Protein 1Q9J (pdb70)

InterPro domains:
  IPR023213 Chloramphenicol acetyltransferase-like domain superfamily [G3DSA:3.30.559.10] (8-373)
  IPR031641 Phthiocerol/phthiodiolone dimycocerosyl transferase, C-terminal [PF16911] (208-393)

Solvent-accessible surface area: 36040 Å² total; per-residue (Å²): 136,170,80,59,39,74,25,56,91,11,16,152,6,0,38,11,2,0,106,50,13,0,0,40,4,26,29,1,50,6,134,20,131,17,60,39,116,7,5,26,69,0,2,57,2,1,3,77,9,12,51,9,6,4,1,19,2,82,132,21,123,112,64,5,31,28,2,6,7,27,61,71,177,99,16,40,33,55,62,53,146,141,150,80,165,10,17,3,61,82,9,0,6,51,2,12,0,33,64,125,174,44,7,1,42,6,6,6,16,10,0,23,1,5,5,4,46,59,5,10,21,41,1,6,60,30,3,5,31,19,8,13,39,11,58,94,78,78,75,20,13,123,66,109,83,60,116,42,17,48,9,8,71,31,0,13,71,120,32,58,15,182,175,64,128,75,8,131,90,2,72,167,40,170,78,55,123,16,79,44,1,52,48,32,52,40,87,4,52,142,123,66,0,48,63,0,65,58,8,2,206,92,47,157,24,52,24,49,12,0,1,6,0,0,1,0,24,5,30,30,129,67,44,140,60,94,165,35,3,0,0,3,6,25,21,17,24,3,3,153,48,15,55,88,107,8,51,37,20,62,0,1,10,0,27,0,4,1,14,12,35,0,123,9,26,119,141,45,46,11,21,102,10,0,45,73,10,38,54,30,36,164,51,9,53,86,110,15,43,2,35,65,23,38,38,27,20,7,28,2,8,78,10,55,58,97,24,29,23,84,21,4,4,1,24,51,58,51,62,34,98,132,17,101,41,6,130,55,6,98,39,69,22,15,101,22,53,33,44,2,9,97,92,4,69,4,63,6,5,18,2,24,49,38,70,36,39,1,8,0,13,9,8,2,93,47,94,116,48,31,111,10,0,87,44,0,20,68,47,0,33,48,10,26,85,126,88,125,86,52,78,69,58,56,98,7,17,148,4,0,39,16,4,2,126,48,18,0,0,22,3,8,33,0,62,6,126,23,120,21,57,52,114,5,4,44,68,0,4,66,2,4,7,81,9,7,19,10,4,4,2,22,0,86,142,16,122,106,54,12,28,23,4,7,11,34,46,56,150,137,28,60,42,56,71,44,143,110,171,57,218,14,38,10,57,93,20,0,8,52,2,8,0,14,54,142,167,38,10,1,48,3,7,4,20,3,0,20,2,6,5,1,16,40,6,3,8,46,1,0,32,29,2,3,28,20,7,6,44,14,52,89,81,88,81,22,14,126,66,102,79,60,113,48,11,52,7,6,59,35,1,15,62,115,54,46,23,196,184,60,86,76,2,132,100,5,87,165,56,88,178,66,85,85,111,138,131,110,93,53,183,32,168,131,65,102,29,25,38,3,54,40,36,54,27,90,1,57,123,130,60,7,69,68,0,68,40,10,0,176,137,63,229,11,53,29,67,5,1,1,5,0,0,3,0,20,5,21,26,123,88,43,131,51,81,149,23,5,0,0,6,10,33,11,15,21,2,4,157,48,8,78,80,108,9,48,39,16,69,0,3,9,0,13,0,10,2,11,16,39,0,126,6,19,102,140,43,35,32,17,93,10,0,48,69,7,34,54,26,40,167,54,10,54,91,116,18,36,4,29,86,24,28,54,28,18,8,37,2,8,84,8,53,58,108,8,7,8,44,18,4,6,9,14,60,20,54,43,25,115,90,32,103,40,2,138,35,6,79,36,91,25,15,69,26,60,30,48,0,21,79,78,7,66,8,61,7,6,19,10,29,66,59,58,40,39,2,14,2,21,3,7,0,59,39,79,110,26,34,124,4,0,81,40,0,79,54,42,1,33,46,9,28,106,122,92,122

B-factor: mean 68.73, std 22.35, range [20.14, 151.33]

GO terms:
  GO:0016747 acyltransferase activity, transferring groups other than amino-acyl groups (F, IDA)
  GO:0008374 O-acyltransferase activity (F, IDA)
  GO:0071770 DIM/DIP cell wall layer assembly (P, IDA)
  GO:0008610 lipid biosynthetic process (P, IDA)
  GO:0071770 DIM/DIP cell wall layer assembly (P, IMP)
  GO:0008610 lipid biosynthetic process (P, IMP)
  GO:0005515 protein binding (F, IPI)
  GO:0016740 transferase activity (F, TAS)
  GO:0005829 cytosol (C, TAS)
  GO:0008610 lipid biosynthetic process (P, TAS)

Organism: Mycobacterium tuberculosis (strain ATCC 25618 / H37Rv) (NCBI:txid83332)

Secondary structure (DSSP, 8-state):
--TTSEEEEPPHHHHHHHHTT-EEEEEEEEES---HHHHHHHHHHHHHH-GGGSEEEEE-TTSSEEEEE--SSS---EEE-------TTT-SEEEEEE--SSS-EEEEEEEGGG--HHHHHHHHHHHHHHHHHHHHSSS---------PBPHHHHHHHSS----TTSSTTTT----SB----EEEE---HHHHHHHHHHHTTTT--HHHHHHHHHHHHHHHHHT-SS--EEEEEEEETTTTSSS---TTTBS--EEEEEEEE---SS--HHHHHHHHHHHHHHHHHHTHHHHS--BGGGGGG-PPSSS---EEEE------S----TT-EEEEEEEEE--BSS----EEEEEEETTEEEEEEESS-SSHHHHHHHHHHHHHHTTTS--/--SEEEE--HHHHHHHHTT-EEEEEEEEEE---HHHHHHHHHHHHHH-GGGSEEEEE-TTSSEEEEE--TTS--PEEE------BTTTBSEEEEEEE-SSEEEEEEEEETTT--HHHHHHHHHHHHHHHHHHHHSS------PPP-PBPHHHHHHHTT-----TTGGGTT-S-------------SSS-EEPP--EE---HHHHHHHHHHHHTTT--HHHHHHHHHHHHHHHHS---S--EEEEEEEEGGGTSSS---TTTBS--EEEEEEEE---TT--HHHHHHHHHHHHHHHHHTTHHHHH--BGGGGGG-S-SSS---EEEE-S---TT----TTEEEEEEEEEEEE-S----EEEEEEEETTEEEEEEEES-SSTHHHHHHHHHHHHHHHHH--

CATH classification: 3.30.559.10 (+1 more: 3.30.559.30)

Nearest PDB structures (foldseek):
  1q9j-assembly1_A  TM=1.003E+00  e=2.261E-88  Mycobacterium tuberculosis
  1q9j-assembly2_B  TM=9.849E-01  e=3.675E-76  Mycobacterium tuberculosis
  7r9x-assembly2_B  TM=6.692E-01  e=2.660E-16  Pseudomonas aeruginosa PAO1
  6cgo-assembly1_B  TM=6.249E-01  e=4.988E-15  Burkholderia ambifaria AMMD
  6lpw-assembly1_A-2  TM=6.344E-01  e=1.860E-14  Arabidopsis thaliana

Radius of gyration: 36.24 Å; Cα contacts (8 Å, |Δi|>4): 1554; chains: 2; bounding box: 115×62×72 Å

Foldseek 3Di:
DDAQAFQDWFDPLLVLLVVQVKKKKKKFWKFFDDPQVLLQQLVLLLCLQEVLQQWAWDQDPVRTITTGHHDSVPDTAAEACVPDFDDRRHGAWYWYWHADDRGIMTMIMGRLSQADLLLVLVSVLSSLCLSQCVVVPVGSDDHDHDGRAAEQCVVCVVPVQNAVPPCPVLFLHPYPTWAWWDKDKDKFPLVLLVLLQVLAVVLVHGPVLLLVLLLLQLCQVPVPRAQRWEKEKEWDQCQVQDDPGADRNNHSFRTFIDIDTHGDHPPDDRSNRSVVSVVSVVVCSVVCVRVRHNHGLSCLQVFDDHRGDGYEYEYASADDPPRDDHPGMDTDDMDMTMTTHPPRARFYWYWYQDPSMIMIMTIHDDPPRCPSVVSSVVVSSCCSPDPD/DWAFLFFQDPLLCLLVVWVKKKKKKFWKFFDQPVVLLFVLVLLLCLQEVLQQFAWDQDPVRTITTTGDDSVPAGAAEAVDDDDDDRHHGQWYWYWNDDDRTIIIMIIGRLSFAPQQLVLVSLQSSLQLSQVCVVPVGSDDHDHDRRAAAQVRVLVVQPQDAVVVCVVLFLVDDADPPPDFDDPDDDDWKDWWDKDKDKDPLVLLVLLCVLQVVQVFDSVLLLVLLLVQLVQVVPVPAQFKAKEKEWDQCLVQDDVRADRNNHHARTFIQIDIHGDHPDDDSSVRSVVSVVSVVVCSVVCCRSNHPHHPSCLQVFDDHRHHGYAYEYASHDHPNHHHHPRMDTDDMDMIMITGPPRQHWYWYWYADPSMIMIMTTHRDPPRCVSVVSSNVCSRCCSPVVD

Structure (mmCIF, N/CA/C/O backbone):
data_1Q9J
#
_entry.id   1Q9J
#
_cell.length_a   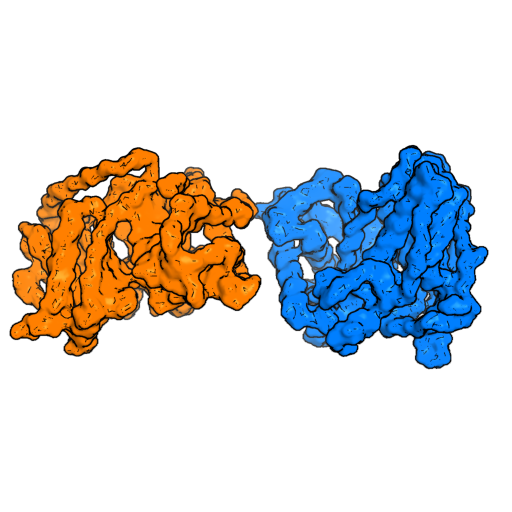172.982
_cell.length_b   172.982
_cell.length_c   80.535
_cell.angle_alpha   90.00
_cell.angle_beta   90.00
_cell.angle_gamma   120.00
#
_symmetry.space_group_name_H-M   'P 31 2 1'
#
loop_
_entity.id
_entity.type
_entity.pdbx_description
1 polymer 'Polyketide synthase associated protein 5'
2 water water
#
loop_
_atom_site.group_PDB
_atom_site.id
_atom_site.type_symbol
_atom_site.label_atom_id
_atom_site.label_alt_id
_atom_site.label_comp_id
_atom_site.label_asym_id
_atom_site.label_entity_id
_atom_site.label_seq_id
_atom_site.pdbx_PDB_ins_code
_atom_site.Cartn_x
_atom_site.Cartn_y
_atom_site.Cartn_z
_atom_site.occupancy
_atom_site.B_iso_or_equiv
_atom_site.auth_seq_id
_atom_site.auth_comp_id
_atom_site.auth_asym_id
_atom_site.auth_atom_id
_atom_site.pdbx_PDB_model_num
ATOM 1 N N . MET A 1 1 ? 94.233 54.033 -20.952 1.00 80.12 1 MET A N 1
ATOM 2 C CA . MET A 1 1 ? 95.003 53.100 -21.818 1.00 82.68 1 MET A CA 1
ATOM 3 C C . MET A 1 1 ? 96.514 53.306 -21.632 1.00 82.05 1 MET A C 1
ATOM 4 O O . MET A 1 1 ? 96.994 53.469 -20.511 1.00 81.72 1 MET A O 1
ATOM 9 N N . PHE A 1 2 ? 97.249 53.298 -22.746 1.00 80.70 2 PHE A N 1
ATOM 10 C CA . PHE A 1 2 ? 98.698 53.497 -22.751 1.00 79.48 2 PHE A CA 1
ATOM 11 C C . PHE A 1 2 ? 99.041 54.966 -22.526 1.00 77.33 2 PHE A C 1
ATOM 12 O O . PHE A 1 2 ? 98.366 55.850 -23.048 1.00 74.80 2 PHE A O 1
ATOM 20 N N . PRO A 1 3 ? 100.095 55.249 -21.740 1.00 76.08 3 PRO A N 1
ATOM 21 C CA . PRO A 1 3 ? 100.469 56.645 -21.496 1.00 72.93 3 PRO A CA 1
ATOM 22 C C . PRO A 1 3 ? 100.691 57.389 -22.806 1.00 69.84 3 PRO A C 1
ATOM 23 O O . PRO A 1 3 ? 101.359 56.891 -23.713 1.00 67.22 3 PRO A O 1
ATOM 27 N N . GLY A 1 4 ? 100.114 58.579 -22.893 1.00 67.49 4 GLY A N 1
ATOM 28 C CA . GLY A 1 4 ? 100.227 59.370 -24.096 1.00 64.95 4 GLY A CA 1
ATOM 29 C C . GLY A 1 4 ? 98.900 59.353 -24.829 1.00 64.35 4 GLY A C 1
ATOM 30 O O . GLY A 1 4 ? 98.554 60.295 -25.544 1.00 64.19 4 GLY A O 1
ATOM 31 N N . SER A 1 5 ? 98.132 58.285 -24.644 1.00 61.99 5 SER A N 1
ATOM 32 C CA . SER A 1 5 ? 96.841 58.178 -25.321 1.00 58.52 5 SER A CA 1
ATOM 33 C C . SER A 1 5 ? 95.725 58.938 -24.606 1.00 55.61 5 SER A C 1
ATOM 34 O O . SER A 1 5 ? 95.790 59.172 -23.394 1.00 54.81 5 SER A O 1
ATOM 37 N N . VAL A 1 6 ? 94.710 59.328 -25.372 1.00 51.45 6 VAL A N 1
ATOM 38 C CA . VAL A 1 6 ? 93.568 60.047 -24.827 1.00 47.01 6 VAL A CA 1
ATOM 39 C C . VAL A 1 6 ? 92.622 59.092 -24.119 1.00 44.81 6 VAL A C 1
ATOM 40 O O . VAL A 1 6 ? 92.164 58.120 -24.712 1.00 43.19 6 VAL A O 1
ATOM 44 N N . ILE A 1 7 ? 92.343 59.361 -22.848 1.00 45.88 7 ILE A N 1
ATOM 45 C CA . ILE A 1 7 ? 91.418 58.521 -22.083 1.00 43.09 7 ILE A CA 1
ATOM 46 C C . ILE A 1 7 ? 89.992 58.849 -22.504 1.00 46.46 7 ILE A C 1
ATOM 47 O O . ILE A 1 7 ? 89.224 57.980 -22.935 1.00 44.82 7 ILE A O 1
ATOM 52 N N . ARG A 1 8 ? 89.652 60.124 -22.390 1.00 46.97 8 ARG A N 1
ATOM 53 C CA . ARG A 1 8 ? 88.344 60.588 -22.794 1.00 45.53 8 ARG A CA 1
ATOM 54 C C . ARG A 1 8 ? 88.331 62.111 -22.702 1.00 48.34 8 ARG A C 1
ATOM 55 O O . ARG A 1 8 ? 89.117 62.698 -21.966 1.00 49.22 8 ARG A O 1
ATOM 63 N N . LYS A 1 9 ? 87.465 62.738 -23.487 1.00 48.33 9 LYS A N 1
ATOM 64 C CA . LYS A 1 9 ? 87.343 64.184 -23.486 1.00 49.57 9 LYS A CA 1
ATOM 65 C C . LYS A 1 9 ? 86.531 64.518 -22.223 1.00 53.83 9 LYS A C 1
ATOM 66 O O . LYS A 1 9 ? 85.778 63.672 -21.728 1.00 57.32 9 LYS A O 1
ATOM 72 N N . LEU A 1 10 ? 86.700 65.715 -21.667 1.00 54.52 10 LEU A N 1
ATOM 73 C CA . LEU A 1 10 ? 85.932 66.070 -20.469 1.00 51.98 10 LEU A CA 1
ATOM 74 C C . LEU A 1 10 ? 84.538 66.477 -20.880 1.00 51.24 10 LEU A C 1
ATOM 75 O O . LEU A 1 10 ? 84.353 67.044 -21.951 1.00 52.57 10 LEU A O 1
ATOM 80 N N . SER A 1 11 ? 83.567 66.205 -20.015 1.00 53.18 11 SER A N 1
ATOM 81 C CA . SER A 1 11 ? 82.167 66.544 -20.260 1.00 52.76 11 SER A CA 1
ATOM 82 C C . SER A 1 11 ? 81.985 68.011 -19.904 1.00 56.23 11 SER A C 1
ATOM 83 O O . SER A 1 11 ? 82.677 68.525 -19.023 1.00 59.57 11 SER A O 1
ATOM 86 N N . HIS A 1 12 ? 81.048 68.681 -20.568 1.00 59.79 12 HIS A N 1
ATOM 87 C CA . HIS A 1 12 ? 80.824 70.111 -20.321 1.00 63.26 12 HIS A CA 1
ATOM 88 C C . HIS A 1 12 ? 80.763 70.478 -18.839 1.00 60.43 12 HIS A C 1
ATOM 89 O O . HIS A 1 12 ? 81.172 71.571 -18.431 1.00 60.98 12 HIS A O 1
ATOM 96 N N . SER A 1 13 ? 80.273 69.551 -18.030 1.00 56.25 13 SER A N 1
ATOM 97 C CA . SER A 1 13 ? 80.169 69.768 -16.596 1.00 52.01 13 SER A CA 1
ATOM 98 C C . SER A 1 13 ? 81.555 69.813 -15.924 1.00 52.84 13 SER A C 1
ATOM 99 O O . SER A 1 13 ? 81.766 70.536 -14.949 1.00 50.97 13 SER A O 1
ATOM 102 N N . GLU A 1 14 ? 82.504 69.057 -16.465 1.00 53.90 14 GLU A N 1
ATOM 103 C CA . GLU A 1 14 ? 83.853 68.991 -15.907 1.00 51.10 14 GLU A CA 1
ATOM 104 C C . GLU A 1 14 ? 84.759 70.139 -16.359 1.00 49.44 14 GLU A C 1
ATOM 105 O O . GLU A 1 14 ? 85.656 70.561 -15.624 1.00 47.30 14 GLU A O 1
ATOM 111 N N . GLU A 1 15 ? 84.505 70.654 -17.558 1.00 49.10 15 GLU A N 1
ATOM 112 C CA . GLU A 1 15 ? 85.295 71.746 -18.108 1.00 49.15 15 GLU A CA 1
ATOM 113 C C . GLU A 1 15 ? 85.404 72.958 -17.217 1.00 48.28 15 GLU A C 1
ATOM 114 O O . GLU A 1 15 ? 86.376 73.691 -17.300 1.00 51.03 15 GLU A O 1
ATOM 120 N N . VAL A 1 16 ? 84.421 73.194 -16.364 1.00 49.34 16 VAL A N 1
ATOM 121 C CA . VAL A 1 16 ? 84.537 74.348 -15.491 1.00 50.63 16 VAL A CA 1
ATOM 122 C C . VAL A 1 16 ? 85.877 74.252 -14.760 1.00 48.29 16 VAL A C 1
ATOM 123 O O . VAL A 1 16 ? 86.645 75.206 -14.743 1.00 43.77 16 VAL A O 1
ATOM 127 N N . PHE A 1 17 ? 86.163 73.089 -14.180 1.00 46.30 17 PHE A N 1
ATOM 128 C CA . PHE A 1 17 ? 87.396 72.903 -13.423 1.00 47.26 17 PHE A CA 1
ATOM 129 C C . PHE A 1 17 ? 88.671 72.999 -14.262 1.00 48.74 17 PHE A C 1
ATOM 130 O O . PHE A 1 17 ? 89.748 73.291 -13.731 1.00 47.40 17 PHE A O 1
ATOM 138 N N . ALA A 1 18 ? 88.565 72.734 -15.560 1.00 46.12 18 ALA A N 1
ATOM 139 C CA . ALA A 1 18 ? 89.737 72.864 -16.421 1.00 51.19 18 ALA A CA 1
ATOM 140 C C . ALA A 1 18 ? 89.866 74.346 -16.824 1.00 54.98 18 ALA A C 1
ATOM 141 O O . ALA A 1 18 ? 90.963 74.913 -16.821 1.00 56.54 18 ALA A O 1
ATOM 143 N N . GLN A 1 19 ? 88.738 74.973 -17.140 1.00 56.66 19 GLN A N 1
ATOM 144 C CA . GLN A 1 19 ? 88.735 76.377 -17.521 1.00 59.29 19 GLN A CA 1
ATOM 145 C C . GLN A 1 19 ? 89.274 77.309 -16.420 1.00 56.28 19 GLN A C 1
ATOM 146 O O . GLN A 1 19 ? 89.730 78.406 -16.719 1.00 60.00 19 GLN A O 1
ATOM 152 N N . TYR A 1 20 ? 89.213 76.885 -15.159 1.00 50.95 20 TYR A N 1
ATOM 153 C CA . TYR A 1 20 ? 89.737 77.691 -14.055 1.00 50.97 20 TYR A CA 1
ATOM 154 C C . TYR A 1 20 ? 90.810 76.916 -13.305 1.00 50.92 20 TYR A C 1
ATOM 155 O O . TYR A 1 20 ? 91.044 77.168 -12.122 1.00 45.53 20 TYR A O 1
ATOM 164 N N . GLU A 1 21 ? 91.463 75.981 -13.991 1.00 52.36 21 GLU A N 1
ATOM 165 C CA . GLU A 1 21 ? 92.504 75.163 -13.380 1.00 50.11 21 GLU A CA 1
ATOM 166 C C . GLU A 1 21 ? 92.174 74.861 -11.918 1.00 48.72 21 GLU A C 1
ATOM 167 O O . GLU A 1 21 ? 93.014 75.058 -11.038 1.00 50.73 21 GLU A O 1
ATOM 173 N N . VAL A 1 22 ? 90.967 74.370 -11.645 1.00 44.75 22 VAL A N 1
ATOM 174 C CA . VAL A 1 22 ? 90.580 74.103 -10.259 1.00 42.07 22 VAL A CA 1
ATOM 175 C C . VAL A 1 22 ? 91.186 72.826 -9.655 1.00 42.06 22 VAL A C 1
ATOM 176 O O . VAL A 1 22 ? 91.064 71.742 -10.211 1.00 44.91 22 VAL A O 1
ATOM 180 N N . PHE A 1 23 ? 91.837 72.986 -8.511 1.00 42.46 23 PHE A N 1
ATOM 181 C CA . PHE A 1 23 ? 92.430 71.885 -7.772 1.00 43.27 23 PHE A CA 1
ATOM 182 C C . PHE A 1 23 ? 91.861 71.993 -6.358 1.00 48.29 23 PHE A C 1
ATOM 183 O O . PHE A 1 23 ? 91.610 73.097 -5.850 1.00 48.44 23 PHE A O 1
ATOM 191 N N . THR A 1 24 ? 91.706 70.851 -5.705 1.00 50.78 24 THR A N 1
ATOM 192 C CA . THR A 1 24 ? 91.181 70.814 -4.359 1.00 50.67 24 THR A CA 1
ATOM 193 C C . THR A 1 24 ? 92.261 70.207 -3.496 1.00 47.64 24 THR A C 1
ATOM 194 O O . THR A 1 24 ? 92.936 69.271 -3.913 1.00 48.47 24 THR A O 1
ATOM 198 N N . SER A 1 25 ? 92.454 70.755 -2.307 1.00 48.45 25 SER A N 1
ATOM 199 C CA . SER A 1 25 ? 93.449 70.210 -1.399 1.00 48.66 25 SER A CA 1
ATOM 200 C C . SER A 1 25 ? 92.766 69.813 -0.098 1.00 46.40 25 SER A C 1
ATOM 201 O O . SER A 1 25 ? 91.730 70.362 0.291 1.00 42.47 25 SER A O 1
ATOM 204 N N . MET A 1 26 ? 93.380 68.848 0.561 1.00 46.17 26 MET A N 1
ATOM 205 C CA . MET A 1 26 ? 92.887 68.334 1.811 1.00 49.17 26 MET A CA 1
ATOM 206 C C . MET A 1 26 ? 94.113 68.103 2.677 1.00 48.47 26 MET A C 1
ATOM 207 O O . MET A 1 26 ? 94.973 67.273 2.364 1.00 44.00 26 MET A O 1
ATOM 212 N N . THR A 1 27 ? 94.186 68.849 3.770 1.00 51.02 27 THR A N 1
ATOM 213 C CA . THR A 1 27 ? 95.316 68.766 4.668 1.00 50.68 27 THR A CA 1
ATOM 214 C C . THR A 1 27 ? 94.952 68.241 6.043 1.00 51.48 27 THR A C 1
ATOM 215 O O . THR A 1 27 ? 94.062 68.750 6.718 1.00 52.23 27 THR A O 1
ATOM 219 N N . ILE A 1 28 ? 95.658 67.197 6.436 1.00 53.93 28 ILE A N 1
ATOM 220 C CA . ILE A 1 28 ? 95.456 66.580 7.724 1.00 59.36 28 ILE A CA 1
ATOM 221 C C . ILE A 1 28 ? 96.672 66.880 8.599 1.00 64.07 28 ILE A C 1
ATOM 222 O O . ILE A 1 28 ? 97.793 66.455 8.290 1.00 65.47 28 ILE A O 1
ATOM 227 N N . GLN A 1 29 ? 96.449 67.612 9.684 1.00 64.85 29 GLN A N 1
ATOM 228 C CA . GLN A 1 29 ? 97.524 67.936 10.609 1.00 66.48 29 GLN A CA 1
ATOM 229 C C . GLN A 1 29 ? 97.738 66.695 11.475 1.00 68.88 29 GLN A C 1
ATOM 230 O O . GLN A 1 29 ? 96.810 66.239 12.127 1.00 74.48 29 GLN A O 1
ATOM 236 N N . LEU A 1 30 ? 98.944 66.140 11.487 1.00 68.14 30 LEU A N 1
ATOM 237 C CA . LEU A 1 30 ? 99.171 64.946 12.292 1.00 70.00 30 LEU A CA 1
ATOM 238 C C . LEU A 1 30 ? 100.080 65.143 13.504 1.00 73.74 30 LEU A C 1
ATOM 239 O O . LEU A 1 30 ? 100.714 66.190 13.677 1.00 73.19 30 LEU A O 1
ATOM 244 N N . ARG A 1 31 ? 100.113 64.112 14.345 1.00 74.99 31 ARG A N 1
ATOM 245 C CA . ARG A 1 31 ? 100.930 64.079 15.550 1.00 76.30 31 ARG A CA 1
ATOM 246 C C . ARG A 1 31 ? 101.363 62.645 15.790 1.00 76.45 31 ARG A C 1
ATOM 247 O O . ARG A 1 31 ? 100.543 61.777 16.087 1.00 78.30 31 ARG A O 1
ATOM 255 N N . GLY A 1 32 ? 102.660 62.397 15.657 1.00 76.68 32 GLY A N 1
ATOM 256 C CA . GLY A 1 32 ? 103.178 61.054 15.842 1.00 76.20 32 GLY A CA 1
ATOM 257 C C . GLY A 1 32 ? 104.207 60.724 14.780 1.00 76.08 32 GLY A C 1
ATOM 258 O O . GLY A 1 32 ? 104.720 61.614 14.097 1.00 74.23 32 GLY A O 1
ATOM 259 N N . VAL A 1 33 ? 104.501 59.438 14.630 1.00 75.66 33 VAL A N 1
ATOM 260 C CA . VAL A 1 33 ? 105.492 58.989 13.657 1.00 78.01 33 VAL A CA 1
ATOM 261 C C . VAL A 1 33 ? 104.906 58.531 12.317 1.00 75.80 33 VAL A C 1
ATOM 262 O O . VAL A 1 33 ? 104.193 57.532 12.241 1.00 74.10 33 VAL A O 1
ATOM 266 N N . ILE A 1 34 ? 105.231 59.277 11.266 1.00 73.19 34 ILE A N 1
ATOM 267 C CA . ILE A 1 34 ? 104.775 58.989 9.914 1.00 69.26 34 ILE A CA 1
ATOM 268 C C . ILE A 1 34 ? 105.757 58.047 9.221 1.00 68.60 34 ILE A C 1
ATOM 269 O O . ILE A 1 34 ? 106.836 58.464 8.822 1.00 72.37 34 ILE A O 1
ATOM 274 N N . ASP A 1 35 ? 105.387 56.777 9.094 1.00 66.05 35 ASP A N 1
ATOM 275 C CA . ASP A 1 35 ? 106.247 55.789 8.441 1.00 64.01 35 ASP A CA 1
ATOM 276 C C . ASP A 1 35 ? 106.215 56.009 6.929 1.00 65.60 35 ASP A C 1
ATOM 277 O O . ASP A 1 35 ? 105.626 55.227 6.182 1.00 66.97 35 ASP A O 1
ATOM 282 N N . VAL A 1 36 ? 106.866 57.081 6.490 1.00 66.98 36 VAL A N 1
ATOM 283 C CA . VAL A 1 36 ? 106.917 57.455 5.077 1.00 70.16 36 VAL A CA 1
ATOM 284 C C . VAL A 1 36 ? 106.954 56.296 4.065 1.00 73.24 36 VAL A C 1
ATOM 285 O O . VAL A 1 36 ? 106.219 56.325 3.075 1.00 75.20 36 VAL A O 1
ATOM 289 N N . ASP A 1 37 ? 107.800 55.290 4.289 1.00 73.21 37 ASP A N 1
ATOM 290 C CA . ASP A 1 37 ? 107.884 54.162 3.355 1.00 73.57 37 ASP A CA 1
ATOM 291 C C . ASP A 1 37 ? 106.525 53.499 3.135 1.00 72.06 37 ASP A C 1
ATOM 292 O O . ASP A 1 37 ? 106.140 53.209 1.995 1.00 66.94 37 ASP A O 1
ATOM 297 N N . ALA A 1 38 ? 105.813 53.255 4.233 1.00 71.14 38 ALA A N 1
ATOM 298 C CA . ALA A 1 38 ? 104.492 52.631 4.195 1.00 69.10 38 ALA A CA 1
ATOM 299 C C . ALA A 1 38 ? 103.478 53.567 3.550 1.00 65.90 38 ALA A C 1
ATOM 300 O O . ALA A 1 38 ? 102.603 53.128 2.813 1.00 64.34 38 ALA A O 1
ATOM 302 N N . LEU A 1 39 ? 103.601 54.858 3.849 1.00 63.80 39 LEU A N 1
ATOM 303 C CA . LEU A 1 39 ? 102.701 55.870 3.308 1.00 60.07 39 LEU A CA 1
ATOM 304 C C . LEU A 1 39 ? 102.835 55.919 1.792 1.00 59.71 39 LEU A C 1
ATOM 305 O O . LEU A 1 39 ? 101.842 56.009 1.075 1.00 63.07 39 LEU A O 1
ATOM 310 N N . SER A 1 40 ? 104.064 55.840 1.301 1.00 58.65 40 SER A N 1
ATOM 311 C CA . SER A 1 40 ? 104.290 55.880 -0.130 1.00 57.68 40 SER A CA 1
ATOM 312 C C . SER A 1 40 ? 103.672 54.659 -0.787 1.00 57.14 40 SER A C 1
ATOM 313 O O . SER A 1 40 ? 103.184 54.734 -1.914 1.00 58.45 40 SER A O 1
ATOM 316 N N . ASP A 1 41 ? 103.701 53.525 -0.095 1.00 58.69 41 ASP A N 1
ATOM 317 C CA . ASP A 1 41 ? 103.109 52.299 -0.640 1.00 57.81 41 ASP A CA 1
ATOM 318 C C . ASP A 1 41 ? 101.600 52.451 -0.791 1.00 56.18 41 ASP A C 1
ATOM 319 O O . ASP A 1 41 ? 101.010 51.981 -1.769 1.00 52.54 41 ASP A O 1
ATOM 324 N N . ALA A 1 42 ? 100.993 53.100 0.201 1.00 53.09 42 ALA A N 1
ATOM 325 C CA . ALA A 1 42 ? 99.557 53.341 0.226 1.00 51.85 42 ALA A CA 1
ATOM 326 C C . ALA A 1 42 ? 99.183 54.251 -0.935 1.00 52.14 42 ALA A C 1
ATOM 327 O O . ALA A 1 42 ? 98.228 53.978 -1.668 1.00 52.02 42 ALA A O 1
ATOM 329 N N . PHE A 1 43 ? 99.950 55.323 -1.112 1.00 49.11 43 PHE A N 1
ATOM 330 C CA . PHE A 1 43 ? 99.704 56.256 -2.196 1.00 52.13 43 PHE A CA 1
ATOM 331 C C . PHE A 1 43 ? 99.844 55.523 -3.541 1.00 56.49 43 PHE A C 1
ATOM 332 O O . PHE A 1 43 ? 99.008 55.683 -4.432 1.00 57.86 43 PHE A O 1
ATOM 340 N N . ASP A 1 44 ? 100.886 54.703 -3.685 1.00 58.76 44 ASP A N 1
ATOM 341 C CA . ASP A 1 44 ? 101.086 53.951 -4.932 1.00 59.66 44 ASP A CA 1
ATOM 342 C C . ASP A 1 44 ? 99.950 52.951 -5.159 1.00 59.32 44 ASP A C 1
ATOM 343 O O . ASP A 1 44 ? 99.498 52.762 -6.295 1.00 60.49 44 ASP A O 1
ATOM 348 N N . ALA A 1 45 ? 99.508 52.298 -4.081 1.00 58.03 45 ALA A N 1
ATOM 349 C CA . ALA A 1 45 ? 98.422 51.302 -4.148 1.00 57.21 45 ALA A CA 1
ATOM 350 C C . ALA A 1 45 ? 97.120 51.991 -4.565 1.00 57.31 45 ALA A C 1
ATOM 351 O O . ALA A 1 45 ? 96.374 51.486 -5.406 1.00 54.12 45 ALA A O 1
ATOM 353 N N . LEU A 1 46 ? 96.872 53.151 -3.963 1.00 57.01 46 LEU A N 1
ATOM 354 C CA . LEU A 1 46 ? 95.699 53.943 -4.268 1.00 56.57 46 LEU A CA 1
ATOM 355 C C . LEU A 1 46 ? 95.708 54.261 -5.764 1.00 57.84 46 LEU A C 1
ATOM 356 O O . LEU A 1 46 ? 94.741 53.986 -6.477 1.00 60.11 46 LEU A O 1
ATOM 361 N N . LEU A 1 47 ? 96.806 54.834 -6.244 1.00 56.59 47 LEU A N 1
ATOM 362 C CA . LEU A 1 47 ? 96.907 55.172 -7.653 1.00 55.11 47 LEU A CA 1
ATOM 363 C C . LEU A 1 47 ? 96.635 54.002 -8.571 1.00 57.81 47 LEU A C 1
ATOM 364 O O . LEU A 1 47 ? 96.130 54.185 -9.671 1.00 57.34 47 LEU A O 1
ATOM 369 N N . GLU A 1 48 ? 96.967 52.796 -8.138 1.00 59.95 48 GLU A N 1
ATOM 370 C CA . GLU A 1 48 ? 96.721 51.658 -8.996 1.00 60.26 48 GLU A CA 1
ATOM 371 C C . GLU A 1 48 ? 95.252 51.305 -9.012 1.00 60.56 48 GLU A C 1
ATOM 372 O O . GLU A 1 48 ? 94.781 50.631 -9.923 1.00 60.67 48 GLU A O 1
ATOM 378 N N . THR A 1 49 ? 94.522 51.770 -8.008 1.00 57.20 49 THR A N 1
ATOM 379 C CA . THR A 1 49 ? 93.106 51.481 -7.956 1.00 53.15 49 THR A CA 1
ATOM 380 C C . THR A 1 49 ? 92.326 52.501 -8.755 1.00 53.50 49 THR A C 1
ATOM 381 O O . THR A 1 49 ? 91.201 52.248 -9.173 1.00 57.18 49 THR A O 1
ATOM 385 N N . HIS A 1 50 ? 92.946 53.651 -8.973 1.00 51.10 50 HIS A N 1
ATOM 386 C CA . HIS A 1 50 ? 92.317 54.735 -9.706 1.00 48.91 50 HIS A CA 1
ATOM 387 C C . HIS A 1 50 ? 93.304 55.252 -10.737 1.00 47.97 50 HIS A C 1
ATOM 388 O O . HIS A 1 50 ? 93.706 56.410 -10.701 1.00 51.47 50 HIS A O 1
ATOM 395 N N . PRO A 1 51 ? 93.692 54.399 -11.691 1.00 49.75 51 PRO A N 1
ATOM 396 C CA . PRO A 1 51 ? 94.653 54.831 -12.704 1.00 49.21 51 PRO A CA 1
ATOM 397 C C . PRO A 1 51 ? 94.335 56.080 -13.515 1.00 47.10 51 PRO A C 1
ATOM 398 O O . PRO A 1 51 ? 95.176 56.547 -14.277 1.00 50.60 51 PRO A O 1
ATOM 402 N N . VAL A 1 52 ? 93.146 56.643 -13.349 1.00 42.96 52 VAL A N 1
ATOM 403 C CA . VAL A 1 52 ? 92.808 57.848 -14.108 1.00 42.77 52 VAL A CA 1
ATOM 404 C C . VAL A 1 52 ? 93.599 59.037 -13.537 1.00 40.67 52 VAL A C 1
ATOM 405 O O . VAL A 1 52 ? 94.046 59.918 -14.274 1.00 36.86 52 VAL A O 1
ATOM 409 N N . LEU A 1 53 ? 93.742 59.047 -12.214 1.00 35.64 53 LEU A N 1
ATOM 410 C CA . LEU A 1 53 ? 94.461 60.090 -11.513 1.00 37.02 53 LEU A CA 1
ATOM 411 C C . LEU A 1 53 ? 95.866 60.271 -12.083 1.00 39.47 53 LEU A C 1
ATOM 412 O O . LEU A 1 53 ? 96.512 61.318 -11.889 1.00 41.38 53 LEU A O 1
ATOM 417 N N . ALA A 1 54 ? 96.341 59.260 -12.798 1.00 37.30 54 ALA A N 1
ATOM 418 C CA . ALA A 1 54 ? 97.659 59.339 -13.380 1.00 34.91 54 ALA A CA 1
ATOM 419 C C . ALA A 1 54 ? 97.590 59.950 -14.753 1.00 36.82 54 ALA A C 1
ATOM 420 O O . ALA A 1 54 ? 98.062 59.365 -15.717 1.00 47.17 54 ALA A O 1
ATOM 422 N N . SER A 1 55 ? 97.015 61.133 -14.856 1.00 35.02 55 SER A N 1
ATOM 423 C CA . SER A 1 55 ? 96.928 61.750 -16.160 1.00 35.93 55 SER A CA 1
ATOM 424 C C . SER A 1 55 ? 97.021 63.255 -16.063 1.00 35.72 55 SER A C 1
ATOM 425 O O . SER A 1 55 ? 97.365 63.796 -15.018 1.00 37.87 55 SER A O 1
ATOM 428 N N . HIS A 1 56 ? 96.699 63.916 -17.169 1.00 34.14 56 HIS A N 1
ATOM 429 C CA . HIS A 1 56 ? 96.735 65.359 -17.245 1.00 37.13 56 HIS A CA 1
ATOM 430 C C . HIS A 1 56 ? 95.774 65.804 -18.325 1.00 39.50 56 HIS A C 1
ATOM 431 O O . HIS A 1 56 ? 95.223 64.975 -19.048 1.00 40.82 56 HIS A O 1
ATOM 438 N N . LEU A 1 57 ? 95.587 67.116 -18.440 1.00 41.16 57 LEU A N 1
ATOM 439 C CA . LEU A 1 57 ? 94.667 67.676 -19.423 1.00 41.23 57 LEU A CA 1
ATOM 440 C C . LEU A 1 57 ? 95.378 68.362 -20.571 1.00 42.82 57 LEU A C 1
ATOM 441 O O . LEU A 1 57 ? 96.414 68.988 -20.381 1.00 45.72 57 LEU A O 1
ATOM 446 N N . GLU A 1 58 ? 94.789 68.250 -21.754 1.00 45.23 58 GLU A N 1
ATOM 447 C CA . GLU A 1 58 ? 95.321 68.862 -22.954 1.00 47.26 58 GLU A CA 1
ATOM 448 C C . GLU A 1 58 ? 94.146 69.447 -23.717 1.00 49.62 58 GLU A C 1
ATOM 449 O O . GLU A 1 58 ? 93.217 68.726 -24.052 1.00 52.36 58 GLU A O 1
ATOM 455 N N . GLN A 1 59 ? 94.168 70.750 -23.974 1.00 53.99 59 GLN A N 1
ATOM 456 C CA . GLN A 1 59 ? 93.065 71.362 -24.694 1.00 63.76 59 GLN A CA 1
ATOM 457 C C . GLN A 1 59 ? 93.121 71.001 -26.171 1.00 67.98 59 GLN A C 1
ATOM 458 O O . GLN A 1 59 ? 94.041 71.399 -26.887 1.00 68.37 59 GLN A O 1
ATOM 464 N N . SER A 1 60 ? 92.127 70.237 -26.614 1.00 74.15 60 SER A N 1
ATOM 465 C CA . SER A 1 60 ? 92.035 69.792 -27.998 1.00 78.67 60 SER A CA 1
ATOM 466 C C . SER A 1 60 ? 91.819 70.952 -28.952 1.00 83.77 60 SER A C 1
ATOM 467 O O . SER A 1 60 ? 91.418 72.049 -28.546 1.00 82.26 60 SER A O 1
ATOM 470 N N . SER A 1 61 ? 92.086 70.695 -30.228 1.00 90.74 61 SER A N 1
ATOM 471 C CA . SER A 1 61 ? 91.907 71.696 -31.273 1.00 96.53 61 SER A CA 1
ATOM 472 C C . SER A 1 61 ? 90.438 72.108 -31.279 1.00 98.86 61 SER A C 1
ATOM 473 O O . SER A 1 61 ? 90.106 73.270 -31.533 1.00 100.67 61 SER A O 1
ATOM 476 N N . ASP A 1 62 ? 89.577 71.137 -30.974 1.00 98.69 62 ASP A N 1
ATOM 477 C CA . ASP A 1 62 ? 88.128 71.322 -30.941 1.00 95.69 62 ASP A CA 1
ATOM 478 C C . ASP A 1 62 ? 87.651 72.073 -29.701 1.00 93.72 62 ASP A C 1
ATOM 479 O O . ASP A 1 62 ? 86.565 71.799 -29.193 1.00 94.50 62 ASP A O 1
ATOM 484 N N . GLY A 1 63 ? 88.459 73.019 -29.222 1.00 90.90 63 GLY A N 1
ATOM 485 C CA . GLY A 1 63 ? 88.093 73.801 -28.046 1.00 84.77 63 GLY A CA 1
ATOM 486 C C . GLY A 1 63 ? 87.946 73.038 -26.732 1.00 82.48 63 GLY A C 1
ATOM 487 O O . GLY A 1 63 ? 88.132 73.602 -25.646 1.00 80.85 63 GLY A O 1
ATOM 488 N N . GLY A 1 64 ? 87.609 71.754 -26.828 1.00 76.21 64 GLY A N 1
ATOM 489 C CA . GLY A 1 64 ? 87.433 70.939 -25.640 1.00 68.62 64 GLY A CA 1
ATOM 490 C C . GLY A 1 64 ? 88.718 70.490 -24.975 1.00 63.00 64 GLY A C 1
ATOM 491 O O . GLY A 1 64 ? 89.815 70.748 -25.464 1.00 60.48 64 GLY A O 1
ATOM 492 N N . TRP A 1 65 ? 88.575 69.802 -23.849 1.00 61.08 65 TRP A N 1
ATOM 493 C CA . TRP A 1 65 ? 89.721 69.315 -23.105 1.00 56.31 65 TRP A CA 1
ATOM 494 C C . TRP A 1 65 ? 89.845 67.802 -23.104 1.00 51.59 65 TRP A C 1
ATOM 495 O O . TRP A 1 65 ? 88.869 67.081 -22.874 1.00 46.92 65 TRP A O 1
ATOM 506 N N . ASN A 1 66 ? 91.063 67.333 -23.354 1.00 48.12 66 ASN A N 1
ATOM 507 C CA . ASN A 1 66 ? 91.346 65.912 -23.346 1.00 45.23 66 ASN A CA 1
ATOM 508 C C . ASN A 1 66 ? 92.038 65.502 -22.070 1.00 41.70 66 ASN A C 1
ATOM 509 O O . ASN A 1 66 ? 92.898 66.200 -21.552 1.00 44.21 66 ASN A O 1
ATOM 514 N N . LEU A 1 67 ? 91.633 64.355 -21.566 1.00 40.36 67 LEU A N 1
ATOM 515 C CA . LEU A 1 67 ? 92.232 63.785 -20.393 1.00 39.65 67 LEU A CA 1
ATOM 516 C C . LEU A 1 67 ? 93.196 62.803 -21.062 1.00 41.68 67 LEU A C 1
ATOM 517 O O . LEU A 1 67 ? 92.760 61.844 -21.716 1.00 41.81 67 LEU A O 1
ATOM 522 N N . VAL A 1 68 ? 94.495 63.078 -20.951 1.00 44.72 68 VAL A N 1
ATOM 523 C CA . VAL A 1 68 ? 95.516 62.234 -21.560 1.00 42.91 68 VAL A CA 1
ATOM 524 C C . VAL A 1 68 ? 96.170 61.401 -20.485 1.00 44.22 68 VAL A C 1
ATOM 525 O O . VAL A 1 68 ? 96.424 61.891 -19.384 1.00 45.02 68 VAL A O 1
ATOM 529 N N . ALA A 1 69 ? 96.437 60.137 -20.790 1.00 45.70 69 ALA A N 1
ATOM 530 C CA . ALA A 1 69 ? 97.033 59.255 -19.792 1.00 47.41 69 ALA A CA 1
ATOM 531 C C . ALA A 1 69 ? 98.540 59.405 -19.643 1.00 49.26 69 ALA A C 1
ATOM 532 O O . ALA A 1 69 ? 99.257 59.726 -20.591 1.00 47.32 69 ALA A O 1
ATOM 534 N N . ASP A 1 70 ? 98.991 59.181 -18.417 1.00 53.24 70 ASP A N 1
ATOM 535 C CA . ASP A 1 70 ? 100.395 59.237 -18.081 1.00 59.06 70 ASP A CA 1
ATOM 536 C C . ASP A 1 70 ? 100.821 57.872 -17.550 1.00 66.06 70 ASP A C 1
ATOM 537 O O . ASP A 1 70 ? 100.113 56.875 -17.708 1.00 67.77 70 ASP A O 1
ATOM 542 N N . ASP A 1 71 ? 101.979 57.848 -16.907 1.00 74.02 71 ASP A N 1
ATOM 543 C CA . ASP A 1 71 ? 102.540 56.636 -16.339 1.00 83.84 71 ASP A CA 1
ATOM 544 C C . ASP A 1 71 ? 102.447 56.757 -14.830 1.00 87.36 71 ASP A C 1
ATOM 545 O O . ASP A 1 71 ? 102.370 57.862 -14.296 1.00 90.29 71 ASP A O 1
ATOM 550 N N . LEU A 1 72 ? 102.447 55.629 -14.136 1.00 90.85 72 LEU A N 1
ATOM 551 C CA . LEU A 1 72 ? 102.368 55.671 -12.687 1.00 94.57 72 LEU A CA 1
ATOM 552 C C . LEU A 1 72 ? 103.785 55.620 -12.105 1.00 99.47 72 LEU A C 1
ATOM 553 O O . LEU A 1 72 ? 103.983 55.841 -10.906 1.00 100.43 72 LEU A O 1
ATOM 558 N N . LEU A 1 73 ? 104.770 55.349 -12.963 1.00 103.93 73 LEU A N 1
ATOM 559 C CA . LEU A 1 73 ? 106.172 55.270 -12.531 1.00 108.15 73 LEU A CA 1
ATOM 560 C C . LEU A 1 73 ? 106.736 56.617 -12.070 1.00 110.11 73 LEU A C 1
ATOM 561 O O . LEU A 1 73 ? 107.766 56.665 -11.395 1.00 113.16 73 LEU A O 1
ATOM 566 N N . HIS A 1 74 ? 106.065 57.710 -12.418 1.00 110.03 74 HIS A N 1
ATOM 567 C CA . HIS A 1 74 ? 106.559 59.018 -12.011 1.00 110.83 74 HIS A CA 1
ATOM 568 C C . HIS A 1 74 ? 105.855 59.562 -10.765 1.00 109.75 74 HIS A C 1
ATOM 569 O O . HIS A 1 74 ? 106.462 60.290 -9.976 1.00 111.27 74 HIS A O 1
ATOM 576 N N . SER A 1 75 ? 104.584 59.208 -10.579 1.00 106.75 75 SER A N 1
ATOM 577 C CA . SER A 1 75 ? 103.834 59.689 -9.417 1.00 101.20 75 SER A CA 1
ATOM 578 C C . SER A 1 75 ? 104.210 59.010 -8.100 1.00 97.45 75 SER A C 1
ATOM 579 O O . SER A 1 75 ? 103.975 57.818 -7.897 1.00 96.77 75 SER A O 1
ATOM 582 N N . GLY A 1 76 ? 104.809 59.800 -7.214 1.00 94.06 76 GLY A N 1
ATOM 583 C CA . GLY A 1 76 ? 105.219 59.321 -5.910 1.00 90.07 76 GLY A CA 1
ATOM 584 C C . GLY A 1 76 ? 104.987 60.422 -4.897 1.00 87.30 76 GLY A C 1
ATOM 585 O O . GLY A 1 76 ? 104.715 61.571 -5.263 1.00 84.88 76 GLY A O 1
ATOM 586 N N . ILE A 1 77 ? 105.086 60.082 -3.616 1.00 85.77 77 ILE A N 1
ATOM 587 C CA . ILE A 1 77 ? 104.872 61.079 -2.576 1.00 83.47 77 ILE A CA 1
ATOM 588 C C . ILE A 1 77 ? 105.978 62.116 -2.615 1.00 79.15 77 ILE A C 1
ATOM 589 O O . ILE A 1 77 ? 106.964 61.956 -3.316 1.00 78.28 77 ILE A O 1
ATOM 594 N N . CYS A 1 78 ? 105.800 63.181 -1.858 1.00 76.71 78 CYS A N 1
ATOM 595 C CA . CYS A 1 78 ? 106.777 64.237 -1.819 1.00 77.83 78 CYS A CA 1
ATOM 596 C C . CYS A 1 78 ? 106.967 64.666 -0.375 1.00 81.97 78 CYS A C 1
ATOM 597 O O . CYS A 1 78 ? 106.163 65.435 0.167 1.00 84.69 78 CYS A O 1
ATOM 600 N N . VAL A 1 79 ? 108.023 64.156 0.254 1.00 82.43 79 VAL A N 1
ATOM 601 C CA . VAL A 1 79 ? 108.314 64.476 1.648 1.00 82.01 79 VAL A CA 1
ATOM 602 C C . VAL A 1 79 ? 109.117 65.769 1.808 1.00 84.44 79 VAL A C 1
ATOM 603 O O . VAL A 1 79 ? 110.028 66.040 1.033 1.00 86.05 79 VAL A O 1
ATOM 607 N N . ILE A 1 80 ? 108.776 66.564 2.817 1.00 86.69 80 ILE A N 1
ATOM 608 C CA . ILE A 1 80 ? 109.479 67.822 3.066 1.00 88.87 80 ILE A CA 1
ATOM 609 C C . ILE A 1 80 ? 109.759 68.026 4.554 1.00 93.97 80 ILE A C 1
ATOM 610 O O . ILE A 1 80 ? 109.070 67.460 5.406 1.00 95.85 80 ILE A O 1
ATOM 615 N N . ASP A 1 81 ? 110.765 68.840 4.866 1.00 98.89 81 ASP A N 1
ATOM 616 C CA . ASP A 1 81 ? 111.129 69.104 6.258 1.00 100.42 81 ASP A CA 1
ATOM 617 C C . ASP A 1 81 ? 110.973 70.578 6.625 1.00 98.48 81 ASP A C 1
ATOM 618 O O . ASP A 1 81 ? 110.272 70.912 7.578 1.00 98.12 81 ASP A O 1
ATOM 623 N N . ALA A 1 94 ? 105.380 78.556 -0.466 1.00 113.48 94 ALA A N 1
ATOM 624 C CA . ALA A 1 94 ? 104.648 77.795 -1.470 1.00 114.53 94 ALA A CA 1
ATOM 625 C C . ALA A 1 94 ? 105.381 76.492 -1.802 1.00 115.12 94 ALA A C 1
ATOM 626 O O . ALA A 1 94 ? 104.960 75.406 -1.394 1.00 114.42 94 ALA A O 1
ATOM 628 N N . GLU A 1 95 ? 106.481 76.600 -2.538 1.00 115.89 95 GLU A N 1
ATOM 629 C CA . GLU A 1 95 ? 107.260 75.423 -2.909 1.00 115.12 95 GLU A CA 1
ATOM 630 C C . GLU A 1 95 ? 106.396 74.333 -3.546 1.00 112.64 95 GLU A C 1
ATOM 631 O O . GLU A 1 95 ? 106.225 73.258 -2.972 1.00 113.11 95 GLU A O 1
ATOM 637 N N . LEU A 1 96 ? 105.840 74.633 -4.723 1.00 109.10 96 LEU A N 1
ATOM 638 C CA . LEU A 1 96 ? 105.013 73.694 -5.499 1.00 104.40 96 LEU A CA 1
ATOM 639 C C . LEU A 1 96 ? 104.217 74.390 -6.598 1.00 100.46 96 LEU A C 1
ATOM 640 O O . LEU A 1 96 ? 103.681 75.484 -6.416 1.00 101.72 96 LEU A O 1
ATOM 645 N N . ARG A 1 97 ? 104.145 73.726 -7.742 1.00 95.54 97 ARG A N 1
ATOM 646 C CA . ARG A 1 97 ? 103.452 74.259 -8.899 1.00 89.61 97 ARG A CA 1
ATOM 647 C C . ARG A 1 97 ? 102.461 73.253 -9.471 1.00 84.24 97 ARG A C 1
ATOM 648 O O . ARG A 1 97 ? 102.849 72.268 -10.106 1.00 83.77 97 ARG A O 1
ATOM 656 N N . LEU A 1 98 ? 101.179 73.513 -9.240 1.00 76.68 98 LEU A N 1
ATOM 657 C CA . LEU A 1 98 ? 100.117 72.646 -9.731 1.00 69.60 98 LEU A CA 1
ATOM 658 C C . LEU A 1 98 ? 99.865 73.016 -11.175 1.00 68.30 98 LEU A C 1
ATOM 659 O O . LEU A 1 98 ? 99.696 74.189 -11.490 1.00 70.89 98 LEU A O 1
ATOM 664 N N . ASP A 1 99 ? 99.828 72.019 -12.050 1.00 66.10 99 ASP A N 1
ATOM 665 C CA . ASP A 1 99 ? 99.601 72.286 -13.460 1.00 63.87 99 ASP A CA 1
ATOM 666 C C . ASP A 1 99 ? 98.778 71.189 -14.129 1.00 61.78 99 ASP A C 1
ATOM 667 O O . ASP A 1 99 ? 99.215 70.043 -14.196 1.00 64.44 99 ASP A O 1
ATOM 672 N N . GLN A 1 100 ? 97.595 71.553 -14.621 1.00 56.90 100 GLN A N 1
ATOM 673 C CA . GLN A 1 100 ? 96.700 70.618 -15.304 1.00 50.99 100 GLN A CA 1
ATOM 674 C C . GLN A 1 100 ? 97.386 69.820 -16.397 1.00 53.29 100 GLN A C 1
ATOM 675 O O . GLN A 1 100 ? 97.257 68.598 -16.463 1.00 57.28 100 GLN A O 1
ATOM 681 N N . SER A 1 101 ? 98.082 70.536 -17.277 1.00 52.24 101 SER A N 1
ATOM 682 C CA . SER A 1 101 ? 98.782 69.939 -18.411 1.00 48.47 101 SER A CA 1
ATOM 683 C C . SER A 1 101 ? 99.824 68.925 -17.983 1.00 45.87 101 SER A C 1
ATOM 684 O O . SER A 1 101 ? 100.270 68.119 -18.793 1.00 48.45 101 SER A O 1
ATOM 687 N N . VAL A 1 102 ? 100.195 68.952 -16.708 1.00 40.97 102 VAL A N 1
ATOM 688 C CA . VAL A 1 102 ? 101.192 68.024 -16.210 1.00 43.16 102 VAL A CA 1
ATOM 689 C C . VAL A 1 102 ? 100.654 66.888 -15.340 1.00 44.47 102 VAL A C 1
ATOM 690 O O . VAL A 1 102 ? 100.672 65.740 -15.751 1.00 45.33 102 VAL A O 1
ATOM 694 N N . SER A 1 103 ? 100.181 67.208 -14.141 1.00 48.69 103 SER A N 1
ATOM 695 C CA . SER A 1 103 ? 99.675 66.193 -13.213 1.00 50.74 103 SER A CA 1
ATOM 696 C C . SER A 1 103 ? 98.333 66.636 -12.617 1.00 52.10 103 SER A C 1
ATOM 697 O O . SER A 1 103 ? 98.007 67.824 -12.635 1.00 57.22 103 SER A O 1
ATOM 700 N N . LEU A 1 104 ? 97.542 65.705 -12.093 1.00 49.90 104 LEU A N 1
ATOM 701 C CA . LEU A 1 104 ? 96.255 66.092 -11.497 1.00 44.97 104 LEU A CA 1
ATOM 702 C C . LEU A 1 104 ? 96.170 65.631 -10.056 1.00 46.09 104 LEU A C 1
ATOM 703 O O . LEU A 1 104 ? 95.154 65.820 -9.401 1.00 49.66 104 LEU A O 1
ATOM 708 N N . LEU A 1 105 ? 97.251 65.036 -9.570 1.00 44.65 105 LEU A N 1
ATOM 709 C CA . LEU A 1 105 ? 97.287 64.530 -8.214 1.00 46.76 105 LEU A CA 1
ATO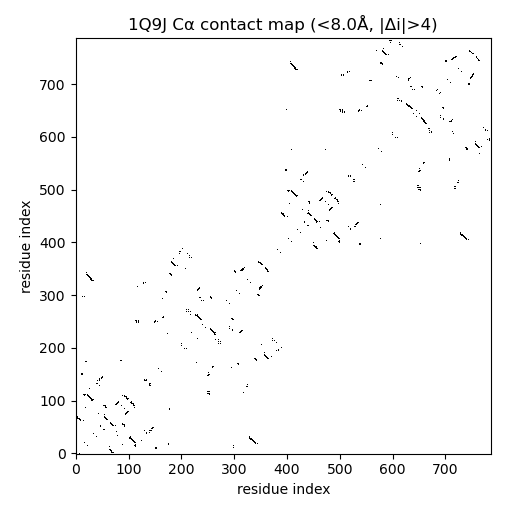M 710 C C . LEU A 1 105 ? 98.691 64.711 -7.625 1.00 49.85 105 LEU A C 1
ATOM 711 O O . LEU A 1 105 ? 99.704 64.456 -8.295 1.00 47.20 105 LEU A O 1
ATOM 716 N N . HIS A 1 106 ? 98.733 65.145 -6.366 1.00 50.75 106 HIS A N 1
ATOM 717 C CA . HIS A 1 106 ? 99.979 65.385 -5.644 1.00 52.81 106 HIS A CA 1
ATOM 718 C C . HIS A 1 106 ? 99.789 65.062 -4.161 1.00 55.11 106 HIS A C 1
ATOM 719 O O . HIS A 1 106 ? 98.861 65.572 -3.521 1.00 56.88 106 HIS A O 1
ATOM 726 N N . LEU A 1 107 ? 100.647 64.201 -3.619 1.00 55.09 107 LEU A N 1
ATOM 727 C CA . LEU A 1 107 ? 100.574 63.865 -2.197 1.00 59.90 107 LEU A CA 1
ATOM 728 C C . LEU A 1 107 ? 101.787 64.489 -1.516 1.00 63.14 107 LEU A C 1
ATOM 729 O O . LEU A 1 107 ? 102.906 64.005 -1.654 1.00 66.06 107 LEU A O 1
ATOM 734 N N . GLN A 1 108 ? 101.559 65.564 -0.771 1.00 67.27 108 GLN A N 1
ATOM 735 C CA . GLN A 1 108 ? 102.646 66.270 -0.100 1.00 68.23 108 GLN A CA 1
ATOM 736 C C . GLN A 1 108 ? 102.709 66.071 1.417 1.00 65.83 108 GLN A C 1
ATOM 737 O O . GLN A 1 108 ? 101.825 66.521 2.146 1.00 61.20 108 GLN A O 1
ATOM 743 N N . LEU A 1 109 ? 103.766 65.410 1.881 1.00 66.01 109 LEU A N 1
ATOM 744 C CA . LEU A 1 109 ? 103.960 65.169 3.305 1.00 68.52 109 LEU A CA 1
ATOM 745 C C . LEU A 1 109 ? 105.070 66.048 3.880 1.00 72.48 109 LEU A C 1
ATOM 746 O O . LEU A 1 109 ? 106.223 65.952 3.461 1.00 72.03 109 LEU A O 1
ATOM 751 N N . ILE A 1 110 ? 104.725 66.890 4.849 1.00 77.23 110 ILE A N 1
ATOM 752 C CA . ILE A 1 110 ? 105.705 67.779 5.470 1.00 82.76 110 ILE A CA 1
ATOM 753 C C . ILE A 1 110 ? 105.963 67.396 6.933 1.00 84.77 110 ILE A C 1
ATOM 754 O O . ILE A 1 110 ? 105.130 67.645 7.804 1.00 84.11 110 ILE A O 1
ATOM 759 N N . LEU A 1 111 ? 107.127 66.804 7.189 1.00 86.37 111 LEU A N 1
ATOM 760 C CA . LEU A 1 111 ? 107.512 66.384 8.528 1.00 88.10 111 LEU A CA 1
ATOM 761 C C . LEU A 1 111 ? 107.663 67.570 9.475 1.00 92.72 111 LEU A C 1
ATOM 762 O O . LEU A 1 111 ? 108.184 68.622 9.095 1.00 92.26 111 LEU A O 1
ATOM 767 N N . ARG A 1 112 ? 107.194 67.389 10.709 1.00 97.89 112 ARG A N 1
ATOM 768 C CA . ARG A 1 112 ? 107.261 68.426 11.735 1.00 102.73 112 ARG A CA 1
ATOM 769 C C . ARG A 1 112 ? 107.647 67.839 13.086 1.00 104.99 112 ARG A C 1
ATOM 770 O O . ARG A 1 112 ? 108.214 66.747 13.165 1.00 105.38 112 ARG A O 1
ATOM 778 N N . GLU A 1 113 ? 107.335 68.579 14.146 1.00 107.80 113 GLU A N 1
ATOM 779 C CA . GLU A 1 113 ? 107.641 68.175 15.517 1.00 110.89 113 GLU A CA 1
ATOM 780 C C . GLU A 1 113 ? 107.057 66.807 15.883 1.00 110.69 113 GLU A C 1
ATOM 781 O O . GLU A 1 113 ? 107.631 65.766 15.556 1.00 111.25 113 GLU A O 1
ATOM 787 N N . GLY A 1 114 ? 105.922 66.821 16.581 1.00 109.24 114 GLY A N 1
ATOM 788 C CA . GLY A 1 114 ? 105.278 65.583 16.977 1.00 106.85 114 GLY A CA 1
ATOM 789 C C . GLY A 1 114 ? 104.753 64.881 15.744 1.00 104.98 114 GLY A C 1
ATOM 790 O O . GLY A 1 114 ? 105.013 63.700 15.522 1.00 104.53 114 GLY A O 1
ATOM 791 N N . GLY A 1 115 ? 104.014 65.625 14.930 1.00 103.64 115 GLY A N 1
ATOM 792 C CA . GLY A 1 115 ? 103.463 65.063 13.714 1.00 100.49 115 GLY A CA 1
ATOM 793 C C . GLY A 1 115 ? 103.707 65.969 12.526 1.00 97.31 115 GLY A C 1
ATOM 794 O O . GLY A 1 115 ? 104.099 67.126 12.688 1.00 98.08 115 GLY A O 1
ATOM 795 N N . ALA A 1 116 ? 103.460 65.431 11.334 1.00 93.13 116 ALA A N 1
ATOM 796 C CA . ALA A 1 116 ? 103.648 66.144 10.074 1.00 87.54 116 ALA A CA 1
ATOM 797 C C . ALA A 1 116 ? 102.321 66.632 9.498 1.00 84.74 116 ALA A C 1
ATOM 798 O O . ALA A 1 116 ? 101.289 66.552 10.156 1.00 84.09 116 ALA A O 1
ATOM 800 N N . GLU A 1 117 ? 102.362 67.152 8.273 1.00 83.49 117 GLU A N 1
ATOM 801 C CA . GLU A 1 117 ? 101.157 67.615 7.587 1.00 81.90 117 GLU A CA 1
ATOM 802 C C . GLU A 1 117 ? 100.985 66.833 6.292 1.00 78.60 117 GLU A C 1
ATOM 803 O O . GLU A 1 117 ? 101.845 66.880 5.412 1.00 77.69 117 GLU A O 1
ATOM 809 N N . LEU A 1 118 ? 99.875 66.113 6.181 1.00 75.42 118 LEU A N 1
ATOM 810 C CA . LEU A 1 118 ? 99.587 65.342 4.982 1.00 69.70 118 LEU A CA 1
ATOM 811 C C . LEU A 1 118 ? 98.656 66.214 4.157 1.00 66.81 118 LEU A C 1
ATOM 812 O O . LEU A 1 118 ? 97.674 66.746 4.676 1.00 67.18 118 LEU A O 1
ATOM 817 N N . THR A 1 119 ? 98.972 66.382 2.879 1.00 63.35 119 THR A N 1
ATOM 818 C CA . THR A 1 119 ? 98.139 67.205 2.014 1.00 58.07 119 THR A CA 1
ATOM 819 C C . THR A 1 119 ? 97.994 66.567 0.653 1.00 56.87 119 THR A C 1
ATOM 820 O O . THR A 1 119 ? 98.989 66.291 -0.016 1.00 56.96 119 THR A O 1
ATOM 824 N N . LEU A 1 120 ? 96.746 66.341 0.253 1.00 53.24 120 LEU A N 1
ATOM 825 C CA . LEU A 1 120 ? 96.455 65.746 -1.037 1.00 50.36 120 LEU A CA 1
ATOM 826 C C . LEU A 1 120 ? 95.878 66.800 -1.962 1.00 49.59 120 LEU A C 1
ATOM 827 O O . LEU A 1 120 ? 94.978 67.548 -1.585 1.00 46.85 120 LEU A O 1
ATOM 832 N N . TYR A 1 121 ? 96.425 66.872 -3.168 1.00 48.98 121 TYR A N 1
ATOM 833 C CA . TYR A 1 121 ? 95.950 67.821 -4.165 1.00 43.30 121 TYR A CA 1
ATOM 834 C C . TYR A 1 121 ? 95.307 67.011 -5.267 1.00 43.32 121 TYR A C 1
ATOM 835 O O . TYR A 1 121 ? 95.894 66.060 -5.798 1.00 41.26 121 TYR A O 1
ATOM 844 N N . LEU A 1 122 ? 94.095 67.409 -5.617 1.00 43.87 122 LEU A N 1
ATOM 845 C CA . LEU A 1 122 ? 93.328 66.688 -6.601 1.00 40.58 122 LEU A CA 1
ATOM 846 C C . LEU A 1 122 ? 92.601 67.629 -7.530 1.00 39.19 122 LEU A C 1
ATOM 847 O O . LEU A 1 122 ? 91.876 68.511 -7.091 1.00 43.75 122 LEU A O 1
ATOM 852 N N . HIS A 1 123 ? 92.803 67.461 -8.824 1.00 38.27 123 HIS A N 1
ATOM 853 C CA . HIS A 1 123 ? 92.105 68.313 -9.752 1.00 38.69 123 HIS A CA 1
ATOM 854 C C . HIS A 1 123 ? 90.610 68.000 -9.653 1.00 41.15 123 HIS A C 1
ATOM 855 O O . HIS A 1 123 ? 90.196 66.833 -9.701 1.00 39.01 123 HIS A O 1
ATOM 862 N N . HIS A 1 124 ? 89.803 69.048 -9.519 1.00 42.11 124 HIS A N 1
ATOM 863 C CA . HIS A 1 124 ? 88.354 68.893 -9.359 1.00 44.97 124 HIS A CA 1
ATOM 864 C C . HIS A 1 124 ? 87.597 68.207 -10.511 1.00 43.79 124 HIS A C 1
ATOM 865 O O . HIS A 1 124 ? 86.456 67.777 -10.346 1.00 41.93 124 HIS A O 1
ATOM 872 N N . CYS A 1 125 ? 88.238 68.087 -11.662 1.00 38.32 125 CYS A N 1
ATOM 873 C CA . CYS A 1 125 ? 87.589 67.453 -12.779 1.00 35.43 125 CYS A CA 1
ATOM 874 C C . CYS A 1 125 ? 87.597 65.932 -12.548 1.00 36.78 125 CYS A C 1
ATOM 875 O O . CYS A 1 125 ? 86.997 65.163 -13.291 1.00 36.66 125 CYS A O 1
ATOM 878 N N . MET A 1 126 ? 88.269 65.498 -11.500 1.00 39.07 126 MET A N 1
ATOM 879 C CA . MET A 1 126 ? 88.321 64.083 -11.234 1.00 39.52 126 MET A CA 1
ATOM 880 C C . MET A 1 126 ? 87.517 63.668 -10.026 1.00 42.95 126 MET A C 1
ATOM 881 O O . MET A 1 126 ? 87.388 62.476 -9.743 1.00 43.27 126 MET A O 1
ATOM 886 N N . ALA A 1 127 ? 86.972 64.633 -9.301 1.00 39.32 127 ALA A N 1
ATOM 887 C CA . ALA A 1 127 ? 86.224 64.279 -8.117 1.00 39.31 127 ALA A CA 1
ATOM 888 C C . ALA A 1 127 ? 85.605 65.476 -7.448 1.00 41.93 127 ALA A C 1
ATOM 889 O O . ALA A 1 127 ? 86.188 66.557 -7.420 1.00 48.46 127 ALA A O 1
ATOM 891 N N . ASP A 1 128 ? 84.395 65.289 -6.946 1.00 39.72 128 ASP A N 1
ATOM 892 C CA . ASP A 1 128 ? 83.758 66.347 -6.219 1.00 41.24 128 ASP A CA 1
ATOM 893 C C . ASP A 1 128 ? 84.108 66.053 -4.764 1.00 42.36 128 ASP A C 1
ATOM 894 O O . ASP A 1 128 ? 84.889 65.138 -4.471 1.00 42.25 128 ASP A O 1
ATOM 899 N N . GLY A 1 129 ? 83.525 66.810 -3.848 1.00 41.60 129 GLY A N 1
ATOM 900 C CA . GLY A 1 129 ? 83.831 66.610 -2.448 1.00 39.96 129 GLY A CA 1
ATOM 901 C C . GLY A 1 129 ? 83.703 65.190 -1.963 1.00 42.77 129 GLY A C 1
ATOM 902 O O . GLY A 1 129 ? 84.573 64.697 -1.251 1.00 42.65 129 GLY A O 1
ATOM 903 N N . HIS A 1 130 ? 82.609 64.534 -2.335 1.00 49.24 130 HIS A N 1
ATOM 904 C CA . HIS A 1 130 ? 82.347 63.159 -1.902 1.00 51.14 130 HIS A CA 1
ATOM 905 C C . HIS A 1 130 ? 83.378 62.167 -2.480 1.00 46.63 130 HIS A C 1
ATOM 906 O O . HIS A 1 130 ? 83.999 61.396 -1.737 1.00 42.60 130 HIS A O 1
ATOM 913 N N . HIS A 1 131 ? 83.555 62.198 -3.800 1.00 41.26 131 HIS A N 1
ATOM 914 C CA . HIS A 1 131 ? 84.503 61.327 -4.479 1.00 39.28 131 HIS A CA 1
ATOM 915 C C . HIS A 1 131 ? 85.903 61.501 -3.859 1.00 42.69 131 HIS A C 1
ATOM 916 O O . HIS A 1 131 ? 86.570 60.517 -3.517 1.00 43.16 131 HIS A O 1
ATOM 923 N N . GLY A 1 132 ? 86.322 62.752 -3.676 1.00 41.44 132 GLY A N 1
ATOM 924 C CA . GLY A 1 132 ? 87.627 63.018 -3.096 1.00 39.41 132 GLY A CA 1
ATOM 925 C C . GLY A 1 132 ? 87.774 62.509 -1.679 1.00 39.78 132 GLY A C 1
ATOM 926 O O . GLY A 1 132 ? 88.761 61.867 -1.339 1.00 43.10 132 GLY A O 1
ATOM 927 N N . ALA A 1 133 ? 86.791 62.809 -0.844 1.00 41.30 133 ALA A N 1
ATOM 928 C CA . ALA A 1 133 ? 86.811 62.367 0.546 1.00 40.96 133 ALA A CA 1
ATOM 929 C C . ALA A 1 133 ? 87.010 60.849 0.586 1.00 42.68 133 ALA A C 1
ATOM 930 O O . ALA A 1 133 ? 87.771 60.330 1.413 1.00 43.30 133 ALA A O 1
ATOM 932 N N . VAL A 1 134 ? 86.322 60.138 -0.307 1.00 40.19 134 VAL A N 1
ATOM 933 C CA . VAL A 1 134 ? 86.445 58.687 -0.371 1.00 39.87 134 VAL A CA 1
ATOM 934 C C . VAL A 1 134 ? 87.893 58.269 -0.646 1.00 38.34 134 VAL A C 1
ATOM 935 O O . VAL A 1 134 ? 88.381 57.296 -0.079 1.00 37.57 134 VAL A O 1
ATOM 939 N N . LEU A 1 135 ? 88.567 59.012 -1.521 1.00 37.67 135 LEU A N 1
ATOM 940 C CA . LEU A 1 135 ? 89.963 58.742 -1.865 1.00 38.67 135 LEU A CA 1
ATOM 941 C C . LEU A 1 135 ? 90.833 58.967 -0.628 1.00 38.09 135 LEU A C 1
ATOM 942 O O . LEU A 1 135 ? 91.575 58.079 -0.194 1.00 41.28 135 LEU A O 1
ATOM 947 N N . VAL A 1 136 ? 90.713 60.162 -0.062 1.00 37.59 136 VAL A N 1
ATOM 948 C CA . VAL A 1 136 ? 91.447 60.557 1.138 1.00 39.94 136 VAL A CA 1
ATOM 949 C C . VAL A 1 136 ? 91.279 59.489 2.220 1.00 43.74 136 VAL A C 1
ATOM 950 O O . VAL A 1 136 ? 92.212 59.156 2.951 1.00 48.10 136 VAL A O 1
ATOM 954 N N . ASP A 1 137 ? 90.071 58.959 2.327 1.00 43.66 137 ASP A N 1
ATOM 955 C CA . ASP A 1 137 ? 89.786 57.939 3.316 1.00 45.04 137 ASP A CA 1
ATOM 956 C C . ASP A 1 137 ? 90.462 56.610 2.907 1.00 43.20 137 ASP A C 1
ATOM 957 O O . ASP A 1 137 ? 91.023 55.889 3.735 1.00 43.36 137 ASP A O 1
ATOM 962 N N . GLU A 1 138 ? 90.433 56.311 1.617 1.00 41.96 138 GLU A N 1
ATOM 963 C CA . GLU A 1 138 ? 91.073 55.109 1.123 1.00 48.22 138 GLU A CA 1
ATOM 964 C C . GLU A 1 138 ? 92.576 55.153 1.441 1.00 49.71 138 GLU A C 1
ATOM 965 O O . GLU A 1 138 ? 93.148 54.178 1.951 1.00 46.31 138 GLU A O 1
ATOM 971 N N . LEU A 1 139 ? 93.209 56.284 1.130 1.00 47.25 139 LEU A N 1
ATOM 972 C CA . LEU A 1 139 ? 94.633 56.467 1.390 1.00 45.24 139 LEU A CA 1
ATOM 973 C C . LEU A 1 139 ? 94.992 56.072 2.834 1.00 45.34 139 LEU A C 1
ATOM 974 O O . LEU A 1 139 ? 95.834 55.195 3.050 1.00 43.94 139 LEU A O 1
ATOM 979 N N . PHE A 1 140 ? 94.357 56.718 3.812 1.00 42.12 140 PHE A N 1
ATOM 980 C CA . PHE A 1 140 ? 94.621 56.409 5.208 1.00 44.25 140 PHE A CA 1
ATOM 981 C C . PHE A 1 140 ? 94.245 54.963 5.558 1.00 48.78 140 PHE A C 1
ATOM 982 O O . PHE A 1 140 ? 94.823 54.363 6.473 1.00 48.24 140 PHE A O 1
ATOM 990 N N . SER A 1 141 ? 93.271 54.400 4.853 1.00 52.37 141 SER A N 1
ATOM 991 C CA . SER A 1 141 ? 92.883 53.031 5.128 1.00 54.60 141 SER A CA 1
ATOM 992 C C . SER A 1 141 ? 94.029 52.121 4.708 1.00 56.01 141 SER A C 1
ATOM 993 O O . SER A 1 141 ? 94.303 51.121 5.350 1.00 58.62 141 SER A O 1
ATOM 996 N N . ARG A 1 142 ? 94.711 52.490 3.634 1.00 56.31 142 ARG A N 1
ATOM 997 C CA . ARG A 1 142 ? 95.818 51.686 3.143 1.00 58.44 142 ARG A CA 1
ATOM 998 C C . ARG A 1 142 ? 97.080 51.931 3.953 1.00 60.29 142 ARG A C 1
ATOM 999 O O . ARG A 1 142 ? 97.906 51.036 4.112 1.00 60.33 142 ARG A O 1
ATOM 1007 N N . TYR A 1 143 ? 97.243 53.146 4.457 1.00 62.14 143 TYR A N 1
ATOM 1008 C CA . TYR A 1 143 ? 98.413 53.448 5.262 1.00 62.34 143 TYR A CA 1
ATOM 1009 C C . TYR A 1 143 ? 98.358 52.589 6.519 1.00 60.93 143 TYR A C 1
ATOM 1010 O O . TYR A 1 143 ? 99.332 51.935 6.871 1.00 59.95 143 TYR A O 1
ATOM 1019 N N . THR A 1 144 ? 97.211 52.605 7.191 1.00 62.10 144 THR A N 1
ATOM 1020 C CA . THR A 1 144 ? 97.019 51.804 8.393 1.00 64.05 144 THR A CA 1
ATOM 1021 C C . THR A 1 144 ? 97.314 50.326 8.083 1.00 67.38 144 THR A C 1
ATOM 1022 O O . THR A 1 144 ? 97.937 49.632 8.881 1.00 67.48 144 THR A O 1
ATOM 1026 N N . ASP A 1 145 ? 96.878 49.848 6.922 1.00 70.18 145 ASP A N 1
ATOM 1027 C CA . ASP A 1 145 ? 97.138 48.467 6.543 1.00 74.86 145 ASP A CA 1
ATOM 1028 C C . ASP A 1 145 ? 98.587 48.312 6.117 1.00 76.89 145 ASP A C 1
ATOM 1029 O O . ASP A 1 145 ? 99.111 47.203 6.068 1.00 78.77 145 ASP A O 1
ATOM 1034 N N . ALA A 1 146 ? 99.230 49.426 5.793 1.00 79.42 146 ALA A N 1
ATOM 1035 C CA . ALA A 1 146 ? 100.624 49.407 5.357 1.00 80.52 146 ALA A CA 1
ATOM 1036 C C . ALA A 1 146 ? 101.580 49.382 6.547 1.00 80.97 146 ALA A C 1
ATOM 1037 O O . ALA A 1 146 ? 102.651 48.783 6.477 1.00 81.49 146 ALA A O 1
ATOM 1039 N N . VAL A 1 147 ? 101.184 50.044 7.632 1.00 80.62 147 VAL A N 1
ATOM 1040 C CA . VAL A 1 147 ? 101.987 50.099 8.849 1.00 81.16 147 VAL A CA 1
ATOM 1041 C C . VAL A 1 147 ? 101.659 48.883 9.712 1.00 82.04 147 VAL A C 1
ATOM 1042 O O . VAL A 1 147 ? 102.553 48.239 10.255 1.00 83.28 147 VAL A O 1
ATOM 1046 N N . THR A 1 148 ? 100.372 48.576 9.835 1.00 81.03 148 THR A N 1
ATOM 1047 C CA . THR A 1 148 ? 99.934 47.433 10.620 1.00 79.87 148 THR A CA 1
ATOM 1048 C C . THR A 1 148 ? 100.453 46.148 9.997 1.00 80.40 148 THR A C 1
ATOM 1049 O O . THR A 1 148 ? 100.982 45.274 10.680 1.00 83.21 148 THR A O 1
ATOM 1053 N N . THR A 1 149 ? 100.304 46.046 8.687 1.00 79.75 149 THR A N 1
ATOM 1054 C CA . THR A 1 149 ? 100.758 44.878 7.958 1.00 78.66 149 THR A CA 1
ATOM 1055 C C . THR A 1 149 ? 101.791 45.369 6.959 1.00 81.48 149 THR A C 1
ATOM 1056 O O . THR A 1 149 ? 101.976 46.574 6.794 1.00 82.48 149 THR A O 1
ATOM 1060 N N . GLY A 1 150 ? 102.470 44.447 6.293 1.00 81.58 150 GLY A N 1
ATOM 1061 C CA . GLY A 1 150 ? 103.456 44.862 5.316 1.00 82.72 150 GLY A CA 1
ATOM 1062 C C . GLY A 1 150 ? 102.786 45.156 3.987 1.00 84.14 150 GLY A C 1
ATOM 1063 O O . GLY A 1 150 ? 103.428 45.613 3.040 1.00 85.93 150 GLY A O 1
ATOM 1064 N N . ASP A 1 151 ? 101.483 44.896 3.927 1.00 83.93 151 ASP A N 1
ATOM 1065 C CA . ASP A 1 151 ? 100.695 45.094 2.720 1.00 82.54 151 ASP A CA 1
ATOM 1066 C C . ASP A 1 151 ? 99.644 46.192 2.911 1.00 82.23 151 ASP A C 1
ATOM 1067 O O . ASP A 1 151 ? 98.909 46.181 3.898 1.00 80.62 151 ASP A O 1
ATOM 1072 N N . PRO A 1 152 ? 99.566 47.157 1.967 1.00 82.13 152 PRO A N 1
ATOM 1073 C CA . PRO A 1 152 ? 98.607 48.270 2.016 1.00 80.62 152 PRO A CA 1
ATOM 1074 C C . PRO A 1 152 ? 97.183 47.857 1.621 1.00 80.08 152 PRO A C 1
ATOM 1075 O O . PRO A 1 152 ? 96.297 48.704 1.476 1.00 83.06 152 PRO A O 1
ATOM 1079 N N . GLY A 1 153 ? 96.980 46.554 1.444 1.00 76.36 153 GLY A N 1
ATOM 1080 C CA . GLY A 1 153 ? 95.678 46.044 1.073 1.00 70.48 153 GLY A CA 1
ATOM 1081 C C . GLY A 1 153 ? 95.673 45.675 -0.391 1.00 68.34 153 GLY A C 1
ATOM 1082 O O . GLY A 1 153 ? 96.535 46.132 -1.139 1.00 70.06 153 GLY A O 1
ATOM 1083 N N . PRO A 1 154 ? 94.716 44.840 -0.828 1.00 67.23 154 PRO A N 1
ATOM 1084 C CA . PRO A 1 154 ? 94.566 44.386 -2.218 1.00 67.03 154 PRO A CA 1
ATOM 1085 C C . PRO A 1 154 ? 94.212 45.524 -3.180 1.00 66.52 154 PRO A C 1
ATOM 1086 O O . PRO A 1 154 ? 93.580 46.503 -2.784 1.00 67.56 154 PRO A O 1
ATOM 1090 N N . ILE A 1 155 ? 94.627 45.380 -4.437 1.00 63.56 155 ILE A N 1
ATOM 1091 C CA . ILE A 1 155 ? 94.390 46.390 -5.462 1.00 59.56 155 ILE A CA 1
ATOM 1092 C C . ILE A 1 155 ? 93.541 45.900 -6.634 1.00 58.67 155 ILE A C 1
ATOM 1093 O O . ILE A 1 155 ? 93.942 44.990 -7.356 1.00 61.26 155 ILE A O 1
ATOM 1098 N N . THR A 1 156 ? 92.371 46.502 -6.815 1.00 55.75 156 THR A N 1
ATOM 1099 C CA . THR A 1 156 ? 91.496 46.160 -7.928 1.00 53.29 156 THR A CA 1
ATOM 1100 C C . THR A 1 156 ? 91.270 47.481 -8.644 1.00 54.21 156 THR A C 1
ATOM 1101 O O . THR A 1 156 ? 90.513 48.332 -8.180 1.00 60.17 156 THR A O 1
ATOM 1105 N N . PRO A 1 157 ? 91.948 47.682 -9.778 1.00 52.98 157 PRO A N 1
ATOM 1106 C CA . PRO A 1 157 ? 91.823 48.910 -10.560 1.00 51.01 157 PRO A CA 1
ATOM 1107 C C . PRO A 1 157 ? 90.439 49.124 -11.133 1.00 49.17 157 PRO A C 1
ATOM 1108 O O . PRO A 1 157 ? 89.829 48.206 -11.685 1.00 53.14 157 PRO A O 1
ATOM 1112 N N . GLN A 1 158 ? 89.952 50.353 -11.000 1.00 47.23 158 GLN A N 1
ATOM 1113 C CA . GLN A 1 158 ? 88.617 50.711 -11.480 1.00 42.75 158 GLN A CA 1
ATOM 1114 C C . GLN A 1 158 ? 88.694 51.459 -12.808 1.00 38.91 158 GLN A C 1
ATOM 1115 O O . GLN A 1 158 ? 89.696 52.119 -13.100 1.00 35.31 158 GLN A O 1
ATOM 1121 N N . PRO A 1 159 ? 87.643 51.355 -13.636 1.00 36.20 159 PRO A N 1
ATOM 1122 C CA . PRO A 1 159 ? 87.644 52.047 -14.933 1.00 33.77 159 PRO A CA 1
ATOM 1123 C C . PRO A 1 159 ? 87.442 53.563 -14.812 1.00 33.62 159 PRO A C 1
ATOM 1124 O O . PRO A 1 159 ? 87.211 54.088 -13.717 1.00 32.39 159 PRO A O 1
ATOM 1128 N N . THR A 1 160 ? 87.547 54.265 -15.936 1.00 32.58 160 THR A N 1
ATOM 1129 C CA . THR A 1 160 ? 87.397 55.721 -15.957 1.00 31.59 160 THR A CA 1
ATOM 1130 C C . THR A 1 160 ? 86.068 56.148 -15.349 1.00 35.59 160 THR A C 1
ATOM 1131 O O . THR A 1 160 ? 85.012 55.919 -15.937 1.00 37.26 160 THR A O 1
ATOM 1135 N N . PRO A 1 161 ? 86.094 56.789 -14.169 1.00 34.61 161 PRO A N 1
ATOM 1136 C CA . PRO A 1 161 ? 84.807 57.192 -13.593 1.00 34.11 161 PRO A CA 1
ATOM 1137 C C . PRO A 1 161 ? 83.987 58.036 -14.554 1.00 33.96 161 PRO A C 1
ATOM 1138 O O . PRO A 1 161 ? 84.545 58.774 -15.353 1.00 32.44 161 PRO A O 1
ATOM 1142 N N . LEU A 1 162 ? 82.663 57.915 -14.503 1.00 36.93 162 LEU A N 1
ATOM 1143 C CA . LEU A 1 162 ? 81.795 58.650 -15.422 1.00 35.54 162 LEU A CA 1
ATOM 1144 C C . LEU A 1 162 ? 81.608 60.125 -15.110 1.00 35.18 162 LEU A C 1
ATOM 1145 O O . LEU A 1 162 ? 81.743 60.571 -13.965 1.00 30.84 162 LEU A O 1
ATOM 1150 N N . SER A 1 163 ? 81.303 60.878 -16.156 1.00 36.01 163 SER A N 1
ATOM 1151 C CA . SER A 1 163 ? 81.007 62.297 -16.020 1.00 37.68 163 SER A CA 1
ATOM 1152 C C . SER A 1 163 ? 79.496 62.337 -15.736 1.00 41.61 163 SER A C 1
ATOM 1153 O O . SER A 1 163 ? 78.768 61.373 -16.022 1.00 38.19 163 SER A O 1
ATOM 1156 N N . MET A 1 164 ? 79.022 63.444 -15.171 1.00 46.13 164 MET A N 1
ATOM 1157 C CA . MET A 1 164 ? 77.604 63.573 -14.858 1.00 45.22 164 MET A CA 1
ATOM 1158 C C . MET A 1 164 ? 76.726 63.326 -16.086 1.00 45.38 164 MET A C 1
ATOM 1159 O O . MET A 1 164 ? 75.774 62.544 -16.016 1.00 45.60 164 MET A O 1
ATOM 1164 N N . GLU A 1 165 ? 77.026 63.970 -17.212 1.00 41.13 165 GLU A N 1
ATOM 1165 C CA . GLU A 1 165 ? 76.197 63.723 -18.383 1.00 44.65 165 GLU A CA 1
ATOM 1166 C C . GLU A 1 165 ? 76.279 62.273 -18.842 1.00 46.60 165 GLU A C 1
ATOM 1167 O O . GLU A 1 165 ? 75.452 61.820 -19.623 1.00 46.70 165 GLU A O 1
ATOM 1173 N N . ALA A 1 166 ? 77.279 61.537 -18.371 1.00 47.04 166 ALA A N 1
ATOM 1174 C CA . ALA A 1 166 ? 77.372 60.139 -18.754 1.00 42.43 166 ALA A CA 1
ATOM 1175 C C . ALA A 1 166 ? 76.367 59.382 -17.878 1.00 45.35 166 ALA A C 1
ATOM 1176 O O . ALA A 1 166 ? 75.578 58.569 -18.368 1.00 45.28 166 ALA A O 1
ATOM 1178 N N . VAL A 1 167 ? 76.384 59.685 -16.584 1.00 41.67 167 VAL A N 1
ATOM 1179 C CA . VAL A 1 167 ? 75.495 59.044 -15.631 1.00 41.92 167 VAL A CA 1
ATOM 1180 C C . VAL A 1 167 ? 74.017 59.241 -15.978 1.00 43.84 167 VAL A C 1
ATOM 1181 O O . VAL A 1 167 ? 73.199 58.328 -15.827 1.00 42.26 167 VAL A O 1
ATOM 1185 N N . LEU A 1 168 ? 73.683 60.432 -16.456 1.00 41.96 168 LEU A N 1
ATOM 1186 C CA . LEU A 1 168 ? 72.312 60.720 -16.837 1.00 42.73 168 LEU A CA 1
ATOM 1187 C C . LEU A 1 168 ? 71.967 59.953 -18.109 1.00 45.35 168 LEU A C 1
ATOM 1188 O O . LEU A 1 168 ? 70.897 59.341 -18.226 1.00 46.13 168 LEU A O 1
ATOM 1193 N N . ALA A 1 169 ? 72.877 59.974 -19.070 1.00 46.46 169 ALA A N 1
ATOM 1194 C CA . ALA A 1 169 ? 72.623 59.257 -20.306 1.00 48.04 169 ALA A CA 1
ATOM 1195 C C . ALA A 1 169 ? 72.324 57.776 -20.035 1.00 52.47 169 ALA A C 1
ATOM 1196 O O . ALA A 1 169 ? 71.420 57.220 -20.650 1.00 57.15 169 ALA A O 1
ATOM 1198 N N . GLN A 1 170 ? 73.061 57.133 -19.126 1.00 55.81 170 GLN A N 1
ATOM 1199 C CA . GLN A 1 170 ? 72.799 55.717 -18.835 1.00 58.37 170 GLN A CA 1
ATOM 1200 C C . GLN A 1 170 ? 71.346 55.551 -18.422 1.00 60.43 170 GLN A C 1
ATOM 1201 O O . GLN A 1 170 ? 70.723 54.535 -18.722 1.00 62.80 170 GLN A O 1
ATOM 1207 N N . ARG A 1 171 ? 70.826 56.548 -17.712 1.00 58.46 171 ARG A N 1
ATOM 1208 C CA . ARG A 1 171 ? 69.442 56.534 -17.272 1.00 57.12 171 ARG A CA 1
ATOM 1209 C C . ARG A 1 171 ? 68.627 57.227 -18.349 1.00 61.43 171 ARG A C 1
ATOM 1210 O O . ARG A 1 171 ? 69.117 57.467 -19.454 1.00 62.07 171 ARG A O 1
ATOM 1218 N N . GLY A 1 172 ? 67.381 57.552 -18.044 1.00 63.77 172 GLY A N 1
ATOM 1219 C CA . GLY A 1 172 ? 66.569 58.219 -19.041 1.00 69.66 172 GLY A CA 1
ATOM 1220 C C . GLY A 1 172 ? 67.093 59.612 -19.331 1.00 70.72 172 GLY A C 1
ATOM 1221 O O . GLY A 1 172 ? 67.333 59.978 -20.485 1.00 66.15 172 GLY A O 1
ATOM 1222 N N . ILE A 1 173 ? 67.285 60.374 -18.259 1.00 75.62 173 ILE A N 1
ATOM 1223 C CA . ILE A 1 173 ? 67.751 61.753 -18.319 1.00 79.07 173 ILE A CA 1
ATOM 1224 C C . ILE A 1 173 ? 68.600 62.079 -19.548 1.00 83.91 173 ILE A C 1
ATOM 1225 O O . ILE A 1 173 ? 69.717 61.576 -19.710 1.00 82.95 173 ILE A O 1
ATOM 1230 N N . ARG A 1 174 ? 68.044 62.918 -20.421 1.00 90.91 174 ARG A N 1
ATOM 1231 C CA . ARG A 1 174 ? 68.715 63.333 -21.655 1.00 97.33 174 ARG A CA 1
ATOM 1232 C C . ARG A 1 174 ? 69.477 64.637 -21.486 1.00 100.15 174 ARG A C 1
ATOM 1233 O O . ARG A 1 174 ? 70.673 64.706 -21.768 1.00 101.07 174 ARG A O 1
ATOM 1241 N N . LYS A 1 175 ? 68.772 65.669 -21.035 1.00 102.90 175 LYS A N 1
ATOM 1242 C CA . LYS A 1 175 ? 69.370 66.979 -20.817 1.00 103.58 175 LYS A CA 1
ATOM 1243 C C . LYS A 1 175 ? 68.378 67.852 -20.055 1.00 103.26 175 LYS A C 1
ATOM 1244 O O . LYS A 1 175 ? 67.283 67.399 -19.704 1.00 99.90 175 LYS A O 1
ATOM 1250 N N . ALA A 1 181 ? 68.886 78.166 -11.594 1.00 108.08 181 ALA A N 1
ATOM 1251 C CA . ALA A 1 181 ? 68.722 78.791 -12.898 1.00 109.21 181 ALA A CA 1
ATOM 1252 C C . ALA A 1 181 ? 67.257 78.803 -13.313 1.00 111.11 181 ALA A C 1
ATOM 1253 O O . ALA A 1 181 ? 66.711 79.845 -13.683 1.00 112.46 181 ALA A O 1
ATOM 1255 N N . GLU A 1 182 ? 66.623 77.637 -13.236 1.00 111.80 182 GLU A N 1
ATOM 1256 C CA . GLU A 1 182 ? 65.217 77.468 -13.615 1.00 111.62 182 GLU A CA 1
ATOM 1257 C C . GLU A 1 182 ? 64.262 78.288 -12.729 1.00 108.99 182 GLU A C 1
ATOM 1258 O O . GLU A 1 182 ? 63.049 78.297 -12.956 1.00 107.35 182 GLU A O 1
ATOM 1264 N N . ARG A 1 183 ? 64.819 79.001 -11.750 1.00 105.89 183 ARG A N 1
ATOM 1265 C CA . ARG A 1 183 ? 64.028 79.809 -10.812 1.00 102.61 183 ARG A CA 1
ATOM 1266 C C . ARG A 1 183 ? 64.524 81.255 -10.671 1.00 101.55 183 ARG A C 1
ATOM 1267 O O . ARG A 1 183 ? 63.827 82.126 -10.138 1.00 100.03 183 ARG A O 1
ATOM 1275 N N . PHE A 1 184 ? 65.741 81.500 -11.139 1.00 101.75 184 PHE A N 1
ATOM 1276 C CA . PHE A 1 184 ? 66.341 82.826 -11.063 1.00 100.62 184 PHE A CA 1
ATOM 1277 C C . PHE A 1 184 ? 66.099 83.617 -12.351 1.00 101.43 184 PHE A C 1
ATOM 1278 O O . PHE A 1 184 ? 66.694 84.676 -12.558 1.00 102.53 184 PHE A O 1
ATOM 1286 N N . MET A 1 185 ? 65.233 83.104 -13.219 1.00 101.86 185 MET A N 1
ATOM 1287 C CA . MET A 1 185 ? 64.941 83.783 -14.478 1.00 102.20 185 MET A CA 1
ATOM 1288 C C . MET A 1 185 ? 64.094 85.039 -14.290 1.00 101.35 185 MET A C 1
ATOM 1289 O O . MET A 1 185 ? 64.199 85.985 -15.073 1.00 100.13 185 MET A O 1
ATOM 1294 N N . SER A 1 186 ? 63.261 85.044 -13.253 1.00 101.06 186 SER A N 1
ATOM 1295 C CA . SER A 1 186 ? 62.390 86.181 -12.973 1.00 101.91 186 SER A CA 1
ATOM 1296 C C . SER A 1 186 ? 63.171 87.371 -12.413 1.00 103.95 186 SER A C 1
ATOM 1297 O O . SER A 1 186 ? 62.856 88.525 -12.707 1.00 104.92 186 SER A O 1
ATOM 1300 N N . VAL A 1 187 ? 64.193 87.091 -11.609 1.00 104.89 187 VAL A N 1
ATOM 1301 C CA . VAL A 1 187 ? 65.011 88.144 -11.011 1.00 104.08 187 VAL A CA 1
ATOM 1302 C C . VAL A 1 187 ? 66.062 88.636 -12.008 1.00 105.66 187 VAL A C 1
ATOM 1303 O O . VAL A 1 187 ? 66.888 89.492 -11.685 1.00 105.54 187 VAL A O 1
ATOM 1307 N N . MET A 1 188 ? 66.017 88.087 -13.220 1.00 107.08 188 MET A N 1
ATOM 1308 C CA . MET A 1 188 ? 66.953 88.455 -14.278 1.00 108.54 188 MET A CA 1
ATOM 1309 C C . MET A 1 188 ? 66.821 89.933 -14.662 1.00 109.93 188 MET A C 1
ATOM 1310 O O . MET A 1 188 ? 65.738 90.395 -15.033 1.00 111.66 188 MET A O 1
ATOM 1315 N N . TYR A 1 189 ? 67.931 90.663 -14.564 1.00 109.80 189 TYR A N 1
ATOM 1316 C CA . TYR A 1 189 ? 67.976 92.088 -14.893 1.00 109.96 189 TYR A CA 1
ATOM 1317 C C . TYR A 1 189 ? 66.845 92.878 -14.239 1.00 109.36 189 TYR A C 1
ATOM 1318 O O . TYR A 1 189 ? 66.397 93.894 -14.765 1.00 110.89 189 TYR A O 1
ATOM 1327 N N . ALA A 1 190 ? 66.384 92.394 -13.092 1.00 108.15 190 ALA A N 1
ATOM 1328 C CA . ALA A 1 190 ? 65.326 93.044 -12.330 1.00 106.44 190 ALA A CA 1
ATOM 1329 C C . ALA A 1 190 ? 65.937 93.372 -10.962 1.00 107.41 190 ALA A C 1
ATOM 1330 O O . ALA A 1 190 ? 66.999 92.849 -10.621 1.00 109.39 190 ALA A O 1
ATOM 1332 N N . TYR A 1 191 ? 65.278 94.230 -10.185 1.00 106.66 191 TYR A N 1
ATOM 1333 C CA . TYR A 1 191 ? 65.772 94.628 -8.861 1.00 106.56 191 TYR A CA 1
ATOM 1334 C C . TYR A 1 191 ? 67.107 95.381 -8.928 1.00 105.65 191 TYR A C 1
ATOM 1335 O O . TYR A 1 191 ? 67.661 95.620 -10.004 1.00 104.24 191 TYR A O 1
ATOM 1344 N N . PRO A 1 205 ? 93.701 79.930 -18.311 1.00 111.49 205 PRO A N 1
ATOM 1345 C CA . PRO A 1 205 ? 93.905 79.659 -16.885 1.00 110.61 205 PRO A CA 1
ATOM 1346 C C . PRO A 1 205 ? 95.367 79.400 -16.529 1.00 109.53 205 PRO A C 1
ATOM 1347 O O . PRO A 1 205 ? 95.799 78.248 -16.430 1.00 108.86 205 PRO A O 1
ATOM 1351 N N . GLY A 1 206 ? 96.126 80.474 -16.334 1.00 108.23 206 GLY A N 1
ATOM 1352 C CA . GLY A 1 206 ? 97.530 80.330 -15.991 1.00 104.33 206 GLY A CA 1
ATOM 1353 C C . GLY A 1 206 ? 97.728 79.696 -14.628 1.00 100.24 206 GLY A C 1
ATOM 1354 O O . GLY A 1 206 ? 96.760 79.322 -13.963 1.00 98.54 206 GLY A O 1
ATOM 1355 N N . LEU A 1 207 ? 98.987 79.573 -14.217 1.00 98.60 207 LEU A N 1
ATOM 1356 C CA . LEU A 1 207 ? 99.324 78.988 -12.927 1.00 96.69 207 LEU A CA 1
ATOM 1357 C C . LEU A 1 207 ? 98.266 79.312 -11.871 1.00 95.39 207 LEU A C 1
ATOM 1358 O O . LEU A 1 207 ? 97.800 80.452 -11.763 1.00 96.78 207 LEU A O 1
ATOM 1363 N N . PRO A 1 208 ? 97.854 78.288 -11.104 1.00 92.01 208 PRO A N 1
ATOM 1364 C CA . PRO A 1 208 ? 96.851 78.345 -10.037 1.00 87.33 208 PRO A CA 1
ATOM 1365 C C . PRO A 1 208 ? 97.417 78.882 -8.743 1.00 82.89 208 PRO A C 1
ATOM 1366 O O . PRO A 1 208 ? 98.534 78.534 -8.371 1.00 84.62 208 PRO A O 1
ATOM 1370 N N . GLN A 1 209 ? 96.648 79.721 -8.053 1.00 79.23 209 GLN A N 1
ATOM 1371 C CA . GLN A 1 209 ? 97.084 80.279 -6.769 1.00 75.34 209 GLN A CA 1
ATOM 1372 C C . GLN A 1 209 ? 96.024 79.962 -5.696 1.00 71.25 209 GLN A C 1
ATOM 1373 O O . GLN A 1 209 ? 94.822 80.033 -5.959 1.00 68.62 209 GLN A O 1
ATOM 1379 N N . ALA A 1 210 ? 96.486 79.602 -4.499 1.00 67.86 210 ALA A N 1
ATOM 1380 C CA . ALA A 1 210 ? 95.615 79.269 -3.370 1.00 64.89 210 ALA A CA 1
ATOM 1381 C C . ALA A 1 210 ? 94.482 80.275 -3.223 1.00 63.88 210 ALA A C 1
ATOM 1382 O O . ALA A 1 210 ? 94.648 81.447 -3.541 1.00 66.96 210 ALA A O 1
ATOM 1384 N N . VAL A 1 211 ? 93.325 79.822 -2.754 1.00 63.70 211 VAL A N 1
ATOM 1385 C CA . VAL A 1 211 ? 92.198 80.727 -2.562 1.00 61.26 211 VAL A CA 1
ATOM 1386 C C . VAL A 1 211 ? 92.130 81.099 -1.077 1.00 60.23 211 VAL A C 1
ATOM 1387 O O . VAL A 1 211 ? 92.225 80.239 -0.198 1.00 55.98 211 VAL A O 1
ATOM 1391 N N . PRO A 1 212 ? 92.002 82.400 -0.774 1.00 61.27 212 PRO A N 1
ATOM 1392 C CA . PRO A 1 212 ? 91.932 82.764 0.643 1.00 59.91 212 PRO A CA 1
ATOM 1393 C C . PRO A 1 212 ? 90.771 82.034 1.317 1.00 58.28 212 PRO A C 1
ATOM 1394 O O . PRO A 1 212 ? 89.681 81.931 0.747 1.00 54.99 212 PRO A O 1
ATOM 1398 N N . VAL A 1 213 ? 91.032 81.504 2.511 1.00 55.99 213 VAL A N 1
ATOM 1399 C CA . VAL A 1 213 ? 90.027 80.777 3.288 1.00 55.63 213 VAL A CA 1
ATOM 1400 C C . VAL A 1 213 ? 90.000 81.193 4.748 1.00 57.56 213 VAL A C 1
ATOM 1401 O O . VAL A 1 213 ? 90.965 80.955 5.484 1.00 53.62 213 VAL A O 1
ATOM 1405 N N . THR A 1 214 ? 88.887 81.791 5.170 1.00 59.67 214 THR A N 1
ATOM 1406 C CA . THR A 1 214 ? 88.713 82.204 6.561 1.00 63.83 214 THR A CA 1
ATOM 1407 C C . THR A 1 214 ? 87.983 81.082 7.280 1.00 64.65 214 THR A C 1
ATOM 1408 O O . THR A 1 214 ? 87.133 80.418 6.699 1.00 67.35 214 THR A O 1
ATOM 1412 N N . ARG A 1 215 ? 88.286 80.889 8.552 1.00 62.48 215 ARG A N 1
ATOM 1413 C CA . ARG A 1 215 ? 87.641 79.817 9.267 1.00 64.63 215 ARG A CA 1
ATOM 1414 C C . ARG A 1 215 ? 87.397 80.132 10.747 1.00 68.58 215 ARG A C 1
ATOM 1415 O O . ARG A 1 215 ? 88.309 80.567 11.463 1.00 67.55 215 ARG A O 1
ATOM 1423 N N . LEU A 1 216 ? 86.152 79.934 11.190 1.00 70.36 216 LEU A N 1
ATOM 1424 C CA . LEU A 1 216 ? 85.752 80.182 12.582 1.00 72.90 216 LEU A CA 1
ATOM 1425 C C . LEU A 1 216 ? 85.187 78.913 13.183 1.00 73.06 216 LEU A C 1
ATOM 1426 O O . LEU A 1 216 ? 84.438 78.206 12.523 1.00 76.48 216 LEU A O 1
ATOM 1431 N N . TRP A 1 217 ? 85.535 78.634 14.434 1.00 72.25 217 TRP A N 1
ATOM 1432 C CA . TRP A 1 217 ? 85.040 77.440 15.105 1.00 72.20 217 TRP A CA 1
ATOM 1433 C C . TRP A 1 217 ? 83.913 77.715 16.103 1.00 75.16 217 TRP A C 1
ATOM 1434 O O . TRP A 1 217 ? 83.392 78.830 16.212 1.00 73.78 217 TRP A O 1
ATOM 1445 N N . LEU A 1 218 ? 83.546 76.658 16.821 1.00 79.55 218 LEU A N 1
ATOM 1446 C CA . LEU A 1 218 ? 82.505 76.690 17.836 1.00 80.97 218 LEU A CA 1
ATOM 1447 C C . LEU A 1 218 ? 82.862 75.704 18.925 1.00 83.14 218 LEU A C 1
ATOM 1448 O O . LEU A 1 218 ? 83.330 74.597 18.648 1.00 82.59 218 LEU A O 1
ATOM 1453 N N . SER A 1 219 ? 82.642 76.116 20.168 1.00 86.61 219 SER A N 1
ATOM 1454 C CA . SER A 1 219 ? 82.943 75.274 21.317 1.00 89.49 219 SER A CA 1
ATOM 1455 C C . SER A 1 219 ? 82.081 74.028 21.301 1.00 90.68 219 SER A C 1
ATOM 1456 O O . SER A 1 219 ? 80.930 74.068 20.862 1.00 90.76 219 SER A O 1
ATOM 1459 N N . LYS A 1 220 ? 82.644 72.922 21.778 1.00 92.56 220 LYS A N 1
ATOM 1460 C CA . LYS A 1 220 ? 81.918 71.661 21.841 1.00 94.15 220 LYS A CA 1
ATOM 1461 C C . LYS A 1 220 ? 80.522 71.936 22.386 1.00 95.01 220 LYS A C 1
ATOM 1462 O O . LYS A 1 220 ? 79.554 71.287 21.997 1.00 96.10 220 LYS A O 1
ATOM 1468 N N . GLN A 1 221 ? 80.419 72.912 23.282 1.00 95.54 221 GLN A N 1
ATOM 1469 C CA . GLN A 1 221 ? 79.129 73.255 23.854 1.00 95.28 221 GLN A CA 1
ATOM 1470 C C . GLN A 1 221 ? 78.260 74.043 22.887 1.00 92.79 221 GLN A C 1
ATOM 1471 O O . GLN A 1 221 ? 77.169 73.600 22.548 1.00 95.32 221 GLN A O 1
ATOM 1477 N N . GLN A 1 222 ? 78.733 75.203 22.444 1.00 89.23 222 GLN A N 1
ATOM 1478 C CA . GLN A 1 222 ? 77.956 76.021 21.521 1.00 87.41 222 GLN A CA 1
ATOM 1479 C C . GLN A 1 222 ? 77.407 75.202 20.360 1.00 86.11 222 GLN A C 1
ATOM 1480 O O . GLN A 1 222 ? 76.354 75.525 19.806 1.00 84.33 222 GLN A O 1
ATOM 1486 N N . THR A 1 223 ? 78.128 74.154 19.972 1.00 84.89 223 THR A N 1
ATOM 1487 C CA . THR A 1 223 ? 77.668 73.301 18.879 1.00 83.67 223 THR A CA 1
ATOM 1488 C C . THR A 1 223 ? 76.428 72.568 19.401 1.00 83.35 223 THR A C 1
ATOM 1489 O O . THR A 1 223 ? 75.332 72.742 18.863 1.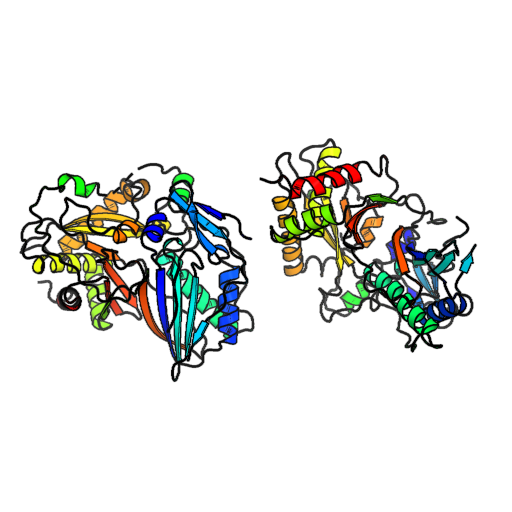00 81.02 223 THR A O 1
ATOM 1493 N N . SER A 1 224 ? 76.606 71.786 20.468 1.00 83.48 224 SER A N 1
ATOM 1494 C CA . SER A 1 224 ? 75.517 71.025 21.091 1.00 85.38 224 SER A CA 1
ATOM 1495 C C . SER A 1 224 ? 74.256 71.852 21.322 1.00 86.33 224 SER A C 1
ATOM 1496 O O . SER A 1 224 ? 73.139 71.332 21.273 1.00 85.79 224 SER A O 1
ATOM 1499 N N . ASP A 1 225 ? 74.451 73.140 21.578 1.00 90.03 225 ASP A N 1
ATOM 1500 C CA . ASP A 1 225 ? 73.360 74.077 21.805 1.00 92.75 225 ASP A CA 1
ATOM 1501 C C . ASP A 1 225 ? 72.630 74.315 20.497 1.00 93.18 225 ASP A C 1
ATOM 1502 O O . ASP A 1 225 ? 71.401 74.339 20.453 1.00 94.46 225 ASP A O 1
ATOM 1507 N N . LEU A 1 226 ? 73.399 74.498 19.428 1.00 93.58 226 LEU A N 1
ATOM 1508 C CA . LEU A 1 226 ? 72.810 74.739 18.119 1.00 92.30 226 LEU A CA 1
ATOM 1509 C C . LEU A 1 226 ? 72.153 73.452 17.624 1.00 92.91 226 LEU A C 1
ATOM 1510 O O . LEU A 1 226 ? 71.121 73.494 16.952 1.00 92.03 226 LEU A O 1
ATOM 1515 N N . MET A 1 227 ? 72.739 72.307 17.965 1.00 93.09 227 MET A N 1
ATOM 1516 C CA . MET A 1 227 ? 72.161 71.033 17.547 1.00 96.42 227 MET A CA 1
ATOM 1517 C C . MET A 1 227 ? 70.843 70.775 18.261 1.00 97.82 227 MET A C 1
ATOM 1518 O O . MET A 1 227 ? 69.840 70.425 17.631 1.00 97.16 227 MET A O 1
ATOM 1523 N N . ALA A 1 228 ? 70.855 70.940 19.580 1.00 98.94 228 ALA A N 1
ATOM 1524 C CA . ALA A 1 228 ? 69.657 70.747 20.381 1.00 95.88 228 ALA A CA 1
ATOM 1525 C C . ALA A 1 228 ? 68.552 71.630 19.805 1.00 93.82 228 ALA A C 1
ATOM 1526 O O . ALA A 1 228 ? 67.423 71.182 19.638 1.00 95.87 228 ALA A O 1
ATOM 1528 N N . PHE A 1 229 ? 68.889 72.879 19.494 1.00 90.62 229 PHE A N 1
ATOM 1529 C CA . PHE A 1 229 ? 67.929 73.818 18.924 1.00 88.27 229 PHE A CA 1
ATOM 1530 C C . PHE A 1 229 ? 67.478 73.302 17.575 1.00 90.60 229 PHE A C 1
ATOM 1531 O O . PHE A 1 229 ? 66.373 73.592 17.126 1.00 90.65 229 PHE A O 1
ATOM 1539 N N . GLY A 1 230 ? 68.357 72.541 16.931 1.00 92.02 230 GLY A N 1
ATOM 1540 C CA . GLY A 1 230 ? 68.056 71.997 15.620 1.00 93.34 230 GLY A CA 1
ATOM 1541 C C . GLY A 1 230 ? 66.887 71.034 15.606 1.00 94.58 230 GLY A C 1
ATOM 1542 O O . GLY A 1 230 ? 65.801 71.367 15.126 1.00 92.59 230 GLY A O 1
ATOM 1543 N N . ARG A 1 231 ? 67.111 69.833 16.129 1.00 95.87 231 ARG A N 1
ATOM 1544 C CA . ARG A 1 231 ? 66.065 68.825 16.163 1.00 98.95 231 ARG A CA 1
ATOM 1545 C C . ARG A 1 231 ? 64.916 69.205 17.095 1.00 100.03 231 ARG A C 1
ATOM 1546 O O . ARG A 1 231 ? 64.040 68.389 17.387 1.00 101.89 231 ARG A O 1
ATOM 1554 N N . GLU A 1 232 ? 64.925 70.454 17.552 1.00 98.51 232 GLU A N 1
ATOM 1555 C CA . GLU A 1 232 ? 63.874 70.970 18.415 1.00 96.18 232 GLU A CA 1
ATOM 1556 C C . GLU A 1 232 ? 63.036 71.874 17.521 1.00 95.48 232 GLU A C 1
ATOM 1557 O O . GLU A 1 232 ? 62.315 72.749 17.989 1.00 93.38 232 GLU A O 1
ATOM 1563 N N . HIS A 1 233 ? 63.154 71.655 16.218 1.00 95.87 233 HIS A N 1
ATOM 1564 C CA . HIS A 1 233 ? 62.413 72.427 15.232 1.00 98.09 233 HIS A CA 1
ATOM 1565 C C . HIS A 1 233 ? 62.347 71.620 13.946 1.00 98.45 233 HIS A C 1
ATOM 1566 O O . HIS A 1 233 ? 62.093 72.158 12.867 1.00 98.96 233 HIS A O 1
ATOM 1573 N N . ARG A 1 234 ? 62.576 70.318 14.069 1.00 99.25 234 ARG A N 1
ATOM 1574 C CA . ARG A 1 234 ? 62.555 69.431 12.915 1.00 99.55 234 ARG A CA 1
ATOM 1575 C C . ARG A 1 234 ? 63.451 70.037 11.842 1.00 96.64 234 ARG A C 1
ATOM 1576 O O . ARG A 1 234 ? 63.018 70.268 10.712 1.00 96.49 234 ARG A O 1
ATOM 1584 N N . LEU A 1 235 ? 64.696 70.311 12.225 1.00 93.62 235 LEU A N 1
ATOM 1585 C CA . LEU A 1 235 ? 65.694 70.884 11.330 1.00 88.54 235 LEU A CA 1
ATOM 1586 C C . LEU A 1 235 ? 67.041 70.233 11.595 1.00 86.85 235 LEU A C 1
ATOM 1587 O O . LEU A 1 235 ? 67.145 69.326 12.422 1.00 85.80 235 LEU A O 1
ATOM 1592 N N . SER A 1 236 ? 68.063 70.709 10.887 1.00 86.14 236 SER A N 1
ATOM 1593 C CA . SER A 1 236 ? 69.429 70.193 10.997 1.00 83.20 236 SER A CA 1
ATOM 1594 C C . SER A 1 236 ? 70.417 71.352 11.016 1.00 80.00 236 SER A C 1
ATOM 1595 O O . SER A 1 236 ? 70.103 72.445 10.545 1.00 76.89 236 SER A O 1
ATOM 1598 N N . LEU A 1 237 ? 71.612 71.103 11.545 1.00 77.57 237 LEU A N 1
ATOM 1599 C CA . LEU A 1 237 ? 72.652 72.123 11.612 1.00 77.46 237 LEU A CA 1
ATOM 1600 C C . LEU A 1 237 ? 72.796 72.848 10.285 1.00 77.45 237 LEU A C 1
ATOM 1601 O O . LEU A 1 237 ? 72.734 74.077 10.221 1.00 75.86 237 LEU A O 1
ATOM 1606 N N . ASN A 1 238 ? 72.988 72.069 9.226 1.00 76.24 238 ASN A N 1
ATOM 1607 C CA . ASN A 1 238 ? 73.154 72.598 7.875 1.00 73.18 238 ASN A CA 1
ATOM 1608 C C . ASN A 1 238 ? 71.998 73.500 7.487 1.00 69.62 238 ASN A C 1
ATOM 1609 O O . ASN A 1 238 ? 72.198 74.587 6.938 1.00 65.22 238 ASN A O 1
ATOM 1614 N N . ALA A 1 239 ? 70.787 73.033 7.769 1.00 70.33 239 ALA A N 1
ATOM 1615 C CA . ALA A 1 239 ? 69.580 73.780 7.444 1.00 69.82 239 ALA A CA 1
ATOM 1616 C C . ALA A 1 239 ? 69.586 75.135 8.134 1.00 69.23 239 ALA A C 1
ATOM 1617 O O . ALA A 1 239 ? 69.335 76.168 7.505 1.00 65.77 239 ALA A O 1
ATOM 1619 N N . VAL A 1 240 ? 69.871 75.128 9.431 1.00 67.60 240 VAL A N 1
ATOM 1620 C CA . VAL A 1 240 ? 69.914 76.364 10.196 1.00 66.37 240 VAL A CA 1
ATOM 1621 C C . VAL A 1 240 ? 71.058 77.231 9.685 1.00 66.12 240 VAL A C 1
ATOM 1622 O O . VAL A 1 240 ? 70.856 78.384 9.295 1.00 65.93 240 VAL A O 1
ATOM 1626 N N . VAL A 1 241 ? 72.259 76.658 9.696 1.00 64.21 241 VAL A N 1
ATOM 1627 C CA . VAL A 1 241 ? 73.455 77.348 9.236 1.00 60.78 241 VAL A CA 1
ATOM 1628 C C . VAL A 1 241 ? 73.192 78.164 7.978 1.00 58.76 241 VAL A C 1
ATOM 1629 O O . VAL A 1 241 ? 73.656 79.300 7.863 1.00 63.23 241 VAL A O 1
ATOM 1633 N N . ALA A 1 242 ? 72.447 77.599 7.036 1.00 52.89 242 ALA A N 1
ATOM 1634 C CA . ALA A 1 242 ? 72.164 78.312 5.797 1.00 53.45 242 ALA A CA 1
ATOM 1635 C C . ALA A 1 242 ? 71.334 79.556 6.079 1.00 55.26 242 ALA A C 1
ATOM 1636 O O . ALA A 1 242 ? 71.549 80.612 5.481 1.00 50.53 242 ALA A O 1
ATOM 1638 N N . ALA A 1 243 ? 70.368 79.411 6.982 1.00 59.55 243 ALA A N 1
ATOM 1639 C CA . ALA A 1 243 ? 69.508 80.521 7.369 1.00 59.89 243 ALA A CA 1
ATOM 1640 C C . ALA A 1 243 ? 70.422 81.615 7.927 1.00 60.38 243 ALA A C 1
ATOM 1641 O O . ALA A 1 243 ? 70.403 82.757 7.465 1.00 58.82 243 ALA A O 1
ATOM 1643 N N . ALA A 1 244 ? 71.238 81.248 8.910 1.00 59.13 244 ALA A N 1
ATOM 1644 C CA . ALA A 1 244 ? 72.163 82.197 9.510 1.00 63.44 244 ALA A CA 1
ATOM 1645 C C . ALA A 1 244 ? 72.979 82.911 8.429 1.00 66.84 244 ALA A C 1
ATOM 1646 O O . ALA A 1 244 ? 73.152 84.133 8.463 1.00 72.40 244 ALA A O 1
ATOM 1648 N N . ILE A 1 245 ? 73.488 82.151 7.471 1.00 64.44 245 ILE A N 1
ATOM 1649 C CA . ILE A 1 245 ? 74.267 82.725 6.387 1.00 62.67 245 ILE A CA 1
ATOM 1650 C C . ILE A 1 245 ? 73.406 83.685 5.564 1.00 65.17 245 ILE A C 1
ATOM 1651 O O . ILE A 1 245 ? 73.795 84.826 5.319 1.00 64.04 245 ILE A O 1
ATOM 1656 N N . LEU A 1 246 ? 72.233 83.219 5.144 1.00 67.80 246 LEU A N 1
ATOM 1657 C CA . LEU A 1 246 ? 71.337 84.035 4.333 1.00 71.94 246 LEU A CA 1
ATOM 1658 C C . LEU A 1 246 ? 70.850 85.307 5.034 1.00 73.87 246 LEU A C 1
ATOM 1659 O O . LEU A 1 246 ? 70.704 86.355 4.397 1.00 76.01 246 LEU A O 1
ATOM 1664 N N . LEU A 1 247 ? 70.594 85.224 6.336 1.00 71.49 247 LEU A N 1
ATOM 1665 C CA . LEU A 1 247 ? 70.151 86.400 7.078 1.00 70.79 247 LEU A CA 1
ATOM 1666 C C . LEU A 1 247 ? 71.249 87.447 7.011 1.00 72.88 247 LEU A C 1
ATOM 1667 O O . LEU A 1 247 ? 71.042 88.554 6.502 1.00 73.62 247 LEU A O 1
ATOM 1672 N N . THR A 1 248 ? 72.419 87.069 7.522 1.00 73.38 248 THR A N 1
ATOM 1673 C CA . THR A 1 248 ? 73.591 87.933 7.538 1.00 74.17 248 THR A CA 1
ATOM 1674 C C . THR A 1 248 ? 73.863 88.585 6.185 1.00 77.27 248 THR A C 1
ATOM 1675 O O . THR A 1 248 ? 74.224 89.754 6.123 1.00 78.05 248 THR A O 1
ATOM 1679 N N . GLU A 1 249 ? 73.689 87.838 5.101 1.00 81.21 249 GLU A N 1
ATOM 1680 C CA . GLU A 1 249 ? 73.938 88.404 3.787 1.00 86.28 249 GLU A CA 1
ATOM 1681 C C . GLU A 1 249 ? 73.079 89.629 3.561 1.00 91.35 249 GLU A C 1
ATOM 1682 O O . GLU A 1 249 ? 73.528 90.605 2.967 1.00 91.01 249 GLU A O 1
ATOM 1688 N N . TRP A 1 250 ? 71.842 89.586 4.042 1.00 98.34 250 TRP A N 1
ATOM 1689 C CA . TRP A 1 250 ? 70.933 90.713 3.864 1.00 104.68 250 TRP A CA 1
ATOM 1690 C C . TRP A 1 250 ? 71.334 91.902 4.741 1.00 107.42 250 TRP A C 1
ATOM 1691 O O . TRP A 1 250 ? 71.340 93.045 4.279 1.00 108.02 250 TRP A O 1
ATOM 1702 N N . GLN A 1 251 ? 71.669 91.616 6.000 1.00 110.20 251 GLN A N 1
ATOM 1703 C CA . GLN A 1 251 ? 72.087 92.631 6.969 1.00 112.73 251 GLN A CA 1
ATOM 1704 C C . GLN A 1 251 ? 73.317 93.423 6.531 1.00 113.89 251 GLN A C 1
ATOM 1705 O O . GLN A 1 251 ? 73.547 94.532 7.010 1.00 115.80 251 GLN A O 1
ATOM 1711 N N . LEU A 1 252 ? 74.107 92.851 5.630 1.00 114.87 252 LEU A N 1
ATOM 1712 C CA . LEU A 1 252 ? 75.312 93.517 5.160 1.00 115.01 252 LEU A CA 1
ATOM 1713 C C . LEU A 1 252 ? 75.222 93.967 3.711 1.00 114.72 252 LEU A C 1
ATOM 1714 O O . LEU A 1 252 ? 76.079 94.707 3.242 1.00 113.34 252 LEU A O 1
ATOM 1719 N N . ARG A 1 253 ? 74.188 93.531 3.000 1.00 117.50 253 ARG A N 1
ATOM 1720 C CA . ARG A 1 253 ? 74.026 93.921 1.601 1.00 121.38 253 ARG A CA 1
ATOM 1721 C C . ARG A 1 253 ? 73.622 95.384 1.462 1.00 123.53 253 ARG A C 1
ATOM 1722 O O . ARG A 1 253 ? 73.653 95.946 0.366 1.00 122.82 253 ARG A O 1
ATOM 1730 N N . ASN A 1 254 ? 73.265 95.998 2.587 1.00 127.52 254 ASN A N 1
ATOM 1731 C CA . ASN A 1 254 ? 72.840 97.400 2.622 1.00 129.79 254 ASN A CA 1
ATOM 1732 C C . ASN A 1 254 ? 71.795 97.688 1.542 1.00 131.35 254 ASN A C 1
ATOM 1733 O O . ASN A 1 254 ? 71.677 98.818 1.065 1.00 131.22 254 ASN A O 1
ATOM 1738 N N . THR A 1 255 ? 71.044 96.655 1.167 1.00 133.32 255 THR A N 1
ATOM 1739 C CA . THR A 1 255 ? 69.995 96.775 0.156 1.00 135.38 255 THR A CA 1
ATOM 1740 C C . THR A 1 255 ? 68.791 95.957 0.608 1.00 136.91 255 THR A C 1
ATOM 1741 O O . THR A 1 255 ? 68.821 94.728 0.577 1.00 137.99 255 THR A O 1
ATOM 1745 N N . PRO A 1 256 ? 67.715 96.635 1.036 1.00 137.21 256 PRO A N 1
ATOM 1746 C CA . PRO A 1 256 ? 66.496 95.973 1.502 1.00 135.43 256 PRO A CA 1
ATOM 1747 C C . PRO A 1 256 ? 65.585 95.469 0.394 1.00 133.11 256 PRO A C 1
ATOM 1748 O O . PRO A 1 256 ? 65.645 95.917 -0.751 1.00 132.61 256 PRO A O 1
ATOM 1752 N N . HIS A 1 257 ? 64.739 94.521 0.768 1.00 130.44 257 HIS A N 1
ATOM 1753 C CA . HIS A 1 257 ? 63.771 93.905 -0.127 1.00 128.79 257 HIS A CA 1
ATOM 1754 C C . HIS A 1 257 ? 64.326 93.250 -1.391 1.00 125.39 257 HIS A C 1
ATOM 1755 O O . HIS A 1 257 ? 63.572 92.639 -2.157 1.00 126.32 257 HIS A O 1
ATOM 1762 N N . VAL A 1 258 ? 65.629 93.376 -1.626 1.00 119.68 258 VAL A N 1
ATOM 1763 C CA . VAL A 1 258 ? 66.235 92.732 -2.786 1.00 112.28 258 VAL A CA 1
ATOM 1764 C C . VAL A 1 258 ? 66.503 91.282 -2.375 1.00 106.11 258 VAL A C 1
ATOM 1765 O O . VAL A 1 258 ? 67.234 91.025 -1.417 1.00 104.94 258 VAL A O 1
ATOM 1769 N N . PRO A 1 259 ? 65.899 90.316 -3.088 1.00 100.67 259 PRO A N 1
ATOM 1770 C CA . PRO A 1 259 ? 66.068 88.890 -2.788 1.00 96.21 259 PRO A CA 1
ATOM 1771 C C . PRO A 1 259 ? 67.522 88.414 -2.764 1.00 91.03 259 PRO A C 1
ATOM 1772 O O . PRO A 1 259 ? 68.424 89.092 -3.263 1.00 90.14 259 PRO A O 1
ATOM 1776 N N . ILE A 1 260 ? 67.742 87.248 -2.168 1.00 85.19 260 ILE A N 1
ATOM 1777 C CA . ILE A 1 260 ? 69.075 86.674 -2.093 1.00 79.29 260 ILE A CA 1
ATOM 1778 C C . ILE A 1 260 ? 69.082 85.276 -2.685 1.00 73.63 260 ILE A C 1
ATOM 1779 O O . ILE A 1 260 ? 68.661 84.316 -2.040 1.00 69.31 260 ILE A O 1
ATOM 1784 N N . PRO A 1 261 ? 69.554 85.148 -3.930 1.00 70.93 261 PRO A N 1
ATOM 1785 C CA . PRO A 1 261 ? 69.621 83.853 -4.616 1.00 69.86 261 PRO A CA 1
ATOM 1786 C C . PRO A 1 261 ? 70.588 82.907 -3.906 1.00 65.69 261 PRO A C 1
ATOM 1787 O O . PRO A 1 261 ? 71.747 83.249 -3.682 1.00 65.85 261 PRO A O 1
ATOM 1791 N N . TYR A 1 262 ? 70.102 81.724 -3.547 1.00 62.76 262 TYR A N 1
ATOM 1792 C CA . TYR A 1 262 ? 70.922 80.748 -2.844 1.00 60.79 262 TYR A CA 1
ATOM 1793 C C . TYR A 1 262 ? 71.108 79.464 -3.653 1.00 60.54 262 TYR A C 1
ATOM 1794 O O . TYR A 1 262 ? 70.220 79.050 -4.399 1.00 58.28 262 TYR A O 1
ATOM 1803 N N . VAL A 1 263 ? 72.281 78.852 -3.531 1.00 59.69 263 VAL A N 1
ATOM 1804 C CA . VAL A 1 263 ? 72.559 77.615 -4.250 1.00 56.16 263 VAL A CA 1
ATOM 1805 C C . VAL A 1 263 ? 73.471 76.714 -3.430 1.00 56.68 263 VAL A C 1
ATOM 1806 O O . VAL A 1 263 ? 74.449 77.172 -2.841 1.00 56.43 263 VAL A O 1
ATOM 1810 N N . TYR A 1 264 ? 73.133 75.433 -3.374 1.00 57.29 264 TYR A N 1
ATOM 1811 C CA . TYR A 1 264 ? 73.953 74.477 -2.644 1.00 56.51 264 TYR A CA 1
ATOM 1812 C C . TYR A 1 264 ? 73.974 73.150 -3.393 1.00 55.49 264 TYR A C 1
ATOM 1813 O O . TYR A 1 264 ? 73.125 72.889 -4.263 1.00 53.58 264 TYR A O 1
ATOM 1822 N N . PRO A 1 265 ? 74.949 72.294 -3.066 1.00 53.68 265 PRO A N 1
ATOM 1823 C CA . PRO A 1 265 ? 75.101 70.991 -3.714 1.00 51.63 265 PRO A CA 1
ATOM 1824 C C . PRO A 1 265 ? 74.114 69.904 -3.286 1.00 48.87 265 PRO A C 1
ATOM 1825 O O . PRO A 1 265 ? 73.629 69.912 -2.158 1.00 46.32 265 PRO A O 1
ATOM 1829 N N . VAL A 1 266 ? 73.805 68.987 -4.204 1.00 48.52 266 VAL A N 1
ATOM 1830 C CA . VAL A 1 266 ? 72.934 67.840 -3.923 1.00 48.58 266 VAL A CA 1
ATOM 1831 C C . VAL A 1 266 ? 73.531 66.630 -4.628 1.00 44.69 266 VAL A C 1
ATOM 1832 O O . VAL A 1 266 ? 73.499 66.536 -5.862 1.00 40.05 266 VAL A O 1
ATOM 1836 N N . ASP A 1 267 ? 74.076 65.711 -3.837 1.00 42.22 267 ASP A N 1
ATOM 1837 C CA . ASP A 1 267 ? 74.697 64.510 -4.384 1.00 43.47 267 ASP A CA 1
ATOM 1838 C C . ASP A 1 267 ? 73.644 63.599 -5.025 1.00 42.34 267 ASP A C 1
ATOM 1839 O O . ASP A 1 267 ? 72.884 62.917 -4.344 1.00 42.18 267 ASP A O 1
ATOM 1844 N N . LEU A 1 268 ? 73.615 63.603 -6.345 1.00 39.31 268 LEU A N 1
ATOM 1845 C CA . LEU A 1 268 ? 72.680 62.782 -7.072 1.00 42.79 268 LEU A CA 1
ATOM 1846 C C . LEU A 1 268 ? 72.951 61.281 -6.891 1.00 44.42 268 LEU A C 1
ATOM 1847 O O . LEU A 1 268 ? 72.210 60.440 -7.395 1.00 41.39 268 LEU A O 1
ATOM 1852 N N . ARG A 1 269 ? 74.009 60.935 -6.172 1.00 46.55 269 ARG A N 1
ATOM 1853 C CA . ARG A 1 269 ? 74.339 59.529 -5.973 1.00 46.72 269 ARG A CA 1
ATOM 1854 C C . ARG A 1 269 ? 73.259 58.779 -5.193 1.00 47.09 269 ARG A C 1
ATOM 1855 O O . ARG A 1 269 ? 73.010 57.608 -5.469 1.00 45.74 269 ARG A O 1
ATOM 1863 N N . PHE A 1 270 ? 72.615 59.440 -4.233 1.00 49.66 270 PHE A N 1
ATOM 1864 C CA . PHE A 1 270 ? 71.561 58.798 -3.453 1.00 51.61 270 PHE A CA 1
ATOM 1865 C C . PHE A 1 270 ? 70.176 59.183 -3.951 1.00 50.01 270 PHE A C 1
ATOM 1866 O O . PHE A 1 270 ? 69.166 58.725 -3.421 1.00 54.07 270 PHE A O 1
ATOM 1874 N N . VAL A 1 271 ? 70.147 60.023 -4.974 1.00 43.81 271 VAL A N 1
ATOM 1875 C CA . VAL A 1 271 ? 68.912 60.479 -5.565 1.00 40.55 271 VAL A CA 1
ATOM 1876 C C . VAL A 1 271 ? 68.492 59.628 -6.775 1.00 43.29 271 VAL A C 1
ATOM 1877 O O . VAL A 1 271 ? 67.450 58.965 -6.764 1.00 42.91 271 VAL A O 1
ATOM 1881 N N . LEU A 1 272 ? 69.330 59.646 -7.805 1.00 43.94 272 LEU A N 1
ATOM 1882 C CA . LEU A 1 272 ? 69.097 58.933 -9.050 1.00 43.96 272 LEU A CA 1
ATOM 1883 C C . LEU A 1 272 ? 68.775 57.453 -8.970 1.00 47.38 272 LEU A C 1
ATOM 1884 O O . LEU A 1 272 ? 68.911 56.811 -7.937 1.00 49.38 272 LEU A O 1
ATOM 1889 N N . ALA A 1 273 ? 68.373 56.949 -10.136 1.00 50.81 273 ALA A N 1
ATOM 1890 C CA . ALA A 1 273 ? 67.998 55.565 -10.400 1.00 50.16 273 ALA A CA 1
ATOM 1891 C C . ALA A 1 273 ? 69.053 54.645 -9.807 1.00 52.72 273 ALA A C 1
ATOM 1892 O O . ALA A 1 273 ? 69.634 54.985 -8.772 1.00 60.95 273 ALA A O 1
ATOM 1894 N N . PRO A 1 274 ? 69.349 53.488 -10.457 1.00 47.44 274 PRO A N 1
ATOM 1895 C CA . PRO A 1 274 ? 70.375 52.691 -9.772 1.00 36.33 274 PRO A CA 1
ATOM 1896 C C . PRO A 1 274 ? 71.418 53.651 -9.226 1.00 36.42 274 PRO A C 1
ATOM 1897 O O . PRO A 1 274 ? 72.009 54.452 -9.954 1.00 34.90 274 PRO A O 1
ATOM 1901 N N . PRO A 1 275 ? 71.574 53.646 -7.902 1.00 37.29 275 PRO A N 1
ATOM 1902 C CA . PRO A 1 275 ? 72.528 54.509 -7.216 1.00 38.11 275 PRO A CA 1
ATOM 1903 C C . PRO A 1 275 ? 73.884 54.461 -7.893 1.00 37.15 275 PRO A C 1
ATOM 1904 O O . PRO A 1 275 ? 74.205 53.505 -8.597 1.00 39.25 275 PRO A O 1
ATOM 1908 N N . VAL A 1 276 ? 74.654 55.520 -7.708 1.00 38.05 276 VAL A N 1
ATOM 1909 C CA . VAL A 1 276 ? 75.976 55.630 -8.277 1.00 35.99 276 VAL A CA 1
ATOM 1910 C C . VAL A 1 276 ? 76.909 55.639 -7.098 1.00 38.55 276 VAL A C 1
ATOM 1911 O O . VAL A 1 276 ? 76.552 56.170 -6.036 1.00 38.67 276 VAL A O 1
ATOM 1915 N N . ALA A 1 277 ? 78.068 55.007 -7.224 1.00 34.15 277 ALA A N 1
ATOM 1916 C CA . ALA A 1 277 ? 78.989 55.006 -6.092 1.00 35.17 277 ALA A CA 1
ATOM 1917 C C . ALA A 1 277 ? 79.899 56.220 -6.146 1.00 39.34 277 ALA A C 1
ATOM 1918 O O . ALA A 1 277 ? 80.141 56.783 -7.210 1.00 43.07 277 ALA A O 1
ATOM 1920 N N . PRO A 1 278 ? 80.414 56.647 -4.997 1.00 39.50 278 PRO A N 1
ATOM 1921 C CA . PRO A 1 278 ? 81.287 57.813 -4.973 1.00 43.45 278 PRO A CA 1
ATOM 1922 C C . PRO A 1 278 ? 82.408 57.925 -6.012 1.00 44.45 278 PRO A C 1
ATOM 1923 O O . PRO A 1 278 ? 82.611 59.001 -6.571 1.00 48.23 278 PRO A O 1
ATOM 1927 N N . THR A 1 279 ? 83.134 56.848 -6.298 1.00 43.66 279 THR A N 1
ATOM 1928 C CA . THR A 1 279 ? 84.214 56.952 -7.292 1.00 40.69 279 THR A CA 1
ATOM 1929 C C . THR A 1 279 ? 83.724 56.510 -8.653 1.00 39.02 279 THR A C 1
ATOM 1930 O O . THR A 1 279 ? 84.482 56.488 -9.619 1.00 39.55 279 THR A O 1
ATOM 1934 N N . GLU A 1 280 ? 82.455 56.136 -8.725 1.00 40.21 280 GLU A N 1
ATOM 1935 C CA . GLU A 1 280 ? 81.898 55.696 -9.992 1.00 40.49 280 GLU A CA 1
ATOM 1936 C C . GLU A 1 280 ? 81.768 56.885 -10.949 1.00 40.56 280 GLU A C 1
ATOM 1937 O O . GLU A 1 280 ? 81.916 56.748 -12.173 1.00 41.23 280 GLU A O 1
ATOM 1943 N N . ALA A 1 281 ? 81.499 58.056 -10.383 1.00 35.86 281 ALA A N 1
ATOM 1944 C CA . ALA A 1 281 ? 81.408 59.276 -11.178 1.00 39.23 281 ALA A CA 1
ATOM 1945 C C . ALA A 1 281 ? 82.424 60.324 -10.693 1.00 41.42 281 ALA A C 1
ATOM 1946 O O . ALA A 1 281 ? 82.851 60.320 -9.528 1.00 39.47 281 ALA A O 1
ATOM 1948 N N . THR A 1 282 ? 82.791 61.223 -11.604 1.00 42.53 282 THR A N 1
ATOM 1949 C CA . THR A 1 282 ? 83.731 62.309 -11.330 1.00 40.68 282 THR A CA 1
ATOM 1950 C C . THR A 1 282 ? 83.073 63.313 -10.407 1.00 39.41 282 THR A C 1
ATOM 1951 O O . THR A 1 282 ? 83.429 63.483 -9.240 1.00 36.85 282 THR A O 1
ATOM 1955 N N . ASN A 1 283 ? 82.095 63.991 -10.975 1.00 40.96 283 ASN A N 1
ATOM 1956 C CA . ASN A 1 283 ? 81.363 65.001 -10.255 1.00 40.33 283 ASN A CA 1
ATOM 1957 C C . ASN A 1 283 ? 79.866 64.732 -10.456 1.00 41.18 283 ASN A C 1
ATOM 1958 O O . ASN A 1 283 ? 79.365 64.748 -11.578 1.00 41.75 283 ASN A O 1
ATOM 1963 N N . LEU A 1 284 ? 79.169 64.438 -9.368 1.00 41.50 284 LEU A N 1
ATOM 1964 C CA . LEU A 1 284 ? 77.751 64.179 -9.461 1.00 42.82 284 LEU A CA 1
ATOM 1965 C C . LEU A 1 284 ? 76.994 64.997 -8.409 1.00 47.43 284 LEU A C 1
ATOM 1966 O O . LEU A 1 284 ? 76.177 64.473 -7.654 1.00 51.06 284 LEU A O 1
ATOM 1971 N N . LEU A 1 285 ? 77.286 66.288 -8.345 1.00 45.15 285 LEU A N 1
ATOM 1972 C CA . LEU A 1 285 ? 76.600 67.135 -7.402 1.00 43.49 285 LEU A CA 1
ATOM 1973 C C . LEU A 1 285 ? 75.658 68.059 -8.146 1.00 47.33 285 LEU A C 1
ATOM 1974 O O . LEU A 1 285 ? 76.086 68.937 -8.896 1.00 49.45 285 LEU A O 1
ATOM 1979 N N . GLY A 1 286 ? 74.362 67.829 -7.965 1.00 47.22 286 GLY A N 1
ATOM 1980 C CA . GLY A 1 286 ? 73.381 68.670 -8.615 1.00 45.87 286 GLY A CA 1
ATOM 1981 C C . GLY A 1 286 ? 73.301 69.974 -7.852 1.00 46.39 286 GLY A C 1
ATOM 1982 O O . GLY A 1 286 ? 73.757 70.067 -6.713 1.00 43.83 286 GLY A O 1
ATOM 1983 N N . ALA A 1 287 ? 72.731 70.991 -8.478 1.00 49.27 287 ALA A N 1
ATOM 1984 C CA . ALA A 1 287 ? 72.603 72.284 -7.828 1.00 50.16 287 ALA A CA 1
ATOM 1985 C C . ALA A 1 287 ? 71.143 72.568 -7.514 1.00 54.42 287 ALA A C 1
ATOM 1986 O O . ALA A 1 287 ? 70.265 72.491 -8.383 1.00 57.90 287 ALA A O 1
ATOM 1988 N N . ALA A 1 288 ? 70.896 72.904 -6.260 1.00 56.86 288 ALA A N 1
ATOM 1989 C CA . ALA A 1 288 ? 69.558 73.223 -5.809 1.00 59.58 288 ALA A CA 1
ATOM 1990 C C . ALA A 1 288 ? 69.467 74.739 -5.655 1.00 61.38 288 ALA A C 1
ATOM 1991 O O . ALA A 1 288 ? 70.228 75.333 -4.890 1.00 60.09 288 ALA A O 1
ATOM 1993 N N . SER A 1 289 ? 68.555 75.369 -6.392 1.00 64.67 289 SER A N 1
ATOM 1994 C CA . SER A 1 289 ? 68.387 76.817 -6.297 1.00 69.33 289 SER A CA 1
ATOM 1995 C C . SER A 1 289 ? 67.320 77.155 -5.262 1.00 72.31 289 SER A C 1
ATOM 1996 O O . SER A 1 289 ? 66.512 76.303 -4.882 1.00 75.95 289 SER A O 1
ATOM 1999 N N . TYR A 1 290 ? 67.330 78.403 -4.806 1.00 75.76 290 TYR A N 1
ATOM 2000 C CA . TYR A 1 290 ? 66.383 78.867 -3.802 1.00 78.41 290 TYR A CA 1
ATOM 2001 C C . TYR A 1 290 ? 66.478 80.372 -3.620 1.00 79.77 290 TYR A C 1
ATOM 2002 O O . TYR A 1 290 ? 67.466 80.864 -3.077 1.00 78.25 290 TYR A O 1
ATOM 2011 N N . LEU A 1 291 ? 65.446 81.095 -4.045 1.00 83.61 291 LEU A N 1
ATOM 2012 C CA . LEU A 1 291 ? 65.429 82.553 -3.923 1.00 86.18 291 LEU A CA 1
ATOM 2013 C C . LEU A 1 291 ? 64.943 82.985 -2.545 1.00 87.33 291 LEU A C 1
ATOM 2014 O O . LEU A 1 291 ? 63.744 83.058 -2.307 1.00 88.57 291 LEU A O 1
ATOM 2019 N N . ALA A 1 292 ? 65.876 83.272 -1.644 1.00 89.92 292 ALA A N 1
ATOM 2020 C CA . ALA A 1 292 ? 65.527 83.694 -0.297 1.00 91.89 292 ALA A CA 1
ATOM 2021 C C . ALA A 1 292 ? 65.114 85.157 -0.283 1.00 95.38 292 ALA A C 1
ATOM 2022 O O . ALA A 1 292 ? 65.792 86.018 -0.850 1.00 93.97 292 ALA A O 1
ATOM 2024 N N . GLU A 1 293 ? 63.989 85.427 0.369 1.00 98.98 293 GLU A N 1
ATOM 2025 C CA . GLU A 1 293 ? 63.466 86.781 0.475 1.00 100.99 293 GLU A CA 1
ATOM 2026 C C . GLU A 1 293 ? 63.369 87.138 1.949 1.00 102.40 293 GLU A C 1
ATOM 2027 O O . GLU A 1 293 ? 62.335 86.938 2.586 1.00 101.23 293 GLU A O 1
ATOM 2033 N N . ILE A 1 294 ? 64.470 87.665 2.477 1.00 104.31 294 ILE A N 1
ATOM 2034 C CA . ILE A 1 294 ? 64.566 88.039 3.882 1.00 105.46 294 ILE A CA 1
ATOM 2035 C C . ILE A 1 294 ? 64.189 89.496 4.166 1.00 105.83 294 ILE A C 1
ATOM 2036 O O . ILE A 1 294 ? 64.676 90.424 3.518 1.00 105.20 294 ILE A O 1
ATOM 2041 N N . GLY A 1 295 ? 63.305 89.673 5.142 1.00 107.44 295 GLY A N 1
ATOM 2042 C CA . GLY A 1 295 ? 62.877 90.998 5.540 1.00 107.52 295 GLY A CA 1
ATOM 2043 C C . GLY A 1 295 ? 63.402 91.247 6.940 1.00 107.94 295 GLY A C 1
ATOM 2044 O O . GLY A 1 295 ? 64.108 90.399 7.489 1.00 106.84 295 GLY A O 1
ATOM 2045 N N . PRO A 1 296 ? 63.082 92.395 7.552 1.00 108.18 296 PRO A N 1
ATOM 2046 C CA . PRO A 1 296 ? 63.559 92.696 8.905 1.00 107.59 296 PRO A CA 1
ATOM 2047 C C . PRO A 1 296 ? 62.920 91.821 9.984 1.00 107.51 296 PRO A C 1
ATOM 2048 O O . PRO A 1 296 ? 63.395 91.775 11.119 1.00 104.76 296 PRO A O 1
ATOM 2052 N N . ASN A 1 297 ? 61.853 91.117 9.617 1.00 108.54 297 ASN A N 1
ATOM 2053 C CA . ASN A 1 297 ? 61.149 90.247 10.557 1.00 109.64 297 ASN A CA 1
ATOM 2054 C C . ASN A 1 297 ? 61.317 88.759 10.275 1.00 109.47 297 ASN A C 1
ATOM 2055 O O . ASN A 1 297 ? 60.963 87.924 11.114 1.00 110.75 297 ASN A O 1
ATOM 2060 N N . THR A 1 298 ? 61.840 88.424 9.098 1.00 106.36 298 THR A N 1
ATOM 2061 C CA . THR A 1 298 ? 62.039 87.028 8.729 1.00 101.56 298 THR A CA 1
ATOM 2062 C C . THR A 1 298 ? 62.631 86.223 9.875 1.00 100.70 298 THR A C 1
ATOM 2063 O O . THR A 1 298 ? 63.620 86.626 10.488 1.00 102.00 298 THR A O 1
ATOM 2067 N N . ASP A 1 299 ? 62.014 85.083 10.160 1.00 98.48 299 ASP A N 1
ATOM 2068 C CA . ASP A 1 299 ? 62.458 84.226 11.250 1.00 97.71 299 ASP A CA 1
ATOM 2069 C C . ASP A 1 299 ? 63.356 83.079 10.796 1.00 97.36 299 ASP A C 1
ATOM 2070 O O . ASP A 1 299 ? 63.162 82.500 9.728 1.00 96.71 299 ASP A O 1
ATOM 2075 N N . ILE A 1 300 ? 64.344 82.761 11.625 1.00 95.35 300 ILE A N 1
ATOM 2076 C CA . ILE A 1 300 ? 65.293 81.694 11.340 1.00 93.93 300 ILE A CA 1
ATOM 2077 C C . ILE A 1 300 ? 64.606 80.410 10.909 1.00 93.12 300 ILE A C 1
ATOM 2078 O O . ILE A 1 300 ? 64.751 79.982 9.765 1.00 94.02 300 ILE A O 1
ATOM 2083 N N . VAL A 1 301 ? 63.854 79.801 11.820 1.00 91.02 301 VAL A N 1
ATOM 2084 C CA . VAL A 1 301 ? 63.159 78.561 11.516 1.00 88.41 301 VAL A CA 1
ATOM 2085 C C . VAL A 1 301 ? 62.271 78.709 10.285 1.00 87.20 301 VAL A C 1
ATOM 2086 O O . VAL A 1 301 ? 62.221 77.818 9.449 1.00 85.76 301 VAL A O 1
ATOM 2090 N N . ASP A 1 302 ? 61.577 79.832 10.166 1.00 88.22 302 ASP A N 1
ATOM 2091 C CA . ASP A 1 302 ? 60.716 80.040 9.014 1.00 90.64 302 ASP A CA 1
ATOM 2092 C C . ASP A 1 302 ? 61.505 79.863 7.726 1.00 89.55 302 ASP A C 1
ATOM 2093 O O . ASP A 1 302 ? 61.092 79.126 6.830 1.00 90.94 302 ASP A O 1
ATOM 2098 N N . LEU A 1 303 ? 62.649 80.538 7.648 1.00 89.03 303 LEU A N 1
ATOM 2099 C CA . LEU A 1 303 ? 63.529 80.480 6.474 1.00 82.78 303 LEU A CA 1
ATOM 2100 C C . LEU A 1 303 ? 64.122 79.077 6.308 1.00 79.24 303 LEU A C 1
ATOM 2101 O O . LEU A 1 303 ? 64.025 78.476 5.244 1.00 77.82 303 LEU A O 1
ATOM 2106 N N . ALA A 1 304 ? 64.730 78.570 7.375 1.00 76.10 304 ALA A N 1
ATOM 2107 C CA . ALA A 1 304 ? 65.334 77.251 7.360 1.00 77.21 304 ALA A CA 1
ATOM 2108 C C . ALA A 1 304 ? 64.381 76.190 6.818 1.00 80.29 304 ALA A C 1
ATOM 2109 O O . ALA A 1 304 ? 64.734 75.425 5.915 1.00 83.68 304 ALA A O 1
ATOM 2111 N N . SER A 1 305 ? 63.168 76.149 7.367 1.00 81.38 305 SER A N 1
ATOM 2112 C CA . SER A 1 305 ? 62.162 75.161 6.963 1.00 77.74 305 SER A CA 1
ATOM 2113 C C . SER A 1 305 ? 61.702 75.306 5.524 1.00 75.35 305 SER A C 1
ATOM 2114 O O . SER A 1 305 ? 61.481 74.311 4.830 1.00 71.65 305 SER A O 1
ATOM 2117 N N . ASP A 1 306 ? 61.560 76.546 5.074 1.00 70.79 306 ASP A N 1
ATOM 2118 C CA . ASP A 1 306 ? 61.126 76.778 3.712 1.00 70.00 306 ASP A CA 1
ATOM 2119 C C . ASP A 1 306 ? 62.165 76.232 2.731 1.00 71.74 306 ASP A C 1
ATOM 2120 O O . ASP A 1 306 ? 61.821 75.611 1.719 1.00 71.12 306 ASP A O 1
ATOM 2125 N N . ILE A 1 307 ? 63.439 76.464 3.034 1.00 71.14 307 ILE A N 1
ATOM 2126 C CA . ILE A 1 307 ? 64.509 75.969 2.180 1.00 69.87 307 ILE A CA 1
ATOM 2127 C C . ILE A 1 307 ? 64.411 74.448 2.099 1.00 64.64 307 ILE A C 1
ATOM 2128 O O . ILE A 1 307 ? 64.252 73.880 1.015 1.00 60.71 307 ILE A O 1
ATOM 2133 N N . VAL A 1 308 ? 64.503 73.797 3.254 1.00 58.10 308 VAL A N 1
ATOM 2134 C CA . VAL A 1 308 ? 64.434 72.349 3.297 1.00 55.32 308 VAL A CA 1
ATOM 2135 C C . VAL A 1 308 ? 63.238 71.796 2.559 1.00 58.47 308 VAL A C 1
ATOM 2136 O O . VAL A 1 308 ? 63.330 70.756 1.911 1.00 62.18 308 VAL A O 1
ATOM 2140 N N . ALA A 1 309 ? 62.106 72.473 2.668 1.00 59.26 309 ALA A N 1
ATOM 2141 C CA . ALA A 1 309 ? 60.912 71.990 2.004 1.00 53.67 309 ALA A CA 1
ATOM 2142 C C . ALA A 1 309 ? 61.070 72.126 0.509 1.00 50.56 309 ALA A C 1
ATOM 2143 O O . ALA A 1 309 ? 60.833 71.175 -0.226 1.00 55.00 309 ALA A O 1
ATOM 2145 N N . THR A 1 310 ? 61.498 73.297 0.052 1.00 47.45 310 THR A N 1
ATOM 2146 C CA . THR A 1 310 ? 61.672 73.510 -1.391 1.00 49.08 310 THR A CA 1
ATOM 2147 C C . THR A 1 310 ? 62.525 72.408 -2.060 1.00 46.98 310 THR A C 1
ATOM 2148 O O . THR A 1 310 ? 62.260 72.013 -3.189 1.00 42.52 310 THR A O 1
ATOM 2152 N N . LEU A 1 311 ? 63.541 71.929 -1.354 1.00 43.08 311 LEU A N 1
ATOM 2153 C CA . LEU A 1 311 ? 64.389 70.894 -1.879 1.00 40.57 311 LEU A CA 1
ATOM 2154 C C . LEU A 1 311 ? 63.540 69.688 -2.202 1.00 44.16 311 LEU A C 1
ATOM 2155 O O . LEU A 1 311 ? 63.535 69.175 -3.325 1.00 46.51 311 LEU A O 1
ATOM 2160 N N . ARG A 1 312 ? 62.826 69.225 -1.190 1.00 47.99 312 ARG A N 1
ATOM 2161 C CA . ARG A 1 312 ? 61.943 68.078 -1.337 1.00 50.25 312 ARG A CA 1
ATOM 2162 C C . ARG A 1 312 ? 60.966 68.260 -2.501 1.00 50.13 312 ARG A C 1
ATOM 2163 O O . ARG A 1 312 ? 60.681 67.308 -3.224 1.00 52.02 312 ARG A O 1
ATOM 2171 N N . ALA A 1 313 ? 60.463 69.474 -2.701 1.00 47.63 313 ALA A N 1
ATOM 2172 C CA . ALA A 1 313 ? 59.534 69.687 -3.804 1.00 46.48 313 ALA A CA 1
ATOM 2173 C C . ALA A 1 313 ? 60.251 69.487 -5.136 1.00 47.63 313 ALA A C 1
ATOM 2174 O O . ALA A 1 313 ? 59.702 68.900 -6.071 1.00 46.97 313 ALA A O 1
ATOM 2176 N N . ASP A 1 314 ? 61.481 69.985 -5.214 1.00 47.68 314 ASP A N 1
ATOM 2177 C CA . ASP A 1 314 ? 62.259 69.869 -6.437 1.00 49.26 314 ASP A CA 1
ATOM 2178 C C . ASP A 1 314 ? 62.605 68.420 -6.735 1.00 49.76 314 ASP A C 1
ATOM 2179 O O . ASP A 1 314 ? 62.507 67.969 -7.883 1.00 48.34 314 ASP A O 1
ATOM 2184 N N . LEU A 1 315 ? 63.005 67.684 -5.703 1.00 45.49 315 LEU A N 1
ATOM 2185 C CA . LEU A 1 315 ? 63.320 66.275 -5.885 1.00 48.23 315 LEU A CA 1
ATOM 2186 C C . LEU A 1 315 ? 62.070 65.542 -6.383 1.00 49.92 315 LEU A C 1
ATOM 2187 O O . LEU A 1 315 ? 62.118 64.774 -7.345 1.00 51.83 315 LEU A O 1
ATOM 2192 N N . ALA A 1 316 ? 60.952 65.791 -5.715 1.00 49.84 316 ALA A N 1
ATOM 2193 C CA . ALA A 1 316 ? 59.686 65.173 -6.063 1.00 49.41 316 ALA A CA 1
ATOM 2194 C C . ALA A 1 316 ? 59.243 65.493 -7.488 1.00 48.77 316 ALA A C 1
ATOM 2195 O O . ALA A 1 316 ? 58.556 64.693 -8.124 1.00 48.23 316 ALA A O 1
ATOM 2197 N N . ASN A 1 317 ? 59.641 66.657 -7.991 1.00 47.29 317 ASN A N 1
ATOM 2198 C CA . ASN A 1 317 ? 59.266 67.089 -9.338 1.00 47.68 317 ASN A CA 1
ATOM 2199 C C . ASN A 1 317 ? 60.330 66.764 -10.345 1.00 47.76 317 ASN A C 1
ATOM 2200 O O . ASN A 1 317 ? 60.162 67.026 -11.535 1.00 52.42 317 ASN A O 1
ATOM 2205 N N . GLY A 1 318 ? 61.424 66.196 -9.849 1.00 47.78 318 GLY A N 1
ATOM 2206 C CA . GLY A 1 318 ? 62.535 65.831 -10.704 1.00 50.90 318 GLY A CA 1
ATOM 2207 C C . GLY A 1 318 ? 63.291 67.021 -11.261 1.00 51.58 318 GLY A C 1
ATOM 2208 O O . GLY A 1 318 ? 64.024 66.898 -12.241 1.00 49.82 318 GLY A O 1
ATOM 2209 N N . VAL A 1 319 ? 63.118 68.182 -10.643 1.00 51.60 319 VAL A N 1
ATOM 2210 C CA . VAL A 1 319 ? 63.792 69.383 -11.120 1.00 54.98 319 VAL A CA 1
ATOM 2211 C C . VAL A 1 319 ? 65.304 69.232 -11.018 1.00 55.32 319 VAL A C 1
ATOM 2212 O O . VAL A 1 319 ? 66.033 69.446 -11.989 1.00 54.67 319 VAL A O 1
ATOM 2216 N N . ILE A 1 320 ? 65.770 68.845 -9.841 1.00 53.32 320 ILE A N 1
ATOM 2217 C CA . ILE A 1 320 ? 67.184 68.650 -9.622 1.00 52.65 320 ILE A CA 1
ATOM 2218 C C . ILE A 1 320 ? 67.757 67.545 -10.507 1.00 52.92 320 ILE A C 1
ATOM 2219 O O . ILE A 1 320 ? 68.803 67.730 -11.119 1.00 53.67 320 ILE A O 1
ATOM 2224 N N . GLN A 1 321 ? 67.068 66.414 -10.607 1.00 55.58 321 GLN A N 1
ATOM 2225 C CA . GLN A 1 321 ? 67.559 65.318 -11.444 1.00 56.87 321 GLN A CA 1
ATOM 2226 C C . GLN A 1 321 ? 67.649 65.667 -12.932 1.00 57.62 321 GLN A C 1
ATOM 2227 O O . GLN A 1 321 ? 68.661 65.393 -13.566 1.00 58.53 321 GLN A O 1
ATOM 2233 N N . GLN A 1 322 ? 66.599 66.276 -13.475 1.00 58.35 322 GLN A N 1
ATOM 2234 C CA . GLN A 1 322 ? 66.549 66.630 -14.886 1.00 55.78 322 GLN A CA 1
ATOM 2235 C C . GLN A 1 322 ? 67.205 67.927 -15.299 1.00 58.10 322 GLN A C 1
ATOM 2236 O O . GLN A 1 322 ? 67.477 68.130 -16.482 1.00 61.70 322 GLN A O 1
ATOM 2242 N N . SER A 1 323 ? 67.432 68.833 -14.359 1.00 60.82 323 SER A N 1
ATOM 2243 C CA . SER A 1 323 ? 68.071 70.094 -14.725 1.00 62.29 323 SER A CA 1
ATOM 2244 C C . SER A 1 323 ? 69.558 69.817 -14.867 1.00 65.35 323 SER A C 1
ATOM 2245 O O . SER A 1 323 ? 70.169 69.178 -14.013 1.00 68.83 323 SER A O 1
ATOM 2248 N N . GLY A 1 324 ? 70.147 70.293 -15.949 1.00 64.72 324 GLY A N 1
ATOM 2249 C CA . GLY A 1 324 ? 71.561 70.055 -16.134 1.00 68.13 324 GLY A CA 1
ATOM 2250 C C . GLY A 1 324 ? 72.435 70.803 -15.145 1.00 66.94 324 GLY A C 1
ATOM 2251 O O . GLY A 1 324 ? 73.657 70.728 -15.219 1.00 71.69 324 GLY A O 1
ATOM 2252 N N . LEU A 1 325 ? 71.822 71.520 -14.214 1.00 63.65 325 LEU A N 1
ATOM 2253 C CA . LEU A 1 325 ? 72.584 72.287 -13.244 1.00 62.85 325 LEU A CA 1
ATOM 2254 C C . LEU A 1 325 ? 73.487 71.447 -12.340 1.00 61.44 325 LEU A C 1
ATOM 2255 O O . LEU A 1 325 ? 73.041 70.495 -11.702 1.00 62.25 325 LEU A O 1
ATOM 2260 N N . HIS A 1 326 ? 74.766 71.803 -12.285 1.00 60.50 326 HIS A N 1
ATOM 2261 C CA . HIS A 1 326 ? 75.711 71.104 -11.415 1.00 58.87 326 HIS A CA 1
ATOM 2262 C C . HIS A 1 326 ? 76.303 72.136 -10.466 1.00 56.71 326 HIS A C 1
ATOM 2263 O O . HIS A 1 326 ? 76.255 73.336 -10.732 1.00 54.88 326 HIS A O 1
ATOM 2270 N N . PHE A 1 327 ? 76.878 71.678 -9.366 1.00 59.27 327 PHE A N 1
ATOM 2271 C CA . PHE A 1 327 ? 77.440 72.621 -8.417 1.00 61.34 327 PHE A CA 1
ATOM 2272 C C . PHE A 1 327 ? 78.756 73.231 -8.893 1.00 63.90 327 PHE A C 1
ATOM 2273 O O . PHE A 1 327 ? 79.271 74.157 -8.274 1.00 65.53 327 PHE A O 1
ATOM 2281 N N . GLY A 1 328 ? 79.305 72.728 -9.991 1.00 64.33 328 GLY A N 1
ATOM 2282 C CA . GLY A 1 328 ? 80.534 73.318 -10.479 1.00 66.97 328 GLY A CA 1
ATOM 2283 C C . GLY A 1 328 ? 80.312 74.791 -10.812 1.00 66.50 328 GLY A C 1
ATOM 2284 O O . GLY A 1 328 ? 81.237 75.605 -10.737 1.00 68.22 328 GLY A O 1
ATOM 2285 N N . THR A 1 329 ? 79.079 75.136 -11.178 1.00 65.56 329 THR A N 1
ATOM 2286 C CA . THR A 1 329 ? 78.731 76.512 -11.538 1.00 66.75 329 THR A CA 1
ATOM 2287 C C . THR A 1 329 ? 79.162 77.529 -10.477 1.00 63.97 329 THR A C 1
ATOM 2288 O O . THR A 1 329 ? 79.281 78.725 -10.752 1.00 61.42 329 THR A O 1
ATOM 2292 N N . ALA A 1 330 ? 79.392 77.042 -9.263 1.00 61.13 330 ALA A N 1
ATOM 2293 C CA . ALA A 1 330 ? 79.814 77.892 -8.161 1.00 60.33 330 ALA A CA 1
ATOM 2294 C C . ALA A 1 330 ? 81.055 78.694 -8.524 1.00 63.08 330 ALA A C 1
ATOM 2295 O O . ALA A 1 330 ? 81.177 79.847 -8.132 1.00 66.67 330 ALA A O 1
ATOM 2297 N N . PHE A 1 331 ? 81.969 78.076 -9.267 1.00 66.60 331 PHE A N 1
ATOM 2298 C CA . PHE A 1 331 ? 83.205 78.727 -9.674 1.00 67.22 331 PHE A CA 1
ATOM 2299 C C . PHE A 1 331 ? 83.002 79.729 -10.794 1.00 70.01 331 PHE A C 1
ATOM 2300 O O . PHE A 1 331 ? 83.960 80.231 -11.369 1.00 71.61 331 PHE A O 1
ATOM 2308 N N . GLU A 1 332 ? 81.752 80.016 -11.115 1.00 74.48 332 GLU A N 1
ATOM 2309 C CA . GLU A 1 332 ? 81.471 80.983 -12.154 1.00 77.39 332 GLU A CA 1
ATOM 2310 C C . GLU A 1 332 ? 80.787 82.190 -11.529 1.00 79.56 332 GLU A C 1
ATOM 2311 O O . GLU A 1 332 ? 80.120 82.960 -12.214 1.00 80.88 332 GLU A O 1
ATOM 2317 N N . GLY A 1 333 ? 80.957 82.334 -10.217 1.00 82.34 333 GLY A N 1
ATOM 2318 C CA . GLY A 1 333 ? 80.365 83.442 -9.492 1.00 85.92 333 GLY A CA 1
ATOM 2319 C C . GLY A 1 333 ? 78.908 83.692 -9.824 1.00 89.52 333 GLY A C 1
ATOM 2320 O O . GLY A 1 333 ? 78.131 82.746 -9.980 1.00 90.64 333 GLY A O 1
ATOM 2321 N N . THR A 1 334 ? 78.546 84.970 -9.936 1.00 90.75 334 THR A N 1
ATOM 2322 C CA . THR A 1 334 ? 77.178 85.384 -10.250 1.00 92.00 334 THR A CA 1
ATOM 2323 C C . THR A 1 334 ? 77.067 85.803 -11.711 1.00 93.81 334 THR A C 1
ATOM 2324 O O . THR A 1 334 ? 77.883 86.574 -12.204 1.00 94.24 334 THR A O 1
ATOM 2328 N N . PRO A 1 335 ? 76.051 85.292 -12.422 1.00 96.18 335 PRO A N 1
ATOM 2329 C CA . PRO A 1 335 ? 75.865 85.638 -13.833 1.00 100.11 335 PRO A CA 1
ATOM 2330 C C . PRO A 1 335 ? 75.332 87.058 -14.030 1.00 104.56 335 PRO A C 1
ATOM 2331 O O . PRO A 1 335 ? 74.977 87.739 -13.064 1.00 105.03 335 PRO A O 1
ATOM 2335 N N . PRO A 1 336 ? 75.285 87.529 -15.288 1.00 108.17 336 PRO A N 1
ATOM 2336 C CA . PRO A 1 336 ? 74.789 88.878 -15.579 1.00 109.43 336 PRO A CA 1
ATOM 2337 C C . PRO A 1 336 ? 73.314 89.069 -15.228 1.00 109.55 336 PRO A C 1
ATOM 2338 O O . PRO A 1 336 ? 72.493 88.166 -15.406 1.00 109.40 336 PRO A O 1
ATOM 2342 N N . GLY A 1 337 ? 72.994 90.256 -14.725 1.00 109.12 337 GLY A N 1
ATOM 2343 C CA . GLY A 1 337 ? 71.627 90.564 -14.360 1.00 108.97 337 GLY A CA 1
ATOM 2344 C C . GLY A 1 337 ? 71.107 89.714 -13.221 1.00 108.07 337 GLY A C 1
ATOM 2345 O O . GLY A 1 337 ? 70.052 89.088 -13.335 1.00 109.24 337 GLY A O 1
ATOM 2346 N N . LEU A 1 338 ? 71.844 89.688 -12.117 1.00 105.12 338 LEU A N 1
ATOM 2347 C CA . LEU A 1 338 ? 71.440 88.903 -10.958 1.00 101.59 338 LEU A CA 1
ATOM 2348 C C . LEU A 1 338 ? 72.151 89.337 -9.687 1.00 96.84 338 LEU A C 1
ATOM 2349 O O . LEU A 1 338 ? 73.352 89.606 -9.689 1.00 94.47 338 LEU A O 1
ATOM 2354 N N . PRO A 1 339 ? 71.407 89.423 -8.576 1.00 93.51 339 PRO A N 1
ATOM 2355 C CA . PRO A 1 339 ? 72.043 89.830 -7.324 1.00 90.97 339 PRO A CA 1
ATOM 2356 C C . PRO A 1 339 ? 73.109 88.806 -6.940 1.00 89.69 339 PRO A C 1
ATOM 2357 O O . PRO A 1 339 ? 73.089 87.671 -7.424 1.00 89.13 339 PRO A O 1
ATOM 2361 N N . PRO A 1 340 ? 74.060 89.195 -6.081 1.00 87.84 340 PRO A N 1
ATOM 2362 C CA . PRO A 1 340 ? 75.136 88.307 -5.637 1.00 86.14 340 PRO A CA 1
ATOM 2363 C C . PRO A 1 340 ? 74.625 86.971 -5.115 1.00 82.72 340 PRO A C 1
ATOM 2364 O O . PRO A 1 340 ? 73.918 86.926 -4.110 1.00 82.37 340 PRO A O 1
ATOM 2368 N N . LEU A 1 341 ? 74.987 85.893 -5.807 1.00 77.07 341 LEU A N 1
ATOM 2369 C CA . LEU A 1 341 ? 74.580 84.556 -5.408 1.00 71.07 341 LEU A CA 1
ATOM 2370 C C . LEU A 1 341 ? 75.349 84.140 -4.174 1.00 68.76 341 LEU A C 1
ATOM 2371 O O . LEU A 1 341 ? 76.511 84.506 -3.998 1.00 66.35 341 LEU A O 1
ATOM 2376 N N . VAL A 1 342 ? 74.686 83.375 -3.318 1.00 65.31 342 VAL A N 1
ATOM 2377 C CA . VAL A 1 342 ? 75.305 82.881 -2.102 1.00 63.80 342 VAL A CA 1
ATOM 2378 C C . VAL A 1 342 ? 75.453 81.374 -2.255 1.00 63.83 342 VAL A C 1
ATOM 2379 O O . VAL A 1 342 ? 74.457 80.655 -2.350 1.00 64.97 342 VAL A O 1
ATOM 2383 N N . PHE A 1 343 ? 76.698 80.906 -2.306 1.00 60.76 343 PHE A N 1
ATOM 2384 C CA . PHE A 1 343 ? 76.973 79.483 -2.442 1.00 55.57 343 PHE A CA 1
ATOM 2385 C C . PHE A 1 343 ? 77.421 78.909 -1.123 1.00 58.06 343 PHE A C 1
ATOM 2386 O O . PHE A 1 343 ? 78.284 79.471 -0.450 1.00 60.03 343 PHE A O 1
ATOM 2394 N N . CYS A 1 344 ? 76.830 77.789 -0.741 1.00 61.02 344 CYS A N 1
ATOM 2395 C CA . CYS A 1 344 ? 77.239 77.155 0.494 1.00 63.47 344 CYS A CA 1
ATOM 2396 C C . CYS A 1 344 ? 77.221 75.639 0.350 1.00 64.02 344 CYS A C 1
ATOM 2397 O O . CYS A 1 344 ? 76.221 75.066 -0.087 1.00 64.48 344 CYS A O 1
ATOM 2400 N N . THR A 1 345 ? 78.344 75.006 0.698 1.00 69.18 345 THR A N 1
ATOM 2401 C CA . THR A 1 345 ? 78.489 73.551 0.625 1.00 72.73 345 THR A CA 1
ATOM 2402 C C . THR A 1 345 ? 78.453 72.922 1.991 1.00 74.55 345 THR A C 1
ATOM 2403 O O . THR A 1 345 ? 79.225 73.282 2.874 1.00 70.79 345 THR A O 1
ATOM 2407 N N . ASP A 1 346 ? 77.565 71.955 2.138 1.00 81.63 346 ASP A N 1
ATOM 2408 C CA . ASP A 1 346 ? 77.410 71.235 3.381 1.00 88.62 346 ASP A CA 1
ATOM 2409 C C . ASP A 1 346 ? 78.329 70.013 3.303 1.00 90.77 346 ASP A C 1
ATOM 2410 O O . ASP A 1 346 ? 77.859 68.876 3.264 1.00 93.48 346 ASP A O 1
ATOM 2415 N N . ALA A 1 347 ? 79.637 70.259 3.270 1.00 91.16 347 ALA A N 1
ATOM 2416 C CA . ALA A 1 347 ? 80.613 69.180 3.186 1.00 94.51 347 ALA A CA 1
ATOM 2417 C C . ALA A 1 347 ? 81.131 68.715 4.542 1.00 95.88 347 ALA A C 1
ATOM 2418 O O . ALA A 1 347 ? 82.313 68.407 4.696 1.00 92.11 347 ALA A O 1
ATOM 2420 N N . THR A 1 348 ? 80.239 68.652 5.524 1.00 102.34 348 THR A N 1
ATOM 2421 C CA . THR A 1 348 ? 80.617 68.203 6.861 1.00 108.56 348 THR A CA 1
ATOM 2422 C C . THR A 1 348 ? 81.077 66.747 6.753 1.00 110.87 348 THR A C 1
ATOM 2423 O O . THR A 1 348 ? 80.305 65.886 6.334 1.00 112.43 348 THR A O 1
ATOM 2427 N N . SER A 1 349 ? 82.330 66.467 7.110 1.00 112.62 349 SER A N 1
ATOM 2428 C CA . SER A 1 349 ? 82.824 65.096 7.028 1.00 114.05 349 SER A CA 1
ATOM 2429 C C . SER A 1 349 ? 84.243 64.860 7.562 1.00 115.41 349 SER A C 1
ATOM 2430 O O . SER A 1 349 ? 84.861 65.724 8.193 1.00 113.71 349 SER A O 1
ATOM 2433 N N . PHE A 1 350 ? 84.726 63.649 7.295 1.00 116.50 350 PHE A N 1
ATOM 2434 C CA . PHE A 1 350 ? 86.056 63.173 7.671 1.00 115.87 350 PHE A CA 1
ATOM 2435 C C . PHE A 1 350 ? 86.306 62.595 9.068 1.00 114.52 350 PHE A C 1
ATOM 2436 O O . PHE A 1 350 ? 87.278 62.944 9.741 1.00 114.81 350 PHE A O 1
ATOM 2444 N N . PRO A 1 351 ? 85.417 61.700 9.521 1.00 112.73 351 PRO A N 1
ATOM 2445 C CA . PRO A 1 351 ? 85.543 61.056 10.825 1.00 109.94 351 PRO A CA 1
ATOM 2446 C C . PRO A 1 351 ? 85.716 59.566 10.508 1.00 107.82 351 PRO A C 1
ATOM 2447 O O . PRO A 1 351 ? 85.607 59.157 9.348 1.00 107.22 351 PRO A O 1
ATOM 2451 N N . THR A 1 352 ? 85.978 58.755 11.524 1.00 103.93 352 THR A N 1
ATOM 2452 C CA . THR A 1 352 ? 86.156 57.316 11.319 1.00 99.42 352 THR A CA 1
ATOM 2453 C C . THR A 1 352 ? 87.316 57.024 10.371 1.00 95.48 352 THR A C 1
ATOM 2454 O O . THR A 1 352 ? 87.377 55.952 9.767 1.00 94.19 352 THR A O 1
ATOM 2458 N N . MET A 1 353 ? 88.232 57.977 10.241 1.00 91.11 353 MET A N 1
ATOM 2459 C CA . MET A 1 353 ? 89.377 57.813 9.358 1.00 85.68 353 MET A CA 1
ATOM 2460 C C . MET A 1 353 ? 90.505 57.070 10.053 1.00 84.39 353 MET A C 1
ATOM 2461 O O . MET A 1 353 ? 91.148 57.602 10.955 1.00 84.64 353 MET A O 1
ATOM 2466 N N . ARG A 1 354 ? 90.740 55.841 9.611 1.00 83.11 354 ARG A N 1
ATOM 2467 C CA . ARG A 1 354 ? 91.773 54.979 10.171 1.00 83.15 354 ARG A CA 1
ATOM 2468 C C . ARG A 1 354 ? 93.175 55.584 10.269 1.00 84.31 354 ARG A C 1
ATOM 2469 O O . ARG A 1 354 ? 93.662 56.222 9.336 1.00 83.40 354 ARG A O 1
ATOM 2477 N N . THR A 1 355 ? 93.814 55.362 11.415 1.00 85.71 355 THR A N 1
ATOM 2478 C CA . THR A 1 355 ? 95.169 55.830 11.692 1.00 85.54 355 THR A CA 1
ATOM 2479 C C . THR A 1 355 ? 95.754 54.824 12.662 1.00 86.69 355 THR A C 1
ATOM 2480 O O . THR A 1 355 ? 95.212 54.628 13.748 1.00 90.94 355 THR A O 1
ATOM 2484 N N . PRO A 1 356 ? 96.870 54.181 12.288 1.00 85.92 356 PRO A N 1
ATOM 2485 C CA . PRO A 1 356 ? 97.530 53.184 13.133 1.00 83.42 356 PRO A CA 1
ATOM 2486 C C . PRO A 1 356 ? 97.876 53.737 14.514 1.00 82.19 356 PRO A C 1
ATOM 2487 O O . PRO A 1 356 ? 97.821 54.947 14.744 1.00 81.34 356 PRO A O 1
ATOM 2491 N N . PRO A 1 357 ? 98.236 52.851 15.457 1.00 82.83 357 PRO A N 1
ATOM 2492 C CA . PRO A 1 357 ? 98.591 53.259 16.822 1.00 82.23 357 PRO A CA 1
ATOM 2493 C C . PRO A 1 357 ? 99.833 54.156 16.879 1.00 80.67 357 PRO A C 1
ATOM 2494 O O . PRO A 1 357 ? 100.896 53.818 16.354 1.00 76.07 357 PRO A O 1
ATOM 2498 N N . GLY A 1 358 ? 99.678 55.308 17.518 1.00 80.45 358 GLY A N 1
ATOM 2499 C CA . GLY A 1 358 ? 100.775 56.247 17.627 1.00 81.57 358 GLY A CA 1
ATOM 2500 C C . GLY A 1 358 ? 100.561 57.493 16.785 1.00 81.82 358 GLY A C 1
ATOM 2501 O O . GLY A 1 358 ? 101.180 58.539 17.016 1.00 84.26 358 GLY A O 1
ATOM 2502 N N . LEU A 1 359 ? 99.686 57.393 15.794 1.00 79.25 359 LEU A N 1
ATOM 2503 C CA . LEU A 1 359 ? 99.410 58.542 14.942 1.00 77.31 359 LEU A CA 1
ATOM 2504 C C . LEU A 1 359 ? 97.993 58.993 15.228 1.00 73.48 359 LEU A C 1
ATOM 2505 O O . LEU A 1 359 ? 97.134 58.183 15.544 1.00 72.60 359 LEU A O 1
ATOM 2510 N N . GLU A 1 360 ? 97.757 60.291 15.131 1.00 71.83 360 GLU A N 1
ATOM 2511 C CA . GLU A 1 360 ? 96.441 60.829 15.393 1.00 71.55 360 GLU A CA 1
ATOM 2512 C C . GLU A 1 360 ? 96.249 62.121 14.627 1.00 69.22 360 GLU A C 1
ATOM 2513 O O . GLU A 1 360 ? 97.176 62.918 14.487 1.00 72.68 360 GLU A O 1
ATOM 2519 N N . ILE A 1 361 ? 95.041 62.314 14.122 1.00 64.84 361 ILE A N 1
ATOM 2520 C CA . ILE A 1 361 ? 94.707 63.507 13.367 1.00 61.36 361 ILE A CA 1
ATOM 2521 C C . ILE A 1 361 ? 94.348 64.644 14.313 1.00 62.91 361 ILE A C 1
ATOM 2522 O O . ILE A 1 361 ? 93.514 64.468 15.192 1.00 64.65 361 ILE A O 1
ATOM 2527 N N . GLU A 1 362 ? 94.963 65.809 14.140 1.00 65.78 362 GLU A N 1
ATOM 2528 C CA . GLU A 1 362 ? 94.658 66.945 15.013 1.00 66.93 362 GLU A CA 1
ATOM 2529 C C . GLU A 1 362 ? 93.777 67.974 14.333 1.00 63.34 362 GLU A C 1
ATOM 2530 O O . GLU A 1 362 ? 93.063 68.722 14.992 1.00 62.79 362 GLU A O 1
ATOM 2536 N N . ASP A 1 363 ? 93.830 68.021 13.011 1.00 62.70 363 ASP A N 1
ATOM 2537 C CA . ASP A 1 363 ? 93.010 68.978 12.287 1.00 65.54 363 ASP A CA 1
ATOM 2538 C C . ASP A 1 363 ? 92.894 68.608 10.815 1.00 65.50 363 ASP A C 1
ATOM 2539 O O . ASP A 1 363 ? 93.761 67.932 10.266 1.00 65.35 363 ASP A O 1
ATOM 2544 N N . ILE A 1 364 ? 91.807 69.040 10.187 1.00 65.92 364 ILE A N 1
ATOM 2545 C CA . ILE A 1 364 ? 91.572 68.758 8.777 1.00 66.67 364 ILE A CA 1
ATOM 2546 C C . ILE A 1 364 ? 91.038 70.004 8.080 1.00 67.09 364 ILE A C 1
ATOM 2547 O O . ILE A 1 364 ? 89.877 70.367 8.256 1.00 67.48 364 ILE A O 1
ATOM 2552 N N . LYS A 1 365 ? 91.890 70.657 7.293 1.00 67.11 365 LYS A N 1
ATOM 2553 C CA . LYS A 1 365 ? 91.489 71.872 6.585 1.00 67.54 365 LYS A CA 1
ATOM 2554 C C . LYS A 1 365 ? 91.391 71.629 5.084 1.00 65.07 365 LYS A C 1
ATOM 2555 O O . LYS A 1 365 ? 92.215 70.929 4.500 1.00 63.18 365 LYS A O 1
ATOM 2561 N N . GLY A 1 366 ? 90.381 72.217 4.460 1.00 65.80 366 GLY A N 1
ATOM 2562 C CA . GLY A 1 366 ? 90.214 72.051 3.033 1.00 65.52 366 GLY A CA 1
ATOM 2563 C C . GLY A 1 366 ? 90.375 73.392 2.363 1.00 67.20 366 GLY A C 1
ATOM 2564 O O . GLY A 1 366 ? 89.973 74.426 2.901 1.00 68.72 366 GLY A O 1
ATOM 2565 N N . GLN A 1 367 ? 90.974 73.390 1.184 1.00 66.75 367 GLN A N 1
ATOM 2566 C CA . GLN A 1 367 ? 91.170 74.639 0.476 1.00 66.26 367 GLN A CA 1
ATOM 2567 C C . GLN A 1 367 ? 91.249 74.383 -1.013 1.00 66.43 367 GLN A C 1
ATOM 2568 O O . GLN A 1 367 ? 91.590 73.288 -1.446 1.00 69.53 367 GLN A O 1
ATOM 2574 N N . PHE A 1 368 ? 90.922 75.405 -1.788 1.00 64.94 368 PHE A N 1
ATOM 2575 C CA . PHE A 1 368 ? 90.965 75.305 -3.233 1.00 65.22 368 PHE A CA 1
ATOM 2576 C C . PHE A 1 368 ? 92.201 76.020 -3.766 1.00 67.68 368 PHE A C 1
ATOM 2577 O O . PHE A 1 368 ? 92.821 76.824 -3.063 1.00 69.02 368 PHE A O 1
ATOM 2585 N N . TYR A 1 369 ? 92.558 75.721 -5.011 1.00 69.58 369 TYR A N 1
ATOM 2586 C CA . TYR A 1 369 ? 93.695 76.365 -5.657 1.00 69.03 369 TYR A CA 1
ATOM 2587 C C . TYR A 1 369 ? 93.375 76.702 -7.094 1.00 71.37 369 TYR A C 1
ATOM 2588 O O . TYR A 1 369 ? 94.196 76.468 -7.964 1.00 74.29 369 TYR A O 1
ATOM 2597 N N . CYS A 1 370 ? 92.187 77.230 -7.359 1.00 71.91 370 CYS A N 1
ATOM 2598 C CA . CYS A 1 370 ? 91.866 77.590 -8.726 1.00 74.72 370 CYS A CA 1
ATOM 2599 C C . CYS A 1 370 ? 92.804 78.712 -9.189 1.00 75.89 370 CYS A C 1
ATOM 2600 O O . CYS A 1 370 ? 93.488 79.343 -8.374 1.00 72.27 370 CYS A O 1
ATOM 2603 N N . SER A 1 371 ? 92.853 78.952 -10.496 1.00 78.85 371 SER A N 1
ATOM 2604 C CA . SER A 1 371 ? 93.728 79.994 -11.017 1.00 83.24 371 SER A CA 1
ATOM 2605 C C . SER A 1 371 ? 93.219 81.383 -10.626 1.00 84.84 371 SER A C 1
ATOM 2606 O O . SER A 1 371 ? 92.015 81.610 -10.556 1.00 84.20 371 SER A O 1
ATOM 2609 N N . ILE A 1 372 ? 94.150 82.299 -10.354 1.00 87.91 372 ILE A N 1
ATOM 2610 C CA . ILE A 1 372 ? 93.836 83.679 -9.964 1.00 87.73 372 ILE A CA 1
ATOM 2611 C C . ILE A 1 372 ? 92.639 84.217 -10.746 1.00 86.88 372 ILE A C 1
ATOM 2612 O O . ILE A 1 372 ? 92.354 83.759 -11.852 1.00 87.54 372 ILE A O 1
ATOM 2617 N N . SER A 1 373 ? 91.937 85.176 -10.155 1.00 83.71 373 SER A N 1
ATOM 2618 C CA . SER A 1 373 ? 90.787 85.803 -10.788 1.00 82.10 373 SER A CA 1
ATOM 2619 C C . SER A 1 373 ? 89.537 84.938 -10.795 1.00 82.50 373 SER A C 1
ATOM 2620 O O . SER A 1 373 ? 88.597 85.214 -11.545 1.00 83.83 373 SER A O 1
ATOM 2623 N N . VAL A 1 374 ? 89.518 83.896 -9.968 1.00 83.06 374 VAL A N 1
ATOM 2624 C CA . VAL A 1 374 ? 88.345 83.031 -9.887 1.00 81.94 374 VAL A CA 1
ATOM 2625 C C . VAL A 1 374 ? 87.346 83.670 -8.936 1.00 80.11 374 VAL A C 1
ATOM 2626 O O . VAL A 1 374 ? 87.616 83.822 -7.742 1.00 79.43 374 VAL A O 1
ATOM 2630 N N . PRO A 1 375 ? 86.182 84.073 -9.460 1.00 77.63 375 PRO A N 1
ATOM 2631 C CA . PRO A 1 375 ? 85.139 84.699 -8.648 1.00 76.95 375 PRO A CA 1
ATOM 2632 C C . PRO A 1 375 ? 84.488 83.646 -7.767 1.00 73.41 375 PRO A C 1
ATOM 2633 O O . PRO A 1 375 ? 83.316 83.315 -7.932 1.00 73.87 375 PRO A O 1
ATOM 2637 N N . LEU A 1 376 ? 85.256 83.116 -6.831 1.00 67.23 376 LEU A N 1
ATOM 2638 C CA . LEU A 1 376 ? 84.729 82.093 -5.966 1.00 65.42 376 LEU A CA 1
ATOM 2639 C C . LEU A 1 376 ? 84.273 82.633 -4.629 1.00 66.91 376 LEU A C 1
ATOM 2640 O O . LEU A 1 376 ? 85.065 82.764 -3.696 1.00 67.58 376 LEU A O 1
ATOM 2645 N N . ASP A 1 377 ? 82.997 82.972 -4.531 1.00 65.38 377 ASP A N 1
ATOM 2646 C CA . ASP A 1 377 ? 82.486 83.451 -3.258 1.00 63.15 377 ASP A CA 1
ATOM 2647 C C . ASP A 1 377 ? 81.713 82.264 -2.688 1.00 60.52 377 ASP A C 1
ATOM 2648 O O . ASP A 1 377 ? 80.594 81.993 -3.112 1.00 60.99 377 ASP A O 1
ATOM 2653 N N . LEU A 1 378 ? 82.298 81.555 -1.730 1.00 55.96 378 LEU A N 1
ATOM 2654 C CA . LEU A 1 378 ? 81.618 80.389 -1.192 1.00 53.40 378 LEU A CA 1
ATOM 2655 C C . LEU A 1 378 ? 81.694 80.178 0.320 1.00 53.00 378 LEU A C 1
ATOM 2656 O O . LEU A 1 378 ? 82.726 80.428 0.934 1.00 54.71 378 LEU A O 1
ATOM 2661 N N . TYR A 1 379 ? 80.589 79.718 0.914 1.00 52.02 379 TYR A N 1
ATOM 2662 C CA . TYR A 1 379 ? 80.528 79.434 2.352 1.00 49.64 379 TYR A CA 1
ATOM 2663 C C . TYR A 1 379 ? 80.578 77.907 2.509 1.00 48.95 379 TYR A C 1
ATOM 2664 O O . TYR A 1 379 ? 80.314 77.170 1.562 1.00 45.48 379 TYR A O 1
ATOM 2673 N N . SER A 1 380 ? 80.901 77.431 3.702 1.00 46.04 380 SER A N 1
ATOM 2674 C CA . SER A 1 380 ? 80.989 76.002 3.923 1.00 47.92 380 SER A CA 1
ATOM 2675 C C . SER A 1 380 ? 80.986 75.688 5.412 1.00 48.37 380 SER A C 1
ATOM 2676 O O . SER A 1 380 ? 81.383 76.520 6.214 1.00 53.15 380 SER A O 1
ATOM 2679 N N . CYS A 1 381 ? 80.540 74.498 5.793 1.00 47.54 381 CYS A N 1
ATOM 2680 C CA . CYS A 1 381 ? 80.524 74.168 7.210 1.00 51.58 381 CYS A CA 1
ATOM 2681 C C . CYS A 1 381 ? 80.783 72.692 7.422 1.00 49.96 381 CYS A C 1
ATOM 2682 O O . CYS A 1 381 ? 80.690 71.912 6.484 1.00 47.93 381 CYS A O 1
ATOM 2685 N N . ALA A 1 382 ? 81.121 72.319 8.651 1.00 51.31 382 ALA A N 1
ATOM 2686 C CA . ALA A 1 382 ? 81.380 70.930 9.003 1.00 54.99 382 ALA A CA 1
ATOM 2687 C C . ALA A 1 382 ? 81.559 70.813 10.514 1.00 58.68 382 ALA A C 1
ATOM 2688 O O . ALA A 1 382 ? 81.996 71.755 11.184 1.00 60.99 382 ALA A O 1
ATOM 2690 N N . VAL A 1 383 ? 81.209 69.654 11.053 1.00 59.84 383 VAL A N 1
ATOM 2691 C CA . VAL A 1 383 ? 81.343 69.440 12.479 1.00 60.32 383 VAL A CA 1
ATOM 2692 C C . VAL A 1 383 ? 82.528 68.534 12.746 1.00 63.72 383 VAL A C 1
ATOM 2693 O O . VAL A 1 383 ? 82.475 67.318 12.538 1.00 60.78 383 VAL A O 1
ATOM 2697 N N . TYR A 1 384 ? 83.606 69.158 13.200 1.00 65.47 384 TYR A N 1
ATOM 2698 C CA . TYR A 1 384 ? 84.839 68.457 13.495 1.00 67.41 384 TYR A CA 1
ATOM 2699 C C . TYR A 1 384 ? 84.888 68.234 14.993 1.00 67.77 384 TYR A C 1
ATOM 2700 O O . TYR A 1 384 ? 84.660 69.160 15.769 1.00 70.05 384 TYR A O 1
ATOM 2709 N N . ALA A 1 385 ? 85.156 66.997 15.393 1.00 66.89 385 ALA A N 1
ATOM 2710 C CA . ALA A 1 385 ? 85.258 66.670 16.806 1.00 66.73 385 ALA A CA 1
ATOM 2711 C C . ALA A 1 385 ? 84.104 67.262 17.607 1.00 65.80 385 ALA A C 1
ATOM 2712 O O . ALA A 1 385 ? 84.296 67.780 18.711 1.00 63.40 385 ALA A O 1
ATOM 2714 N N . GLY A 1 386 ? 82.905 67.183 17.046 1.00 65.07 386 GLY A N 1
ATOM 2715 C CA . GLY A 1 386 ? 81.749 67.728 17.723 1.00 68.00 386 GLY A CA 1
ATOM 2716 C C . GLY A 1 386 ? 81.784 69.242 17.832 1.00 68.87 386 GLY A C 1
ATOM 2717 O O . GLY A 1 386 ? 81.244 69.826 18.774 1.00 70.25 386 GLY A O 1
ATOM 2718 N N . GLN A 1 387 ? 82.424 69.888 16.867 1.00 68.15 387 GLN A N 1
ATOM 2719 C CA . GLN A 1 387 ? 82.512 71.342 16.858 1.00 65.56 387 GLN A CA 1
ATOM 2720 C C . GLN A 1 387 ? 82.206 71.823 15.449 1.00 62.06 387 GLN A C 1
ATOM 2721 O O . GLN A 1 387 ? 82.828 71.381 14.484 1.00 63.29 387 GLN A O 1
ATOM 2727 N N . LEU A 1 388 ? 81.229 72.714 15.343 1.00 56.48 388 LEU A N 1
ATOM 2728 C CA . LEU A 1 388 ? 80.843 73.257 14.058 1.00 53.77 388 LEU A CA 1
ATOM 2729 C C . LEU A 1 388 ? 81.923 74.195 13.569 1.00 56.53 388 LEU A C 1
ATOM 2730 O O . LEU A 1 388 ? 82.495 74.948 14.351 1.00 57.53 388 LEU A O 1
ATOM 2735 N N . ILE A 1 389 ? 82.194 74.146 12.272 1.00 58.21 389 ILE A N 1
ATOM 2736 C CA . ILE A 1 389 ? 83.204 74.996 11.675 1.00 60.69 389 ILE A CA 1
ATOM 2737 C C . ILE A 1 389 ? 82.642 75.734 10.466 1.00 65.04 389 ILE A C 1
ATOM 2738 O O . ILE A 1 389 ? 82.226 75.117 9.484 1.00 68.16 389 ILE A O 1
ATOM 2743 N N . ILE A 1 390 ? 82.636 77.059 10.550 1.00 65.83 390 ILE A N 1
ATOM 2744 C CA . ILE A 1 390 ? 82.153 77.896 9.464 1.00 66.14 390 ILE A CA 1
ATOM 2745 C C . ILE A 1 390 ? 83.367 78.305 8.634 1.00 64.20 390 ILE A C 1
ATOM 2746 O O . ILE A 1 390 ? 84.466 78.461 9.171 1.00 67.12 390 ILE A O 1
ATOM 2751 N N . GLU A 1 391 ? 83.154 78.486 7.333 1.00 59.92 391 GLU A N 1
ATOM 2752 C CA . GLU A 1 391 ? 84.216 78.886 6.422 1.00 54.96 391 GLU A CA 1
ATOM 2753 C C . GLU A 1 391 ? 83.727 79.758 5.279 1.00 53.84 391 GLU A C 1
ATOM 2754 O O . GLU A 1 391 ? 82.594 79.635 4.815 1.00 53.78 391 GLU A O 1
ATOM 2760 N N . HIS A 1 392 ? 84.602 80.642 4.828 1.00 52.36 392 HIS A N 1
ATOM 2761 C CA . HIS A 1 392 ? 84.293 81.524 3.724 1.00 49.33 392 HIS A CA 1
ATOM 2762 C C . HIS A 1 392 ? 85.552 81.428 2.853 1.00 52.11 392 HIS A C 1
ATOM 2763 O O . HIS A 1 392 ? 86.676 81.644 3.326 1.00 51.94 392 HIS A O 1
ATOM 2770 N N . HIS A 1 393 ? 85.332 81.055 1.596 1.00 52.34 393 HIS A N 1
ATOM 2771 C CA . HIS A 1 393 ? 86.374 80.859 0.608 1.00 53.12 393 HIS A CA 1
ATOM 2772 C C . HIS A 1 393 ? 86.288 81.932 -0.438 1.00 57.14 393 HIS A C 1
ATOM 2773 O O . HIS A 1 393 ? 85.203 82.437 -0.709 1.00 58.75 393 HIS A O 1
ATOM 2780 N N . GLY A 1 394 ? 87.424 82.275 -1.040 1.00 61.75 394 GLY A N 1
ATOM 2781 C CA . GLY A 1 394 ? 87.412 83.282 -2.085 1.00 68.00 394 GLY A CA 1
ATOM 2782 C C . GLY A 1 394 ? 88.039 84.614 -1.757 1.00 70.73 394 GLY A C 1
ATOM 2783 O O . GLY A 1 394 ? 88.135 85.013 -0.596 1.00 68.10 394 GLY A O 1
ATOM 2784 N N . HIS A 1 395 ? 88.462 85.301 -2.812 1.00 78.30 395 HIS A N 1
ATOM 2785 C CA . HIS A 1 395 ? 89.088 86.617 -2.697 1.00 85.36 395 HIS A CA 1
ATOM 2786 C C . HIS A 1 395 ? 88.019 87.665 -2.394 1.00 88.67 395 HIS A C 1
ATOM 2787 O O . HIS A 1 395 ? 87.369 88.185 -3.302 1.00 88.95 395 HIS A O 1
ATOM 2794 N N . ILE A 1 396 ? 87.838 87.977 -1.118 1.00 91.79 396 ILE A N 1
ATOM 2795 C CA . ILE A 1 396 ? 86.844 88.961 -0.731 1.00 97.85 396 ILE A CA 1
ATOM 2796 C C . ILE A 1 396 ? 87.361 89.877 0.373 1.00 103.00 396 ILE A C 1
ATOM 2797 O O . ILE A 1 396 ? 88.216 89.482 1.178 1.00 103.61 396 ILE A O 1
ATOM 2802 N N . ALA A 1 397 ? 86.838 91.102 0.404 1.00 106.84 397 ALA A N 1
ATOM 2803 C CA . ALA A 1 397 ? 87.229 92.085 1.411 1.00 111.66 397 ALA A CA 1
ATOM 2804 C C . ALA A 1 397 ? 86.511 91.786 2.717 1.00 114.37 397 ALA A C 1
ATOM 2805 O O . ALA A 1 397 ? 85.324 91.465 2.716 1.00 115.26 397 ALA A O 1
ATOM 2807 N N . GLU A 1 398 ? 87.236 91.891 3.827 1.00 117.64 398 GLU A N 1
ATOM 2808 C CA . GLU A 1 398 ? 86.673 91.617 5.150 1.00 120.42 398 GLU A CA 1
ATOM 2809 C C . GLU A 1 398 ? 86.162 90.170 5.194 1.00 120.72 398 GLU A C 1
ATOM 2810 O O . GLU A 1 398 ? 84.998 89.921 5.514 1.00 121.89 398 GLU A O 1
ATOM 2816 N N . PRO A 1 399 ? 87.035 89.197 4.874 1.00 120.28 399 PRO A N 1
ATOM 2817 C CA . PRO A 1 399 ? 86.690 87.769 4.864 1.00 118.66 399 PRO A CA 1
ATOM 2818 C C . PRO A 1 399 ? 85.973 87.261 6.114 1.00 115.39 399 PRO A C 1
ATOM 2819 O O . PRO A 1 399 ? 84.963 86.559 6.019 1.00 113.93 399 PRO A O 1
ATOM 2823 N N . GLY A 1 400 ? 86.505 87.615 7.279 1.00 112.28 400 GLY A N 1
ATOM 2824 C CA . GLY A 1 400 ? 85.913 87.185 8.532 1.00 108.10 400 GLY A CA 1
ATOM 2825 C C . GLY A 1 400 ? 84.792 88.084 9.015 1.00 105.92 400 GLY A C 1
ATOM 2826 O O . GLY A 1 400 ? 84.332 87.957 10.154 1.00 105.49 400 GLY A O 1
ATOM 2827 N N . LYS A 1 401 ? 84.348 88.994 8.152 1.00 103.19 401 LYS A N 1
ATOM 2828 C CA . LYS A 1 401 ? 83.269 89.918 8.497 1.00 101.00 401 LYS A CA 1
ATOM 2829 C C . LYS A 1 401 ? 81.958 89.159 8.670 1.00 97.72 401 LYS A C 1
ATOM 2830 O O . LYS A 1 401 ? 81.441 89.026 9.780 1.00 96.37 401 LYS A O 1
ATOM 2836 N N . SER A 1 402 ? 81.432 88.666 7.557 1.00 93.34 402 SER A N 1
ATOM 2837 C CA . SER A 1 402 ? 80.193 87.905 7.545 1.00 88.05 402 SER A CA 1
ATOM 2838 C C . SER A 1 402 ? 80.288 86.644 8.399 1.00 82.93 402 SER A C 1
ATOM 2839 O O . SER A 1 402 ? 79.336 86.276 9.080 1.00 80.32 402 SER A O 1
ATOM 2842 N N . LEU A 1 403 ? 81.442 85.987 8.354 1.00 79.43 403 LEU A N 1
ATOM 2843 C CA . LEU A 1 403 ? 81.655 84.758 9.113 1.00 78.14 403 LEU A CA 1
ATOM 2844 C C . LEU A 1 403 ? 81.491 84.979 10.604 1.00 79.39 403 LEU A C 1
ATOM 2845 O O . LEU A 1 403 ? 81.073 84.081 11.333 1.00 78.93 403 LEU A O 1
ATOM 2850 N N . GLU A 1 404 ? 81.843 86.170 11.068 1.00 83.65 404 GLU A N 1
ATOM 2851 C CA . GLU A 1 404 ? 81.711 86.473 12.485 1.00 86.40 404 GLU A CA 1
ATOM 2852 C C . GLU A 1 404 ? 80.256 86.824 12.793 1.00 85.31 404 GLU A C 1
ATOM 2853 O O . GLU A 1 404 ? 79.721 86.423 13.825 1.00 83.44 404 GLU A O 1
ATOM 2859 N N . ALA A 1 405 ? 79.624 87.572 11.890 1.00 86.30 405 ALA A N 1
ATOM 2860 C CA . ALA A 1 405 ? 78.220 87.956 12.042 1.00 87.29 405 ALA A CA 1
ATOM 2861 C C . ALA A 1 405 ? 77.403 86.679 12.164 1.00 87.95 405 ALA A C 1
ATOM 2862 O O . ALA A 1 405 ? 76.518 86.562 13.011 1.00 87.43 405 ALA A O 1
ATOM 2864 N N . ILE A 1 406 ? 77.726 85.729 11.294 1.00 89.16 406 ILE A N 1
ATOM 2865 C CA . ILE A 1 406 ? 77.083 84.430 11.252 1.00 89.63 406 ILE A CA 1
ATOM 2866 C C . ILE A 1 406 ? 77.482 83.655 12.502 1.00 91.71 406 ILE A C 1
ATOM 2867 O O . ILE A 1 406 ? 76.686 82.907 13.071 1.00 92.94 406 ILE A O 1
ATOM 2872 N N . ARG A 1 407 ? 78.724 83.859 12.925 1.00 94.62 407 ARG A N 1
ATOM 2873 C CA . ARG A 1 407 ? 79.282 83.197 14.102 1.00 98.33 407 ARG A CA 1
ATOM 2874 C C . ARG A 1 407 ? 78.430 83.436 15.343 1.00 97.48 407 ARG A C 1
ATOM 2875 O O . ARG A 1 407 ? 77.879 82.500 15.921 1.00 97.64 407 ARG A O 1
ATOM 2883 N N . SER A 1 408 ? 78.325 84.697 15.749 1.00 96.89 408 SER A N 1
ATOM 2884 C CA . SER A 1 408 ? 77.561 85.043 16.940 1.00 95.36 408 SER A CA 1
ATOM 2885 C C . SER A 1 408 ? 76.072 84.717 16.782 1.00 92.22 408 SER A C 1
ATOM 2886 O O . SER A 1 408 ? 75.382 84.443 17.764 1.00 91.41 408 SER A O 1
ATOM 2889 N N . LEU A 1 409 ? 75.589 84.728 15.543 1.00 89.75 409 LEU A N 1
ATOM 2890 C CA . LEU A 1 409 ? 74.184 84.442 15.276 1.00 87.72 409 LEU A CA 1
ATOM 2891 C C . LEU A 1 409 ? 73.822 82.986 15.555 1.00 89.70 409 LEU A C 1
ATOM 2892 O O . LEU A 1 409 ? 72.691 82.689 15.936 1.00 91.55 409 LEU A O 1
ATOM 2897 N N . LEU A 1 410 ? 74.776 82.078 15.373 1.00 90.21 410 LEU A N 1
ATOM 2898 C CA . LEU A 1 410 ? 74.518 80.665 15.631 1.00 92.80 410 LEU A CA 1
ATOM 2899 C C . LEU A 1 410 ? 74.622 80.346 17.118 1.00 93.84 410 LEU A C 1
ATOM 2900 O O . LEU A 1 410 ? 74.331 79.224 17.548 1.00 93.19 410 LEU A O 1
ATOM 2905 N N . CYS A 1 411 ? 75.036 81.336 17.904 1.00 96.22 411 CYS A N 1
ATOM 2906 C CA . CYS A 1 411 ? 75.193 81.166 19.354 1.00 97.46 411 CYS A CA 1
ATOM 2907 C C . CYS A 1 411 ? 74.096 81.899 20.105 1.00 97.32 411 CYS A C 1
ATOM 2908 O O . CYS A 1 411 ? 73.908 81.705 21.305 1.00 94.79 411 CYS A O 1
ATOM 2911 N N . THR A 1 412 ? 73.379 82.740 19.370 1.00 100.30 412 THR A N 1
ATOM 2912 C CA . THR A 1 412 ? 72.290 83.535 19.909 1.00 102.88 412 THR A CA 1
ATOM 2913 C C . THR A 1 412 ? 70.949 82.807 19.787 1.00 104.84 412 THR A C 1
ATOM 2914 O O . THR A 1 412 ? 70.220 82.653 20.767 1.00 106.41 412 THR A O 1
ATOM 2918 N N . VAL A 1 413 ? 70.634 82.362 18.576 1.00 106.19 413 VAL A N 1
ATOM 2919 C CA . VAL A 1 413 ? 69.380 81.674 18.297 1.00 107.80 413 VAL A CA 1
ATOM 2920 C C . VAL A 1 413 ? 69.025 80.519 19.239 1.00 107.47 413 VAL A C 1
ATOM 2921 O O . VAL A 1 413 ? 67.880 80.402 19.680 1.00 106.50 413 VAL A O 1
ATOM 2925 N N . PRO A 1 414 ? 69.996 79.653 19.563 1.00 107.97 414 PRO A N 1
ATOM 2926 C CA . PRO A 1 414 ? 69.713 78.524 20.455 1.00 110.26 414 PRO A CA 1
ATOM 2927 C C . PRO A 1 414 ? 69.322 78.908 21.880 1.00 113.57 414 PRO A C 1
ATOM 2928 O O . PRO A 1 414 ? 68.480 78.251 22.500 1.00 114.35 414 PRO A O 1
ATOM 2932 N N . SER A 1 415 ? 69.926 79.976 22.393 1.00 116.57 415 SER A N 1
ATOM 2933 C CA . SER A 1 415 ? 69.641 80.433 23.751 1.00 117.34 415 SER A CA 1
ATOM 2934 C C . SER A 1 415 ? 68.382 81.286 23.814 1.00 118.24 415 SER A C 1
ATOM 2935 O O . SER A 1 415 ? 67.390 80.904 24.437 1.00 119.25 415 SER A O 1
ATOM 2938 N N . GLU A 1 416 ? 68.432 82.441 23.160 1.00 118.97 416 GLU A N 1
ATOM 2939 C CA . GLU A 1 416 ? 67.311 83.367 23.153 1.00 120.63 416 GLU A CA 1
ATOM 2940 C C . GLU A 1 416 ? 66.487 83.348 21.871 1.00 120.54 416 GLU A C 1
ATOM 2941 O O . GLU A 1 416 ? 66.778 84.082 20.924 1.00 120.33 416 GLU A O 1
ATOM 2947 N N . TYR A 1 417 ? 65.453 82.514 21.845 1.00 120.32 417 TYR A N 1
ATOM 2948 C CA . TYR A 1 417 ? 64.582 82.430 20.678 1.00 119.47 417 TYR A CA 1
ATOM 2949 C C . TYR A 1 417 ? 63.147 82.823 21.045 1.00 119.19 417 TYR A C 1
ATOM 2950 O O . TYR A 1 417 ? 62.430 83.409 20.232 1.00 117.99 417 TYR A O 1
ATOM 2959 N N . GLY A 1 418 ? 62.741 82.516 22.276 1.00 118.92 418 GLY A N 1
ATOM 2960 C CA . GLY A 1 418 ? 61.399 82.855 22.726 1.00 117.89 418 GLY A CA 1
ATOM 2961 C C . GLY A 1 418 ? 61.264 84.289 23.218 1.00 117.47 418 GLY A C 1
ATOM 2962 O O . GLY A 1 418 ? 60.518 85.068 22.588 1.00 117.31 418 GLY A O 1
ATOM 2963 N N . PRO B 1 3 ? 57.712 68.651 19.208 1.00 89.28 3 PRO B N 1
ATOM 2964 C CA . PRO B 1 3 ? 58.853 68.539 20.153 1.00 87.67 3 PRO B CA 1
ATOM 2965 C C . PRO B 1 3 ? 58.393 68.169 21.559 1.00 85.29 3 PRO B C 1
ATOM 2966 O O . PRO B 1 3 ? 58.220 66.994 21.872 1.00 84.29 3 PRO B O 1
ATOM 2970 N N . GLY B 1 4 ? 58.205 69.182 22.400 1.00 85.23 4 GLY B N 1
ATOM 2971 C CA . GLY B 1 4 ? 57.768 68.955 23.769 1.00 84.10 4 GLY B CA 1
ATOM 2972 C C . GLY B 1 4 ? 57.240 70.226 24.419 1.00 83.45 4 GLY B C 1
ATOM 2973 O O . GLY B 1 4 ? 56.949 70.252 25.619 1.00 78.37 4 GLY B O 1
ATOM 2974 N N . SER B 1 5 ? 57.125 71.288 23.625 1.00 86.18 5 SER B N 1
ATOM 2975 C CA . SER B 1 5 ? 56.623 72.572 24.111 1.00 89.65 5 SER B CA 1
ATOM 2976 C C . SER B 1 5 ? 55.100 72.610 24.011 1.00 89.03 5 SER B C 1
ATOM 2977 O O . SER B 1 5 ? 54.466 71.641 23.587 1.00 89.04 5 SER B O 1
ATOM 2980 N N . VAL B 1 6 ? 54.518 73.739 24.394 1.00 87.59 6 VAL B N 1
ATOM 2981 C CA . VAL B 1 6 ? 53.077 73.900 24.348 1.00 87.27 6 VAL B CA 1
ATOM 2982 C C . VAL B 1 6 ? 52.612 74.397 22.985 1.00 85.09 6 VAL B C 1
ATOM 2983 O O . VAL B 1 6 ? 52.912 75.530 22.601 1.00 83.96 6 VAL B O 1
ATOM 2987 N N . ILE B 1 7 ? 51.886 73.551 22.256 1.00 81.27 7 ILE B N 1
ATOM 2988 C CA . ILE B 1 7 ? 51.372 73.925 20.943 1.00 76.93 7 ILE B CA 1
ATOM 2989 C C . ILE B 1 7 ? 50.541 75.195 21.076 1.00 78.28 7 ILE B C 1
ATOM 2990 O O . ILE B 1 7 ? 50.772 76.181 20.378 1.00 78.68 7 ILE B O 1
ATOM 2995 N N . ARG B 1 8 ? 49.575 75.159 21.988 1.00 78.15 8 ARG B N 1
ATOM 2996 C CA . ARG B 1 8 ? 48.709 76.302 22.259 1.00 75.73 8 ARG B CA 1
ATOM 2997 C C . ARG B 1 8 ? 47.873 75.929 23.474 1.00 75.43 8 ARG B C 1
ATOM 2998 O O . ARG B 1 8 ? 48.059 74.861 24.063 1.00 74.16 8 ARG B O 1
ATOM 3006 N N . LYS B 1 9 ? 46.949 76.804 23.845 1.00 75.84 9 LYS B N 1
ATOM 3007 C CA . LYS B 1 9 ? 46.094 76.539 24.991 1.00 76.46 9 LYS B CA 1
ATOM 3008 C C . LYS B 1 9 ? 44.701 76.214 24.473 1.00 73.80 9 LYS B C 1
ATOM 3009 O O . LYS B 1 9 ? 44.238 76.822 23.512 1.00 72.29 9 LYS B O 1
ATOM 3015 N N . LEU B 1 10 ? 44.049 75.235 25.090 1.00 70.53 10 LEU B N 1
ATOM 3016 C CA . LEU B 1 10 ? 42.713 74.868 24.669 1.00 68.08 10 LEU B CA 1
ATOM 3017 C C . LEU B 1 10 ? 41.795 76.055 24.837 1.00 69.28 10 LEU B C 1
ATOM 3018 O O . LEU B 1 10 ? 41.874 76.781 25.834 1.00 68.64 10 LEU B O 1
ATOM 3023 N N . SER B 1 11 ? 40.926 76.248 23.849 1.00 68.06 11 SER B N 1
ATOM 3024 C CA . SER B 1 11 ? 39.957 77.330 23.876 1.00 65.91 11 SER B CA 1
ATOM 3025 C C . SER B 1 11 ? 38.750 76.862 24.687 1.00 66.82 11 SER B C 1
ATOM 3026 O O . SER B 1 11 ? 38.482 75.659 24.803 1.00 62.93 11 SER B O 1
ATOM 3029 N N . HIS B 1 12 ? 38.040 77.829 25.254 1.00 69.53 12 HIS B N 1
ATOM 3030 C CA . HIS B 1 12 ? 36.871 77.585 26.089 1.00 72.54 12 HIS B CA 1
ATOM 3031 C C . HIS B 1 12 ? 35.950 76.492 25.564 1.00 66.87 12 HIS B C 1
ATOM 3032 O O . HIS B 1 12 ? 35.418 75.695 26.338 1.00 61.35 12 HIS B O 1
ATOM 3039 N N . SER B 1 13 ? 35.761 76.453 24.250 1.00 63.91 13 SER B N 1
ATOM 3040 C CA . SER B 1 13 ? 34.893 75.445 23.642 1.00 61.78 13 SER B CA 1
ATOM 3041 C C . SER B 1 13 ? 35.514 74.047 23.670 1.00 60.90 13 SER B C 1
ATOM 3042 O O . SER B 1 13 ? 34.830 73.053 23.427 1.00 59.55 13 SER B O 1
ATOM 3045 N N . GLU B 1 14 ? 36.810 73.986 23.967 1.00 60.04 14 GLU B N 1
ATOM 3046 C CA . GLU B 1 14 ? 37.529 72.724 24.019 1.00 58.63 14 GLU B CA 1
ATOM 3047 C C . GLU B 1 14 ? 37.791 72.237 25.440 1.00 59.53 14 GLU B C 1
ATOM 3048 O O . GLU B 1 14 ? 37.958 71.037 25.678 1.00 59.21 14 GLU B O 1
ATOM 3054 N N . GLU B 1 15 ? 37.812 73.158 26.392 1.00 59.22 15 GLU B N 1
ATOM 3055 C CA . GLU B 1 15 ? 38.055 72.777 27.774 1.00 58.60 15 GLU B CA 1
ATOM 3056 C C . GLU B 1 15 ? 37.041 71.784 28.316 1.00 57.27 15 GLU B C 1
ATOM 3057 O O . GLU B 1 15 ? 37.390 70.912 29.104 1.00 60.08 15 GLU B O 1
ATOM 3063 N N . VAL B 1 16 ? 35.791 71.909 27.894 1.00 54.53 16 VAL B N 1
ATOM 3064 C CA . VAL B 1 16 ? 34.749 71.005 28.365 1.00 55.84 16 VAL B CA 1
ATOM 3065 C C . VAL B 1 16 ? 35.171 69.543 28.277 1.00 56.31 16 VAL B C 1
ATOM 3066 O O . VAL B 1 16 ? 34.887 68.750 29.176 1.00 53.91 16 VAL B O 1
ATOM 3070 N N . PHE B 1 17 ? 35.845 69.191 27.185 1.00 55.51 17 PHE B N 1
ATOM 3071 C CA . PHE B 1 17 ? 36.279 67.814 26.959 1.00 51.66 17 PHE B CA 1
ATOM 3072 C C . PHE B 1 17 ? 37.430 67.443 27.875 1.00 52.12 17 PHE B C 1
ATOM 3073 O O . PHE B 1 17 ? 37.667 66.268 28.168 1.00 52.57 17 PHE B O 1
ATOM 3081 N N . ALA B 1 18 ? 38.119 68.468 28.349 1.00 52.05 18 ALA B N 1
ATOM 3082 C CA . ALA B 1 18 ? 39.232 68.285 29.253 1.00 57.29 18 ALA B CA 1
ATOM 3083 C C . ALA B 1 18 ? 38.696 68.166 30.676 1.00 58.29 18 ALA B C 1
ATOM 3084 O O . ALA B 1 18 ? 39.245 67.438 31.495 1.00 61.19 18 ALA B O 1
ATOM 3086 N N . GLN B 1 19 ? 37.622 68.897 30.958 1.00 62.28 19 GLN B N 1
ATOM 3087 C CA . GLN B 1 19 ? 36.997 68.907 32.280 1.00 62.27 19 GLN B CA 1
ATOM 3088 C C . GLN B 1 19 ? 36.402 67.534 32.601 1.00 59.53 19 GLN B C 1
ATOM 3089 O O . GLN B 1 19 ? 36.299 67.156 33.762 1.00 59.81 19 GLN B O 1
ATOM 3095 N N . TYR B 1 20 ? 36.019 66.786 31.574 1.00 60.76 20 TYR B N 1
ATOM 3096 C CA . TYR B 1 20 ? 35.435 65.476 31.802 1.00 64.49 20 TYR B CA 1
ATOM 3097 C C . TYR B 1 20 ? 36.244 64.349 31.175 1.00 64.16 20 TYR B C 1
ATOM 3098 O O . TYR B 1 20 ? 35.783 63.207 31.120 1.00 63.40 20 TYR B O 1
ATOM 3107 N N . GLU B 1 21 ? 37.446 64.665 30.703 1.00 62.97 21 GLU B N 1
ATOM 3108 C CA . GLU B 1 21 ? 38.305 63.660 30.086 1.00 64.16 21 GLU B CA 1
ATOM 3109 C C . GLU B 1 21 ? 37.495 62.842 29.088 1.00 60.97 21 GLU B C 1
ATOM 3110 O O . GLU B 1 21 ? 37.371 61.614 29.204 1.00 57.50 21 GLU B O 1
ATOM 3116 N N . VAL B 1 22 ? 36.948 63.536 28.101 1.00 56.18 22 VAL B N 1
ATOM 3117 C CA . VAL B 1 22 ? 36.122 62.908 27.093 1.00 51.42 22 VAL B CA 1
ATOM 3118 C C . VAL B 1 22 ? 36.893 62.346 25.903 1.00 52.68 22 VAL B C 1
ATOM 3119 O O . VAL B 1 22 ? 37.484 63.086 25.116 1.00 51.84 22 VAL B O 1
ATOM 3123 N N . PHE B 1 23 ? 36.903 61.020 25.803 1.00 53.73 23 PHE B N 1
ATOM 3124 C CA . PHE B 1 23 ? 37.550 60.326 24.694 1.00 56.27 23 PHE B CA 1
ATOM 3125 C C . PHE B 1 23 ? 36.418 59.798 23.813 1.00 58.97 23 PHE B C 1
ATOM 3126 O O . PHE B 1 23 ? 35.399 59.286 24.305 1.00 59.69 23 PHE B O 1
ATOM 3134 N N . THR B 1 24 ? 36.580 59.935 22.506 1.00 57.71 24 THR B N 1
ATOM 3135 C CA . THR B 1 24 ? 35.583 59.430 21.579 1.00 56.04 24 THR B CA 1
ATOM 3136 C C . THR B 1 24 ? 36.221 58.240 20.893 1.00 55.49 24 THR B C 1
ATOM 3137 O O . THR B 1 24 ? 37.323 58.338 20.355 1.00 54.02 24 THR B O 1
ATOM 3141 N N . SER B 1 25 ? 35.530 57.113 20.914 1.00 54.99 25 SER B N 1
ATOM 3142 C CA . SER B 1 25 ? 36.058 55.919 20.283 1.00 56.02 25 SER B CA 1
ATOM 3143 C C . SER B 1 25 ? 35.121 55.424 19.208 1.00 58.15 25 SER B C 1
ATOM 3144 O O . SER B 1 25 ? 33.903 55.551 19.334 1.00 60.14 25 SER B O 1
ATOM 3147 N N . MET B 1 26 ? 35.694 54.840 18.161 1.00 61.83 26 MET B N 1
ATOM 3148 C CA . MET B 1 26 ? 34.922 54.311 17.042 1.00 62.73 26 MET B CA 1
ATOM 3149 C C . MET B 1 26 ? 35.392 52.879 16.762 1.00 59.72 26 MET B C 1
ATOM 3150 O O . MET B 1 26 ? 36.492 52.669 16.270 1.00 59.37 26 MET B O 1
ATOM 3155 N N . THR B 1 27 ? 34.564 51.899 17.108 1.00 57.50 27 THR B N 1
ATOM 3156 C CA . THR B 1 27 ? 34.914 50.501 16.890 1.00 58.36 27 THR B CA 1
ATOM 3157 C C . THR B 1 27 ? 34.391 49.963 15.559 1.00 60.93 27 THR B C 1
ATOM 3158 O O . THR B 1 27 ? 33.186 49.742 15.380 1.00 60.03 27 THR B O 1
ATOM 3162 N N . ILE B 1 28 ? 35.304 49.753 14.621 1.00 62.69 28 ILE B N 1
ATOM 3163 C CA . ILE B 1 28 ? 34.929 49.218 13.331 1.00 62.98 28 ILE B CA 1
ATOM 3164 C C . ILE B 1 28 ? 35.189 47.724 13.399 1.00 66.58 28 ILE B C 1
ATOM 3165 O O . ILE B 1 28 ? 36.328 47.294 13.569 1.00 67.40 28 ILE B O 1
ATOM 3170 N N . GLN B 1 29 ? 34.131 46.938 13.275 1.00 67.67 29 GLN B N 1
ATOM 3171 C CA . GLN B 1 29 ? 34.281 45.500 13.291 1.00 69.76 29 GLN B CA 1
ATOM 3172 C C . GLN B 1 29 ? 34.527 45.001 11.881 1.00 69.02 29 GLN B C 1
ATOM 3173 O O . GLN B 1 29 ? 33.608 44.953 11.067 1.00 68.96 29 GLN B O 1
ATOM 3179 N N . LEU B 1 30 ? 35.768 44.619 11.600 1.00 69.23 30 LEU B N 1
ATOM 3180 C CA . LEU B 1 30 ? 36.141 44.117 10.281 1.00 66.66 30 LEU B CA 1
ATOM 3181 C C . LEU B 1 30 ? 36.073 42.605 10.190 1.00 66.89 30 LEU B C 1
ATOM 3182 O O . LEU B 1 30 ? 36.165 41.901 11.196 1.00 65.03 30 LEU B O 1
ATOM 3187 N N . ARG B 1 31 ? 35.925 42.118 8.965 1.00 69.83 31 ARG B N 1
ATOM 3188 C CA . ARG B 1 31 ? 35.866 40.687 8.697 1.00 69.49 31 ARG B CA 1
ATOM 3189 C C . ARG B 1 31 ? 36.771 40.322 7.520 1.00 67.51 31 ARG B C 1
ATOM 3190 O O . ARG B 1 31 ? 36.613 40.849 6.423 1.00 66.53 31 ARG B O 1
ATOM 3198 N N . GLY B 1 32 ? 37.703 39.405 7.750 1.00 66.85 32 GLY B N 1
ATOM 3199 C CA . GLY B 1 32 ? 38.616 39.004 6.699 1.00 66.16 32 GLY B CA 1
ATOM 3200 C C . GLY B 1 32 ? 40.070 39.062 7.135 1.00 67.16 32 GLY B C 1
ATOM 3201 O O . GLY B 1 32 ? 40.394 38.921 8.313 1.00 66.32 32 GLY B O 1
ATOM 3202 N N . VAL B 1 33 ? 40.962 39.287 6.185 1.00 67.66 33 VAL B N 1
ATOM 3203 C CA . VAL B 1 33 ? 42.381 39.330 6.498 1.00 68.67 33 VAL B CA 1
ATOM 3204 C C . VAL B 1 33 ? 42.859 40.757 6.746 1.00 68.88 33 VAL B C 1
ATOM 3205 O O . VAL B 1 33 ? 42.690 41.650 5.904 1.00 70.21 33 VAL B O 1
ATOM 3209 N N . ILE B 1 34 ? 43.462 40.980 7.903 1.00 67.55 34 ILE B N 1
ATOM 3210 C CA . ILE B 1 34 ? 43.963 42.308 8.200 1.00 68.18 34 ILE B CA 1
ATOM 3211 C C . ILE B 1 34 ? 45.465 42.355 7.948 1.00 65.71 34 ILE B C 1
ATOM 3212 O O . ILE B 1 34 ? 46.241 41.718 8.652 1.00 63.63 34 ILE B O 1
ATOM 3217 N N . ASP B 1 35 ? 45.868 43.099 6.927 1.00 66.29 35 ASP B N 1
ATOM 3218 C CA . ASP B 1 35 ? 47.280 43.229 6.610 1.00 67.03 35 ASP B CA 1
ATOM 3219 C C . ASP B 1 35 ? 47.857 44.231 7.596 1.00 68.25 35 ASP B C 1
ATOM 3220 O O . ASP B 1 35 ? 48.130 45.384 7.255 1.00 66.52 35 ASP B O 1
ATOM 3225 N N . VAL B 1 36 ? 48.017 43.765 8.832 1.00 70.44 36 VAL B N 1
ATOM 3226 C CA . VAL B 1 36 ? 48.551 44.567 9.923 1.00 74.45 36 VAL B CA 1
ATOM 3227 C C . VAL B 1 36 ? 49.724 45.429 9.473 1.00 76.31 36 VAL B C 1
ATOM 3228 O O . VAL B 1 36 ? 49.914 46.546 9.966 1.00 75.75 36 VAL B O 1
ATOM 3232 N N . ASP B 1 37 ? 50.514 44.907 8.543 1.00 77.93 37 ASP B N 1
ATOM 3233 C CA . ASP B 1 37 ? 51.654 45.650 8.025 1.00 80.49 37 ASP B CA 1
ATOM 3234 C C . ASP B 1 37 ? 51.178 46.922 7.357 1.00 76.51 37 ASP B C 1
ATOM 3235 O O . ASP B 1 37 ? 51.785 47.974 7.524 1.00 77.97 37 ASP B O 1
ATOM 3240 N N . ALA B 1 38 ? 50.095 46.816 6.592 1.00 72.97 38 ALA B N 1
ATOM 3241 C CA . ALA B 1 38 ? 49.540 47.972 5.892 1.00 71.88 38 ALA B CA 1
ATOM 3242 C C . ALA B 1 38 ? 48.841 48.924 6.872 1.00 69.04 38 ALA B C 1
ATOM 3243 O O . ALA B 1 38 ? 48.915 50.145 6.726 1.00 63.38 38 ALA B O 1
ATOM 3245 N N . LEU B 1 39 ? 48.173 48.348 7.867 1.00 66.28 39 LEU B N 1
ATOM 3246 C CA . LEU B 1 39 ? 47.478 49.130 8.866 1.00 67.10 39 LEU B CA 1
ATOM 3247 C C . LEU B 1 39 ? 48.498 50.005 9.564 1.00 67.12 39 LEU B C 1
ATOM 3248 O O . LEU B 1 39 ? 48.205 51.137 9.946 1.00 69.15 39 LEU B O 1
ATOM 3253 N N . SER B 1 40 ? 49.701 49.478 9.742 1.00 68.04 40 SER B N 1
ATOM 3254 C CA . SER B 1 40 ? 50.745 50.247 10.392 1.00 68.67 40 SER B CA 1
ATOM 3255 C C . SER B 1 40 ? 51.108 51.453 9.533 1.00 63.43 40 SER B C 1
ATOM 3256 O O . SER B 1 40 ? 51.118 52.579 10.012 1.00 58.85 40 SER B O 1
ATOM 3259 N N . ASP B 1 41 ? 51.390 51.222 8.261 1.00 60.72 41 ASP B N 1
ATOM 3260 C CA . ASP B 1 41 ? 51.766 52.316 7.386 1.00 64.11 41 ASP B CA 1
ATOM 3261 C C . ASP B 1 41 ? 50.617 53.295 7.250 1.00 61.23 41 ASP B C 1
ATOM 3262 O O . ASP B 1 41 ? 50.831 54.498 7.075 1.00 59.45 41 ASP B O 1
ATOM 3267 N N . ALA B 1 42 ? 49.398 52.765 7.331 1.00 58.79 42 ALA B N 1
ATOM 3268 C CA . ALA B 1 42 ? 48.189 53.576 7.249 1.00 54.11 42 ALA B CA 1
ATOM 3269 C C . ALA B 1 42 ? 48.185 54.551 8.433 1.00 51.56 42 ALA B C 1
ATOM 3270 O O . ALA B 1 42 ? 48.172 55.763 8.239 1.00 49.69 42 ALA B O 1
ATOM 3272 N N . PHE B 1 43 ? 48.225 54.007 9.650 1.00 50.89 43 PHE B N 1
ATOM 3273 C CA . PHE B 1 43 ? 48.233 54.807 10.875 1.00 54.25 43 PHE B CA 1
ATOM 3274 C C . PHE B 1 43 ? 49.393 55.809 10.925 1.00 55.76 43 PHE B C 1
ATOM 3275 O O . PHE B 1 43 ? 49.231 56.923 11.413 1.00 59.69 43 PHE B O 1
ATOM 3283 N N . ASP B 1 44 ? 50.558 55.423 10.424 1.00 56.04 44 ASP B N 1
ATOM 3284 C CA . ASP B 1 44 ? 51.689 56.328 10.447 1.00 57.72 44 ASP B CA 1
ATOM 3285 C C . ASP B 1 44 ? 51.425 57.463 9.504 1.00 55.56 44 ASP B C 1
ATOM 3286 O O . ASP B 1 44 ? 51.719 58.617 9.815 1.00 57.99 44 ASP B O 1
ATOM 3291 N N . ALA B 1 45 ? 50.884 57.130 8.337 1.00 54.81 45 ALA B N 1
ATOM 3292 C CA . ALA B 1 45 ? 50.557 58.139 7.319 1.00 54.25 45 ALA B CA 1
ATOM 3293 C C . ALA B 1 45 ? 49.624 59.198 7.910 1.00 54.37 45 ALA B C 1
ATOM 3294 O O . ALA B 1 45 ? 49.849 60.396 7.749 1.00 52.94 45 ALA B O 1
ATOM 3296 N N . LEU B 1 46 ? 48.590 58.727 8.602 1.00 51.82 46 LEU B N 1
ATOM 3297 C CA . LEU B 1 46 ? 47.616 59.587 9.227 1.00 50.33 46 LEU B CA 1
ATOM 3298 C C . LEU B 1 46 ? 48.304 60.495 10.227 1.00 49.25 46 LEU B C 1
ATOM 3299 O O . LEU B 1 46 ? 48.207 61.719 10.145 1.00 48.78 46 LEU B O 1
ATOM 3304 N N . LEU B 1 47 ? 49.019 59.890 11.165 1.00 47.88 47 LEU B N 1
ATOM 3305 C CA . LEU B 1 47 ? 49.735 60.640 12.187 1.00 46.06 47 LEU B CA 1
ATOM 3306 C C . LEU B 1 47 ? 50.651 61.676 11.572 1.00 45.49 47 LEU B C 1
ATOM 3307 O O . LEU B 1 47 ? 50.754 62.796 12.069 1.00 42.77 47 LEU B O 1
ATOM 3312 N N . GLU B 1 48 ? 51.321 61.305 10.488 1.00 46.11 48 GLU B N 1
ATOM 3313 C CA . GLU B 1 48 ? 52.218 62.235 9.807 1.00 55.05 48 GLU B CA 1
ATOM 3314 C C . GLU B 1 48 ? 51.437 63.456 9.315 1.00 55.71 48 GLU B C 1
ATOM 3315 O O . GLU B 1 48 ? 51.906 64.595 9.386 1.00 51.07 48 GLU B O 1
ATOM 3321 N N . THR B 1 49 ? 50.239 63.179 8.810 1.00 56.46 49 THR B N 1
ATOM 3322 C CA . THR B 1 49 ? 49.337 64.185 8.275 1.00 56.08 49 THR B CA 1
ATOM 3323 C C . THR B 1 49 ? 48.724 65.067 9.368 1.00 54.84 49 THR B C 1
ATOM 3324 O O . THR B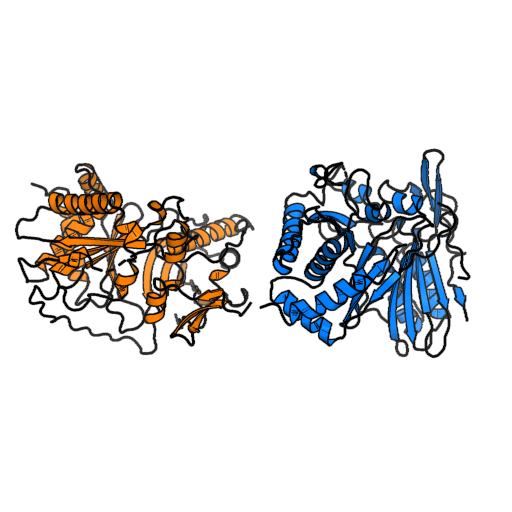 1 49 ? 48.539 66.277 9.196 1.00 54.13 49 THR B O 1
ATOM 3328 N N . HIS B 1 50 ? 48.433 64.454 10.505 1.00 52.21 50 HIS B N 1
ATOM 3329 C CA . HIS B 1 50 ? 47.839 65.164 11.624 1.00 53.58 50 HIS B CA 1
ATOM 3330 C C . HIS B 1 50 ? 48.758 65.098 12.843 1.00 54.05 50 HIS B C 1
ATOM 3331 O O . HIS B 1 50 ? 48.384 64.560 13.889 1.00 56.44 50 HIS B O 1
ATOM 3338 N N . PRO B 1 51 ? 49.974 65.657 12.727 1.00 53.82 51 PRO B N 1
ATOM 3339 C CA . PRO B 1 51 ? 50.917 65.625 13.850 1.00 53.22 51 PRO B CA 1
ATOM 3340 C C . PRO B 1 51 ? 50.380 66.176 15.161 1.00 52.04 51 PRO B C 1
ATOM 3341 O O . PRO B 1 51 ? 50.966 65.971 16.224 1.00 57.21 51 PRO B O 1
ATOM 3345 N N . VAL B 1 52 ? 49.247 66.855 15.085 1.00 51.65 52 VAL B N 1
ATOM 3346 C CA . VAL B 1 52 ? 48.614 67.423 16.270 1.00 52.60 52 VAL B CA 1
ATOM 3347 C C . VAL B 1 52 ? 48.167 66.280 17.196 1.00 50.01 52 VAL B C 1
ATOM 3348 O O . VAL B 1 52 ? 48.205 66.412 18.414 1.00 48.82 52 VAL B O 1
ATOM 3352 N N . LEU B 1 53 ? 47.735 65.170 16.605 1.00 48.34 53 LEU B N 1
ATOM 3353 C CA . LEU B 1 53 ? 47.269 64.021 17.367 1.00 51.48 53 LEU B CA 1
ATOM 3354 C C . LEU B 1 53 ? 48.308 63.450 18.325 1.00 55.18 53 LEU B C 1
ATOM 3355 O O . LEU B 1 53 ? 47.970 62.822 19.337 1.00 55.37 53 LEU B O 1
ATOM 3360 N N . ALA B 1 54 ? 49.579 63.640 17.997 1.00 59.85 54 ALA B N 1
ATOM 3361 C CA . ALA B 1 54 ? 50.658 63.143 18.846 1.00 58.79 54 ALA B CA 1
ATOM 3362 C C . ALA B 1 54 ? 50.888 64.179 19.924 1.00 57.93 54 ALA B C 1
ATOM 3363 O O . ALA B 1 54 ? 51.754 65.038 19.795 1.00 54.54 54 ALA B O 1
ATOM 3365 N N . SER B 1 55 ? 50.099 64.105 20.986 1.00 60.91 55 SER B N 1
ATOM 3366 C CA . SER B 1 55 ? 50.242 65.058 22.074 1.00 64.47 55 SER B CA 1
ATOM 3367 C C . SER B 1 55 ? 49.383 64.666 23.262 1.00 65.35 55 SER B C 1
ATOM 3368 O O . SER B 1 55 ? 48.774 63.592 23.288 1.00 65.24 55 SER B O 1
ATOM 3371 N N . HIS B 1 56 ? 49.343 65.561 24.242 1.00 64.61 56 HIS B N 1
ATOM 3372 C CA . HIS B 1 56 ? 48.571 65.360 25.460 1.00 64.41 56 HIS B CA 1
ATOM 3373 C C . HIS B 1 56 ? 48.226 66.718 26.056 1.00 63.47 56 HIS B C 1
ATOM 3374 O O . HIS B 1 56 ? 48.661 67.758 25.545 1.00 59.82 56 HIS B O 1
ATOM 3381 N N . LEU B 1 57 ? 47.455 66.695 27.143 1.00 64.43 57 LEU B N 1
ATOM 3382 C CA . LEU B 1 57 ? 46.995 67.911 27.828 1.00 64.39 57 LEU B CA 1
ATOM 3383 C C . LEU B 1 57 ? 47.611 68.113 29.211 1.00 65.41 57 LEU B C 1
ATOM 3384 O O . LEU B 1 57 ? 47.779 67.164 29.973 1.00 63.70 57 LEU B O 1
ATOM 3389 N N . GLU B 1 58 ? 47.943 69.360 29.526 1.00 69.18 58 GLU B N 1
ATOM 3390 C CA . GLU B 1 58 ? 48.521 69.712 30.820 1.00 74.04 58 GLU B CA 1
ATOM 3391 C C . GLU B 1 58 ? 47.748 70.870 31.429 1.00 76.07 58 GLU B C 1
ATOM 3392 O O . GLU B 1 58 ? 47.347 71.789 30.718 1.00 75.41 58 GLU B O 1
ATOM 3398 N N . GLN B 1 59 ? 47.543 70.833 32.741 1.00 79.50 59 GLN B N 1
ATOM 3399 C CA . GLN B 1 59 ? 46.824 71.904 33.414 1.00 84.67 59 GLN B CA 1
ATOM 3400 C C . GLN B 1 59 ? 47.696 73.143 33.544 1.00 86.36 59 GLN B C 1
ATOM 3401 O O . GLN B 1 59 ? 48.745 73.108 34.186 1.00 88.30 59 GLN B O 1
ATOM 3407 N N . SER B 1 60 ? 47.258 74.237 32.930 1.00 89.26 60 SER B N 1
ATOM 3408 C CA . SER B 1 60 ? 47.985 75.504 32.973 1.00 92.71 60 SER B CA 1
ATOM 3409 C C . SER B 1 60 ? 47.934 76.093 34.386 1.00 96.86 60 SER B C 1
ATOM 3410 O O . SER B 1 60 ? 47.032 75.782 35.164 1.00 96.94 60 SER B O 1
ATOM 3413 N N . SER B 1 61 ? 48.905 76.940 34.713 1.00 101.10 61 SER B N 1
ATOM 3414 C CA . SER B 1 61 ? 48.962 77.573 36.026 1.00 104.58 61 SER B CA 1
ATOM 3415 C C . SER B 1 61 ? 47.762 78.496 36.205 1.00 107.99 61 SER B C 1
ATOM 3416 O O . SER B 1 61 ? 47.380 78.827 37.329 1.00 109.57 61 SER B O 1
ATOM 3419 N N . ASP B 1 62 ? 47.177 78.908 35.082 1.00 109.50 62 ASP B N 1
ATOM 3420 C CA . ASP B 1 62 ? 46.018 79.795 35.081 1.00 110.27 62 ASP B CA 1
ATOM 3421 C C . ASP B 1 62 ? 44.750 78.988 35.313 1.00 107.77 62 ASP B C 1
ATOM 3422 O O . ASP B 1 62 ? 43.702 79.536 35.657 1.00 108.38 62 ASP B O 1
ATOM 3427 N N . GLY B 1 63 ? 44.857 77.679 35.120 1.00 103.85 63 GLY B N 1
ATOM 3428 C CA . GLY B 1 63 ? 43.715 76.811 35.303 1.00 98.13 63 GLY B CA 1
ATOM 3429 C C . GLY B 1 63 ? 43.253 76.234 33.982 1.00 94.19 63 GLY B C 1
ATOM 3430 O O . GLY B 1 63 ? 42.526 75.243 33.964 1.00 95.53 63 GLY B O 1
ATOM 3431 N N . GLY B 1 64 ? 43.676 76.846 32.878 1.00 87.03 64 GLY B N 1
ATOM 3432 C CA . GLY B 1 64 ? 43.280 76.363 31.569 1.00 80.31 64 GLY B CA 1
ATOM 3433 C C . GLY B 1 64 ? 43.853 74.998 31.225 1.00 76.30 64 GLY B C 1
ATOM 3434 O O . GLY B 1 64 ? 44.035 74.135 32.089 1.00 72.51 64 GLY B O 1
ATOM 3435 N N . TRP B 1 65 ? 44.119 74.793 29.941 1.00 74.22 65 TRP B N 1
ATOM 3436 C CA . TRP B 1 65 ? 44.696 73.541 29.483 1.00 72.02 65 TRP B CA 1
ATOM 3437 C C . TRP B 1 65 ? 45.578 73.748 28.278 1.00 71.69 65 TRP B C 1
ATOM 3438 O O . TRP B 1 65 ? 45.148 74.301 27.263 1.00 72.01 65 TRP B O 1
ATOM 3449 N N . ASN B 1 66 ? 46.811 73.273 28.387 1.00 71.22 66 ASN B N 1
ATOM 3450 C CA . ASN B 1 66 ? 47.768 73.391 27.302 1.00 67.74 66 ASN B CA 1
ATOM 3451 C C . ASN B 1 66 ? 47.815 72.142 26.435 1.00 63.93 66 ASN B C 1
ATOM 3452 O O . ASN B 1 66 ? 47.711 71.015 26.923 1.00 58.78 66 ASN B O 1
ATOM 3457 N N . LEU B 1 67 ? 47.947 72.355 25.134 1.00 63.81 67 LEU B N 1
ATOM 3458 C CA . LEU B 1 67 ? 48.056 71.244 24.206 1.00 66.04 67 LEU B CA 1
ATOM 3459 C C . LEU B 1 67 ? 49.559 71.033 24.030 1.00 65.85 67 LEU B C 1
ATOM 3460 O O . LEU B 1 67 ? 50.199 71.693 23.211 1.00 66.68 67 LEU B O 1
ATOM 3465 N N . VAL B 1 68 ? 50.111 70.124 24.829 1.00 66.05 68 VAL B N 1
ATOM 3466 C CA . VAL B 1 68 ? 51.536 69.829 24.806 1.00 65.80 68 VAL B CA 1
ATOM 3467 C C . VAL B 1 68 ? 51.916 68.789 23.759 1.00 67.24 68 VAL B C 1
ATOM 3468 O O . VAL B 1 68 ? 51.384 67.670 23.735 1.00 62.88 68 VAL B O 1
ATOM 3472 N N . ALA B 1 69 ? 52.863 69.175 22.910 1.00 69.21 69 ALA B N 1
ATOM 3473 C CA . ALA B 1 69 ? 53.354 68.328 21.836 1.00 73.95 69 ALA B CA 1
ATOM 3474 C C . ALA B 1 69 ? 54.126 67.116 22.331 1.00 77.05 69 ALA B C 1
ATOM 3475 O O . ALA B 1 69 ? 54.710 67.132 23.412 1.00 77.25 69 ALA B O 1
ATOM 3477 N N . ASP B 1 70 ? 54.120 66.068 21.514 1.00 80.66 70 ASP B N 1
ATOM 3478 C CA . ASP B 1 70 ? 54.814 64.819 21.807 1.00 85.83 70 ASP B CA 1
ATOM 3479 C C . ASP B 1 70 ? 55.497 64.328 20.542 1.00 90.84 70 ASP B C 1
ATOM 3480 O O . ASP B 1 70 ? 55.036 64.587 19.422 1.00 91.61 70 ASP B O 1
ATOM 3485 N N . ASP B 1 71 ? 56.598 63.611 20.719 1.00 94.23 71 ASP B N 1
ATOM 3486 C CA . ASP B 1 71 ? 57.321 63.075 19.580 1.00 95.92 71 ASP B CA 1
ATOM 3487 C C . ASP B 1 71 ? 56.354 62.201 18.796 1.00 96.51 71 ASP B C 1
ATOM 3488 O O . ASP B 1 71 ? 55.552 61.459 19.376 1.00 97.61 71 ASP B O 1
ATOM 3493 N N . LEU B 1 72 ? 56.427 62.298 17.476 1.00 95.23 72 LEU B N 1
ATOM 3494 C CA . LEU B 1 72 ? 55.556 61.514 16.617 1.00 94.60 72 LEU B CA 1
ATOM 3495 C C . LEU B 1 72 ? 55.896 60.030 16.729 1.00 95.05 72 LEU B C 1
ATOM 3496 O O . LEU B 1 72 ? 55.174 59.183 16.208 1.00 95.09 72 LEU B O 1
ATOM 3501 N N . LEU B 1 73 ? 56.990 59.714 17.416 1.00 95.97 73 LEU B N 1
ATOM 3502 C CA . LEU B 1 73 ? 57.396 58.321 17.582 1.00 96.65 73 LEU B CA 1
ATOM 3503 C C . LEU B 1 73 ? 56.486 57.620 18.587 1.00 96.70 73 LEU B C 1
ATOM 3504 O O . LEU B 1 73 ? 56.052 56.490 18.376 1.00 94.29 73 LEU B O 1
ATOM 3509 N N . HIS B 1 74 ? 56.202 58.313 19.682 1.00 99.36 74 HIS B N 1
ATOM 3510 C CA . HIS B 1 74 ? 55.350 57.787 20.735 1.00 101.46 74 HIS B CA 1
ATOM 3511 C C . HIS B 1 74 ? 53.890 57.688 20.310 1.00 100.00 74 HIS B C 1
ATOM 3512 O O . HIS B 1 74 ? 53.040 58.454 20.771 1.00 102.59 74 HIS B O 1
ATOM 3519 N N . SER B 1 75 ? 53.617 56.732 19.425 1.00 95.48 75 SER B N 1
ATOM 3520 C CA . SER B 1 75 ? 52.276 56.480 18.916 1.00 86.98 75 SER B CA 1
ATOM 3521 C C . SER B 1 75 ? 52.303 55.230 18.028 1.00 82.92 75 SER B C 1
ATOM 3522 O O . SER B 1 75 ? 52.408 55.315 16.802 1.00 83.85 75 SER B O 1
ATOM 3525 N N . GLY B 1 76 ? 52.226 54.069 18.670 1.00 76.80 76 GLY B N 1
ATOM 3526 C CA . GLY B 1 76 ? 52.231 52.809 17.947 1.00 72.41 76 GLY B CA 1
ATOM 3527 C C . GLY B 1 76 ? 50.866 52.146 18.024 1.00 69.89 76 GLY B C 1
ATOM 3528 O O . GLY B 1 76 ? 50.012 52.575 18.786 1.00 73.68 76 GLY B O 1
ATOM 3529 N N . ILE B 1 77 ? 50.647 51.103 17.239 1.00 64.66 77 ILE B N 1
ATOM 3530 C CA . ILE B 1 77 ? 49.363 50.426 17.264 1.00 60.64 77 ILE B CA 1
ATOM 3531 C C . ILE B 1 77 ? 49.409 49.316 18.296 1.00 64.84 77 ILE B C 1
ATOM 3532 O O . ILE B 1 77 ? 50.403 48.605 18.404 1.00 70.43 77 ILE B O 1
ATOM 3537 N N . CYS B 1 78 ? 48.333 49.173 19.058 1.00 64.47 78 CYS B N 1
ATOM 3538 C CA . CYS B 1 78 ? 48.269 48.129 20.062 1.00 62.53 78 CYS B CA 1
ATOM 3539 C C . CYS B 1 78 ? 47.511 46.953 19.469 1.00 60.28 78 CYS B C 1
ATOM 3540 O O . CYS B 1 78 ? 46.337 47.078 19.121 1.00 60.76 78 CYS B O 1
ATOM 3543 N N . VAL B 1 79 ? 48.191 45.817 19.343 1.00 59.80 79 VAL B N 1
ATOM 3544 C CA . VAL B 1 79 ? 47.583 44.607 18.785 1.00 60.05 79 VAL B CA 1
ATOM 3545 C C . VAL B 1 79 ? 47.246 43.643 19.900 1.00 62.75 79 VAL B C 1
ATOM 3546 O O . VAL B 1 79 ? 48.060 43.418 20.780 1.00 65.73 79 VAL B O 1
ATOM 3550 N N . ILE B 1 80 ? 46.052 43.065 19.848 1.00 65.87 80 ILE B N 1
ATOM 3551 C CA . ILE B 1 80 ? 45.600 42.155 20.893 1.00 69.95 80 ILE B CA 1
ATOM 3552 C C . ILE B 1 80 ? 44.957 40.901 20.323 1.00 75.24 80 ILE B C 1
ATOM 3553 O O . ILE B 1 80 ? 44.301 40.953 19.284 1.00 77.87 80 ILE B O 1
ATOM 3558 N N . ASP B 1 81 ? 45.132 39.774 21.006 1.00 80.27 81 ASP B N 1
ATOM 3559 C CA . ASP B 1 81 ? 44.560 38.518 20.531 1.00 83.57 81 ASP B CA 1
ATOM 3560 C C . ASP B 1 81 ? 43.430 38.004 21.426 1.00 84.67 81 ASP B C 1
ATOM 3561 O O . ASP B 1 81 ? 42.384 37.560 20.927 1.00 85.23 81 ASP B O 1
ATOM 3566 N N . ALA B 1 94 ? 42.277 44.344 25.500 1.00 116.74 94 ALA B N 1
ATOM 3567 C CA . ALA B 1 94 ? 41.100 44.881 26.172 1.00 118.67 94 ALA B CA 1
ATOM 3568 C C . ALA B 1 94 ? 41.483 45.499 27.516 1.00 120.28 94 ALA B C 1
ATOM 3569 O O . ALA B 1 94 ? 40.655 45.595 28.427 1.00 120.43 94 ALA B O 1
ATOM 3571 N N . GLU B 1 95 ? 42.745 45.909 27.636 1.00 120.98 95 GLU B N 1
ATOM 3572 C CA . GLU B 1 95 ? 43.246 46.520 28.869 1.00 120.12 95 GLU B CA 1
ATOM 3573 C C . GLU B 1 95 ? 43.937 47.853 28.590 1.00 117.31 95 GLU B C 1
ATOM 3574 O O . GLU B 1 95 ? 45.129 48.019 28.856 1.00 116.70 95 GLU B O 1
ATOM 3580 N N . LEU B 1 96 ? 43.170 48.797 28.052 1.00 113.29 96 LEU B N 1
ATOM 3581 C CA . LEU B 1 96 ? 43.679 50.124 27.731 1.00 108.16 96 LEU B CA 1
ATOM 3582 C C . LEU B 1 96 ? 43.491 51.044 28.931 1.00 102.56 96 LEU B C 1
ATOM 3583 O O . LEU B 1 96 ? 42.669 50.782 29.810 1.00 101.65 96 LEU B O 1
ATOM 3588 N N . ARG B 1 97 ? 44.261 52.122 28.966 1.00 95.80 97 ARG B N 1
ATOM 3589 C CA . ARG B 1 97 ? 44.160 53.071 30.053 1.00 91.04 97 ARG B CA 1
ATOM 3590 C C . ARG B 1 97 ? 44.264 54.479 29.504 1.00 85.56 97 ARG B C 1
ATOM 3591 O O . ARG B 1 97 ? 45.349 55.043 29.414 1.00 86.68 97 ARG B O 1
ATOM 3599 N N . LEU B 1 98 ? 43.116 55.028 29.126 1.00 78.04 98 LEU B N 1
ATOM 3600 C CA . LEU B 1 98 ? 43.027 56.370 28.573 1.00 70.18 98 LEU B CA 1
ATOM 3601 C C . LEU B 1 98 ? 43.398 57.433 29.599 1.00 69.43 98 LEU B C 1
ATOM 3602 O O . LEU B 1 98 ? 43.026 57.342 30.768 1.00 71.13 98 LEU B O 1
ATOM 3607 N N . ASP B 1 99 ? 44.126 58.447 29.149 1.00 66.30 99 ASP B N 1
ATOM 3608 C CA . ASP B 1 99 ? 44.555 59.524 30.026 1.00 64.12 99 ASP B CA 1
ATOM 3609 C C . ASP B 1 99 ? 44.959 60.756 29.210 1.00 64.13 99 ASP B C 1
ATOM 3610 O O . ASP B 1 99 ? 46.061 60.819 28.672 1.00 63.74 99 ASP B O 1
ATOM 3615 N N . GLN B 1 100 ? 44.066 61.737 29.137 1.00 62.44 100 GLN B N 1
ATOM 3616 C CA . GLN B 1 100 ? 44.325 62.950 28.379 1.00 65.65 100 GLN B CA 1
ATOM 3617 C C . GLN B 1 100 ? 45.659 63.647 28.651 1.00 66.35 100 GLN B C 1
ATOM 3618 O O . GLN B 1 100 ? 46.058 64.541 27.899 1.00 66.41 100 GLN B O 1
ATOM 3624 N N . SER B 1 101 ? 46.354 63.264 29.717 1.00 66.78 101 SER B N 1
ATOM 3625 C CA . SER B 1 101 ? 47.630 63.905 30.030 1.00 68.48 101 SER B CA 1
ATOM 3626 C C . SER B 1 101 ? 48.826 63.110 29.515 1.00 68.82 101 SER B C 1
ATOM 3627 O O . SER B 1 101 ? 49.971 63.440 29.819 1.00 69.11 101 SER B O 1
ATOM 3630 N N . VAL B 1 102 ? 48.547 62.066 28.738 1.00 69.12 102 VAL B N 1
ATOM 3631 C CA . VAL B 1 102 ? 49.571 61.208 28.147 1.00 67.23 102 VAL B CA 1
ATOM 3632 C C . VAL B 1 102 ? 49.423 61.249 26.635 1.00 67.73 102 VAL B C 1
ATOM 3633 O O . VAL B 1 102 ? 50.220 61.856 25.921 1.00 67.82 102 VAL B O 1
ATOM 3637 N N . SER B 1 103 ? 48.369 60.588 26.171 1.00 67.82 103 SER B N 1
ATOM 3638 C CA . SER B 1 103 ? 48.063 60.488 24.759 1.00 67.00 103 SER B CA 1
ATOM 3639 C C . SER B 1 103 ? 46.613 60.872 24.470 1.00 65.23 103 SER B C 1
ATOM 3640 O O . SER B 1 103 ? 45.709 60.532 25.234 1.00 62.97 103 SER B O 1
ATOM 3643 N N . LEU B 1 104 ? 46.396 61.590 23.370 1.00 62.73 104 LEU B N 1
ATOM 3644 C CA . LEU B 1 104 ? 45.050 61.992 22.962 1.00 58.20 104 LEU B CA 1
ATOM 3645 C C . LEU B 1 104 ? 44.530 61.087 21.853 1.00 60.01 104 LEU B C 1
ATOM 3646 O O . LEU B 1 104 ? 43.375 61.206 21.447 1.00 65.07 104 LEU B O 1
ATOM 3651 N N . LEU B 1 105 ? 45.389 60.186 21.368 1.00 60.89 105 LEU B N 1
ATOM 3652 C CA . LEU B 1 105 ? 45.049 59.252 20.281 1.00 57.50 105 LEU B CA 1
ATOM 3653 C C . LEU B 1 105 ? 45.413 57.823 20.661 1.00 56.08 105 LEU B C 1
ATOM 3654 O O . LEU B 1 105 ? 46.275 57.619 21.497 1.00 58.56 105 LEU B O 1
ATOM 3659 N N . HIS B 1 106 ? 44.750 56.838 20.064 1.00 59.18 106 HIS B N 1
ATOM 3660 C CA . HIS B 1 106 ? 45.036 55.435 20.372 1.00 62.39 106 HIS B CA 1
ATOM 3661 C C . HIS B 1 106 ? 44.366 54.476 19.386 1.00 62.28 106 HIS B C 1
ATOM 3662 O O . HIS B 1 106 ? 43.133 54.446 19.271 1.00 61.55 106 HIS B O 1
ATOM 3669 N N . LEU B 1 107 ? 45.160 53.693 18.665 1.00 60.00 107 LEU B N 1
ATOM 3670 C CA . LEU B 1 107 ? 44.572 52.728 17.740 1.00 60.88 107 LEU B CA 1
ATOM 3671 C C . LEU B 1 107 ? 44.738 51.331 18.341 1.00 59.24 107 LEU B C 1
ATOM 3672 O O . LEU B 1 107 ? 45.848 50.873 18.553 1.00 59.15 107 LEU B O 1
ATOM 3677 N N . GLN B 1 108 ? 43.627 50.665 18.622 1.00 60.47 108 GLN B N 1
ATOM 3678 C CA . GLN B 1 108 ? 43.675 49.344 19.217 1.00 62.55 108 GLN B CA 1
ATOM 3679 C C . GLN B 1 108 ? 43.031 48.303 18.315 1.00 64.19 108 GLN B C 1
ATOM 3680 O O . GLN B 1 108 ? 41.831 48.373 18.014 1.00 64.10 108 GLN B O 1
ATOM 3686 N N . LEU B 1 109 ? 43.829 47.334 17.881 1.00 64.12 109 LEU B N 1
ATOM 3687 C CA . LEU B 1 109 ? 43.322 46.281 17.014 1.00 63.85 109 LEU B CA 1
ATOM 3688 C C . LEU B 1 109 ? 43.188 44.962 17.773 1.00 62.95 109 LEU B C 1
ATOM 3689 O O . LEU B 1 109 ? 44.163 44.457 18.320 1.00 61.84 109 LEU B O 1
ATOM 3694 N N . ILE B 1 110 ? 41.977 44.413 17.812 1.00 62.74 110 ILE B N 1
ATOM 3695 C CA . ILE B 1 110 ? 41.743 43.144 18.497 1.00 67.01 110 ILE B CA 1
ATOM 3696 C C . ILE B 1 110 ? 41.445 42.056 17.482 1.00 67.74 110 ILE B C 1
ATOM 3697 O O . ILE B 1 110 ? 40.365 42.016 16.886 1.00 67.27 110 ILE B O 1
ATOM 3702 N N . LEU B 1 111 ? 42.425 41.181 17.293 1.00 69.88 111 LEU B N 1
ATOM 3703 C CA . LEU B 1 111 ? 42.325 40.070 16.359 1.00 71.11 111 LEU B CA 1
ATOM 3704 C C . LEU B 1 111 ? 41.360 39.033 16.900 1.00 74.17 111 LEU B C 1
ATOM 3705 O O . LEU B 1 111 ? 41.604 38.434 17.949 1.00 76.23 111 LEU B O 1
ATOM 3710 N N . ARG B 1 112 ? 40.263 38.830 16.179 1.00 78.60 112 ARG B N 1
ATOM 3711 C CA . ARG B 1 112 ? 39.247 37.857 16.567 1.00 85.01 112 ARG B CA 1
ATOM 3712 C C . ARG B 1 112 ? 39.398 36.624 15.687 1.00 88.73 112 ARG B C 1
ATOM 3713 O O . ARG B 1 112 ? 40.514 36.215 15.382 1.00 89.81 112 ARG B O 1
ATOM 3721 N N . GLU B 1 113 ? 38.281 36.042 15.266 1.00 93.70 113 GLU B N 1
ATOM 3722 C CA . GLU B 1 113 ? 38.323 34.851 14.426 1.00 96.30 113 GLU B CA 1
ATOM 3723 C C . GLU B 1 113 ? 38.628 35.168 12.963 1.00 94.46 113 GLU B C 1
ATOM 3724 O O . GLU B 1 113 ? 39.787 35.341 12.594 1.00 95.77 113 GLU B O 1
ATOM 3730 N N . GLY B 1 114 ? 37.589 35.237 12.133 1.00 91.34 114 GLY B N 1
ATOM 3731 C CA . GLY B 1 114 ? 37.788 35.531 10.725 1.00 87.06 114 GLY B CA 1
ATOM 3732 C C . GLY B 1 114 ? 37.831 37.021 10.460 1.00 85.05 114 GLY B C 1
ATOM 3733 O O . GLY B 1 114 ? 37.479 37.481 9.373 1.00 85.48 114 GLY B O 1
ATOM 3734 N N . GLY B 1 115 ? 38.270 37.773 11.465 1.00 81.89 115 GLY B N 1
ATOM 3735 C CA . GLY B 1 115 ? 38.357 39.216 11.348 1.00 78.17 115 GLY B CA 1
ATOM 3736 C C . GLY B 1 115 ? 38.987 39.828 12.583 1.00 77.66 115 GLY B C 1
ATOM 3737 O O . GLY B 1 115 ? 39.704 39.147 13.315 1.00 78.90 115 GLY B O 1
ATOM 3738 N N . ALA B 1 116 ? 38.715 41.110 12.812 1.00 76.81 116 ALA B N 1
ATOM 3739 C CA . ALA B 1 116 ? 39.257 41.833 13.959 1.00 76.20 116 ALA B CA 1
ATOM 3740 C C . ALA B 1 116 ? 38.347 43.002 14.340 1.00 77.19 116 ALA B C 1
ATOM 3741 O O . ALA B 1 116 ? 37.383 43.308 13.637 1.00 77.61 116 ALA B O 1
ATOM 3743 N N . GLU B 1 117 ? 38.656 43.647 15.460 1.00 74.52 117 GLU B N 1
ATOM 3744 C CA . GLU B 1 117 ? 37.890 44.794 15.918 1.00 70.03 117 GLU B CA 1
ATOM 3745 C C . GLU B 1 117 ? 38.804 45.995 16.074 1.00 68.15 117 GLU B C 1
ATOM 3746 O O . GLU B 1 117 ? 39.288 46.292 17.167 1.00 72.02 117 GLU B O 1
ATOM 3752 N N . LEU B 1 118 ? 39.050 46.678 14.967 1.00 63.59 118 LEU B N 1
ATOM 3753 C CA . LEU B 1 118 ? 39.895 47.854 14.982 1.00 58.95 118 LEU B CA 1
ATOM 3754 C C . LEU B 1 118 ? 39.116 48.961 15.684 1.00 59.09 118 LEU B C 1
ATOM 3755 O O . LEU B 1 118 ? 37.974 49.236 15.319 1.00 60.35 118 LEU B O 1
ATOM 3760 N N . THR B 1 119 ? 39.718 49.583 16.696 1.00 56.06 119 THR B N 1
ATOM 3761 C CA . THR B 1 119 ? 39.042 50.659 17.413 1.00 51.39 119 THR B CA 1
ATOM 3762 C C . THR B 1 119 ? 39.922 51.877 17.539 1.00 50.84 119 THR B C 1
ATOM 3763 O O . THR B 1 119 ? 41.098 51.777 17.888 1.00 50.38 119 THR B O 1
ATOM 3767 N N . LEU B 1 120 ? 39.353 53.033 17.212 1.00 52.73 120 LEU B N 1
ATOM 3768 C CA . LEU B 1 120 ? 40.106 54.282 17.284 1.00 52.05 120 LEU B CA 1
ATOM 3769 C C . LEU B 1 120 ? 39.622 55.088 18.468 1.00 51.89 120 LEU B C 1
ATOM 3770 O O . LEU B 1 120 ? 38.425 55.218 18.686 1.00 52.10 120 LEU B O 1
ATOM 3775 N N . TYR B 1 121 ? 40.569 55.598 19.243 1.00 54.84 121 TYR B N 1
ATOM 3776 C CA . TYR B 1 121 ? 40.273 56.396 20.414 1.00 56.28 121 TYR B CA 1
ATOM 3777 C C . TYR B 1 121 ? 40.803 57.790 20.137 1.00 60.90 121 TYR B C 1
ATOM 3778 O O . TYR B 1 121 ? 41.988 57.982 19.842 1.00 63.23 121 TYR B O 1
ATOM 3787 N N . LEU B 1 122 ? 39.921 58.773 20.230 1.00 60.34 122 LEU B N 1
ATOM 3788 C CA . LEU B 1 122 ? 40.310 60.139 19.955 1.00 57.18 122 LEU B CA 1
ATOM 3789 C C . LEU B 1 122 ? 39.689 61.055 20.985 1.00 57.42 122 LEU B C 1
ATOM 3790 O O . LEU B 1 122 ? 38.489 60.997 21.232 1.00 58.95 122 LEU B O 1
ATOM 3795 N N . HIS B 1 123 ? 40.516 61.891 21.598 1.00 55.45 123 HIS B N 1
ATOM 3796 C CA . HIS B 1 123 ? 40.029 62.834 22.594 1.00 56.33 123 HIS B CA 1
ATOM 3797 C C . HIS B 1 123 ? 39.114 63.857 21.919 1.00 55.56 123 HIS B C 1
ATOM 3798 O O . HIS B 1 123 ? 39.463 64.401 20.871 1.00 52.50 123 HIS B O 1
ATOM 3805 N N . HIS B 1 124 ? 37.963 64.133 22.527 1.00 53.81 124 HIS B N 1
ATOM 3806 C CA . HIS B 1 124 ? 37.020 65.072 21.937 1.00 53.97 124 HIS B CA 1
ATOM 3807 C C . HIS B 1 124 ? 37.550 66.507 21.820 1.00 54.57 124 HIS B C 1
ATOM 3808 O O . HIS B 1 124 ? 37.087 67.277 20.973 1.00 54.79 124 HIS B O 1
ATOM 3815 N N . CYS B 1 125 ? 38.534 66.863 22.641 1.00 50.17 125 CYS B N 1
ATOM 3816 C CA . CYS B 1 125 ? 39.101 68.202 22.571 1.00 49.20 125 CYS B CA 1
ATOM 3817 C C . CYS B 1 125 ? 39.835 68.313 21.246 1.00 48.75 125 CYS B C 1
ATOM 3818 O O . CYS B 1 125 ? 40.265 69.397 20.852 1.00 50.72 125 CYS B O 1
ATOM 3821 N N . MET B 1 126 ? 40.010 67.185 20.566 1.00 48.62 126 MET B N 1
ATOM 3822 C CA . MET B 1 126 ? 40.742 67.181 19.296 1.00 48.96 126 MET B CA 1
ATOM 3823 C C . MET B 1 126 ? 39.863 67.281 18.075 1.00 46.63 126 MET B C 1
ATOM 3824 O O . MET B 1 126 ? 40.131 68.072 17.182 1.00 46.42 126 MET B O 1
ATOM 3829 N N . ALA B 1 127 ? 38.813 66.473 18.045 1.00 48.04 127 ALA B N 1
ATOM 3830 C CA . ALA B 1 127 ? 37.940 66.457 16.891 1.00 50.70 127 ALA B CA 1
ATOM 3831 C C . ALA B 1 127 ? 36.482 66.206 17.248 1.00 50.81 127 ALA B C 1
ATOM 3832 O O . ALA B 1 127 ? 36.183 65.455 18.182 1.00 53.15 127 ALA B O 1
ATOM 3834 N N . ASP B 1 128 ? 35.569 66.840 16.517 1.00 45.63 128 ASP B N 1
ATOM 3835 C CA . ASP B 1 128 ? 34.153 66.602 16.767 1.00 43.37 128 ASP B CA 1
ATOM 3836 C C . ASP B 1 128 ? 33.746 65.480 15.842 1.00 41.76 128 ASP B C 1
ATOM 3837 O O . ASP B 1 128 ? 34.477 65.135 14.921 1.00 41.39 128 ASP B O 1
ATOM 3842 N N . GLY B 1 129 ? 32.580 64.910 16.100 1.00 42.37 129 GLY B N 1
ATOM 3843 C CA . GLY B 1 129 ? 32.090 63.820 15.286 1.00 39.53 129 GLY B CA 1
ATOM 3844 C C . GLY B 1 129 ? 32.426 63.900 13.813 1.00 39.69 129 GLY B C 1
ATOM 3845 O O . GLY B 1 129 ? 32.721 62.884 13.204 1.00 46.91 129 GLY B O 1
ATOM 3846 N N . HIS B 1 130 ? 32.379 65.092 13.233 1.00 41.47 130 HIS B N 1
ATOM 3847 C CA . HIS B 1 130 ? 32.671 65.268 11.812 1.00 43.85 130 HIS B CA 1
ATOM 3848 C C . HIS B 1 130 ? 34.181 65.083 11.597 1.00 45.98 130 HIS B C 1
ATOM 3849 O O . HIS B 1 130 ? 34.611 64.231 10.824 1.00 47.32 130 HIS B O 1
ATOM 3856 N N . HIS B 1 131 ? 34.972 65.904 12.279 1.00 46.27 131 HIS B N 1
ATOM 3857 C CA . HIS B 1 131 ? 36.418 65.846 12.183 1.00 48.62 131 HIS B CA 1
ATOM 3858 C C . HIS B 1 131 ? 36.885 64.399 12.404 1.00 50.46 131 HIS B C 1
ATOM 3859 O O . HIS B 1 131 ? 37.747 63.887 11.686 1.00 52.52 131 HIS B O 1
ATOM 3866 N N . GLY B 1 132 ? 36.306 63.757 13.413 1.00 47.03 132 GLY B N 1
ATOM 3867 C CA . GLY B 1 132 ? 36.664 62.393 13.737 1.00 46.77 132 GLY B CA 1
ATOM 3868 C C . GLY B 1 132 ? 36.241 61.372 12.707 1.00 47.27 132 GLY B C 1
ATOM 3869 O O . GLY B 1 132 ? 36.994 60.456 12.395 1.00 51.82 132 GLY B O 1
ATOM 3870 N N . ALA B 1 133 ? 35.040 61.512 12.169 1.00 47.19 133 ALA B N 1
ATOM 3871 C CA . ALA B 1 133 ? 34.580 60.549 11.186 1.00 46.27 133 ALA B CA 1
ATOM 3872 C C . ALA B 1 133 ? 35.455 60.615 9.937 1.00 49.93 133 ALA B C 1
ATOM 3873 O O . ALA B 1 133 ? 35.680 59.587 9.291 1.00 50.14 133 ALA B O 1
ATOM 3875 N N . VAL B 1 134 ? 35.948 61.807 9.592 1.00 48.69 134 VAL B N 1
ATOM 3876 C CA . VAL B 1 134 ? 36.808 61.950 8.418 1.00 48.00 134 VAL B CA 1
ATOM 3877 C C . VAL B 1 134 ? 38.148 61.296 8.730 1.00 46.57 134 VAL B C 1
ATOM 3878 O O . VAL B 1 134 ? 38.729 60.618 7.886 1.00 46.00 134 VAL B O 1
ATOM 3882 N N . LEU B 1 135 ? 38.628 61.481 9.954 1.00 44.91 135 LEU B N 1
ATOM 3883 C CA . LEU B 1 135 ? 39.889 60.860 10.341 1.00 48.23 135 LEU B CA 1
ATOM 3884 C C . LEU B 1 135 ? 39.867 59.345 10.138 1.00 46.97 135 LEU B C 1
ATOM 3885 O O . LEU B 1 135 ? 40.778 58.792 9.521 1.00 47.74 135 LEU B O 1
ATOM 3890 N N . VAL B 1 136 ? 38.833 58.682 10.652 1.00 42.75 136 VAL B N 1
ATOM 3891 C CA . VAL B 1 136 ? 38.696 57.238 10.499 1.00 43.62 136 VAL B CA 1
ATOM 3892 C C . VAL B 1 136 ? 38.678 56.849 9.024 1.00 44.47 136 VAL B C 1
ATOM 3893 O O . VAL B 1 136 ? 39.331 55.887 8.620 1.00 47.19 136 VAL B O 1
ATOM 3897 N N . ASP B 1 137 ? 37.912 57.600 8.237 1.00 47.93 137 ASP B N 1
ATOM 3898 C CA . ASP B 1 137 ? 37.765 57.389 6.791 1.00 50.25 137 ASP B CA 1
ATOM 3899 C C . ASP B 1 137 ? 39.150 57.438 6.141 1.00 51.47 137 ASP B C 1
ATOM 3900 O O . ASP B 1 137 ? 39.502 56.580 5.329 1.00 49.58 137 ASP B O 1
ATOM 3905 N N . GLU B 1 138 ? 39.929 58.447 6.524 1.00 51.38 138 GLU B N 1
ATOM 3906 C CA . GLU B 1 138 ? 41.281 58.620 6.010 1.00 49.67 138 GLU B CA 1
ATOM 3907 C C . GLU B 1 138 ? 42.115 57.383 6.316 1.00 46.50 138 GLU B C 1
ATOM 3908 O O . GLU B 1 138 ? 42.812 56.868 5.451 1.00 42.39 138 GLU B O 1
ATOM 3914 N N . LEU B 1 139 ? 42.036 56.909 7.552 1.00 45.86 139 LEU B N 1
ATOM 3915 C CA . LEU B 1 139 ? 42.773 55.730 7.940 1.00 46.94 139 LEU B CA 1
ATOM 3916 C C . LEU B 1 139 ? 42.460 54.632 6.938 1.00 46.42 139 LEU B C 1
ATOM 3917 O O . LEU B 1 139 ? 43.338 54.219 6.187 1.00 48.53 139 LEU B O 1
ATOM 3922 N N . PHE B 1 140 ? 41.200 54.195 6.908 1.00 45.89 140 PHE B N 1
ATOM 3923 C CA . PHE B 1 140 ? 40.752 53.137 5.991 1.00 46.79 140 PHE B CA 1
ATOM 3924 C C . PHE B 1 140 ? 41.039 53.443 4.506 1.00 47.19 140 PHE B C 1
ATOM 3925 O O . PHE B 1 140 ? 41.060 52.538 3.668 1.00 45.86 140 PHE B O 1
ATOM 3933 N N . SER B 1 141 ? 41.250 54.710 4.177 1.00 45.88 141 SER B N 1
ATOM 3934 C CA . SER B 1 141 ? 41.520 55.065 2.799 1.00 48.60 141 SER B CA 1
ATOM 3935 C C . SER B 1 141 ? 42.990 54.803 2.509 1.00 51.56 141 SER B C 1
ATOM 3936 O O . SER B 1 141 ? 43.356 54.333 1.433 1.00 53.62 141 SER B O 1
ATOM 3939 N N . ARG B 1 142 ? 43.837 55.119 3.479 1.00 49.20 142 ARG B N 1
ATOM 3940 C CA . ARG B 1 142 ? 45.252 54.882 3.310 1.00 47.03 142 ARG B CA 1
ATOM 3941 C C . ARG B 1 142 ? 45.477 53.369 3.470 1.00 47.58 142 ARG B C 1
ATOM 3942 O O . ARG B 1 142 ? 46.212 52.757 2.702 1.00 44.56 142 ARG B O 1
ATOM 3950 N N . TYR B 1 143 ? 44.824 52.753 4.447 1.00 49.05 143 TYR B N 1
ATOM 3951 C CA . TYR B 1 143 ? 44.995 51.325 4.623 1.00 53.49 143 TYR B CA 1
ATOM 3952 C C . TYR B 1 143 ? 44.687 50.586 3.329 1.00 55.06 143 TYR B C 1
ATOM 3953 O O . TYR B 1 143 ? 45.477 49.768 2.864 1.00 53.11 143 TYR B O 1
ATOM 3962 N N . THR B 1 144 ? 43.529 50.875 2.748 1.00 59.18 144 THR B N 1
ATOM 3963 C CA . THR B 1 144 ? 43.109 50.237 1.499 1.00 60.05 144 THR B CA 1
ATOM 3964 C C . THR B 1 144 ? 44.158 50.467 0.413 1.00 58.21 144 THR B C 1
ATOM 3965 O O . THR B 1 144 ? 44.507 49.548 -0.326 1.00 57.15 144 THR B O 1
ATOM 3969 N N . ASP B 1 145 ? 44.656 51.697 0.325 1.00 56.45 145 ASP B N 1
ATOM 3970 C CA . ASP B 1 145 ? 45.674 52.029 -0.661 1.00 58.43 145 ASP B CA 1
ATOM 3971 C C . ASP B 1 145 ? 46.981 51.283 -0.394 1.00 58.32 145 ASP B C 1
ATOM 3972 O O . ASP B 1 145 ? 47.618 50.786 -1.318 1.00 57.73 145 ASP B O 1
ATOM 3977 N N . ALA B 1 146 ? 47.384 51.226 0.868 1.00 58.10 146 ALA B N 1
ATOM 3978 C CA . ALA B 1 146 ? 48.601 50.534 1.246 1.00 56.37 146 ALA B CA 1
ATOM 3979 C C . ALA B 1 146 ? 48.460 49.045 0.923 1.00 56.48 146 ALA B C 1
ATOM 3980 O O . ALA B 1 146 ? 49.408 48.417 0.469 1.00 58.97 146 ALA B O 1
ATOM 3982 N N . VAL B 1 147 ? 47.282 48.475 1.153 1.00 54.34 147 VAL B N 1
ATOM 3983 C CA . VAL B 1 147 ? 47.093 47.059 0.865 1.00 55.59 147 VAL B CA 1
ATOM 3984 C C . VAL B 1 147 ? 47.004 46.797 -0.629 1.00 58.12 147 VAL B C 1
ATOM 3985 O O . VAL B 1 147 ? 47.389 45.730 -1.095 1.00 58.22 147 VAL B O 1
ATOM 3989 N N . THR B 1 148 ? 46.487 47.768 -1.376 1.00 59.95 148 THR B N 1
ATOM 3990 C CA . THR B 1 148 ? 46.336 47.625 -2.819 1.00 63.24 148 THR B CA 1
ATOM 3991 C C . THR B 1 148 ? 47.616 48.020 -3.537 1.00 66.59 148 THR B C 1
ATOM 3992 O O . THR B 1 148 ? 47.877 47.572 -4.654 1.00 66.21 148 THR B O 1
ATOM 3996 N N . THR B 1 149 ? 48.402 48.864 -2.877 1.00 70.20 149 THR B N 1
ATOM 3997 C CA . THR B 1 149 ? 49.669 49.351 -3.400 1.00 72.16 149 THR B CA 1
ATOM 3998 C C . THR B 1 149 ? 50.599 49.609 -2.220 1.00 77.85 149 THR B C 1
ATOM 3999 O O . THR B 1 149 ? 50.146 49.931 -1.125 1.00 81.93 149 THR B O 1
ATOM 4003 N N . GLY B 1 150 ? 51.900 49.476 -2.435 1.00 81.70 150 GLY B N 1
ATOM 4004 C CA . GLY B 1 150 ? 52.829 49.707 -1.342 1.00 84.38 150 GLY B CA 1
ATOM 4005 C C . GLY B 1 150 ? 52.842 51.163 -0.915 1.00 84.44 150 GLY B C 1
ATOM 4006 O O . GLY B 1 150 ? 53.721 51.611 -0.175 1.00 87.26 150 GLY B O 1
ATOM 4007 N N . ASP B 1 151 ? 51.859 51.914 -1.392 1.00 83.10 151 ASP B N 1
ATOM 4008 C CA . ASP B 1 151 ? 51.765 53.325 -1.059 1.00 80.83 151 ASP B CA 1
ATOM 4009 C C . ASP B 1 151 ? 50.392 53.621 -0.471 1.00 77.48 151 ASP B C 1
ATOM 4010 O O . ASP B 1 151 ? 49.372 53.472 -1.145 1.00 77.71 151 ASP B O 1
ATOM 4015 N N . PRO B 1 152 ? 50.350 54.025 0.805 1.00 74.50 152 PRO B N 1
ATOM 4016 C CA . PRO B 1 152 ? 49.101 54.350 1.490 1.00 71.71 152 PRO B CA 1
ATOM 4017 C C . PRO B 1 152 ? 48.609 55.737 1.080 1.00 69.94 152 PRO B C 1
ATOM 4018 O O . PRO B 1 152 ? 47.556 56.185 1.525 1.00 73.49 152 PRO B O 1
ATOM 4022 N N . GLY B 1 153 ? 49.385 56.427 0.250 1.00 65.98 153 GLY B N 1
ATOM 4023 C CA . GLY B 1 153 ? 48.965 57.739 -0.209 1.00 63.29 153 GLY B CA 1
ATOM 4024 C C . GLY B 1 153 ? 49.889 58.895 0.109 1.00 59.79 153 GLY B C 1
ATOM 4025 O O . GLY B 1 153 ? 50.611 58.859 1.090 1.00 59.02 153 GLY B O 1
ATOM 4026 N N . PRO B 1 154 ? 49.885 59.955 -0.718 1.00 59.65 154 PRO B N 1
ATOM 4027 C CA . PRO B 1 154 ? 50.772 61.087 -0.429 1.00 60.59 154 PRO B CA 1
ATOM 4028 C C . PRO B 1 154 ? 50.440 61.798 0.885 1.00 60.93 154 PRO B C 1
ATOM 4029 O O . PRO B 1 154 ? 49.274 61.975 1.247 1.00 62.16 154 PRO B O 1
ATOM 4033 N N . ILE B 1 155 ? 51.489 62.193 1.594 1.00 60.16 155 ILE B N 1
ATOM 4034 C CA . ILE B 1 155 ? 51.348 62.851 2.880 1.00 57.72 155 ILE B CA 1
ATOM 4035 C C . ILE B 1 155 ? 51.669 64.341 2.866 1.00 59.04 155 ILE B C 1
ATOM 4036 O O . ILE B 1 155 ? 52.694 64.779 2.347 1.00 62.02 155 ILE B O 1
ATOM 4041 N N . THR B 1 156 ? 50.776 65.121 3.445 1.00 60.90 156 THR B N 1
ATOM 4042 C CA . THR B 1 156 ? 50.989 66.545 3.527 1.00 61.05 156 THR B CA 1
ATOM 4043 C C . THR B 1 156 ? 50.572 66.934 4.925 1.00 62.60 156 THR B C 1
ATOM 4044 O O . THR B 1 156 ? 49.392 67.160 5.195 1.00 65.78 156 THR B O 1
ATOM 4048 N N . PRO B 1 157 ? 51.538 66.990 5.850 1.00 63.24 157 PRO B N 1
ATOM 4049 C CA . PRO B 1 157 ? 51.201 67.361 7.225 1.00 62.73 157 PRO B CA 1
ATOM 4050 C C . PRO B 1 157 ? 50.353 68.638 7.304 1.00 61.03 157 PRO B C 1
ATOM 4051 O O . PRO B 1 157 ? 50.621 69.625 6.611 1.00 57.21 157 PRO B O 1
ATOM 4055 N N . GLN B 1 158 ? 49.322 68.601 8.145 1.00 56.99 158 GLN B N 1
ATOM 4056 C CA . GLN B 1 158 ? 48.436 69.744 8.329 1.00 53.53 158 GLN B CA 1
ATOM 4057 C C . GLN B 1 158 ? 48.779 70.508 9.615 1.00 52.96 158 GLN B C 1
ATOM 4058 O O . GLN B 1 158 ? 49.202 69.913 10.615 1.00 54.17 158 GLN B O 1
ATOM 4064 N N . PRO B 1 159 ? 48.617 71.845 9.601 1.00 52.03 159 PRO B N 1
ATOM 4065 C CA . PRO B 1 159 ? 48.912 72.667 10.780 1.00 51.60 159 PRO B CA 1
ATOM 4066 C C . PRO B 1 159 ? 47.894 72.453 11.889 1.00 53.99 159 PRO B C 1
ATOM 4067 O O . PRO B 1 159 ? 46.830 71.872 11.670 1.00 57.45 159 PRO B O 1
ATOM 4071 N N . THR B 1 160 ? 48.214 72.930 13.082 1.00 56.00 160 THR B N 1
ATOM 4072 C CA . THR B 1 160 ? 47.315 72.769 14.210 1.00 57.47 160 THR B CA 1
ATOM 4073 C C . THR B 1 160 ? 45.906 73.209 13.855 1.00 55.90 160 THR B C 1
ATOM 4074 O O . THR B 1 160 ? 45.654 74.382 13.593 1.00 57.20 160 THR B O 1
ATOM 4078 N N . PRO B 1 161 ? 44.960 72.265 13.830 1.00 53.07 161 PRO B N 1
ATOM 4079 C CA . PRO B 1 161 ? 43.606 72.697 13.488 1.00 53.74 161 PRO B CA 1
ATOM 4080 C C . PRO B 1 161 ? 43.123 73.813 14.423 1.00 51.90 161 PRO B C 1
ATOM 4081 O O . PRO B 1 161 ? 43.434 73.825 15.615 1.00 49.18 161 PRO B O 1
ATOM 4085 N N . LEU B 1 162 ? 42.379 74.760 13.862 1.00 52.33 162 LEU B N 1
ATOM 4086 C CA . LEU B 1 162 ? 41.874 75.904 14.609 1.00 53.20 162 LEU B CA 1
ATOM 4087 C C . LEU B 1 162 ? 40.738 75.583 15.568 1.00 53.82 162 LEU B C 1
ATOM 4088 O O . LEU B 1 162 ? 39.941 74.680 15.325 1.00 53.24 162 LEU B O 1
ATOM 4093 N N . SER B 1 163 ? 40.670 76.337 16.660 1.00 54.64 163 SER B N 1
ATOM 4094 C CA . SER B 1 163 ? 39.600 76.161 17.629 1.00 53.06 163 SER B CA 1
ATOM 4095 C C . SER B 1 163 ? 38.394 76.877 17.034 1.00 51.91 163 SER B C 1
ATOM 4096 O O . SER B 1 163 ? 38.543 77.767 16.202 1.00 45.98 163 SER B O 1
ATOM 4099 N N . MET B 1 164 ? 37.196 76.497 17.455 1.00 53.19 164 MET B N 1
ATOM 4100 C CA . MET B 1 164 ? 36.028 77.157 16.924 1.00 51.09 164 MET B CA 1
ATOM 4101 C C . MET B 1 164 ? 36.178 78.655 17.111 1.00 50.73 164 MET B C 1
ATOM 4102 O O . MET B 1 164 ? 35.967 79.417 16.168 1.00 49.60 164 MET B O 1
ATOM 4107 N N . GLU B 1 165 ? 36.552 79.098 18.311 1.00 49.82 165 GLU B N 1
ATOM 4108 C CA . GLU B 1 165 ? 36.687 80.537 18.512 1.00 53.22 165 GLU B CA 1
ATOM 4109 C C . GLU B 1 165 ? 37.725 81.184 17.615 1.00 55.37 165 GLU B C 1
ATOM 4110 O O . GLU B 1 165 ? 37.623 82.370 17.295 1.00 59.79 165 GLU B O 1
ATOM 4116 N N . ALA B 1 166 ? 38.722 80.416 17.196 1.00 57.31 166 ALA B N 1
ATOM 4117 C CA . ALA B 1 166 ? 39.745 80.954 16.295 1.00 57.07 166 ALA B CA 1
ATOM 4118 C C . ALA B 1 166 ? 39.105 81.160 14.916 1.00 57.04 166 ALA B C 1
ATOM 4119 O O . ALA B 1 166 ? 39.422 82.115 14.207 1.00 57.36 166 ALA B O 1
ATOM 4121 N N . VAL B 1 167 ? 38.192 80.260 14.555 1.00 54.15 167 VAL B N 1
ATOM 4122 C CA . VAL B 1 167 ? 37.499 80.326 13.274 1.00 52.95 167 VAL B CA 1
ATOM 4123 C C . VAL B 1 167 ? 36.568 81.538 13.240 1.00 53.64 167 VAL B C 1
ATOM 4124 O O . VAL B 1 167 ? 36.439 82.219 12.220 1.00 49.18 167 VAL B O 1
ATOM 4128 N N . LEU B 1 168 ? 35.914 81.789 14.369 1.00 54.31 168 LEU B N 1
ATOM 4129 C CA . LEU B 1 168 ? 34.976 82.892 14.496 1.00 53.74 168 LEU B CA 1
ATOM 4130 C C . LEU B 1 168 ? 35.706 84.218 14.379 1.00 57.90 168 LEU B C 1
ATOM 4131 O O . LEU B 1 168 ? 35.426 85.023 13.481 1.00 60.17 168 LEU B O 1
ATOM 4136 N N . ALA B 1 169 ? 36.647 84.441 15.288 1.00 58.58 169 ALA B N 1
ATOM 4137 C CA . ALA B 1 169 ? 37.439 85.664 15.293 1.00 61.31 169 ALA B CA 1
ATOM 4138 C C . ALA B 1 169 ? 37.976 85.948 13.895 1.00 62.03 169 ALA B C 1
ATOM 4139 O O . ALA B 1 169 ? 37.909 87.071 13.392 1.00 61.31 169 ALA B O 1
ATOM 4141 N N . GLN B 1 170 ? 38.507 84.905 13.273 1.00 63.25 170 GLN B N 1
ATOM 4142 C CA . GLN B 1 170 ? 39.074 84.981 11.932 1.00 64.70 170 GLN B CA 1
ATOM 4143 C C . GLN B 1 170 ? 38.112 85.642 10.938 1.00 65.81 170 GLN B C 1
ATOM 4144 O O . GLN B 1 170 ? 38.545 86.287 9.981 1.00 62.48 170 GLN B O 1
ATOM 4150 N N . ARG B 1 171 ? 36.811 85.478 11.191 1.00 65.49 171 ARG B N 1
ATOM 4151 C CA . ARG B 1 171 ? 35.751 86.021 10.345 1.00 65.54 171 ARG B CA 1
ATOM 4152 C C . ARG B 1 171 ? 35.089 87.247 10.944 1.00 67.98 171 ARG B C 1
ATOM 4153 O O . ARG B 1 171 ? 34.108 87.759 10.404 1.00 66.83 171 ARG B O 1
ATOM 4161 N N . GLY B 1 172 ? 35.625 87.712 12.064 1.00 68.96 172 GLY B N 1
ATOM 4162 C CA . GLY B 1 172 ? 35.059 88.877 12.710 1.00 72.20 172 GLY B CA 1
ATOM 4163 C C . GLY B 1 172 ? 34.142 88.539 13.870 1.00 76.62 172 GLY B C 1
ATOM 4164 O O . GLY B 1 172 ? 34.162 89.244 14.872 1.00 81.58 172 GLY B O 1
ATOM 4165 N N . ILE B 1 173 ? 33.340 87.483 13.750 1.00 76.93 173 ILE B N 1
ATOM 4166 C CA . ILE B 1 173 ? 32.425 87.100 14.821 1.00 76.93 173 ILE B CA 1
ATOM 4167 C C . ILE B 1 173 ? 33.093 87.186 16.195 1.00 81.00 173 ILE B C 1
ATOM 4168 O O . ILE B 1 173 ? 34.211 86.704 16.380 1.00 77.34 173 ILE B O 1
ATOM 4173 N N . ARG B 1 174 ? 32.403 87.818 17.148 1.00 89.76 174 ARG B N 1
ATOM 4174 C CA . ARG B 1 174 ? 32.927 88.015 18.505 1.00 97.22 174 ARG B CA 1
ATOM 4175 C C . ARG B 1 174 ? 32.073 87.453 19.652 1.00 99.45 174 ARG B C 1
ATOM 4176 O O . ARG B 1 174 ? 32.498 86.542 20.372 1.00 99.91 174 ARG B O 1
ATOM 4184 N N . LYS B 1 175 ? 30.882 88.021 19.838 1.00 100.95 175 LYS B N 1
ATOM 4185 C CA . LYS B 1 175 ? 29.980 87.582 20.904 1.00 103.21 175 LYS B CA 1
ATOM 4186 C C . LYS B 1 175 ? 28.591 88.220 20.760 1.00 103.51 175 LYS B C 1
ATOM 4187 O O . LYS B 1 175 ? 27.831 88.320 21.728 1.00 101.19 175 LYS B O 1
ATOM 4193 N N . ALA B 1 181 ? 20.185 77.956 25.714 1.00 99.69 181 ALA B N 1
ATOM 4194 C CA . ALA B 1 181 ? 20.633 78.988 26.642 1.00 99.22 181 ALA B CA 1
ATOM 4195 C C . ALA B 1 181 ? 19.766 80.239 26.542 1.00 98.92 181 ALA B C 1
ATOM 4196 O O . ALA B 1 181 ? 18.989 80.539 27.451 1.00 99.18 181 ALA B O 1
ATOM 4198 N N . GLU B 1 182 ? 19.903 80.952 25.424 1.00 95.53 182 GLU B N 1
ATOM 4199 C CA . GLU B 1 182 ? 19.167 82.192 25.151 1.00 89.31 182 GLU B CA 1
ATOM 4200 C C . GLU B 1 182 ? 17.643 82.059 25.064 1.00 83.19 182 GLU B C 1
ATOM 4201 O O . GLU B 1 182 ? 16.908 82.813 25.700 1.00 82.76 182 GLU B O 1
ATOM 4207 N N . ARG B 1 183 ? 17.187 81.109 24.255 1.00 76.29 183 ARG B N 1
ATOM 4208 C CA . ARG B 1 183 ? 15.767 80.840 24.035 1.00 66.17 183 ARG B CA 1
ATOM 4209 C C . ARG B 1 183 ? 15.152 80.123 25.230 1.00 61.46 183 ARG B C 1
ATOM 4210 O O . ARG B 1 183 ? 13.944 79.942 25.299 1.00 55.59 183 ARG B O 1
ATOM 4218 N N . PHE B 1 184 ? 15.997 79.734 26.174 1.00 60.90 184 PHE B N 1
ATOM 4219 C CA . PHE B 1 184 ? 15.554 79.012 27.352 1.00 63.06 184 PHE B CA 1
ATOM 4220 C C . PHE B 1 184 ? 15.448 79.904 28.580 1.00 65.63 184 PHE B C 1
ATOM 4221 O O . PHE B 1 184 ? 14.929 79.488 29.616 1.00 64.87 184 PHE B O 1
ATOM 4229 N N . MET B 1 185 ? 15.963 81.125 28.455 1.00 68.19 185 MET B N 1
ATOM 4230 C CA . MET B 1 185 ? 15.955 82.113 29.536 1.00 70.42 185 MET B CA 1
ATOM 4231 C C . MET B 1 185 ? 14.616 82.187 30.261 1.00 70.06 185 MET B C 1
ATOM 4232 O O . MET B 1 185 ? 14.515 81.913 31.457 1.00 69.72 185 MET B O 1
ATOM 4237 N N . SER B 1 186 ? 13.589 82.564 29.516 1.00 67.84 186 SER B N 1
ATOM 4238 C CA . SER B 1 186 ? 12.248 82.691 30.049 1.00 67.10 186 SER B CA 1
ATOM 4239 C C . SER B 1 186 ? 11.732 81.452 30.776 1.00 68.57 186 SER B C 1
ATOM 4240 O O . SER B 1 186 ? 10.729 81.515 31.478 1.00 75.01 186 SER B O 1
ATOM 4243 N N . VAL B 1 187 ? 12.406 80.325 30.619 1.00 68.04 187 VAL B N 1
ATOM 4244 C CA . VAL B 1 187 ? 11.945 79.088 31.244 1.00 66.70 187 VAL B CA 1
ATOM 4245 C C . VAL B 1 187 ? 12.642 78.826 32.572 1.00 66.95 187 VAL B C 1
ATOM 4246 O O . VAL B 1 187 ? 12.338 77.858 33.271 1.00 65.00 187 VAL B O 1
ATOM 4250 N N . MET B 1 188 ? 13.586 79.695 32.907 1.00 67.72 188 MET B N 1
ATOM 4251 C CA . MET B 1 188 ? 14.350 79.565 34.131 1.00 68.51 188 MET B CA 1
ATOM 4252 C C . MET B 1 188 ? 13.501 79.556 35.397 1.00 69.20 188 MET B C 1
ATOM 4253 O O . MET B 1 188 ? 12.875 80.555 35.763 1.00 69.86 188 MET B O 1
ATOM 4258 N N . TYR B 1 189 ? 13.490 78.398 36.053 1.00 70.48 189 TYR B N 1
ATOM 4259 C CA . TYR B 1 189 ? 12.746 78.196 37.294 1.00 69.79 189 TYR B CA 1
ATOM 4260 C C . TYR B 1 189 ? 11.265 78.514 37.129 1.00 68.49 189 TYR B C 1
ATOM 4261 O O . TYR B 1 189 ? 10.554 78.775 38.100 1.00 67.84 189 TYR B O 1
ATOM 4270 N N . ALA B 1 190 ? 10.815 78.479 35.885 1.00 66.34 190 ALA B N 1
ATOM 4271 C CA . ALA B 1 190 ? 9.440 78.771 35.553 1.00 65.68 190 ALA B CA 1
ATOM 4272 C C . ALA B 1 190 ? 8.575 77.541 35.730 1.00 66.15 190 ALA B C 1
ATOM 4273 O O . ALA B 1 190 ? 7.350 77.616 35.671 1.00 66.72 190 ALA B O 1
ATOM 4275 N N . TYR B 1 191 ? 9.213 76.399 35.934 1.00 67.37 191 TYR B N 1
ATOM 4276 C CA . TYR B 1 191 ? 8.463 75.171 36.098 1.00 69.07 191 TYR B CA 1
ATOM 4277 C C . TYR B 1 191 ? 8.933 74.361 37.277 1.00 73.81 191 TYR B C 1
ATOM 4278 O O . TYR B 1 191 ? 10.072 74.493 37.726 1.00 74.19 191 TYR B O 1
ATOM 4287 N N . GLU B 1 192 ? 8.030 73.534 37.786 1.00 82.64 192 GLU B N 1
ATOM 4288 C CA . GLU B 1 192 ? 8.324 72.687 38.925 1.00 93.25 192 GLU B CA 1
ATOM 4289 C C . GLU B 1 192 ? 8.935 71.386 38.427 1.00 99.56 192 GLU B C 1
ATOM 4290 O O . GLU B 1 192 ? 8.236 70.397 38.214 1.00 101.61 192 GLU B O 1
ATOM 4296 N N . ILE B 1 193 ? 10.249 71.402 38.232 1.00 106.27 193 ILE B N 1
ATOM 4297 C CA . ILE B 1 193 ? 10.972 70.232 37.749 1.00 113.15 193 ILE B CA 1
ATOM 4298 C C . ILE B 1 193 ? 11.344 69.265 38.885 1.00 115.42 193 ILE B C 1
ATOM 4299 O O . ILE B 1 193 ? 12.251 69.540 39.678 1.00 115.20 193 ILE B O 1
ATOM 4304 N N . PRO B 1 194 ? 10.643 68.117 38.974 1.00 116.96 194 PRO B N 1
ATOM 4305 C CA . PRO B 1 194 ? 10.919 67.128 40.020 1.00 118.54 194 PRO B CA 1
ATOM 4306 C C . PRO B 1 194 ? 12.160 66.322 39.670 1.00 121.96 194 PRO B C 1
ATOM 4307 O O . PRO B 1 194 ? 12.067 65.307 38.988 1.00 122.78 194 PRO B O 1
ATOM 4311 N N . ALA B 1 195 ? 13.321 66.780 40.128 1.00 126.55 195 ALA B N 1
ATOM 4312 C CA . ALA B 1 195 ? 14.572 66.083 39.843 1.00 131.19 195 ALA B CA 1
ATOM 4313 C C . ALA B 1 195 ? 14.609 64.704 40.507 1.00 134.80 195 ALA B C 1
ATOM 4314 O O . ALA B 1 195 ? 15.459 64.442 41.359 1.00 136.45 195 ALA B O 1
ATOM 4316 N N . THR B 1 196 ? 13.680 63.831 40.110 1.00 138.41 196 THR B N 1
ATOM 4317 C CA . THR B 1 196 ? 13.586 62.468 40.646 1.00 141.74 196 THR B CA 1
ATOM 4318 C C . THR B 1 196 ? 14.621 61.587 39.941 1.00 143.11 196 THR B C 1
ATOM 4319 O O . THR B 1 196 ? 14.791 60.408 40.267 1.00 143.34 196 THR B O 1
ATOM 4323 N N . GLU B 1 197 ? 15.311 62.185 38.974 1.00 143.90 197 GLU B N 1
ATOM 4324 C CA . GLU B 1 197 ? 16.337 61.506 38.188 1.00 144.37 197 GLU B CA 1
ATOM 4325 C C . GLU B 1 197 ? 17.566 61.159 39.043 1.00 143.33 197 GLU B C 1
ATOM 4326 O O . GLU B 1 197 ? 18.420 62.011 39.287 1.00 143.60 197 GLU B O 1
ATOM 4332 N N . THR B 1 198 ? 17.648 59.909 39.497 1.00 141.27 198 THR B N 1
ATOM 4333 C CA . THR B 1 198 ? 18.776 59.452 40.313 1.00 139.26 198 THR B CA 1
ATOM 4334 C C . THR B 1 198 ? 19.688 58.517 39.510 1.00 137.25 198 THR B C 1
ATOM 4335 O O . THR B 1 198 ? 19.234 57.516 38.962 1.00 137.98 198 THR B O 1
ATOM 4339 N N . PRO B 1 199 ? 20.990 58.845 39.424 1.00 134.88 199 PRO B N 1
ATOM 4340 C CA . PRO B 1 199 ? 21.954 58.024 38.678 1.00 131.50 199 PRO B CA 1
ATOM 4341 C C . PRO B 1 199 ? 22.708 56.960 39.499 1.00 127.40 199 PRO B C 1
ATOM 4342 O O . PRO B 1 199 ? 23.072 57.204 40.648 1.00 127.78 199 PRO B O 1
ATOM 4346 N N . ALA B 1 200 ? 22.929 55.786 38.901 1.00 122.44 200 ALA B N 1
ATOM 4347 C CA . ALA B 1 200 ? 23.667 54.684 39.537 1.00 116.66 200 ALA B CA 1
ATOM 4348 C C . ALA B 1 200 ? 24.714 54.205 38.532 1.00 113.32 200 ALA B C 1
ATOM 4349 O O . ALA B 1 200 ? 24.375 53.862 37.403 1.00 114.65 200 ALA B O 1
ATOM 4351 N N . VAL B 1 201 ? 25.982 54.183 38.928 1.00 108.99 201 VAL B N 1
ATOM 4352 C CA . VAL B 1 201 ? 27.033 53.761 38.006 1.00 105.12 201 VAL B CA 1
ATOM 4353 C C . VAL B 1 201 ? 27.993 52.744 38.608 1.00 104.44 201 VAL B C 1
ATOM 4354 O O . VAL B 1 201 ? 28.780 53.069 39.498 1.00 104.29 201 VAL B O 1
ATOM 4358 N N . LEU B 1 202 ? 27.933 51.512 38.113 1.00 103.79 202 LEU B N 1
ATOM 4359 C CA . LEU B 1 202 ? 28.810 50.457 38.606 1.00 102.73 202 LEU B CA 1
ATOM 4360 C C . LEU B 1 202 ? 30.043 50.314 37.728 1.00 99.98 202 LEU B C 1
ATOM 4361 O O . LEU B 1 202 ? 30.342 49.235 37.224 1.00 98.52 202 LEU B O 1
ATOM 4366 N N . ALA B 1 203 ? 30.763 51.417 37.556 1.00 98.53 203 ALA B N 1
ATOM 4367 C CA . ALA B 1 203 ? 31.968 51.409 36.741 1.00 97.16 203 ALA B CA 1
ATOM 4368 C C . ALA B 1 203 ? 33.233 51.513 37.596 1.00 96.55 203 ALA B C 1
ATOM 4369 O O . ALA B 1 203 ? 33.322 52.335 38.512 1.00 90.26 203 ALA B O 1
ATOM 4371 N N . HIS B 1 204 ? 34.200 50.655 37.272 1.00 100.34 204 HIS B N 1
ATOM 4372 C CA . HIS B 1 204 ? 35.494 50.575 37.948 1.00 102.10 204 HIS B CA 1
ATOM 4373 C C . HIS B 1 204 ? 36.062 51.989 38.149 1.00 100.33 204 HIS B C 1
ATOM 4374 O O . HIS B 1 204 ? 36.065 52.792 37.211 1.00 99.87 204 HIS B O 1
ATOM 4381 N N . PRO B 1 205 ? 36.554 52.311 39.367 1.00 99.58 205 PRO B N 1
ATOM 4382 C CA . PRO B 1 205 ? 37.111 53.647 39.621 1.00 96.99 205 PRO B CA 1
ATOM 4383 C C . PRO B 1 205 ? 38.189 54.037 38.615 1.00 95.29 205 PRO B C 1
ATOM 4384 O O . PRO B 1 205 ? 38.426 53.324 37.643 1.00 93.54 205 PRO B O 1
ATOM 4388 N N . GLY B 1 206 ? 38.838 55.168 38.861 1.00 95.60 206 GLY B N 1
ATOM 4389 C CA . GLY B 1 206 ? 39.859 55.652 37.951 1.00 96.74 206 GLY B CA 1
ATOM 4390 C C . GLY B 1 206 ? 39.403 56.999 37.423 1.00 98.20 206 GLY B C 1
ATOM 4391 O O . GLY B 1 206 ? 39.173 57.914 38.218 1.00 99.62 206 GLY B O 1
ATOM 4392 N N . LEU B 1 207 ? 39.259 57.130 36.102 1.00 98.64 207 LEU B N 1
ATOM 4393 C CA . LEU B 1 207 ? 38.802 58.392 35.514 1.00 98.86 207 LEU B CA 1
ATOM 4394 C C . LEU B 1 207 ? 37.848 58.276 34.302 1.00 96.14 207 LEU B C 1
ATOM 4395 O O . LEU B 1 207 ? 36.689 58.684 34.408 1.00 98.82 207 LEU B O 1
ATOM 4400 N N . PRO B 1 208 ? 38.306 57.727 33.151 1.00 91.17 208 PRO B N 1
ATOM 4401 C CA . PRO B 1 208 ? 37.365 57.644 32.027 1.00 85.63 208 PRO B CA 1
ATOM 4402 C C . PRO B 1 208 ? 36.846 56.241 31.711 1.00 81.83 208 PRO B C 1
ATOM 4403 O O . PRO B 1 208 ? 37.584 55.415 31.171 1.00 81.27 208 PRO B O 1
ATOM 4407 N N . GLN B 1 209 ? 35.585 55.966 32.049 1.00 78.95 209 GLN B N 1
ATOM 4408 C CA . GLN B 1 209 ? 35.007 54.652 31.749 1.00 77.49 209 GLN B CA 1
ATOM 4409 C C . GLN B 1 209 ? 33.999 54.795 30.622 1.00 71.19 209 GLN B C 1
ATOM 4410 O O . GLN B 1 209 ? 33.559 55.900 30.302 1.00 70.33 209 GLN B O 1
ATOM 4416 N N . ALA B 1 210 ? 33.648 53.675 30.007 1.00 66.33 210 ALA B N 1
ATOM 4417 C CA . ALA B 1 210 ? 32.714 53.687 28.892 1.00 64.12 210 ALA B CA 1
ATOM 4418 C C . ALA B 1 210 ? 31.321 54.166 29.265 1.00 61.95 210 ALA B C 1
ATOM 4419 O O . ALA B 1 210 ? 30.746 53.731 30.266 1.00 63.00 210 ALA B O 1
ATOM 4421 N N . VAL B 1 211 ? 30.786 55.081 28.464 1.00 57.17 211 VAL B N 1
ATOM 4422 C CA . VAL B 1 211 ? 29.436 55.586 28.697 1.00 53.72 211 VAL B CA 1
ATOM 4423 C C . VAL B 1 211 ? 28.460 54.656 27.961 1.00 48.22 211 VAL B C 1
ATOM 4424 O O . VAL B 1 211 ? 28.569 54.460 26.751 1.00 47.84 211 VAL B O 1
ATOM 4428 N N . PRO B 1 212 ? 27.500 54.071 28.683 1.00 42.81 212 PRO B N 1
ATOM 4429 C CA . PRO B 1 212 ? 26.520 53.162 28.081 1.00 43.30 212 PRO B CA 1
ATOM 4430 C C . PRO B 1 212 ? 25.823 53.732 26.846 1.00 44.02 212 PRO B C 1
ATOM 4431 O O . PRO B 1 212 ? 25.701 54.947 26.696 1.00 46.50 212 PRO B O 1
ATOM 4435 N N . VAL B 1 213 ? 25.369 52.834 25.972 1.00 42.44 213 VAL B N 1
ATOM 4436 C CA . VAL B 1 213 ? 24.680 53.180 24.730 1.00 42.14 213 VAL B CA 1
ATOM 4437 C C . VAL B 1 213 ? 23.659 52.081 24.430 1.00 44.56 213 VAL B C 1
ATOM 4438 O O . VAL B 1 213 ? 23.800 50.958 24.890 1.00 49.63 213 VAL B O 1
ATOM 4442 N N . THR B 1 214 ? 22.633 52.410 23.662 1.00 46.01 214 THR B N 1
ATOM 4443 C CA . THR B 1 214 ? 21.630 51.425 23.279 1.00 47.69 214 THR B CA 1
ATOM 4444 C C . THR B 1 214 ? 21.280 51.799 21.850 1.00 50.80 214 THR B C 1
ATOM 4445 O O . THR B 1 214 ? 20.905 52.941 21.593 1.00 55.36 214 THR B O 1
ATOM 4449 N N . ARG B 1 215 ? 21.429 50.854 20.925 1.00 54.62 215 ARG B N 1
ATOM 4450 C CA . ARG B 1 215 ? 21.154 51.116 19.517 1.00 57.10 215 ARG B CA 1
ATOM 4451 C C . ARG B 1 215 ? 19.905 50.387 19.055 1.00 57.86 215 ARG B C 1
ATOM 4452 O O . ARG B 1 215 ? 19.456 49.433 19.688 1.00 59.17 215 ARG B O 1
ATOM 4460 N N . LEU B 1 216 ? 19.346 50.862 17.950 1.00 57.36 216 LEU B N 1
ATOM 4461 C CA . LEU B 1 216 ? 18.175 50.258 17.346 1.00 57.28 216 LEU B CA 1
ATOM 4462 C C . LEU B 1 216 ? 18.234 50.553 15.862 1.00 58.76 216 LEU B C 1
ATOM 4463 O O . LEU B 1 216 ? 18.591 51.659 15.465 1.00 56.29 216 LEU B O 1
ATOM 4468 N N . TRP B 1 217 ? 17.901 49.558 15.047 1.00 60.79 217 TRP B N 1
ATOM 4469 C CA . TRP B 1 217 ? 17.935 49.707 13.599 1.00 64.71 217 TRP B CA 1
ATOM 4470 C C . TRP B 1 217 ? 16.521 49.701 13.003 1.00 66.84 217 TRP B C 1
ATOM 4471 O O . TRP B 1 217 ? 15.545 49.358 13.672 1.00 68.88 217 TRP B O 1
ATOM 4482 N N . LEU B 1 218 ? 16.434 50.106 11.740 1.00 67.61 218 LEU B N 1
ATOM 4483 C CA . LEU B 1 218 ? 15.183 50.100 10.993 1.00 67.84 218 LEU B CA 1
ATOM 4484 C C . LEU B 1 218 ? 15.507 49.464 9.650 1.00 70.92 218 LEU B C 1
ATOM 4485 O O . LEU B 1 218 ? 16.426 49.906 8.962 1.00 72.37 218 LEU B O 1
ATOM 4490 N N . SER B 1 219 ? 14.771 48.417 9.287 1.00 72.46 219 SER B N 1
ATOM 4491 C CA . SER B 1 219 ? 14.989 47.727 8.016 1.00 72.01 219 SER B CA 1
ATOM 4492 C C . SER B 1 219 ? 15.111 48.770 6.923 1.00 73.01 219 SER B C 1
ATOM 4493 O O . SER B 1 219 ? 14.536 49.851 7.039 1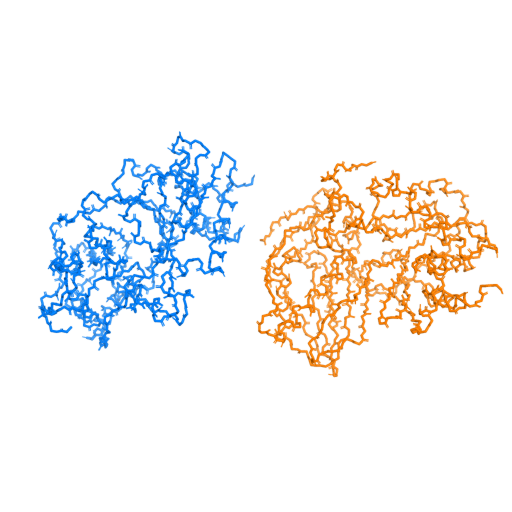.00 74.19 219 SER B O 1
ATOM 4496 N N . LYS B 1 220 ? 15.854 48.465 5.866 1.00 73.98 220 LYS B N 1
ATOM 4497 C CA . LYS B 1 220 ? 15.996 49.427 4.781 1.00 74.07 220 LYS B CA 1
ATOM 4498 C C . LYS B 1 220 ? 14.608 49.926 4.341 1.00 71.68 220 LYS B C 1
ATOM 4499 O O . LYS B 1 220 ? 14.426 51.119 4.108 1.00 70.40 220 LYS B O 1
ATOM 4505 N N . GLN B 1 221 ? 13.636 49.017 4.250 1.00 69.68 221 GLN B N 1
ATOM 4506 C CA . GLN B 1 221 ? 12.278 49.378 3.839 1.00 67.51 221 GLN B CA 1
ATOM 4507 C C . GLN B 1 221 ? 11.687 50.484 4.711 1.00 63.74 221 GLN B C 1
ATOM 4508 O O . GLN B 1 221 ? 11.089 51.432 4.205 1.00 62.33 221 GLN B O 1
ATOM 4514 N N . GLN B 1 222 ? 11.846 50.353 6.023 1.00 60.10 222 GLN B N 1
ATOM 4515 C CA . GLN B 1 222 ? 11.308 51.352 6.935 1.00 59.87 222 GLN B CA 1
ATOM 4516 C C . GLN B 1 222 ? 12.074 52.663 6.779 1.00 60.21 222 GLN B C 1
ATOM 4517 O O . GLN B 1 222 ? 11.486 53.746 6.742 1.00 61.36 222 GLN B O 1
ATOM 4523 N N . THR B 1 223 ? 13.389 52.564 6.666 1.00 57.00 223 THR B N 1
ATOM 4524 C CA . THR B 1 223 ? 14.185 53.755 6.493 1.00 55.55 223 THR B CA 1
ATOM 4525 C C . THR B 1 223 ? 13.774 54.411 5.176 1.00 59.72 223 THR B C 1
ATOM 4526 O O . THR B 1 223 ? 13.632 55.632 5.091 1.00 60.73 223 THR B O 1
ATOM 4530 N N . SER B 1 224 ? 13.554 53.595 4.152 1.00 64.25 224 SER B N 1
ATOM 4531 C CA . SER B 1 224 ? 13.138 54.098 2.844 1.00 65.70 224 SER B CA 1
ATOM 4532 C C . SER B 1 224 ? 11.771 54.790 2.915 1.00 65.37 224 SER B C 1
ATOM 4533 O O . SER B 1 224 ? 11.582 55.855 2.329 1.00 63.95 224 SER B O 1
ATOM 4536 N N . ASP B 1 225 ? 10.827 54.185 3.635 1.00 64.88 225 ASP B N 1
ATOM 4537 C CA . ASP B 1 225 ? 9.488 54.756 3.780 1.00 64.15 225 ASP B CA 1
ATOM 4538 C C . ASP B 1 225 ? 9.527 56.032 4.601 1.00 63.11 225 ASP B C 1
ATOM 4539 O O . ASP B 1 225 ? 8.858 57.012 4.276 1.00 58.75 225 ASP B O 1
ATOM 4544 N N . LEU B 1 226 ? 10.301 56.013 5.681 1.00 61.31 226 LEU B N 1
ATOM 4545 C CA . LEU B 1 226 ? 10.404 57.188 6.524 1.00 58.19 226 LEU B CA 1
ATOM 4546 C C . LEU B 1 226 ? 10.947 58.337 5.696 1.00 59.25 226 LEU B C 1
ATOM 4547 O O . LEU B 1 226 ? 10.411 59.440 5.738 1.00 63.55 226 LEU B O 1
ATOM 4552 N N . MET B 1 227 ? 11.999 58.072 4.927 1.00 59.83 227 MET B N 1
ATOM 4553 C CA . MET B 1 227 ? 12.621 59.097 4.093 1.00 59.07 227 MET B CA 1
ATOM 4554 C C . MET B 1 227 ? 11.620 59.675 3.099 1.00 58.41 227 MET B C 1
ATOM 4555 O O . MET B 1 227 ? 11.578 60.889 2.887 1.00 58.20 227 MET B O 1
ATOM 4560 N N . ALA B 1 228 ? 10.814 58.814 2.485 1.00 58.63 228 ALA B N 1
ATOM 4561 C CA . ALA B 1 228 ? 9.810 59.294 1.534 1.00 61.41 228 ALA B CA 1
ATOM 4562 C C . ALA B 1 228 ? 8.804 60.193 2.273 1.00 61.44 228 ALA B C 1
ATOM 4563 O O . ALA B 1 228 ? 8.330 61.190 1.726 1.00 58.52 228 ALA B O 1
ATOM 4565 N N . PHE B 1 229 ? 8.501 59.837 3.520 1.00 62.53 229 PHE B N 1
ATOM 4566 C CA . PHE B 1 229 ? 7.578 60.600 4.355 1.00 63.72 229 PHE B CA 1
ATOM 4567 C C . PHE B 1 229 ? 8.090 62.033 4.490 1.00 65.33 229 PHE B C 1
ATOM 4568 O O . PHE B 1 229 ? 7.380 62.986 4.174 1.00 65.30 229 PHE B O 1
ATOM 4576 N N . GLY B 1 230 ? 9.332 62.168 4.947 1.00 66.27 230 GLY B N 1
ATOM 4577 C CA . GLY B 1 230 ? 9.934 63.480 5.120 1.00 66.52 230 GLY B CA 1
ATOM 4578 C C . GLY B 1 230 ? 9.950 64.306 3.847 1.00 68.30 230 GLY B C 1
ATOM 4579 O O . GLY B 1 230 ? 9.616 65.494 3.875 1.00 67.87 230 GLY B O 1
ATOM 4580 N N . ARG B 1 231 ? 10.343 63.696 2.730 1.00 69.28 231 ARG B N 1
ATOM 4581 C CA . ARG B 1 231 ? 10.370 64.420 1.461 1.00 71.77 231 ARG B CA 1
ATOM 4582 C C . ARG B 1 231 ? 8.964 64.826 1.033 1.00 74.16 231 ARG B C 1
ATOM 4583 O O . ARG B 1 231 ? 8.723 65.987 0.690 1.00 73.30 231 ARG B O 1
ATOM 4591 N N . GLU B 1 232 ? 8.035 63.873 1.061 1.00 77.22 232 GLU B N 1
ATOM 4592 C CA . GLU B 1 232 ? 6.652 64.143 0.680 1.00 79.80 232 GLU B CA 1
ATOM 4593 C C . GLU B 1 232 ? 6.019 65.139 1.651 1.00 76.91 232 GLU B C 1
ATOM 4594 O O . GLU B 1 232 ? 4.802 65.266 1.712 1.00 79.27 232 GLU B O 1
ATOM 4600 N N . HIS B 1 233 ? 6.863 65.854 2.388 1.00 72.75 233 HIS B N 1
ATOM 4601 C CA . HIS B 1 233 ? 6.412 66.830 3.358 1.00 68.39 233 HIS B CA 1
ATOM 4602 C C . HIS B 1 233 ? 7.439 67.926 3.544 1.00 69.57 233 HIS B C 1
ATOM 4603 O O . HIS B 1 233 ? 7.409 68.657 4.534 1.00 73.20 233 HIS B O 1
ATOM 4610 N N . ARG B 1 234 ? 8.361 68.029 2.597 1.00 68.93 234 ARG B N 1
ATOM 4611 C CA . ARG B 1 234 ? 9.390 69.055 2.660 1.00 68.55 234 ARG B CA 1
ATOM 4612 C C . ARG B 1 234 ? 10.120 69.093 4.020 1.00 65.40 234 ARG B C 1
ATOM 4613 O O . ARG B 1 234 ? 10.414 70.166 4.544 1.00 63.00 234 ARG B O 1
ATOM 4621 N N . LEU B 1 235 ? 10.412 67.915 4.576 1.00 63.26 235 LEU B N 1
ATOM 4622 C CA . LEU B 1 235 ? 11.115 67.800 5.854 1.00 60.02 235 LEU B CA 1
ATOM 4623 C C . LEU B 1 235 ? 12.376 66.924 5.758 1.00 58.93 235 LEU B C 1
ATOM 4624 O O . LEU B 1 235 ? 12.439 65.969 4.981 1.00 56.37 235 LEU B O 1
ATOM 4629 N N . SER B 1 236 ? 13.374 67.252 6.569 1.00 54.37 236 SER B N 1
ATOM 4630 C CA . SER B 1 236 ? 14.612 66.497 6.597 1.00 48.63 236 SER B CA 1
ATOM 4631 C C . SER B 1 236 ? 14.428 65.277 7.489 1.00 48.58 236 SER B C 1
ATOM 4632 O O . SER B 1 236 ? 13.604 65.283 8.399 1.00 49.78 236 SER B O 1
ATOM 4635 N N . LEU B 1 237 ? 15.210 64.240 7.226 1.00 48.10 237 LEU B N 1
ATOM 4636 C CA . LEU B 1 237 ? 15.158 63.021 8.001 1.00 45.16 237 LEU B CA 1
ATOM 4637 C C . LEU B 1 237 ? 15.337 63.354 9.458 1.00 45.72 237 LEU B C 1
ATOM 4638 O O . LEU B 1 237 ? 14.616 62.858 10.316 1.00 47.09 237 LEU B O 1
ATOM 4643 N N . ASN B 1 238 ? 16.329 64.183 9.740 1.00 46.34 238 ASN B N 1
ATOM 4644 C CA . ASN B 1 238 ? 16.582 64.558 11.118 1.00 53.28 238 ASN B CA 1
ATOM 4645 C C . ASN B 1 238 ? 15.359 65.228 11.683 1.00 51.84 238 ASN B C 1
ATOM 4646 O O . ASN B 1 238 ? 14.993 64.982 12.829 1.00 55.84 238 ASN B O 1
ATOM 4651 N N . ALA B 1 239 ? 14.722 66.059 10.863 1.00 48.56 239 ALA B N 1
ATOM 4652 C CA . ALA B 1 239 ? 13.520 66.771 11.272 1.00 43.48 239 ALA B CA 1
ATOM 4653 C C . ALA B 1 239 ? 12.504 65.800 11.856 1.00 42.84 239 ALA B C 1
ATOM 4654 O O . ALA B 1 239 ? 12.087 65.946 13.016 1.00 42.36 239 ALA B O 1
ATOM 4656 N N . VAL B 1 240 ? 12.112 64.804 11.064 1.00 38.66 240 VAL B N 1
ATOM 4657 C CA . VAL B 1 240 ? 11.150 63.817 11.534 1.00 35.78 240 VAL B CA 1
ATOM 4658 C C . VAL B 1 240 ? 11.680 63.064 12.750 1.00 33.64 240 VAL B C 1
ATOM 4659 O O . VAL B 1 240 ? 10.964 62.860 13.727 1.00 34.79 240 VAL B O 1
ATOM 4663 N N . VAL B 1 241 ? 12.945 62.675 12.721 1.00 35.60 241 VAL B N 1
ATOM 4664 C CA . VAL B 1 241 ? 13.488 61.955 13.865 1.00 36.27 241 VAL B CA 1
ATOM 4665 C C . VAL B 1 241 ? 13.436 62.824 15.128 1.00 38.64 241 VAL B C 1
ATOM 4666 O O . VAL B 1 241 ? 12.971 62.355 16.177 1.00 39.07 241 VAL B O 1
ATOM 4670 N N . ALA B 1 242 ? 13.889 64.079 15.051 1.00 34.93 242 ALA B N 1
ATOM 4671 C CA . ALA B 1 242 ? 13.865 64.953 16.242 1.00 38.25 242 ALA B CA 1
ATOM 4672 C C . ALA B 1 242 ? 12.442 65.065 16.822 1.00 41.74 242 ALA B C 1
ATOM 4673 O O . ALA B 1 242 ? 12.246 65.000 18.041 1.00 37.04 242 ALA B O 1
ATOM 4675 N N . ALA B 1 243 ? 11.473 65.251 15.923 1.00 42.33 243 ALA B N 1
ATOM 4676 C CA . ALA B 1 243 ? 10.063 65.361 16.266 1.00 40.21 243 ALA B CA 1
ATOM 4677 C C . ALA B 1 243 ? 9.641 64.097 17.008 1.00 42.42 243 ALA B C 1
ATOM 4678 O O . ALA B 1 243 ? 9.115 64.156 18.136 1.00 39.96 243 ALA B O 1
ATOM 4680 N N . ALA B 1 244 ? 9.874 62.948 16.376 1.00 41.33 244 ALA B N 1
ATOM 4681 C CA . ALA B 1 244 ? 9.526 61.674 17.002 1.00 40.34 244 ALA B CA 1
ATOM 4682 C C . ALA B 1 244 ? 10.182 61.611 18.383 1.00 41.65 244 ALA B C 1
ATOM 4683 O O . ALA B 1 244 ? 9.506 61.349 19.370 1.00 41.84 244 ALA B O 1
ATOM 4685 N N . ILE B 1 245 ? 11.482 61.887 18.460 1.00 40.79 245 ILE B N 1
ATOM 4686 C CA . ILE B 1 245 ? 12.159 61.840 19.753 1.00 44.57 245 ILE B CA 1
ATOM 4687 C C . ILE B 1 245 ? 11.470 62.699 20.812 1.00 48.12 245 ILE B C 1
ATOM 4688 O O . ILE B 1 245 ? 11.190 62.238 21.921 1.00 45.99 245 ILE B O 1
ATOM 4693 N N . LEU B 1 246 ? 11.222 63.957 20.473 1.00 50.83 246 LEU B N 1
ATOM 4694 C CA . LEU B 1 246 ? 10.574 64.877 21.391 1.00 47.24 246 LEU B CA 1
ATOM 4695 C C . LEU B 1 246 ? 9.187 64.376 21.763 1.00 49.89 246 LEU B C 1
ATOM 4696 O O . LEU B 1 246 ? 8.822 64.360 22.946 1.00 47.96 246 LEU B O 1
ATOM 4701 N N . LEU B 1 247 ? 8.407 63.963 20.766 1.00 49.32 247 LEU B N 1
ATOM 4702 C CA . LEU B 1 247 ? 7.060 63.458 21.048 1.00 49.52 247 LEU B CA 1
ATOM 4703 C C . LEU B 1 247 ? 7.147 62.317 22.059 1.00 50.03 247 LEU B C 1
ATOM 4704 O O . LEU B 1 247 ? 6.301 62.191 22.945 1.00 52.41 247 LEU B O 1
ATOM 4709 N N . THR B 1 248 ? 8.181 61.490 21.928 1.00 51.09 248 THR B N 1
ATOM 4710 C CA . THR B 1 248 ? 8.351 60.353 22.832 1.00 49.45 248 THR B CA 1
ATOM 4711 C C . THR B 1 248 ? 8.831 60.779 24.212 1.00 49.48 248 THR B C 1
ATOM 4712 O O . THR B 1 248 ? 8.382 60.238 25.213 1.00 48.55 248 THR B O 1
ATOM 4716 N N . GLU B 1 249 ? 9.754 61.732 24.270 1.00 52.24 249 GLU B N 1
ATOM 4717 C CA . GLU B 1 249 ? 10.233 62.187 25.559 1.00 58.90 249 GLU B CA 1
ATOM 4718 C C . GLU B 1 249 ? 9.095 62.896 26.281 1.00 64.62 249 GLU B C 1
ATOM 4719 O O . GLU B 1 249 ? 9.218 63.280 27.443 1.00 67.47 249 GLU B O 1
ATOM 4725 N N . TRP B 1 250 ? 7.980 63.088 25.592 1.00 67.65 250 TRP B N 1
ATOM 4726 C CA . TRP B 1 250 ? 6.861 63.738 26.240 1.00 70.42 250 TRP B CA 1
ATOM 4727 C C . TRP B 1 250 ? 6.096 62.683 27.016 1.00 73.00 250 TRP B C 1
ATOM 4728 O O . TRP B 1 250 ? 5.917 62.821 28.220 1.00 75.16 250 TRP B O 1
ATOM 4739 N N . GLN B 1 251 ? 5.660 61.626 26.330 1.00 74.06 251 GLN B N 1
ATOM 4740 C CA . GLN B 1 251 ? 4.920 60.543 26.980 1.00 76.82 251 GLN B CA 1
ATOM 4741 C C . GLN B 1 251 ? 5.597 60.131 28.285 1.00 77.36 251 GLN B C 1
ATOM 4742 O O . GLN B 1 251 ? 4.996 60.191 29.358 1.00 77.17 251 GLN B O 1
ATOM 4748 N N . LEU B 1 252 ? 6.852 59.705 28.168 1.00 78.68 252 LEU B N 1
ATOM 4749 C CA . LEU B 1 252 ? 7.657 59.253 29.300 1.00 80.41 252 LEU B CA 1
ATOM 4750 C C . LEU B 1 252 ? 7.598 60.190 30.493 1.00 78.57 252 LEU B C 1
ATOM 4751 O O . LEU B 1 252 ? 7.227 59.785 31.590 1.00 77.80 252 LEU B O 1
ATOM 4756 N N . ARG B 1 253 ? 8.001 61.435 30.277 1.00 78.49 253 ARG B N 1
ATOM 4757 C CA . ARG B 1 253 ? 7.975 62.440 31.326 1.00 80.33 253 ARG B CA 1
ATOM 4758 C C . ARG B 1 253 ? 6.502 62.658 31.576 1.00 84.09 253 ARG B C 1
ATOM 4759 O O . ARG B 1 253 ? 5.856 63.387 30.830 1.00 90.90 253 ARG B O 1
ATOM 4767 N N . ASN B 1 254 ? 5.955 62.029 32.604 1.00 84.35 254 ASN B N 1
ATOM 4768 C CA . ASN B 1 254 ? 4.536 62.189 32.858 1.00 86.69 254 ASN B CA 1
ATOM 4769 C C . ASN B 1 254 ? 4.238 63.582 33.434 1.00 88.47 254 ASN B C 1
ATOM 4770 O O . ASN B 1 254 ? 3.551 63.724 34.445 1.00 90.48 254 ASN B O 1
ATOM 4775 N N . THR B 1 255 ? 4.767 64.601 32.758 1.00 88.09 255 THR B N 1
ATOM 4776 C CA . THR B 1 255 ? 4.604 66.000 33.141 1.00 86.29 255 THR B CA 1
ATOM 4777 C C . THR B 1 255 ? 4.006 66.781 31.975 1.00 86.90 255 THR B C 1
ATOM 4778 O O . THR B 1 255 ? 4.638 67.690 31.438 1.00 84.98 255 THR B O 1
ATOM 4782 N N . PRO B 1 256 ? 2.777 66.432 31.569 1.00 88.13 256 PRO B N 1
ATOM 4783 C CA . PRO B 1 256 ? 2.078 67.088 30.463 1.00 88.14 256 PRO B CA 1
ATOM 4784 C C . PRO B 1 256 ? 2.173 68.602 30.532 1.00 88.75 256 PRO B C 1
ATOM 4785 O O . PRO B 1 256 ? 2.434 69.170 31.592 1.00 90.57 256 PRO B O 1
ATOM 4789 N N . HIS B 1 257 ? 1.955 69.252 29.399 1.00 88.88 257 HIS B N 1
ATOM 4790 C CA . HIS B 1 257 ? 2.000 70.705 29.354 1.00 91.76 257 HIS B CA 1
ATOM 4791 C C . HIS B 1 257 ? 3.186 71.300 30.121 1.00 90.39 257 HIS B C 1
ATOM 4792 O O . HIS B 1 257 ? 3.017 72.003 31.120 1.00 89.40 257 HIS B O 1
ATOM 4799 N N . VAL B 1 258 ? 4.388 70.977 29.650 1.00 89.08 258 VAL B N 1
ATOM 4800 C CA . VAL B 1 258 ? 5.653 71.480 30.198 1.00 82.48 258 VAL B CA 1
ATOM 4801 C C . VAL B 1 258 ? 6.597 71.492 28.994 1.00 78.46 258 VAL B C 1
ATOM 4802 O O . VAL B 1 258 ? 6.748 70.485 28.290 1.00 79.08 258 VAL B O 1
ATOM 4806 N N . PRO B 1 259 ? 7.247 72.632 28.741 1.00 72.40 259 PRO B N 1
ATOM 4807 C CA . PRO B 1 259 ? 8.163 72.743 27.610 1.00 69.69 259 PRO B CA 1
ATOM 4808 C C . PRO B 1 259 ? 9.304 71.739 27.714 1.00 67.30 259 PRO B C 1
ATOM 4809 O O . PRO B 1 259 ? 9.674 71.296 28.805 1.00 67.66 259 PRO B O 1
ATOM 4813 N N . ILE B 1 260 ? 9.833 71.359 26.560 1.00 61.00 260 ILE B N 1
ATOM 4814 C CA . ILE B 1 260 ? 10.937 70.424 26.493 1.00 53.64 260 ILE B CA 1
ATOM 4815 C C . ILE B 1 260 ? 12.061 71.105 25.738 1.00 49.01 260 ILE B C 1
ATOM 4816 O O . ILE B 1 260 ? 12.015 71.207 24.518 1.00 43.83 260 ILE B O 1
ATOM 4821 N N . PRO B 1 261 ? 13.075 71.605 26.462 1.00 45.07 261 PRO B N 1
ATOM 4822 C CA . PRO B 1 261 ? 14.186 72.272 25.777 1.00 44.19 261 PRO B CA 1
ATOM 4823 C C . PRO B 1 261 ? 14.980 71.271 24.948 1.00 44.31 261 PRO B C 1
ATOM 4824 O O . PRO B 1 261 ? 15.406 70.222 25.432 1.00 44.70 261 PRO B O 1
ATOM 4828 N N . TYR B 1 262 ? 15.148 71.601 23.679 1.00 43.31 262 TYR B N 1
ATOM 4829 C CA . TYR B 1 262 ? 15.853 70.739 22.759 1.00 43.46 262 TYR B CA 1
ATOM 4830 C C . TYR B 1 262 ? 17.097 71.424 22.197 1.00 41.83 262 TYR B C 1
ATOM 4831 O O . TYR B 1 262 ? 17.064 72.603 21.831 1.00 41.27 262 TYR B O 1
ATOM 4840 N N . VAL B 1 263 ? 18.206 70.698 22.149 1.00 40.71 263 VAL B N 1
ATOM 4841 C CA . VAL B 1 263 ? 19.426 71.272 21.602 1.00 43.09 263 VAL B CA 1
ATOM 4842 C C . VAL B 1 263 ? 20.139 70.261 20.707 1.00 44.60 263 VAL B C 1
ATOM 4843 O O . VAL B 1 263 ? 20.421 69.140 21.128 1.00 44.17 263 VAL B O 1
ATOM 4847 N N . TYR B 1 264 ? 20.408 70.660 19.466 1.00 47.52 264 TYR B N 1
ATOM 4848 C CA . TYR B 1 264 ? 21.111 69.812 18.512 1.00 48.66 264 TYR B CA 1
ATOM 4849 C C . TYR B 1 264 ? 22.259 70.576 17.871 1.00 48.87 264 TYR B C 1
ATOM 4850 O O . TYR B 1 264 ? 22.280 71.804 17.864 1.00 48.82 264 TYR B O 1
ATOM 4859 N N . PRO B 1 265 ? 23.231 69.844 17.311 1.00 50.82 265 PRO B N 1
ATOM 4860 C CA . PRO B 1 265 ? 24.395 70.456 16.668 1.00 47.63 265 PRO B CA 1
ATOM 4861 C C . PRO B 1 265 ? 24.125 71.077 15.303 1.00 44.07 265 PRO B C 1
ATOM 4862 O O . PRO B 1 265 ? 23.213 70.667 14.589 1.00 40.77 265 PRO B O 1
ATOM 4866 N N . VAL B 1 266 ? 24.939 72.068 14.961 1.00 44.65 266 VAL B N 1
ATOM 4867 C CA . VAL B 1 266 ? 24.879 72.749 13.675 1.00 46.38 266 VAL B CA 1
ATOM 4868 C C . VAL B 1 266 ? 26.336 72.937 13.265 1.00 46.17 266 VAL B C 1
ATOM 4869 O O . VAL B 1 266 ? 27.027 73.832 13.763 1.00 49.86 266 VAL B O 1
ATOM 4873 N N . ASP B 1 267 ? 26.813 72.065 12.383 1.00 46.54 267 ASP B N 1
ATOM 4874 C CA . ASP B 1 267 ? 28.201 72.110 11.927 1.00 44.01 267 ASP B CA 1
ATOM 4875 C C . ASP B 1 267 ? 28.467 73.420 11.192 1.00 40.42 267 ASP B C 1
ATOM 4876 O O . ASP B 1 267 ? 28.171 73.556 10.001 1.00 36.80 267 ASP B O 1
ATOM 4881 N N . LEU B 1 268 ? 29.020 74.393 11.900 1.00 38.89 268 LEU B N 1
ATOM 4882 C CA . LEU B 1 268 ? 29.295 75.681 11.274 1.00 45.01 268 LEU B CA 1
ATOM 4883 C C . LEU B 1 268 ? 30.137 75.588 9.978 1.00 44.55 268 LEU B C 1
ATOM 4884 O O . LEU B 1 268 ? 30.102 76.498 9.160 1.00 43.05 268 LEU B O 1
ATOM 4889 N N . ARG B 1 269 ? 30.872 74.495 9.786 1.00 46.65 269 ARG B N 1
ATOM 4890 C CA . ARG B 1 269 ? 31.677 74.314 8.582 1.00 47.23 269 ARG B CA 1
ATOM 4891 C C . ARG B 1 269 ? 30.848 74.560 7.342 1.00 48.32 269 ARG B C 1
ATOM 4892 O O . ARG B 1 269 ? 31.352 75.011 6.310 1.00 50.29 269 ARG B O 1
ATOM 4900 N N . PHE B 1 270 ? 29.564 74.258 7.439 1.00 48.93 270 PHE B N 1
ATOM 4901 C CA . PHE B 1 270 ? 28.664 74.432 6.300 1.00 50.02 270 PHE B CA 1
ATOM 4902 C C . PHE B 1 270 ? 27.938 75.775 6.315 1.00 49.17 270 PHE B C 1
ATOM 4903 O O . PHE B 1 270 ? 27.179 76.089 5.397 1.00 48.62 270 PHE B O 1
ATOM 4911 N N . VAL B 1 271 ? 28.208 76.582 7.333 1.00 45.94 271 VAL B N 1
ATOM 4912 C CA . VAL B 1 271 ? 27.535 77.857 7.483 1.00 42.86 271 VAL B CA 1
ATOM 4913 C C . VAL B 1 271 ? 28.412 79.082 7.353 1.00 48.26 271 VAL B C 1
ATOM 4914 O O . VAL B 1 271 ? 28.031 80.056 6.693 1.00 47.99 271 VAL B O 1
ATOM 4918 N N . LEU B 1 272 ? 29.564 79.028 8.021 1.00 47.34 272 LEU B N 1
ATOM 4919 C CA . LEU B 1 272 ? 30.500 80.136 8.049 1.00 43.59 272 LEU B CA 1
ATOM 4920 C C . LEU B 1 272 ? 31.076 80.482 6.693 1.00 46.84 272 LEU B C 1
ATOM 4921 O O . LEU B 1 272 ? 31.436 79.610 5.906 1.00 39.85 272 LEU B O 1
ATOM 4926 N N . ALA B 1 273 ? 31.114 81.788 6.445 1.00 56.06 273 ALA B N 1
ATOM 4927 C CA . ALA B 1 273 ? 31.598 82.399 5.215 1.00 61.07 273 ALA B CA 1
ATOM 4928 C C . ALA B 1 273 ? 32.693 81.582 4.554 1.00 65.42 273 ALA B C 1
ATOM 4929 O O . ALA B 1 273 ? 32.382 80.573 3.900 1.00 73.42 273 ALA B O 1
ATOM 4931 N N . PRO B 1 274 ? 33.983 81.984 4.691 1.00 62.30 274 PRO B N 1
ATOM 4932 C CA . PRO B 1 274 ? 34.920 81.088 3.998 1.00 55.93 274 PRO B CA 1
ATOM 4933 C C . PRO B 1 274 ? 34.700 79.736 4.673 1.00 52.53 274 PRO B C 1
ATOM 4934 O O . PRO B 1 274 ? 34.925 79.599 5.881 1.00 44.99 274 PRO B O 1
ATOM 4938 N N . PRO B 1 275 ? 34.206 78.742 3.909 1.00 53.25 275 PRO B N 1
ATOM 4939 C CA . PRO B 1 275 ? 33.939 77.402 4.443 1.00 52.63 275 PRO B CA 1
ATOM 4940 C C . PRO B 1 275 ? 35.167 76.807 5.095 1.00 50.01 275 PRO B C 1
ATOM 4941 O O . PRO B 1 275 ? 36.294 77.097 4.699 1.00 49.81 275 PRO B O 1
ATOM 4945 N N . VAL B 1 276 ? 34.939 75.998 6.120 1.00 49.27 276 VAL B N 1
ATOM 4946 C CA . VAL B 1 276 ? 36.010 75.357 6.870 1.00 48.67 276 VAL B CA 1
ATOM 4947 C C . VAL B 1 276 ? 36.006 73.849 6.641 1.00 47.93 276 VAL B C 1
ATOM 4948 O O . VAL B 1 276 ? 34.950 73.211 6.643 1.00 53.02 276 VAL B O 1
ATOM 4952 N N . ALA B 1 277 ? 37.173 73.265 6.417 1.00 45.37 277 ALA B N 1
ATOM 4953 C CA . ALA B 1 277 ? 37.209 71.826 6.168 1.00 44.06 277 ALA B CA 1
ATOM 4954 C C . ALA B 1 277 ? 37.019 71.034 7.451 1.00 41.59 277 ALA B C 1
ATOM 4955 O O . ALA B 1 277 ? 37.211 71.556 8.556 1.00 39.83 277 ALA B O 1
ATOM 4957 N N . PRO B 1 278 ? 36.626 69.763 7.325 1.00 38.33 278 PRO B N 1
ATOM 4958 C CA . PRO B 1 278 ? 36.438 68.963 8.530 1.00 39.09 278 PRO B CA 1
ATOM 4959 C C . PRO B 1 278 ? 37.644 68.906 9.468 1.00 42.35 278 PRO B C 1
ATOM 4960 O O . PRO B 1 278 ? 37.486 69.045 10.684 1.00 44.98 278 PRO B O 1
ATOM 4964 N N . THR B 1 279 ? 38.852 68.719 8.947 1.00 44.76 279 THR B N 1
ATOM 4965 C CA . THR B 1 279 ? 40.008 68.665 9.859 1.00 47.28 279 THR B CA 1
ATOM 4966 C C . THR B 1 279 ? 40.716 69.990 9.998 1.00 44.99 279 THR B C 1
ATOM 4967 O O . THR B 1 279 ? 41.779 70.076 10.606 1.00 46.42 279 THR B O 1
ATOM 4971 N N . GLU B 1 280 ? 40.108 71.024 9.443 1.00 43.83 280 GLU B N 1
ATOM 4972 C CA . GLU B 1 280 ? 40.666 72.355 9.518 1.00 42.62 280 GLU B CA 1
ATOM 4973 C C . GLU B 1 280 ? 40.465 72.962 10.902 1.00 42.79 280 GLU B C 1
ATOM 4974 O O . GLU B 1 280 ? 41.247 73.814 11.341 1.00 43.63 280 GLU B O 1
ATOM 4980 N N . ALA B 1 281 ? 39.406 72.518 11.578 1.00 43.52 281 ALA B N 1
ATOM 4981 C CA . ALA B 1 281 ? 39.066 72.999 12.915 1.00 40.91 281 ALA B CA 1
ATOM 4982 C C . ALA B 1 281 ? 38.774 71.837 13.854 1.00 42.15 281 ALA B C 1
ATOM 4983 O O . ALA B 1 281 ? 38.256 70.803 13.451 1.00 45.38 281 ALA B O 1
ATOM 4985 N N . THR B 1 282 ? 39.119 72.019 15.117 1.00 45.73 282 THR B N 1
ATOM 4986 C CA . THR B 1 282 ? 38.897 70.999 16.133 1.00 49.38 282 THR B CA 1
ATOM 4987 C C . THR B 1 282 ? 37.428 70.598 16.200 1.00 49.83 282 THR B C 1
ATOM 4988 O O . THR B 1 282 ? 37.003 69.577 15.648 1.00 44.95 282 THR B O 1
ATOM 4992 N N . ASN B 1 283 ? 36.673 71.424 16.919 1.00 52.23 283 ASN B N 1
ATOM 4993 C CA . ASN B 1 283 ? 35.244 71.259 17.136 1.00 48.86 283 ASN B CA 1
ATOM 4994 C C . ASN B 1 283 ? 34.538 72.520 16.640 1.00 47.63 283 ASN B C 1
ATOM 4995 O O . ASN B 1 283 ? 34.762 73.613 17.158 1.00 51.21 283 ASN B O 1
ATOM 5000 N N . LEU B 1 284 ? 33.702 72.373 15.625 1.00 45.41 284 LEU B N 1
ATOM 5001 C CA . LEU B 1 284 ? 32.992 73.511 15.090 1.00 43.36 284 LEU B CA 1
ATOM 5002 C C . LEU B 1 284 ? 31.505 73.182 14.975 1.00 40.99 284 LEU B C 1
ATOM 5003 O O . LEU B 1 284 ? 30.862 73.503 13.976 1.00 40.05 284 LEU B O 1
ATOM 5008 N N . LEU B 1 285 ? 30.966 72.509 15.982 1.00 40.29 285 LEU B N 1
ATOM 5009 C CA . LEU B 1 285 ? 29.553 72.194 15.977 1.00 45.90 285 LEU B CA 1
ATOM 5010 C C . LEU B 1 285 ? 28.836 73.238 16.828 1.00 49.43 285 LEU B C 1
ATOM 5011 O O . LEU B 1 285 ? 28.955 73.257 18.059 1.00 45.93 285 LEU B O 1
ATOM 5016 N N . GLY B 1 286 ? 28.123 74.132 16.154 1.00 49.81 286 GLY B N 1
ATOM 5017 C CA . GLY B 1 286 ? 27.378 75.149 16.856 1.00 52.71 286 GLY B CA 1
ATOM 5018 C C . GLY B 1 286 ? 26.199 74.485 17.534 1.00 53.29 286 GLY B C 1
ATOM 5019 O O . GLY B 1 286 ? 25.944 73.290 17.350 1.00 51.54 286 GLY B O 1
ATOM 5020 N N . ALA B 1 287 ? 25.457 75.248 18.320 1.00 53.86 287 ALA B N 1
AT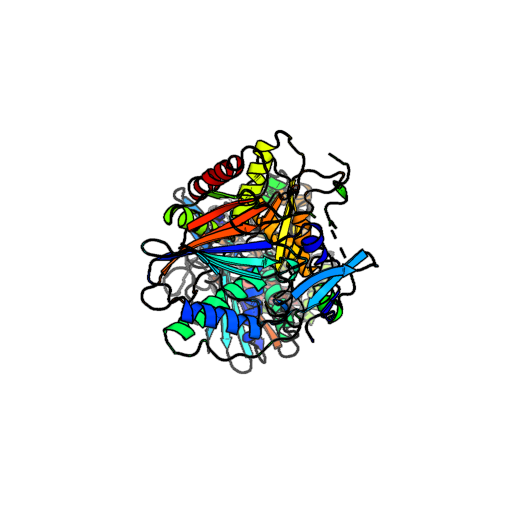OM 5021 C CA . ALA B 1 287 ? 24.313 74.673 19.015 1.00 52.95 287 ALA B CA 1
ATOM 5022 C C . ALA B 1 287 ? 22.997 75.346 18.654 1.00 48.81 287 ALA B C 1
ATOM 5023 O O . ALA B 1 287 ? 22.834 76.542 18.859 1.00 52.53 287 ALA B O 1
ATOM 5025 N N . ALA B 1 288 ? 22.060 74.596 18.096 1.00 45.01 288 ALA B N 1
ATOM 5026 C CA . ALA B 1 288 ? 20.775 75.196 17.794 1.00 45.91 288 ALA B CA 1
ATOM 5027 C C . ALA B 1 288 ? 19.885 74.908 18.992 1.00 45.59 288 ALA B C 1
ATOM 5028 O O . ALA B 1 288 ? 19.981 73.845 19.619 1.00 44.54 288 ALA B O 1
ATOM 5030 N N . SER B 1 289 ? 19.037 75.866 19.334 1.00 48.58 289 SER B N 1
ATOM 5031 C CA . SER B 1 289 ? 18.122 75.693 20.459 1.00 47.23 289 SER B CA 1
ATOM 5032 C C . SER B 1 289 ? 16.705 75.755 19.928 1.00 43.32 289 SER B C 1
ATOM 5033 O O . SER B 1 289 ? 16.439 76.373 18.895 1.00 40.32 289 SER B O 1
ATOM 5036 N N . TYR B 1 290 ? 15.805 75.097 20.635 1.00 40.23 290 TYR B N 1
ATOM 5037 C CA . TYR B 1 290 ? 14.412 75.066 20.249 1.00 41.68 290 TYR B CA 1
ATOM 5038 C C . TYR B 1 290 ? 13.616 74.625 21.466 1.00 44.82 290 TYR B C 1
ATOM 5039 O O . TYR B 1 290 ? 14.006 73.686 22.171 1.00 41.06 290 TYR B O 1
ATOM 5048 N N . LEU B 1 291 ? 12.509 75.305 21.736 1.00 47.22 291 LEU B N 1
ATOM 5049 C CA . LEU B 1 291 ? 11.681 74.949 22.886 1.00 48.81 291 LEU B CA 1
ATOM 5050 C C . LEU B 1 291 ? 10.487 74.133 22.395 1.00 49.02 291 LEU B C 1
ATOM 5051 O O . LEU B 1 291 ? 9.621 74.645 21.690 1.00 50.76 291 LEU B O 1
ATOM 5056 N N . ALA B 1 292 ? 10.452 72.855 22.754 1.00 49.64 292 ALA B N 1
ATOM 5057 C CA . ALA B 1 292 ? 9.367 71.983 22.323 1.00 52.85 292 ALA B CA 1
ATOM 5058 C C . ALA B 1 292 ? 8.147 72.021 23.241 1.00 53.88 292 ALA B C 1
ATOM 5059 O O . ALA B 1 292 ? 8.200 71.605 24.398 1.00 52.62 292 ALA B O 1
ATOM 5061 N N . GLU B 1 293 ? 7.047 72.539 22.714 1.00 55.39 293 GLU B N 1
ATOM 5062 C CA . GLU B 1 293 ? 5.814 72.624 23.474 1.00 58.35 293 GLU B CA 1
ATOM 5063 C C . GLU B 1 293 ? 4.840 71.607 22.909 1.00 58.37 293 GLU B C 1
ATOM 5064 O O . GLU B 1 293 ? 4.036 71.893 22.019 1.00 52.76 293 GLU B O 1
ATOM 5070 N N . ILE B 1 294 ? 4.956 70.395 23.434 1.00 59.31 294 ILE B N 1
ATOM 5071 C CA . ILE B 1 294 ? 4.132 69.287 23.002 1.00 60.06 294 ILE B CA 1
ATOM 5072 C C . ILE B 1 294 ? 2.871 69.149 23.813 1.00 59.85 294 ILE B C 1
ATOM 5073 O O . ILE B 1 294 ? 2.867 69.349 25.030 1.00 57.70 294 ILE B O 1
ATOM 5078 N N . GLY B 1 295 ? 1.796 68.801 23.114 1.00 60.74 295 GLY B N 1
ATOM 5079 C CA . GLY B 1 295 ? 0.505 68.602 23.745 1.00 62.31 295 GLY B CA 1
ATOM 5080 C C . GLY B 1 295 ? -0.059 67.258 23.323 1.00 63.04 295 GLY B C 1
ATOM 5081 O O . GLY B 1 295 ? 0.524 66.571 22.486 1.00 63.50 295 GLY B O 1
ATOM 5082 N N . PRO B 1 296 ? -1.196 66.848 23.881 1.00 64.07 296 PRO B N 1
ATOM 5083 C CA . PRO B 1 296 ? -1.752 65.557 23.484 1.00 64.18 296 PRO B CA 1
ATOM 5084 C C . PRO B 1 296 ? -2.052 65.482 21.990 1.00 64.22 296 PRO B C 1
ATOM 5085 O O . PRO B 1 296 ? -2.217 64.398 21.442 1.00 65.00 296 PRO B O 1
ATOM 5089 N N . ASN B 1 297 ? -2.096 66.624 21.318 1.00 65.51 297 ASN B N 1
ATOM 5090 C CA . ASN B 1 297 ? -2.427 66.599 19.909 1.00 66.54 297 ASN B CA 1
ATOM 5091 C C . ASN B 1 297 ? -1.387 67.113 18.936 1.00 63.70 297 ASN B C 1
ATOM 5092 O O . ASN B 1 297 ? -1.654 67.238 17.742 1.00 65.53 297 ASN B O 1
ATOM 5097 N N . THR B 1 298 ? -0.201 67.397 19.447 1.00 60.93 298 THR B N 1
ATOM 5098 C CA . THR B 1 298 ? 0.885 67.873 18.614 1.00 57.87 298 THR B CA 1
ATOM 5099 C C . THR B 1 298 ? 1.042 66.981 17.385 1.00 59.25 298 THR B C 1
ATOM 5100 O O . THR B 1 298 ? 1.129 65.755 17.495 1.00 58.99 298 THR B O 1
ATOM 5104 N N . ASP B 1 299 ? 1.084 67.607 16.216 1.00 58.53 299 ASP B N 1
ATOM 5105 C CA . ASP B 1 299 ? 1.243 66.883 14.966 1.00 60.27 299 ASP B CA 1
ATOM 5106 C C . ASP B 1 299 ? 2.705 66.648 14.605 1.00 62.54 299 ASP B C 1
ATOM 5107 O O . ASP B 1 299 ? 3.520 67.570 14.634 1.00 62.46 299 ASP B O 1
ATOM 5112 N N . ILE B 1 300 ? 3.023 65.419 14.215 1.00 63.46 300 ILE B N 1
ATOM 5113 C CA . ILE B 1 300 ? 4.402 65.075 13.868 1.00 61.38 300 ILE B CA 1
ATOM 5114 C C . ILE B 1 300 ? 4.977 65.994 12.806 1.00 58.80 300 ILE B C 1
ATOM 5115 O O . ILE B 1 300 ? 6.084 66.507 12.959 1.00 58.04 300 ILE B O 1
ATOM 5120 N N . VAL B 1 301 ? 4.236 66.207 11.725 1.00 55.37 301 VAL B N 1
ATOM 5121 C CA . VAL B 1 301 ? 4.747 67.075 10.675 1.00 51.10 301 VAL B CA 1
ATOM 5122 C C . VAL B 1 301 ? 4.818 68.531 11.113 1.00 52.86 301 VAL B C 1
ATOM 5123 O O . VAL B 1 301 ? 5.778 69.236 10.775 1.00 53.90 301 VAL B O 1
ATOM 5127 N N . ASP B 1 302 ? 3.826 68.996 11.866 1.00 52.22 302 ASP B N 1
ATOM 5128 C CA . ASP B 1 302 ? 3.865 70.379 12.314 1.00 51.78 302 ASP B CA 1
ATOM 5129 C C . ASP B 1 302 ? 5.108 70.597 13.155 1.00 49.49 302 ASP B C 1
ATOM 5130 O O . ASP B 1 302 ? 5.917 71.470 12.853 1.00 47.11 302 ASP B O 1
ATOM 5135 N N . LEU B 1 303 ? 5.260 69.790 14.203 1.00 47.83 303 LEU B N 1
ATOM 5136 C CA . LEU B 1 303 ? 6.427 69.882 15.083 1.00 46.67 303 LEU B CA 1
ATOM 5137 C C . LEU B 1 303 ? 7.751 69.994 14.293 1.00 51.12 303 LEU B C 1
ATOM 5138 O O . LEU B 1 303 ? 8.481 70.975 14.455 1.00 52.93 303 LEU B O 1
ATOM 5143 N N . ALA B 1 304 ? 8.039 68.990 13.453 1.00 48.16 304 ALA B N 1
ATOM 5144 C CA . ALA B 1 304 ? 9.246 68.952 12.632 1.00 44.59 304 ALA B CA 1
ATOM 5145 C C . ALA B 1 304 ? 9.420 70.241 11.855 1.00 44.61 304 ALA B C 1
ATOM 5146 O O . ALA B 1 304 ? 10.467 70.890 11.903 1.00 48.44 304 ALA B O 1
ATOM 5148 N N . SER B 1 305 ? 8.375 70.578 11.120 1.00 40.39 305 SER B N 1
ATOM 5149 C CA . SER B 1 305 ? 8.346 71.767 10.312 1.00 37.21 305 SER B CA 1
ATOM 5150 C C . SER B 1 305 ? 8.797 72.968 11.100 1.00 38.87 305 SER B C 1
ATOM 5151 O O . SER B 1 305 ? 9.684 73.712 10.678 1.00 39.41 305 SER B O 1
ATOM 5154 N N . ASP B 1 306 ? 8.189 73.147 12.264 1.00 38.39 306 ASP B N 1
ATOM 5155 C CA . ASP B 1 306 ? 8.512 74.286 13.088 1.00 37.70 306 ASP B CA 1
ATOM 5156 C C . ASP B 1 306 ? 9.958 74.313 13.525 1.00 39.85 306 ASP B C 1
ATOM 5157 O O . ASP B 1 306 ? 10.587 75.372 13.529 1.00 44.95 306 ASP B O 1
ATOM 5162 N N . ILE B 1 307 ? 10.473 73.150 13.913 1.00 39.00 307 ILE B N 1
ATOM 5163 C CA . ILE B 1 307 ? 11.864 73.028 14.346 1.00 38.39 307 ILE B CA 1
ATOM 5164 C C . ILE B 1 307 ? 12.794 73.546 13.246 1.00 37.87 307 ILE B C 1
ATOM 5165 O O . ILE B 1 307 ? 13.742 74.289 13.509 1.00 39.24 307 ILE B O 1
ATOM 5170 N N . VAL B 1 308 ? 12.493 73.174 12.010 1.00 33.09 308 VAL B N 1
ATOM 5171 C CA . VAL B 1 308 ? 13.285 73.616 10.883 1.00 38.57 308 VAL B CA 1
ATOM 5172 C C . VAL B 1 308 ? 13.173 75.118 10.633 1.00 42.52 308 VAL B C 1
ATOM 5173 O O . VAL B 1 308 ? 14.177 75.770 10.338 1.00 47.33 308 VAL B O 1
ATOM 5177 N N . ALA B 1 309 ? 11.962 75.663 10.729 1.00 43.54 309 ALA B N 1
ATOM 5178 C CA . ALA B 1 309 ? 11.740 77.096 10.531 1.00 39.45 309 ALA B CA 1
ATOM 5179 C C . ALA B 1 309 ? 12.612 77.868 11.507 1.00 36.44 309 ALA B C 1
ATOM 5180 O O . ALA B 1 309 ? 13.367 78.769 11.103 1.00 31.94 309 ALA B O 1
ATOM 5182 N N . THR B 1 310 ? 12.504 77.496 12.781 1.00 30.25 310 THR B N 1
ATOM 5183 C CA . THR B 1 310 ? 13.261 78.132 13.849 1.00 34.38 310 THR B CA 1
ATOM 5184 C C . THR B 1 310 ? 14.755 78.138 13.490 1.00 39.62 310 THR B C 1
ATOM 5185 O O . THR B 1 310 ? 15.446 79.133 13.719 1.00 38.68 310 THR B O 1
ATOM 5189 N N . LEU B 1 311 ? 15.251 77.040 12.915 1.00 43.07 311 LEU B N 1
ATOM 5190 C CA . LEU B 1 311 ? 16.662 76.973 12.533 1.00 41.69 311 LEU B CA 1
ATOM 5191 C C . LEU B 1 311 ? 16.976 77.943 11.405 1.00 42.02 311 LEU B C 1
ATOM 5192 O O . LEU B 1 311 ? 17.971 78.678 11.448 1.00 42.65 311 LEU B O 1
ATOM 5197 N N . ARG B 1 312 ? 16.140 77.923 10.374 1.00 41.47 312 ARG B N 1
ATOM 5198 C CA . ARG B 1 312 ? 16.344 78.807 9.242 1.00 42.74 312 ARG B CA 1
ATOM 5199 C C . ARG B 1 312 ? 16.384 80.242 9.733 1.00 44.06 312 ARG B C 1
ATOM 5200 O O . ARG B 1 312 ? 17.316 80.992 9.433 1.00 40.32 312 ARG B O 1
ATOM 5208 N N . ALA B 1 313 ? 15.370 80.614 10.504 1.00 47.77 313 ALA B N 1
ATOM 5209 C CA . ALA B 1 313 ? 15.275 81.957 11.052 1.00 48.01 313 ALA B CA 1
ATOM 5210 C C . ALA B 1 313 ? 16.578 82.311 11.754 1.00 48.44 313 ALA B C 1
ATOM 5211 O O . ALA B 1 313 ? 17.223 83.313 11.426 1.00 48.17 313 ALA B O 1
ATOM 5213 N N . ASP B 1 314 ? 16.966 81.474 12.717 1.00 47.54 314 ASP B N 1
ATOM 5214 C CA . ASP B 1 314 ? 18.200 81.687 13.484 1.00 45.15 314 ASP B CA 1
ATOM 5215 C C . ASP B 1 314 ? 19.423 81.977 12.622 1.00 45.61 314 ASP B C 1
ATOM 5216 O O . ASP B 1 314 ? 20.220 82.850 12.943 1.00 49.04 314 ASP B O 1
ATOM 5221 N N . LEU B 1 315 ? 19.569 81.221 11.542 1.00 47.82 315 LEU B N 1
ATOM 5222 C CA . LEU B 1 315 ? 20.692 81.375 10.633 1.00 49.60 315 LEU B CA 1
ATOM 5223 C C . LEU B 1 315 ? 20.658 82.730 9.922 1.00 51.38 315 LEU B C 1
ATOM 5224 O O . LEU B 1 315 ? 21.692 83.403 9.786 1.00 52.26 315 LEU B O 1
ATOM 5229 N N . ALA B 1 316 ? 19.464 83.105 9.464 1.00 48.26 316 ALA B N 1
ATOM 5230 C CA . ALA B 1 316 ? 19.217 84.366 8.775 1.00 44.84 316 ALA B CA 1
ATOM 5231 C C . ALA B 1 316 ? 19.491 85.560 9.684 1.00 46.56 316 ALA B C 1
ATOM 5232 O O . ALA B 1 316 ? 19.804 86.655 9.214 1.00 48.95 316 ALA B O 1
ATOM 5234 N N . ASN B 1 317 ? 19.377 85.337 10.988 1.00 43.42 317 ASN B N 1
ATOM 5235 C CA . ASN B 1 317 ? 19.614 86.377 11.977 1.00 44.69 317 ASN B CA 1
ATOM 5236 C C . ASN B 1 317 ? 21.022 86.295 12.527 1.00 48.34 317 ASN B C 1
ATOM 5237 O O . ASN B 1 317 ? 21.433 87.132 13.337 1.00 48.29 317 ASN B O 1
ATOM 5242 N N . GLY B 1 318 ? 21.744 85.268 12.081 1.00 48.17 318 GLY B N 1
ATOM 5243 C CA . GLY B 1 318 ? 23.109 85.053 12.512 1.00 46.71 318 GLY B CA 1
ATOM 5244 C C . GLY B 1 318 ? 23.153 84.589 13.949 1.00 46.81 318 GLY B C 1
ATOM 5245 O O . GLY B 1 318 ? 24.151 84.795 14.639 1.00 49.73 318 GLY B O 1
ATOM 5246 N N . VAL B 1 319 ? 22.089 83.944 14.408 1.00 42.62 319 VAL B N 1
ATOM 5247 C CA . VAL B 1 319 ? 22.055 83.491 15.787 1.00 44.32 319 VAL B CA 1
ATOM 5248 C C . VAL B 1 319 ? 23.086 82.430 16.087 1.00 44.01 319 VAL B C 1
ATOM 5249 O O . VAL B 1 319 ? 23.879 82.580 17.004 1.00 44.23 319 VAL B O 1
ATOM 5253 N N . ILE B 1 320 ? 23.087 81.365 15.303 1.00 47.12 320 ILE B N 1
ATOM 5254 C CA . ILE B 1 320 ? 24.029 80.289 15.532 1.00 48.23 320 ILE B CA 1
ATOM 5255 C C . ILE B 1 320 ? 25.470 80.729 15.336 1.00 48.17 320 ILE B C 1
ATOM 5256 O O . ILE B 1 320 ? 26.331 80.420 16.159 1.00 49.93 320 ILE B O 1
ATOM 5261 N N . GLN B 1 321 ? 25.729 81.478 14.272 1.00 48.19 321 GLN B N 1
ATOM 5262 C CA . GLN B 1 321 ? 27.079 81.946 14.000 1.00 48.71 321 GLN B CA 1
ATOM 5263 C C . GLN B 1 321 ? 27.680 82.750 15.140 1.00 51.39 321 GLN B C 1
ATOM 5264 O O . GLN B 1 321 ? 28.817 82.503 15.551 1.00 52.75 321 GLN B O 1
ATOM 5270 N N . GLN B 1 322 ? 26.917 83.705 15.666 1.00 55.52 322 GLN B N 1
ATOM 5271 C CA . GLN B 1 322 ? 27.408 84.583 16.738 1.00 57.61 322 GLN B CA 1
ATOM 5272 C C . GLN B 1 322 ? 26.970 84.230 18.145 1.00 60.69 322 GLN B C 1
ATOM 5273 O O . GLN B 1 322 ? 27.279 84.952 19.091 1.00 61.38 322 GLN B O 1
ATOM 5279 N N . SER B 1 323 ? 26.257 83.119 18.274 1.00 63.75 323 SER B N 1
ATOM 5280 C CA . SER B 1 323 ? 25.777 82.655 19.560 1.00 65.15 323 SER B CA 1
ATOM 5281 C C . SER B 1 323 ? 26.916 82.463 20.537 1.00 68.09 323 SER B C 1
ATOM 5282 O O . SER B 1 323 ? 26.840 82.872 21.697 1.00 67.69 323 SER B O 1
ATOM 5285 N N . GLY B 1 324 ? 27.976 81.835 20.054 1.00 71.22 324 GLY B N 1
ATOM 5286 C CA . GLY B 1 324 ? 29.105 81.551 20.909 1.00 72.03 324 GLY B CA 1
ATOM 5287 C C . GLY B 1 324 ? 28.862 80.244 21.661 1.00 74.44 324 GLY B C 1
ATOM 5288 O O . GLY B 1 324 ? 29.657 79.875 22.522 1.00 76.96 324 GLY B O 1
ATOM 5289 N N . LEU B 1 325 ? 27.764 79.550 21.350 1.00 73.38 325 LEU B N 1
ATOM 5290 C CA . LEU B 1 325 ? 27.436 78.288 22.010 1.00 73.80 325 LEU B CA 1
ATOM 5291 C C . LEU B 1 325 ? 27.810 77.076 21.165 1.00 72.68 325 LEU B C 1
ATOM 5292 O O . LEU B 1 325 ? 27.462 76.989 19.986 1.00 75.95 325 LEU B O 1
ATOM 5297 N N . HIS B 1 326 ? 28.498 76.122 21.781 1.00 68.62 326 HIS B N 1
ATOM 5298 C CA . HIS B 1 326 ? 28.919 74.914 21.081 1.00 61.08 326 HIS B CA 1
ATOM 5299 C C . HIS B 1 326 ? 28.109 73.697 21.541 1.00 56.02 326 HIS B C 1
ATOM 5300 O O . HIS B 1 326 ? 27.500 73.717 22.607 1.00 53.59 326 HIS B O 1
ATOM 5307 N N . PHE B 1 327 ? 28.108 72.635 20.744 1.00 53.63 327 PHE B N 1
ATOM 5308 C CA . PHE B 1 327 ? 27.359 71.443 21.112 1.00 51.34 327 PHE B CA 1
ATOM 5309 C C . PHE B 1 327 ? 28.021 70.739 22.274 1.00 52.15 327 PHE B C 1
ATOM 5310 O O . PHE B 1 327 ? 27.424 69.870 22.907 1.00 51.50 327 PHE B O 1
ATOM 5318 N N . GLY B 1 328 ? 29.262 71.123 22.551 1.00 53.55 328 GLY B N 1
ATOM 5319 C CA . GLY B 1 328 ? 29.986 70.530 23.657 1.00 52.91 328 GLY B CA 1
ATOM 5320 C C . GLY B 1 328 ? 29.220 70.673 24.962 1.00 52.56 328 GLY B C 1
ATOM 5321 O O . GLY B 1 328 ? 29.519 69.975 25.926 1.00 52.46 328 GLY B O 1
ATOM 5322 N N . THR B 1 329 ? 28.238 71.575 25.008 1.00 51.46 329 THR B N 1
ATOM 5323 C CA . THR B 1 329 ? 27.461 71.753 26.232 1.00 54.54 329 THR B CA 1
ATOM 5324 C C . THR B 1 329 ? 26.616 70.514 26.533 1.00 56.63 329 THR B C 1
ATOM 5325 O O . THR B 1 329 ? 26.038 70.404 27.615 1.00 60.32 329 THR B O 1
ATOM 5329 N N . ALA B 1 330 ? 26.550 69.580 25.586 1.00 53.28 330 ALA B N 1
ATOM 5330 C CA . ALA B 1 330 ? 25.783 68.367 25.803 1.00 51.94 330 ALA B CA 1
ATOM 5331 C C . ALA B 1 330 ? 26.381 67.584 26.962 1.00 54.16 330 ALA B C 1
ATOM 5332 O O . ALA B 1 330 ? 25.674 66.844 27.658 1.00 57.53 330 ALA B O 1
ATOM 5334 N N . PHE B 1 331 ? 27.682 67.751 27.185 1.00 55.56 331 PHE B N 1
ATOM 5335 C CA . PHE B 1 331 ? 28.359 67.041 28.280 1.00 57.21 331 PHE B CA 1
ATOM 5336 C C . PHE B 1 331 ? 28.118 67.670 29.650 1.00 60.15 331 PHE B C 1
ATOM 5337 O O . PHE B 1 331 ? 28.304 67.016 30.685 1.00 62.93 331 PHE B O 1
ATOM 5345 N N . GLU B 1 332 ? 27.701 68.936 29.649 1.00 62.56 332 GLU B N 1
ATOM 5346 C CA . GLU B 1 332 ? 27.400 69.667 30.887 1.00 61.81 332 GLU B CA 1
ATOM 5347 C C . GLU B 1 332 ? 25.994 69.331 31.397 1.00 60.57 332 GLU B C 1
ATOM 5348 O O . GLU B 1 332 ? 25.603 69.770 32.478 1.00 57.27 332 GLU B O 1
ATOM 5354 N N . GLY B 1 333 ? 25.252 68.549 30.614 1.00 59.80 333 GLY B N 1
ATOM 5355 C CA . GLY B 1 333 ? 23.910 68.146 30.998 1.00 60.93 333 GLY B CA 1
ATOM 5356 C C . GLY B 1 333 ? 22.844 69.227 30.948 1.00 62.21 333 GLY B C 1
ATOM 5357 O O . GLY B 1 333 ? 22.854 70.098 30.068 1.00 61.40 333 GLY B O 1
ATOM 5358 N N . THR B 1 334 ? 21.914 69.159 31.901 1.00 62.72 334 THR B N 1
ATOM 5359 C CA . THR B 1 334 ? 20.811 70.119 32.013 1.00 61.59 334 THR B CA 1
ATOM 5360 C C . THR B 1 334 ? 21.127 71.170 33.068 1.00 60.33 334 THR B C 1
ATOM 5361 O O . THR B 1 334 ? 21.213 70.857 34.252 1.00 59.55 334 THR B O 1
ATOM 5365 N N . PRO B 1 335 ? 21.279 72.434 32.650 1.00 61.61 335 PRO B N 1
ATOM 5366 C CA . PRO B 1 335 ? 21.587 73.518 33.587 1.00 63.76 335 PRO B CA 1
ATOM 5367 C C . PRO B 1 335 ? 20.462 73.761 34.591 1.00 68.90 335 PRO B C 1
ATOM 5368 O O . PRO B 1 335 ? 19.291 73.847 34.215 1.00 68.93 335 PRO B O 1
ATOM 5372 N N . PRO B 1 336 ? 20.808 73.881 35.887 1.00 73.48 336 PRO B N 1
ATOM 5373 C CA . PRO B 1 336 ? 19.812 74.111 36.941 1.00 74.99 336 PRO B CA 1
ATOM 5374 C C . PRO B 1 336 ? 18.850 75.248 36.619 1.00 74.28 336 PRO B C 1
ATOM 5375 O O . PRO B 1 336 ? 19.267 76.335 36.209 1.00 72.90 336 PRO B O 1
ATOM 5379 N N . GLY B 1 337 ? 17.563 74.980 36.810 1.00 71.96 337 GLY B N 1
ATOM 5380 C CA . GLY B 1 337 ? 16.550 75.974 36.531 1.00 70.33 337 GLY B CA 1
ATOM 5381 C C . GLY B 1 337 ? 15.889 75.715 35.196 1.00 70.35 337 GLY B C 1
ATOM 5382 O O . GLY B 1 337 ? 15.277 76.605 34.606 1.00 72.53 337 GLY B O 1
ATOM 5383 N N . LEU B 1 338 ? 16.018 74.490 34.706 1.00 66.84 338 LEU B N 1
ATOM 5384 C CA . LEU B 1 338 ? 15.415 74.128 33.432 1.00 61.44 338 LEU B CA 1
ATOM 5385 C C . LEU B 1 338 ? 14.984 72.692 33.443 1.00 55.98 338 LEU B C 1
ATOM 5386 O O . LEU B 1 338 ? 15.579 71.862 34.116 1.00 54.42 338 LEU B O 1
ATOM 5391 N N . PRO B 1 339 ? 13.907 72.384 32.725 1.00 55.13 339 PRO B N 1
ATOM 5392 C CA . PRO B 1 339 ? 13.474 70.988 32.711 1.00 59.22 339 PRO B CA 1
ATOM 5393 C C . PRO B 1 339 ? 14.483 70.156 31.891 1.00 61.37 339 PRO B C 1
ATOM 5394 O O . PRO B 1 339 ? 15.178 70.698 31.029 1.00 65.53 339 PRO B O 1
ATOM 5398 N N . PRO B 1 340 ? 14.592 68.842 32.159 1.00 58.85 340 PRO B N 1
ATOM 5399 C CA . PRO B 1 340 ? 15.532 67.981 31.427 1.00 57.00 340 PRO B CA 1
ATOM 5400 C C . PRO B 1 340 ? 15.659 68.277 29.935 1.00 53.64 340 PRO B C 1
ATOM 5401 O O . PRO B 1 340 ? 14.691 68.147 29.194 1.00 53.63 340 PRO B O 1
ATOM 5405 N N . LEU B 1 341 ? 16.853 68.678 29.504 1.00 51.51 341 LEU B N 1
ATOM 5406 C CA . LEU B 1 341 ? 17.077 68.967 28.098 1.00 51.08 341 LEU B CA 1
ATOM 5407 C C . LEU B 1 341 ? 17.193 67.690 27.301 1.00 49.96 341 LEU B C 1
ATOM 5408 O O . LEU B 1 341 ? 17.412 66.607 27.847 1.00 51.26 341 LEU B O 1
ATOM 5413 N N . VAL B 1 342 ? 17.058 67.841 25.992 1.00 46.33 342 VAL B N 1
ATOM 5414 C CA . VAL B 1 342 ? 17.149 66.728 25.078 1.00 42.99 342 VAL B CA 1
ATOM 5415 C C . VAL B 1 342 ? 18.187 67.064 24.009 1.00 42.52 342 VAL B C 1
ATOM 5416 O O . VAL B 1 342 ? 18.157 68.143 23.404 1.00 39.17 342 VAL B O 1
ATOM 5420 N N . PHE B 1 343 ? 19.138 66.157 23.809 1.00 44.46 343 PHE B N 1
ATOM 5421 C CA . PHE B 1 343 ? 20.166 66.375 22.794 1.00 42.25 343 PHE B CA 1
ATOM 5422 C C . PHE B 1 343 ? 20.182 65.273 21.772 1.00 40.59 343 PHE B C 1
ATOM 5423 O O . PHE B 1 343 ? 20.175 64.094 22.113 1.00 42.84 343 PHE B O 1
ATOM 5431 N N . CYS B 1 344 ? 20.229 65.666 20.512 1.00 40.29 344 CYS B N 1
ATOM 5432 C CA . CYS B 1 344 ? 20.269 64.694 19.452 1.00 43.17 344 CYS B CA 1
ATOM 5433 C C . CYS B 1 344 ? 21.398 65.059 18.517 1.00 43.72 344 CYS B C 1
ATOM 5434 O O . CYS B 1 344 ? 21.736 66.233 18.398 1.00 42.95 344 CYS B O 1
ATOM 5437 N N . THR B 1 345 ? 22.002 64.048 17.890 1.00 50.37 345 THR B N 1
ATOM 5438 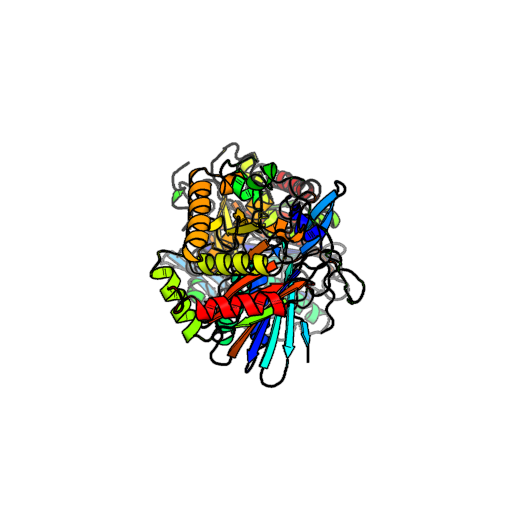C CA . THR B 1 345 ? 23.105 64.260 16.961 1.00 54.41 345 THR B CA 1
ATOM 5439 C C . THR B 1 345 ? 22.967 63.508 15.667 1.00 59.71 345 THR B C 1
ATOM 5440 O O . THR B 1 345 ? 22.340 62.457 15.606 1.00 64.54 345 THR B O 1
ATOM 5444 N N . ASP B 1 346 ? 23.609 64.054 14.641 1.00 64.04 346 ASP B N 1
ATOM 5445 C CA . ASP B 1 346 ? 23.658 63.439 13.320 1.00 67.69 346 ASP B CA 1
ATOM 5446 C C . ASP B 1 346 ? 25.024 63.783 12.707 1.00 69.99 346 ASP B C 1
ATOM 5447 O O . ASP B 1 346 ? 25.302 63.444 11.560 1.00 70.02 346 ASP B O 1
ATOM 5452 N N . ALA B 1 347 ? 25.866 64.440 13.509 1.00 72.04 347 ALA B N 1
ATOM 5453 C CA . ALA B 1 347 ? 27.197 64.877 13.107 1.00 75.74 347 ALA B CA 1
ATOM 5454 C C . ALA B 1 347 ? 28.231 63.764 13.081 1.00 79.24 347 ALA B C 1
ATOM 5455 O O . ALA B 1 347 ? 29.427 64.032 12.974 1.00 80.00 347 ALA B O 1
ATOM 5457 N N . THR B 1 348 ? 27.778 62.518 13.191 1.00 84.25 348 THR B N 1
ATOM 5458 C CA . THR B 1 348 ? 28.685 61.368 13.159 1.00 87.20 348 THR B CA 1
ATOM 5459 C C . THR B 1 348 ? 28.119 60.264 12.255 1.00 90.56 348 THR B C 1
ATOM 5460 O O . THR B 1 348 ? 27.050 59.714 12.530 1.00 91.67 348 THR B O 1
ATOM 5464 N N . SER B 1 349 ? 28.845 59.955 11.178 1.00 93.23 349 SER B N 1
ATOM 5465 C CA . SER B 1 349 ? 28.454 58.926 10.206 1.00 94.62 349 SER B CA 1
ATOM 5466 C C . SER B 1 349 ? 29.594 58.673 9.213 1.00 95.79 349 SER B C 1
ATOM 5467 O O . SER B 1 349 ? 30.422 59.555 8.993 1.00 96.54 349 SER B O 1
ATOM 5470 N N . PHE B 1 350 ? 29.642 57.474 8.626 1.00 95.88 350 PHE B N 1
ATOM 5471 C CA . PHE B 1 350 ? 30.705 57.122 7.669 1.00 94.81 350 PHE B CA 1
ATOM 5472 C C . PHE B 1 350 ? 30.151 56.505 6.385 1.00 94.60 350 PHE B C 1
ATOM 5473 O O . PHE B 1 350 ? 30.162 55.286 6.213 1.00 95.10 350 PHE B O 1
ATOM 5481 N N . PRO B 1 351 ? 29.687 57.348 5.453 1.00 94.42 351 PRO B N 1
ATOM 5482 C CA . PRO B 1 351 ? 29.127 56.872 4.187 1.00 92.79 351 PRO B CA 1
ATOM 5483 C C . PRO B 1 351 ? 30.157 56.607 3.096 1.00 90.74 351 PRO B C 1
ATOM 5484 O O . PRO B 1 351 ? 29.794 56.203 1.995 1.00 90.24 351 PRO B O 1
ATOM 5488 N N . THR B 1 352 ? 31.435 56.828 3.395 1.00 89.76 352 THR B N 1
ATOM 5489 C CA . THR B 1 352 ? 32.480 56.621 2.395 1.00 88.24 352 THR B CA 1
ATOM 5490 C C . THR B 1 352 ? 33.668 55.767 2.861 1.00 84.16 352 THR B C 1
ATOM 5491 O O . THR B 1 352 ? 34.783 55.941 2.379 1.00 84.56 352 THR B O 1
ATOM 5495 N N . MET B 1 353 ? 33.429 54.845 3.789 1.00 79.29 353 MET B N 1
ATOM 5496 C CA . MET B 1 353 ? 34.483 53.974 4.296 1.00 72.03 353 MET B CA 1
ATOM 5497 C C . MET B 1 353 ? 34.975 53.015 3.227 1.00 69.77 353 MET B C 1
ATOM 5498 O O . MET B 1 353 ? 34.178 52.329 2.583 1.00 68.32 353 MET B O 1
ATOM 5503 N N . ARG B 1 354 ? 36.292 52.944 3.061 1.00 67.98 354 ARG B N 1
ATOM 5504 C CA . ARG B 1 354 ? 36.887 52.064 2.061 1.00 61.33 354 ARG B CA 1
ATOM 5505 C C . ARG B 1 354 ? 37.658 50.892 2.666 1.00 58.46 354 ARG B C 1
ATOM 5506 O O . ARG B 1 354 ? 38.224 50.997 3.751 1.00 59.94 354 ARG B O 1
ATOM 5514 N N . THR B 1 355 ? 37.665 49.772 1.953 1.00 55.59 355 THR B N 1
ATOM 5515 C CA . THR B 1 355 ? 38.398 48.591 2.380 1.00 55.37 355 THR B CA 1
ATOM 5516 C C . THR B 1 355 ? 38.833 47.871 1.116 1.00 57.10 355 THR B C 1
ATOM 5517 O O . THR B 1 355 ? 38.115 47.863 0.119 1.00 59.59 355 THR B O 1
ATOM 5521 N N . PRO B 1 356 ? 40.026 47.260 1.139 1.00 58.96 356 PRO B N 1
ATOM 5522 C CA . PRO B 1 356 ? 40.575 46.524 0.000 1.00 57.91 356 PRO B CA 1
ATOM 5523 C C . PRO B 1 356 ? 39.790 45.229 -0.170 1.00 57.72 356 PRO B C 1
ATOM 5524 O O . PRO B 1 356 ? 39.108 44.783 0.757 1.00 52.99 356 PRO B O 1
ATOM 5528 N N . PRO B 1 357 ? 39.897 44.597 -1.347 1.00 59.99 357 PRO B N 1
ATOM 5529 C CA . PRO B 1 357 ? 39.194 43.347 -1.660 1.00 63.43 357 PRO B CA 1
ATOM 5530 C C . PRO B 1 357 ? 39.337 42.205 -0.651 1.00 67.68 357 PRO B C 1
ATOM 5531 O O . PRO B 1 357 ? 38.685 41.165 -0.771 1.00 71.94 357 PRO B O 1
ATOM 5535 N N . GLY B 1 358 ? 40.175 42.396 0.357 1.00 67.80 358 GLY B N 1
ATOM 5536 C CA . GLY B 1 358 ? 40.322 41.357 1.358 1.00 68.33 358 GLY B CA 1
ATOM 5537 C C . GLY B 1 358 ? 39.457 41.593 2.585 1.00 69.34 358 GLY B C 1
ATOM 5538 O O . GLY B 1 358 ? 39.107 40.652 3.307 1.00 69.43 358 GLY B O 1
ATOM 5539 N N . LEU B 1 359 ? 39.109 42.857 2.818 1.00 69.80 359 LEU B N 1
ATOM 5540 C CA . LEU B 1 359 ? 38.297 43.245 3.974 1.00 66.66 359 LEU B CA 1
ATOM 5541 C C . LEU B 1 359 ? 36.869 43.686 3.674 1.00 66.49 359 LEU B C 1
ATOM 5542 O O . LEU B 1 359 ? 36.584 44.249 2.622 1.00 64.87 359 LEU B O 1
ATOM 5547 N N . GLU B 1 360 ? 35.983 43.444 4.634 1.00 70.62 360 GLU B N 1
ATOM 5548 C CA . GLU B 1 360 ? 34.579 43.818 4.513 1.00 75.16 360 GLU B CA 1
ATOM 5549 C C . GLU B 1 360 ? 34.102 44.342 5.873 1.00 74.14 360 GLU B C 1
ATOM 5550 O O . GLU B 1 360 ? 34.204 43.639 6.879 1.00 73.20 360 GLU B O 1
ATOM 5556 N N . ILE B 1 361 ? 33.596 45.572 5.918 1.00 72.95 361 ILE B N 1
ATOM 5557 C CA . ILE B 1 361 ? 33.124 46.133 7.186 1.00 72.22 361 ILE B CA 1
ATOM 5558 C C . ILE B 1 361 ? 31.771 45.543 7.577 1.00 72.21 361 ILE B C 1
ATOM 5559 O O . ILE B 1 361 ? 30.818 45.602 6.804 1.00 70.67 361 ILE B O 1
ATOM 5564 N N . GLU B 1 362 ? 31.701 44.976 8.781 1.00 73.49 362 GLU B N 1
ATOM 5565 C CA . GLU B 1 362 ? 30.478 44.348 9.280 1.00 74.90 362 GLU B CA 1
ATOM 5566 C C . GLU B 1 362 ? 29.614 45.266 10.133 1.00 74.70 362 GLU B C 1
ATOM 5567 O O . GLU B 1 362 ? 28.388 45.115 10.161 1.00 72.05 362 GLU B O 1
ATOM 5573 N N . ASP B 1 363 ? 30.251 46.193 10.847 1.00 73.84 363 ASP B N 1
ATOM 5574 C CA . ASP B 1 363 ? 29.514 47.132 11.684 1.00 74.02 363 ASP B CA 1
ATOM 5575 C C . ASP B 1 363 ? 30.378 48.164 12.387 1.00 71.98 363 ASP B C 1
ATOM 5576 O O . ASP B 1 363 ? 31.444 47.846 12.905 1.00 74.43 363 ASP B O 1
ATOM 5581 N N . ILE B 1 364 ? 29.890 49.403 12.407 1.00 69.14 364 ILE B N 1
ATOM 5582 C CA . ILE B 1 364 ? 30.587 50.512 13.052 1.00 65.73 364 ILE B CA 1
ATOM 5583 C C . ILE B 1 364 ? 29.826 50.930 14.308 1.00 66.28 364 ILE B C 1
ATOM 5584 O O . ILE B 1 364 ? 28.595 50.985 14.315 1.00 66.04 364 ILE B O 1
ATOM 5589 N N . LYS B 1 365 ? 30.575 51.218 15.368 1.00 65.36 365 LYS B N 1
ATOM 5590 C CA . LYS B 1 365 ? 29.998 51.600 16.644 1.00 63.56 365 LYS B CA 1
ATOM 5591 C C . LYS B 1 365 ? 30.795 52.685 17.347 1.00 63.14 365 LYS B C 1
ATOM 5592 O O . LYS B 1 365 ? 32.012 52.588 17.478 1.00 66.45 365 LYS B O 1
ATOM 5598 N N . GLY B 1 366 ? 30.106 53.727 17.797 1.00 61.54 366 GLY B N 1
ATOM 5599 C CA . GLY B 1 366 ? 30.782 54.807 18.496 1.00 57.67 366 GLY B CA 1
ATOM 5600 C C . GLY B 1 366 ? 30.408 54.762 19.962 1.00 56.70 366 GLY B C 1
ATOM 5601 O O . GLY B 1 366 ? 29.291 54.377 20.301 1.00 56.98 366 GLY B O 1
ATOM 5602 N N . GLN B 1 367 ? 31.333 55.131 20.837 1.00 55.44 367 GLN B N 1
ATOM 5603 C CA . GLN B 1 367 ? 31.041 55.126 22.260 1.00 58.74 367 GLN B CA 1
ATOM 5604 C C . GLN B 1 367 ? 31.883 56.195 22.957 1.00 61.15 367 GLN B C 1
ATOM 5605 O O . GLN B 1 367 ? 33.042 56.407 22.592 1.00 63.48 367 GLN B O 1
ATOM 5611 N N . PHE B 1 368 ? 31.310 56.875 23.949 1.00 57.94 368 PHE B N 1
ATOM 5612 C CA . PHE B 1 368 ? 32.055 57.905 24.658 1.00 56.76 368 PHE B CA 1
ATOM 5613 C C . PHE B 1 368 ? 32.689 57.383 25.932 1.00 59.31 368 PHE B C 1
ATOM 5614 O O . PHE B 1 368 ? 32.133 56.513 26.601 1.00 61.86 368 PHE B O 1
ATOM 5622 N N . TYR B 1 369 ? 33.868 57.913 26.250 1.00 59.45 369 TYR B N 1
ATOM 5623 C CA . TYR B 1 369 ? 34.574 57.551 27.483 1.00 61.01 369 TYR B CA 1
ATOM 5624 C C . TYR B 1 369 ? 34.914 58.844 28.215 1.00 61.99 369 TYR B C 1
ATOM 5625 O O . TYR B 1 369 ? 35.501 59.757 27.638 1.00 61.00 369 TYR B O 1
ATOM 5634 N N . CYS B 1 370 ? 34.539 58.911 29.487 1.00 65.56 370 CYS B N 1
ATOM 5635 C CA . CYS B 1 370 ? 34.785 60.088 30.306 1.00 70.85 370 CYS B CA 1
ATOM 5636 C C . CYS B 1 370 ? 34.456 59.785 31.761 1.00 75.01 370 CYS B C 1
ATOM 5637 O O . CYS B 1 370 ? 34.038 58.673 32.078 1.00 75.73 370 CYS B O 1
ATOM 5640 N N . SER B 1 371 ? 34.649 60.772 32.636 1.00 78.61 371 SER B N 1
ATOM 5641 C CA . SER B 1 371 ? 34.383 60.622 34.066 1.00 81.71 371 SER B CA 1
ATOM 5642 C C . SER B 1 371 ? 33.014 60.001 34.362 1.00 84.06 371 SER B C 1
ATOM 5643 O O . SER B 1 371 ? 32.086 60.130 33.563 1.00 85.98 371 SER B O 1
ATOM 5646 N N . ILE B 1 372 ? 32.887 59.319 35.502 1.00 85.24 372 ILE B N 1
ATOM 5647 C CA . ILE B 1 372 ? 31.614 58.695 35.877 1.00 86.16 372 ILE B CA 1
ATOM 5648 C C . ILE B 1 372 ? 30.583 59.764 36.231 1.00 85.11 372 ILE B C 1
ATOM 5649 O O . ILE B 1 372 ? 29.376 59.524 36.216 1.00 84.19 372 ILE B O 1
ATOM 5654 N N . SER B 1 373 ? 31.094 60.951 36.527 1.00 83.45 373 SER B N 1
ATOM 5655 C CA . SER B 1 373 ? 30.287 62.100 36.889 1.00 84.77 373 SER B CA 1
ATOM 5656 C C . SER B 1 373 ? 29.454 62.559 35.699 1.00 85.27 373 SER B C 1
ATOM 5657 O O . SER B 1 373 ? 28.256 62.818 35.828 1.00 87.47 373 SER B O 1
ATOM 5660 N N . VAL B 1 374 ? 30.109 62.662 34.545 1.00 83.57 374 VAL B N 1
ATOM 5661 C CA . VAL B 1 374 ? 29.472 63.079 33.299 1.00 80.14 374 VAL B CA 1
ATOM 5662 C C . VAL B 1 374 ? 27.987 62.739 33.261 1.00 76.14 374 VAL B C 1
ATOM 5663 O O . VAL B 1 374 ? 27.601 61.569 33.224 1.00 71.20 374 VAL B O 1
ATOM 5667 N N . PRO B 1 375 ? 27.133 63.772 33.273 1.00 75.37 375 PRO B N 1
ATOM 5668 C CA . PRO B 1 375 ? 25.676 63.649 33.242 1.00 74.84 375 PRO B CA 1
ATOM 5669 C C . PRO B 1 375 ? 25.194 63.574 31.798 1.00 73.71 375 PRO B C 1
ATOM 5670 O O . PRO B 1 375 ? 24.264 64.284 31.410 1.00 76.15 375 PRO B O 1
ATOM 5674 N N . LEU B 1 376 ? 25.834 62.724 31.001 1.00 70.81 376 LEU B N 1
ATOM 5675 C CA . LEU B 1 376 ? 25.468 62.586 29.596 1.00 67.33 376 LEU B CA 1
ATOM 5676 C C . LEU B 1 376 ? 24.177 61.798 29.411 1.00 65.43 376 LEU B C 1
ATOM 5677 O O . LEU B 1 376 ? 23.995 60.714 29.970 1.00 63.33 376 LEU B O 1
ATOM 5682 N N . ASP B 1 377 ? 23.286 62.384 28.622 1.00 62.97 377 ASP B N 1
ATOM 5683 C CA . ASP B 1 377 ? 21.981 61.823 28.280 1.00 59.80 377 ASP B CA 1
ATOM 5684 C C . ASP B 1 377 ? 21.852 62.381 26.870 1.00 58.12 377 ASP B C 1
ATOM 5685 O O . ASP B 1 377 ? 21.417 63.522 26.677 1.00 58.48 377 ASP B O 1
ATOM 5690 N N . LEU B 1 378 ? 22.242 61.575 25.890 1.00 52.96 378 LEU B N 1
ATOM 5691 C CA . LEU B 1 378 ? 22.257 62.028 24.514 1.00 47.13 378 LEU B CA 1
ATOM 5692 C C . LEU B 1 378 ? 21.655 61.069 23.503 1.00 45.81 378 LEU B C 1
ATOM 5693 O O . LEU B 1 378 ? 21.667 59.853 23.686 1.00 48.02 378 LEU B O 1
ATOM 5698 N N . TYR B 1 379 ? 21.119 61.635 22.428 1.00 38.50 379 TYR B N 1
ATOM 5699 C CA . TYR B 1 379 ? 20.568 60.830 21.351 1.00 36.36 379 TYR B CA 1
ATOM 5700 C C . TYR B 1 379 ? 21.396 61.153 20.135 1.00 35.14 379 TYR B C 1
ATOM 5701 O O . TYR B 1 379 ? 21.960 62.238 20.028 1.00 31.54 379 TYR B O 1
ATOM 5710 N N . SER B 1 380 ? 21.460 60.209 19.212 1.00 38.61 380 SER B N 1
ATOM 5711 C CA . SER B 1 380 ? 22.200 60.395 17.978 1.00 41.84 380 SER B CA 1
ATOM 5712 C C . SER B 1 380 ? 21.613 59.425 16.969 1.00 44.33 380 SER B C 1
ATOM 5713 O O . SER B 1 380 ? 21.080 58.368 17.327 1.00 40.37 380 SER B O 1
ATOM 5716 N N . CYS B 1 381 ? 21.708 59.793 15.703 1.00 42.45 381 CYS B N 1
ATOM 5717 C CA . CYS B 1 381 ? 21.195 58.960 14.651 1.00 46.53 381 CYS B CA 1
ATOM 5718 C C . CYS B 1 381 ? 22.032 59.160 13.398 1.00 46.32 381 CYS B C 1
ATOM 5719 O O . CYS B 1 381 ? 22.666 60.197 13.213 1.00 45.85 381 CYS B O 1
ATOM 5722 N N . ALA B 1 382 ? 22.052 58.145 12.549 1.00 47.66 382 ALA B N 1
ATOM 5723 C CA . ALA B 1 382 ? 22.787 58.219 11.304 1.00 49.70 382 ALA B CA 1
ATOM 5724 C C . ALA B 1 382 ? 22.277 57.097 10.400 1.00 52.57 382 ALA B C 1
ATOM 5725 O O . ALA B 1 382 ? 21.710 56.107 10.875 1.00 51.32 382 ALA B O 1
ATOM 5727 N N . VAL B 1 383 ? 22.452 57.264 9.095 1.00 54.76 383 VAL B N 1
ATOM 5728 C CA . VAL B 1 383 ? 22.012 56.256 8.140 1.00 59.38 383 VAL B CA 1
ATOM 5729 C C . VAL B 1 383 ? 23.197 55.416 7.686 1.00 62.89 383 VAL B C 1
ATOM 5730 O O . VAL B 1 383 ? 24.221 55.954 7.269 1.00 64.61 383 VAL B O 1
ATOM 5734 N N . TYR B 1 384 ? 23.061 54.097 7.786 1.00 67.61 384 TYR B N 1
ATOM 5735 C CA . TYR B 1 384 ? 24.121 53.193 7.366 1.00 72.00 384 TYR B CA 1
ATOM 5736 C C . TYR B 1 384 ? 23.549 52.075 6.507 1.00 73.05 384 TYR B C 1
ATOM 5737 O O . TYR B 1 384 ? 22.645 51.352 6.935 1.00 72.81 384 TYR B O 1
ATOM 5746 N N . ALA B 1 385 ? 24.082 51.943 5.294 1.00 72.70 385 ALA B N 1
ATOM 5747 C CA . ALA B 1 385 ? 23.635 50.916 4.357 1.00 69.36 385 ALA B CA 1
ATOM 5748 C C . ALA B 1 385 ? 22.177 51.139 3.973 1.00 67.09 385 ALA B C 1
ATOM 5749 O O . ALA B 1 385 ? 21.489 50.205 3.560 1.00 67.96 385 ALA B O 1
ATOM 5751 N N . GLY B 1 386 ? 21.705 52.372 4.119 1.00 62.85 386 GLY B N 1
ATOM 5752 C CA . GLY B 1 386 ? 20.327 52.664 3.780 1.00 59.60 386 GLY B CA 1
ATOM 5753 C C . GLY B 1 386 ? 19.408 52.331 4.933 1.00 60.35 386 GLY B C 1
ATOM 5754 O O . GLY B 1 386 ? 18.213 52.105 4.736 1.00 60.03 386 GLY B O 1
ATOM 5755 N N . GLN B 1 387 ? 19.975 52.286 6.137 1.00 60.51 387 GLN B N 1
ATOM 5756 C CA . GLN B 1 387 ? 19.203 51.995 7.337 1.00 6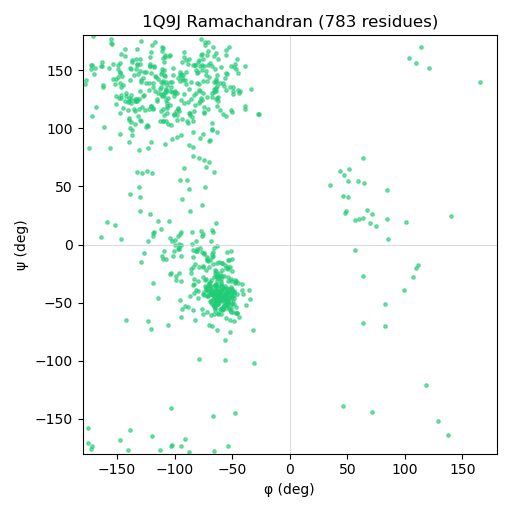0.90 387 GLN B CA 1
ATOM 5757 C C . GLN B 1 387 ? 19.428 53.055 8.414 1.00 59.74 387 GLN B C 1
ATOM 5758 O O . GLN B 1 387 ? 20.535 53.575 8.571 1.00 56.50 387 GLN B O 1
ATOM 5764 N N . LEU B 1 388 ? 18.361 53.373 9.143 1.00 58.29 388 LEU B N 1
ATOM 5765 C CA . LEU B 1 388 ? 18.397 54.374 10.199 1.00 55.86 388 LEU B CA 1
ATOM 5766 C C . LEU B 1 388 ? 18.702 53.740 11.544 1.00 55.75 388 LEU B C 1
ATOM 5767 O O . LEU B 1 388 ? 17.980 52.856 12.015 1.00 59.72 388 LEU B O 1
ATOM 5772 N N . ILE B 1 389 ? 19.782 54.202 12.157 1.00 53.80 389 ILE B N 1
ATOM 5773 C CA . ILE B 1 389 ? 20.198 53.700 13.452 1.00 54.71 389 ILE B CA 1
ATOM 5774 C C . ILE B 1 389 ? 19.966 54.794 14.478 1.00 54.08 389 ILE B C 1
ATOM 5775 O O . ILE B 1 389 ? 20.375 55.933 14.273 1.00 55.06 389 ILE B O 1
ATOM 5780 N N . ILE B 1 390 ? 19.292 54.456 15.569 1.00 54.56 390 ILE B N 1
ATOM 5781 C CA . ILE B 1 390 ? 19.045 55.425 16.626 1.00 54.82 390 ILE B CA 1
ATOM 5782 C C . ILE B 1 390 ? 19.735 54.936 17.891 1.00 53.82 390 ILE B C 1
ATOM 5783 O O . ILE B 1 390 ? 19.617 53.772 18.262 1.00 54.48 390 ILE B O 1
ATOM 5788 N N . GLU B 1 391 ? 20.476 55.839 18.527 1.00 53.44 391 GLU B N 1
ATOM 5789 C CA . GLU B 1 391 ? 21.217 55.529 19.743 1.00 52.95 391 GLU B CA 1
ATOM 5790 C C . GLU B 1 391 ? 20.824 56.413 20.931 1.00 54.10 391 GLU B C 1
ATOM 5791 O O . GLU B 1 391 ? 20.356 57.535 20.756 1.00 57.65 391 GLU B O 1
ATOM 5797 N N . HIS B 1 392 ? 21.008 55.905 22.143 1.00 53.91 392 HIS B N 1
ATOM 5798 C CA . HIS B 1 392 ? 20.702 56.690 23.327 1.00 53.08 392 HIS B CA 1
ATOM 5799 C C . HIS B 1 392 ? 21.880 56.501 24.285 1.00 55.59 392 HIS B C 1
ATOM 5800 O O . HIS B 1 392 ? 22.016 55.457 24.914 1.00 57.59 392 HIS B O 1
ATOM 5807 N N . HIS B 1 393 ? 22.739 57.511 24.372 1.00 57.28 393 HIS B N 1
ATOM 5808 C CA . HIS B 1 393 ? 23.911 57.454 25.230 1.00 59.97 393 HIS B CA 1
ATOM 5809 C C . HIS B 1 393 ? 23.671 57.977 26.630 1.00 65.43 393 HIS B C 1
ATOM 5810 O O . HIS B 1 393 ? 22.860 58.883 26.837 1.00 68.29 393 HIS B O 1
ATOM 5817 N N . GLY B 1 394 ? 24.394 57.400 27.587 1.00 66.56 394 GLY B N 1
ATOM 5818 C CA . GLY B 1 394 ? 24.272 57.815 28.971 1.00 67.86 394 GLY B CA 1
ATOM 5819 C C . GLY B 1 394 ? 23.695 56.757 29.889 1.00 69.97 394 GLY B C 1
ATOM 5820 O O . GLY B 1 394 ? 23.203 55.723 29.436 1.00 68.74 394 GLY B O 1
ATOM 5821 N N . HIS B 1 395 ? 23.756 57.031 31.188 1.00 72.23 395 HIS B N 1
ATOM 5822 C CA . HIS B 1 395 ? 23.246 56.126 32.208 1.00 75.43 395 HIS B CA 1
ATOM 5823 C C . HIS B 1 395 ? 21.754 56.348 32.383 1.00 78.04 395 HIS B C 1
ATOM 5824 O O . HIS B 1 395 ? 21.314 56.962 33.352 1.00 78.61 395 HIS B O 1
ATOM 5831 N N . ILE B 1 396 ? 20.982 55.843 31.429 1.00 82.44 396 ILE B N 1
ATOM 5832 C CA . ILE B 1 396 ? 19.532 55.985 31.449 1.00 86.25 396 ILE B CA 1
ATOM 5833 C C . ILE B 1 396 ? 18.860 54.799 32.127 1.00 91.26 396 ILE B C 1
ATOM 5834 O O . ILE B 1 396 ? 19.330 53.668 32.031 1.00 92.40 396 ILE B O 1
ATOM 5839 N N . ALA B 1 397 ? 17.757 55.071 32.819 1.00 97.50 397 ALA B N 1
ATOM 5840 C CA . ALA B 1 397 ? 17.003 54.028 33.501 1.00 102.76 397 ALA B CA 1
ATOM 5841 C C . ALA B 1 397 ? 16.349 53.152 32.436 1.00 106.72 397 ALA B C 1
ATOM 5842 O O . ALA B 1 397 ? 15.230 53.420 32.001 1.00 106.65 397 ALA B O 1
ATOM 5844 N N . GLU B 1 398 ? 17.068 52.110 32.021 1.00 111.79 398 GLU B N 1
ATOM 5845 C CA . GLU B 1 398 ? 16.603 51.172 30.998 1.00 115.11 398 GLU B CA 1
ATOM 5846 C C . GLU B 1 398 ? 16.439 51.931 29.681 1.00 114.08 398 GLU B C 1
ATOM 5847 O O . GLU B 1 398 ? 15.323 52.210 29.242 1.00 114.45 398 GLU B O 1
ATOM 5853 N N . PRO B 1 399 ? 17.568 52.265 29.033 1.00 112.63 399 PRO B N 1
ATOM 5854 C CA . PRO B 1 399 ? 17.643 52.998 27.764 1.00 110.88 399 PRO B CA 1
ATOM 5855 C C . PRO B 1 399 ? 16.727 52.507 26.649 1.00 107.91 399 PRO B C 1
ATOM 5856 O O . PRO B 1 399 ? 16.248 53.301 25.836 1.00 107.79 399 PRO B O 1
ATOM 5860 N N . GLY B 1 400 ? 16.494 51.200 26.611 1.00 102.53 400 GLY B N 1
ATOM 5861 C CA . GLY B 1 400 ? 15.650 50.629 25.577 1.00 98.86 400 GLY B CA 1
ATOM 5862 C C . GLY B 1 400 ? 14.247 51.204 25.496 1.00 95.86 400 GLY B C 1
ATOM 5863 O O . GLY B 1 400 ? 13.625 51.204 24.433 1.00 94.89 400 GLY B O 1
ATOM 5864 N N . LYS B 1 401 ? 13.755 51.700 26.626 1.00 93.00 401 LYS B N 1
ATOM 5865 C CA . LYS B 1 401 ? 12.414 52.265 26.732 1.00 88.65 401 LYS B CA 1
ATOM 5866 C C . LYS B 1 401 ? 12.097 53.323 25.676 1.00 84.25 401 LYS B C 1
ATOM 5867 O O . LYS B 1 401 ? 11.353 53.063 24.725 1.00 82.49 401 LYS B O 1
ATOM 5873 N N . SER B 1 402 ? 12.657 54.514 25.847 1.00 78.28 402 SER B N 1
ATOM 5874 C CA . SER B 1 402 ? 12.434 55.596 24.901 1.00 72.33 402 SER B CA 1
ATOM 5875 C C . SER B 1 402 ? 12.742 55.160 23.467 1.00 70.46 402 SER B C 1
ATOM 5876 O O . SER B 1 402 ? 11.901 55.279 22.582 1.00 70.86 402 SER B O 1
ATOM 5879 N N . LEU B 1 403 ? 13.944 54.642 23.242 1.00 67.11 403 LEU B N 1
ATOM 5880 C CA . LEU B 1 403 ? 14.340 54.228 21.904 1.00 64.40 403 LEU B CA 1
ATOM 5881 C C . LEU B 1 403 ? 13.331 53.323 21.214 1.00 63.41 403 LEU B C 1
ATOM 5882 O O . LEU B 1 403 ? 13.099 53.441 20.012 1.00 65.05 403 LEU B O 1
ATOM 5887 N N . GLU B 1 404 ? 12.726 52.424 21.974 1.00 62.51 404 GLU B N 1
ATOM 5888 C CA . GLU B 1 404 ? 11.752 51.508 21.409 1.00 60.35 404 GLU B CA 1
ATOM 5889 C C . GLU B 1 404 ? 10.556 52.270 20.846 1.00 58.97 404 GLU B C 1
ATOM 5890 O O . GLU B 1 404 ? 10.087 51.990 19.733 1.00 56.67 404 GLU B O 1
ATOM 5896 N N . ALA B 1 405 ? 10.062 53.233 21.621 1.00 57.71 405 ALA B N 1
ATOM 5897 C CA . ALA B 1 405 ? 8.916 54.052 21.217 1.00 54.60 405 ALA B CA 1
ATOM 5898 C C . ALA B 1 405 ? 9.240 54.852 19.963 1.00 53.08 405 ALA B C 1
ATOM 5899 O O . ALA B 1 405 ? 8.451 54.903 19.017 1.00 51.94 405 ALA B O 1
ATOM 5901 N N . ILE B 1 406 ? 10.414 55.475 19.977 1.00 54.29 406 ILE B N 1
ATOM 5902 C CA . ILE B 1 406 ? 10.890 56.267 18.857 1.00 52.53 406 ILE B CA 1
ATOM 5903 C C . ILE B 1 406 ? 10.879 55.374 17.629 1.00 54.12 406 ILE B C 1
ATOM 5904 O O . ILE B 1 406 ? 10.259 55.701 16.615 1.00 50.69 406 ILE B O 1
ATOM 5909 N N . ARG B 1 407 ? 11.552 54.230 17.738 1.00 56.82 407 ARG B N 1
ATOM 5910 C CA . ARG B 1 407 ? 11.617 53.306 16.620 1.00 61.01 407 ARG B CA 1
ATOM 5911 C C . ARG B 1 407 ? 10.230 52.961 16.120 1.00 59.60 407 ARG B C 1
ATOM 5912 O O . ARG B 1 407 ? 9.974 53.002 14.916 1.00 62.92 407 ARG B O 1
ATOM 5920 N N . SER B 1 408 ? 9.336 52.601 17.035 1.00 56.82 408 SER B N 1
ATOM 5921 C CA . SER B 1 408 ? 7.976 52.253 16.643 1.00 53.76 408 SER B CA 1
ATOM 5922 C C . SER B 1 408 ? 7.333 53.405 15.894 1.00 53.24 408 SER B C 1
ATOM 5923 O O . SER B 1 408 ? 6.811 53.241 14.785 1.00 51.77 408 SER B O 1
ATOM 5926 N N . LEU B 1 409 ? 7.367 54.575 16.521 1.00 50.11 409 LEU B N 1
ATOM 5927 C CA . LEU B 1 409 ? 6.784 55.764 15.928 1.00 51.82 409 LEU B CA 1
ATOM 5928 C C . LEU B 1 409 ? 7.316 56.019 14.521 1.00 54.56 409 LEU B C 1
ATOM 5929 O O . LEU B 1 409 ? 6.556 56.377 13.620 1.00 54.68 409 LEU B O 1
ATOM 5934 N N . LEU B 1 410 ? 8.619 55.828 14.328 1.00 57.29 410 LEU B N 1
ATOM 5935 C CA . LEU B 1 410 ? 9.224 56.048 13.017 1.00 57.65 410 LEU B CA 1
ATOM 5936 C C . LEU B 1 410 ? 8.840 54.980 11.989 1.00 58.91 410 LEU B C 1
ATOM 5937 O O . LEU B 1 410 ? 9.065 55.147 10.784 1.00 58.40 410 LEU B O 1
ATOM 5942 N N . CYS B 1 411 ? 8.254 53.883 12.451 1.00 60.40 411 CYS B N 1
ATOM 5943 C CA . CYS B 1 411 ? 7.857 52.820 11.530 1.00 64.76 411 CYS B CA 1
ATOM 5944 C C . CYS B 1 411 ? 6.381 52.903 11.182 1.00 67.15 411 CYS B C 1
ATOM 5945 O O . CYS B 1 411 ? 5.950 52.471 10.109 1.00 67.79 411 CYS B O 1
ATOM 5948 N N . THR B 1 412 ? 5.611 53.475 12.095 1.00 67.79 412 THR B N 1
ATOM 5949 C CA . THR B 1 412 ? 4.191 53.604 11.884 1.00 67.88 412 THR B CA 1
ATOM 5950 C C . THR B 1 412 ? 3.840 54.892 11.146 1.00 69.80 412 THR B C 1
ATOM 5951 O O . THR B 1 412 ? 3.197 54.849 10.098 1.00 69.90 412 THR B O 1
ATOM 5955 N N . VAL B 1 413 ? 4.296 56.026 11.674 1.00 68.84 413 VAL B N 1
ATOM 5956 C CA . VAL B 1 413 ? 4.010 57.339 11.098 1.00 69.48 413 VAL B CA 1
ATOM 5957 C C . VAL B 1 413 ? 3.993 57.463 9.580 1.00 73.56 413 VAL B C 1
ATOM 5958 O O . VAL B 1 413 ? 3.031 57.973 9.009 1.00 74.20 413 VAL B O 1
ATOM 5962 N N . PRO B 1 414 ? 5.053 57.008 8.902 1.00 77.56 414 PRO B N 1
ATOM 5963 C CA . PRO B 1 414 ? 5.098 57.105 7.439 1.00 79.87 414 PRO B CA 1
ATOM 5964 C C . PRO B 1 414 ? 3.866 56.584 6.689 1.00 81.08 414 PRO B C 1
ATOM 5965 O O . PRO B 1 414 ? 3.596 57.000 5.563 1.00 82.23 414 PRO B O 1
ATOM 5969 N N . SER B 1 415 ? 3.106 55.698 7.320 1.00 83.37 415 SER B N 1
ATOM 5970 C CA . SER B 1 415 ? 1.923 55.127 6.678 1.00 85.96 415 SER B CA 1
ATOM 5971 C C . SER B 1 415 ? 0.660 55.266 7.520 1.00 87.07 415 SER B C 1
ATOM 5972 O O . SER B 1 415 ? -0.440 54.964 7.057 1.00 86.80 415 SER B O 1
ATOM 5975 N N . GLU B 1 416 ? 0.835 55.733 8.751 1.00 90.95 416 GLU B N 1
ATOM 5976 C CA . GLU B 1 416 ? -0.261 55.895 9.694 1.00 92.53 416 GLU B CA 1
ATOM 5977 C C . GLU B 1 416 ? -0.705 57.351 9.813 1.00 93.99 416 GLU B C 1
ATOM 5978 O O . GLU B 1 416 ? -1.585 57.675 10.608 1.00 94.87 416 GLU B O 1
ATOM 5984 N N . TYR B 1 417 ? -0.087 58.222 9.023 1.00 95.81 417 TYR B N 1
ATOM 5985 C CA . TYR B 1 417 ? -0.409 59.643 9.041 1.00 96.01 417 TYR B CA 1
ATOM 5986 C C . TYR B 1 417 ? -1.798 59.849 8.433 1.00 97.90 417 TYR B C 1
ATOM 5987 O O . TYR B 1 417 ? -1.944 60.045 7.223 1.00 98.41 417 TYR B O 1
ATOM 5996 N N . GLY B 1 418 ? -2.818 59.789 9.289 1.00 100.68 418 GLY B N 1
ATOM 5997 C CA . GLY B 1 418 ? -4.197 59.950 8.845 1.00 101.28 418 GLY B CA 1
ATOM 5998 C C . GLY B 1 418 ? -5.102 58.833 9.347 1.00 101.49 418 GLY B C 1
ATOM 5999 O O . GLY B 1 418 ? -5.581 58.040 8.507 1.00 101.10 418 GLY B O 1
#

Sequence (787 aa):
MFPGSVIRKLSHSEEVFAQYEVFTSMTIQLRGVIDVDALSDAFDALLETHPVLASHLEQSSDGGWNLVADDLLHSGICVIDAELRLDQSVSLLHLQLILREGGAELTLYLHHCMADGHHGAVLVDELFSRYTDAVTTGDPGPITPQPTPLSMEAVLAQRGIRKAERFMSVMYAYPGLPQAVPVTRLWLSKQQTSDLMAFGREHRLSLNAVVAAAILLTEWQLRNTPHVPIPYVYPVDLRFVLAPPVAPTEATNLLGAASYLAEIGPNTDIVDLASDIVATLRADLANGVIQQSGLHFGTAFEGTPPGLPPLVFCTDATSFPTMRTPPGLEIEDIKGQFYCSISVPLDLYSCAVYAGQLIIEHHGHIAEPGKSLEAIRSLLCTVPSEYGPGSVIRKLSHSEEVFAQYEVFTSMTIQLRGVIDVDALSDAFDALLETHPVLASHLEQSSDGGWNLVADDLLHSGICVIDAELRLDQSVSLLHLQLILREGGAELTLYLHHCMADGHHGAVLVDELFSRYTDAVTTGDPGPITPQPTPLSMEAVLAQRGIRKAERFMSVMYAYEIPATETPAVLAHPGLPQAVPVTRLWLSKQQTSDLMAFGREHRLSLNAVVAAAILLTEWQLRNTPHVPIPYVYPVDLRFVLAPPVAPTEATNLLGAASYLAEIGPNTDIVDLASDIVATLRADLANGVIQQSGLHFGTAFEGTPPGLPPLVFCTDATSFPTMRTPPGLEIEDIKGQFYCSISVPLDLYSCAVYAGQLIIEHHGHIAEPGKSLEAIRSLLCTVPSEYG